Protein AF-0000000084428559 (afdb_homodimer)

Organism: Penicillium patulum (NCBI:txid5078)

pLDDT: mean 75.15, std 26.29, range [17.31, 98.75]

Foldseek 3Di:
DDPCPDDDPPPPVVPPPVPQPPPVVPDDDVVPFPDQDDDDPPDLPPPCPDCLVLLQAADPDQDDCVVLDDALVVLVVLLVLCVVQPCLQQVLDLSVVLVVVSVVCNVPVVPRDLLNQLQSLLSNQLSLLLDDQVVCCVVPVDGSVVNNVSSSVSNSSSSNNQNLQPHLDVSNLNSVLSNLLSCLLPHFLVVSLVVLVSSVVSLVVNPLLEQCVVVPDALQVRQSSQSSVLSSQVSNCLSCVLLLHAGDDDDPPRDRDHHAQDESVQDDPPDRDHGDGDQAHDSCLNVVLVSLVVVLLNVQQVVLPPDPGHSLSNLLDPVADLVRLVVSLVVLVVVCCVRHLVRADCLAQSSVLSVLVSLLSSLLSNLSSLPCVSVVPPPDDQDPVSLVVNLVSLLSNLVSLLCCQPPPSNSSNNSPSLSDDPLSSLLSNLVCLLVDDDQVSNLSNQVSCLRSVVSNVVSRPPFPQAPLRVVSLVSLQVSVVSVVVVCVVVVHDHHDHRPVNVVSNVPDPDPPDPDPPDPPPPPPDPDDDPDDPPDPPPPPPPPPPRPVVVSCVCPPPSPPVVVSSSRSSCSSVPRPPPPPSPD/DDPCPPDDPPPPVPPPPVPPPPPPPPDDDVVPFPDPDDDDPPDLPPPCPDCLVLLQAADPDQDDCVVLDDALVVLVVLLVLCVPQPCLQQVLDLSVVLVVVSVVCNVPVVPDDLLNQLQSLLSNQLSLLLDDQVVCCVVPVDGSVVSNVSSSVSNSSSSNNQNLQPHLDVSNLNSVLSNLLSCLLPHFLVVSLVVLVSSVVSCVVNPLLEQCVVVPDALQVRQSSQSSVLSSQVSNCLSCVLLLAAGDDDDPPRDRDHHAQDESVQDDPPDRDHGDGDQAHDSCLNVVLVSLVVVLLNVQQVVLPPDPGHSLVNLLDPVADLVNLVVSLVVLVVVCCVRHLVRADCLALSSVLSVLVSLLSSLLSNLSSLPCVSVPPPPDDDDPVSLVVNLVSLLSNLVSLLCCQPPPSNSSNNSPSLSDDPLSSLLSNLVCLLVDDDQVSNLSNQVSCLRSVVSNVVSRPPFPQAPLRVVSLVSLQVSVVSVVVVCVVVVHDHHDHRPVNVVSNVPDPDPPDPDPPDPPVPPPDPDDDPDDPPDPPPPPPPVPPDPVVVVCVCPPPSDPVVVVSSRSSCSSVPRPPPPSPPD

Sequence (1166 aa):
MGRNKERWIWEDDHERCNLWTSVSNELPNAADVLGDESGNDTDNFAYDVSDDYAILSTSATRDILTELHPNALNIFKLWQAFLENVNPLIKIIHAPTVQQQILEAMSDLSKVSREFEALMFAIYCIAVVSMQAEDVEKSFGESKKALLSKCRRGAQLAFKNASLLRTSSSVVLQAFMLYLLCMRSFSDPHTIWTLCGIAVRIAQRIGIHRDGSAHGLSVFETEIRRRIWFQLVIIDATSAQFCGVAPTPLAATIDVQPPMNANDSDLDPRMTEPACEKPGPTEMMFVLARSAFGKWLLRLSNQAEGSNTGPWAFLSSSSMPLKEKDKTINELEAHMEEKFLRHCDKSIPLHMATTMMARSAIYYTRLMAHHPRQYQDPNTRISQVEKDIIFETALKMIEYADYAQNNPVVRKFLWHMVNHMPWDAIIFLLSEMQHRTDAEEKSKVWQLIGNVYSSHIKAMSKNDPTPLHMAIQNLIVKSWRTYIEECNLNNRTPTPCPTIVSSLLANAPKISNLQQEDGNFPAVERGASPQDQSRHDRSSSQFGLEAETFGLMLGDSPKDWNEWDNLLSNFQGSFTDDAPYLSMGRNKERWIWEDDHERCNLWTSVSNELPNAADVLGDESGNDTDNFAYDVSDDYAILSTSATRDILTELHPNALNIFKLWQAFLENVNPLIKIIHAPTVQQQILEAMSDLSKVSREFEALMFAIYCIAVVSMQAEDVEKSFGESKKALLSKCRRGAQLAFKNASLLRTSSSVVLQAFMLYLLCMRSFSDPHTIWTLCGIAVRIAQRIGIHRDGSAHGLSVFETEIRRRIWFQLVIIDATSAQFCGVAPTPLAATIDVQPPMNANDSDLDPRMTEPACEKPGPTEMMFVLARSAFGKWLLRLSNQAEGSNTGPWAFLSSSSMPLKEKDKTINELEAHMEEKFLRHCDKSIPLHMATTMMARSAIYYTRLMAHHPRQYQDPNTRISQVEKDIIFETALKMIEYADYAQNNPVVRKFLWHMVNHMPWDAIIFLLSEMQHRTDAEEKSKVWQLIGNVYSSHIKAMSKNDPTPLHMAIQNLIVKSWRTYIEECNLNNRTPTPCPTIVSSLLANAPKISNLQQEDGNFPAVERGASPQDQSRHDRSSSQFGLEAETFGLMLGDSPKDWNEWDNLLSNFQGSFTDDAPYLS

Radius of gyration: 33.46 Å; Cα contacts (8 Å, |Δi|>4): 1373; chains: 2; bounding box: 123×96×104 Å

InterPro domains:
  IPR007219 Xylanolytic transcriptional activator, regulatory domain [PF04082] (80-274)
  IPR007219 Xylanolytic transcriptional activator, regulatory domain [SM00906] (192-265)

Secondary structure (DSSP, 8-state):
-------------TTTT--GGGGGGGS--GGGTS-----------------GGGGG---SSPPP-GGGSPPHHHHHHHHHHIIIIIHHHH--S-HHHHHHHHHHHHH-GGG--HHHHHHHHHHHHHHHHHS-HHHHHHHHSS-HHHHHHHHHHHHHHHHHHTTGGG---HHHHHHHHHHHHHHTTTS-HHHHHHHHHHHHHHHHHTTTTS-GGGGT--HHHHHHHHHHHHHHHHHHHHHHHHHT-PPPPPPTT--PPPPPS--GGG--TT--S-----SS--TTHHHHHHHHHHHHHHHHHHHS-S--S-TTHHHH-TTS-HHHHHHHHHHHHHHHHHHTGGG--TTSHHHHHHHHHHHHHHHHHHHHHT-GGG---TT-PPPHHHHHHHHHHHHHHHHHHHHHHH-GGGGGGHHHHTT---HHHHHHHHHHHTT---HHHHHHHHHHHHHHHHHHHHHS-SPPPPHHHHHHHHHHHHHHHHHHHHHHHTT-PPPPPPHHHHHHHHHS--------------------------------------HHHHHHHS-S-TT-HHHHHHHHHHHTTGGG-------/-------------TTTT--GGGGGGG---GGGTS-----------------GGGGG---SSPPP-GGGSPPHHHHHHHHHHIIIIIHHHH--S-HHHHHHHHHHHHH-GGG--HHHHHHHHHHHHHHHHHS-HHHHHHHHSS-HHHHHHHHHHHHHHHHHHTTGGG---HHHHHHHHHHHHHHTTTS-HHHHHHHHHHHHHHHHHTTTTS-GGGGT--HHHHHHHHHHHHHHHHHHHHHHHHHT-PPPPPPTT--PPPPPS--GGG--TT--S-----SS--TTHHHHHHHHHHHHHHHHHHHS-S--S-TTHHHH-TTS-HHHHHHHHHHHHHHHHHHTGGG--TTSHHHHHHHHHHHHHHHHHHHHHT-GGG---TT-PPPHHHHHHHHHHHHHHHHHHHHHHH-GGGGGGHHHHTT---HHHHHHHHHHHTT---HHHHHHHHHHHHHHHHHHHHHS-SPPPPHHHHHHHHHHHHHHHHHHHHHHHTT-PPPPPPHHHHHHHHHS--------------------------------------HHHHHHHS-S----HHHHHHHHHHHTTGGG-------

Structure (mmCIF, N/CA/C/O backbone):
data_AF-0000000084428559-model_v1
#
loop_
_entity.id
_entity.type
_entity.pdbx_description
1 polymer 'Transcription factor'
#
loop_
_atom_site.group_PDB
_atom_site.id
_atom_site.type_symbol
_atom_site.label_atom_id
_atom_site.label_alt_id
_atom_site.label_comp_id
_atom_site.label_asym_id
_atom_site.label_entity_id
_atom_site.label_seq_id
_atom_site.pdbx_PDB_ins_code
_atom_site.Cartn_x
_atom_site.Cartn_y
_atom_site.Cartn_z
_atom_site.occupancy
_atom_site.B_iso_or_equiv
_atom_site.auth_seq_id
_atom_site.auth_comp_id
_atom_site.auth_asym_id
_atom_site.auth_atom_id
_atom_site.pdbx_PDB_model_num
ATOM 1 N N . MET A 1 1 ? 51.469 -29.562 35.812 1 20.7 1 MET A N 1
ATOM 2 C CA . MET A 1 1 ? 50.5 -30.406 35.125 1 20.7 1 MET A CA 1
ATOM 3 C C . MET A 1 1 ? 49.531 -29.547 34.281 1 20.7 1 MET A C 1
ATOM 5 O O . MET A 1 1 ? 48.938 -28.609 34.812 1 20.7 1 MET A O 1
ATOM 9 N N . GLY A 1 2 ? 49.531 -29.562 32.844 1 20.45 2 GLY A N 1
ATOM 10 C CA . GLY A 1 2 ? 49.531 -28.625 31.719 1 20.45 2 GLY A CA 1
ATOM 11 C C . GLY A 1 2 ? 48.125 -28.25 31.266 1 20.45 2 GLY A C 1
ATOM 12 O O . GLY A 1 2 ? 47.375 -29.109 30.797 1 20.45 2 GLY A O 1
ATOM 13 N N . ARG A 1 3 ? 47.406 -27.453 31.953 1 20.11 3 ARG A N 1
ATOM 14 C CA . ARG A 1 3 ? 46.031 -27.031 31.953 1 20.11 3 ARG A CA 1
ATOM 15 C C . ARG A 1 3 ? 45.625 -26.469 30.594 1 20.11 3 ARG A C 1
ATOM 17 O O . ARG A 1 3 ? 45.969 -25.328 30.266 1 20.11 3 ARG A O 1
ATOM 24 N N . ASN A 1 4 ? 45.594 -27.312 29.484 1 17.53 4 ASN A N 1
ATOM 25 C CA . ASN A 1 4 ? 45.438 -27.141 28.047 1 17.53 4 ASN A CA 1
ATOM 26 C C . ASN A 1 4 ? 44.094 -26.531 27.703 1 17.53 4 ASN A C 1
ATOM 28 O O . ASN A 1 4 ? 43.062 -27.172 27.875 1 17.53 4 ASN A O 1
ATOM 32 N N . LYS A 1 5 ? 43.812 -25.234 27.938 1 21.58 5 LYS A N 1
ATOM 33 C CA . LYS A 1 5 ? 42.719 -24.281 27.812 1 21.58 5 LYS A CA 1
ATOM 34 C C . LYS A 1 5 ? 42.188 -24.234 26.391 1 21.58 5 LYS A C 1
ATOM 36 O O . LYS A 1 5 ? 42.469 -23.297 25.641 1 21.58 5 LYS A O 1
ATOM 41 N N . GLU A 1 6 ? 42.25 -25.234 25.453 1 18.36 6 GLU A N 1
ATOM 42 C CA . GLU A 1 6 ? 42.188 -25.188 23.984 1 18.36 6 GLU A CA 1
ATOM 43 C C . GLU A 1 6 ? 40.812 -24.719 23.516 1 18.36 6 GLU A C 1
ATOM 45 O O . GLU A 1 6 ? 40.656 -24.188 22.406 1 18.36 6 GLU A O 1
ATOM 50 N N . ARG A 1 7 ? 39.562 -24.938 24.125 1 19.23 7 ARG A N 1
ATOM 51 C CA . ARG A 1 7 ? 38.625 -25.547 23.219 1 19.23 7 ARG A CA 1
ATOM 52 C C . ARG A 1 7 ? 38.156 -24.547 22.156 1 19.23 7 ARG A C 1
ATOM 54 O O . ARG A 1 7 ? 38.344 -24.766 20.969 1 19.23 7 ARG A O 1
ATOM 61 N N . TRP A 1 8 ? 36.625 -24.203 22.078 1 18.34 8 TRP A N 1
ATOM 62 C CA . TRP A 1 8 ? 35.5 -24.375 21.141 1 18.34 8 TRP A CA 1
ATOM 63 C C . TRP A 1 8 ? 35.25 -23.094 20.344 1 18.34 8 TRP A C 1
ATOM 65 O O . TRP A 1 8 ? 35 -22.047 20.922 1 18.34 8 TRP A O 1
ATOM 75 N N . ILE A 1 9 ? 35.938 -22.75 19.281 1 20.14 9 ILE A N 1
ATOM 76 C CA . ILE A 1 9 ? 35.906 -21.781 18.188 1 20.14 9 ILE A CA 1
ATOM 77 C C . ILE A 1 9 ? 34.531 -21.812 17.531 1 20.14 9 ILE A C 1
ATOM 79 O O . ILE A 1 9 ? 34.219 -22.688 16.719 1 20.14 9 ILE A O 1
ATOM 83 N N . TRP A 1 10 ? 33.375 -21.984 18.25 1 19.47 10 TRP A N 1
ATOM 84 C CA . TRP A 1 10 ? 32.125 -22.078 17.5 1 19.47 10 TRP A CA 1
ATOM 85 C C . TRP A 1 10 ? 31.938 -20.859 16.594 1 19.47 10 TRP A C 1
ATOM 87 O O . TRP A 1 10 ? 31.891 -19.719 17.078 1 19.47 10 TRP A O 1
ATOM 97 N N . GLU A 1 11 ? 32.438 -20.844 15.281 1 21.86 11 GLU A N 1
ATOM 98 C CA . GLU A 1 11 ? 32.469 -20.125 14.008 1 21.86 11 GLU A CA 1
ATOM 99 C C . GLU A 1 11 ? 31.062 -19.781 13.531 1 21.86 11 GLU A C 1
ATOM 101 O O . GLU A 1 11 ? 30.406 -20.609 12.898 1 21.86 11 GLU A O 1
ATOM 106 N N . ASP A 1 12 ? 30.125 -19.422 14.328 1 21.33 12 ASP A N 1
ATOM 107 C CA . ASP A 1 12 ? 28.766 -19.312 13.812 1 21.33 12 ASP A CA 1
ATOM 108 C C . ASP A 1 12 ? 28.688 -18.328 12.648 1 21.33 12 ASP A C 1
ATOM 110 O O . ASP A 1 12 ? 28.875 -17.125 12.844 1 21.33 12 ASP A O 1
ATOM 114 N N . ASP A 1 13 ? 29.203 -18.688 11.414 1 23.55 13 ASP A N 1
ATOM 115 C CA . ASP A 1 13 ? 29.266 -18.172 10.047 1 23.55 13 ASP A CA 1
ATOM 116 C C . ASP A 1 13 ? 27.875 -17.766 9.547 1 23.55 13 ASP A C 1
ATOM 118 O O . ASP A 1 13 ? 27.688 -17.484 8.367 1 23.55 13 ASP A O 1
ATOM 122 N N . HIS A 1 14 ? 26.875 -18.188 10.219 1 23.08 14 HIS A N 1
ATOM 123 C CA . HIS A 1 14 ? 25.562 -18.219 9.57 1 23.08 14 HIS A CA 1
ATOM 124 C C . HIS A 1 14 ? 25.141 -16.812 9.141 1 23.08 14 HIS A C 1
ATOM 126 O O . HIS A 1 14 ? 24 -16.609 8.711 1 23.08 14 HIS A O 1
ATOM 132 N N . GLU A 1 15 ? 25.891 -15.781 9.539 1 23.36 15 GLU A N 1
ATOM 133 C CA . GLU A 1 15 ? 25.453 -14.391 9.492 1 23.36 15 GLU A CA 1
ATOM 134 C C . GLU A 1 15 ? 25.281 -13.914 8.055 1 23.36 15 GLU A C 1
ATOM 136 O O . GLU A 1 15 ? 24.656 -12.867 7.809 1 23.36 15 GLU A O 1
ATOM 141 N N . ARG A 1 16 ? 26.156 -14.375 7.043 1 23.78 16 ARG A N 1
ATOM 142 C CA . ARG A 1 16 ? 26.484 -13.562 5.875 1 23.78 16 ARG A CA 1
ATOM 143 C C . ARG A 1 16 ? 25.312 -13.531 4.887 1 23.78 16 ARG A C 1
ATOM 145 O O . ARG A 1 16 ? 25.438 -12.945 3.807 1 23.78 16 ARG A O 1
ATOM 152 N N . CYS A 1 17 ? 24.484 -14.438 4.867 1 21.14 17 CYS A N 1
ATOM 153 C CA . CYS A 1 17 ? 23.859 -14.648 3.57 1 21.14 17 CYS A CA 1
ATOM 154 C C . CYS A 1 17 ? 23.031 -13.438 3.164 1 21.14 17 CYS A C 1
ATOM 156 O O . CYS A 1 17 ? 22.641 -13.312 2.002 1 21.14 17 CYS A O 1
ATOM 158 N N . ASN A 1 18 ? 22.375 -12.758 4.016 1 23.61 18 ASN A N 1
ATOM 159 C CA . ASN A 1 18 ? 21.25 -12.125 3.334 1 23.61 18 ASN A CA 1
ATOM 160 C C . ASN A 1 18 ? 21.688 -10.906 2.529 1 23.61 18 ASN A C 1
ATOM 162 O O . ASN A 1 18 ? 21.562 -9.773 2.996 1 23.61 18 ASN A O 1
ATOM 166 N N . LEU A 1 19 ? 22.828 -10.992 1.826 1 22.47 19 LEU A N 1
ATOM 167 C CA . LEU A 1 19 ? 23.453 -9.977 0.987 1 22.47 19 LEU A CA 1
ATOM 168 C C . LEU A 1 19 ? 22.5 -9.531 -0.124 1 22.47 19 LEU A C 1
ATOM 170 O O . LEU A 1 19 ? 22.922 -8.828 -1.051 1 22.47 19 LEU A O 1
ATOM 174 N N . TRP A 1 20 ? 21.344 -9.695 -0.097 1 23.7 20 TRP A N 1
ATOM 175 C CA . TRP A 1 20 ? 20.453 -9.742 -1.255 1 23.7 20 TRP A CA 1
ATOM 176 C C . TRP A 1 20 ? 20.531 -8.438 -2.047 1 23.7 20 TRP A C 1
ATOM 178 O O . TRP A 1 20 ? 20.359 -8.438 -3.268 1 23.7 20 TRP A O 1
ATOM 188 N N . THR A 1 21 ? 20.562 -7.242 -1.479 1 26.56 21 THR A N 1
ATOM 189 C CA . THR A 1 21 ? 20.219 -6.066 -2.277 1 26.56 21 THR A CA 1
ATOM 190 C C . THR A 1 21 ? 21.344 -5.754 -3.273 1 26.56 21 THR A C 1
ATOM 192 O O . THR A 1 21 ? 21.188 -4.891 -4.137 1 26.56 21 THR A O 1
ATOM 195 N N . SER A 1 22 ? 22.516 -6.242 -3.092 1 25.69 22 SER A N 1
ATOM 196 C CA . SER A 1 22 ? 23.562 -5.695 -3.947 1 25.69 22 SER A CA 1
ATOM 197 C C . SER A 1 22 ? 23.406 -6.16 -5.391 1 25.69 22 SER A C 1
ATOM 199 O O . SER A 1 22 ? 24.062 -5.641 -6.293 1 25.69 22 SER A O 1
ATOM 201 N N . VAL A 1 23 ? 22.812 -7.273 -5.598 1 25.34 23 VAL A N 1
ATOM 202 C CA . VAL A 1 23 ? 22.828 -7.949 -6.891 1 25.34 23 VAL A CA 1
ATOM 203 C C . VAL A 1 23 ? 21.891 -7.238 -7.863 1 25.34 23 VAL A C 1
ATOM 205 O O . VAL A 1 23 ? 21.953 -7.453 -9.078 1 25.34 23 VAL A O 1
ATOM 208 N N . SER A 1 24 ? 20.953 -6.469 -7.457 1 27.2 24 SER A N 1
ATOM 209 C CA . SER A 1 24 ? 19.984 -5.961 -8.414 1 27.2 24 SER A CA 1
ATOM 210 C C . SER A 1 24 ? 20.641 -5.047 -9.445 1 27.2 24 SER A C 1
ATOM 212 O O . SER A 1 24 ? 20.062 -4.762 -10.492 1 27.2 24 SER A O 1
ATOM 214 N N . ASN A 1 25 ? 21.688 -4.449 -9.203 1 27.44 25 ASN A N 1
ATOM 215 C CA . ASN A 1 25 ? 22.234 -3.479 -10.141 1 27.44 25 ASN A CA 1
ATOM 216 C C . ASN A 1 25 ? 22.797 -4.156 -11.391 1 27.44 25 ASN A C 1
ATOM 218 O O . ASN A 1 25 ? 23.203 -3.486 -12.336 1 27.44 25 ASN A O 1
ATOM 222 N N . GLU A 1 26 ? 23.234 -5.383 -11.305 1 26.39 26 GLU A N 1
ATOM 223 C CA . GLU A 1 26 ? 24.016 -5.914 -12.414 1 26.39 26 GLU A CA 1
ATOM 224 C C . GLU A 1 26 ? 23.109 -6.508 -13.492 1 26.39 26 GLU A C 1
ATOM 226 O O . GLU A 1 26 ? 23.594 -7.16 -14.422 1 26.39 26 GLU A O 1
ATOM 231 N N . LEU A 1 27 ? 21.844 -6.613 -13.273 1 25.95 27 LEU A N 1
ATOM 232 C CA . LEU A 1 27 ? 21.141 -7.242 -14.375 1 25.95 27 LEU A CA 1
ATOM 233 C C . LEU A 1 27 ? 21.047 -6.301 -15.57 1 25.95 27 LEU A C 1
ATOM 235 O O . LEU A 1 27 ? 20.625 -5.152 -15.43 1 25.95 27 LEU A O 1
ATOM 239 N N . PRO A 1 28 ? 21.781 -6.609 -16.672 1 26.72 28 PRO A N 1
ATOM 240 C CA . PRO A 1 28 ? 21.734 -5.746 -17.844 1 26.72 28 PRO A CA 1
ATOM 241 C C . PRO A 1 28 ? 20.312 -5.465 -18.328 1 26.72 28 PRO A C 1
ATOM 243 O O . PRO A 1 28 ? 19.391 -6.227 -18.016 1 26.72 28 PRO A O 1
ATOM 246 N N . ASN A 1 29 ? 19.984 -4.383 -18.75 1 25.44 29 ASN A N 1
ATOM 247 C CA . ASN A 1 29 ? 18.766 -4.074 -19.5 1 25.44 29 ASN A CA 1
ATOM 248 C C . ASN A 1 29 ? 18.547 -5.039 -20.656 1 25.44 29 ASN A C 1
ATOM 250 O O . ASN A 1 29 ? 19.469 -5.254 -21.453 1 25.44 29 ASN A O 1
ATOM 254 N N . ALA A 1 30 ? 17.734 -6.012 -20.625 1 25.16 30 ALA A N 1
ATOM 255 C CA . ALA A 1 30 ? 17.344 -6.918 -21.703 1 25.16 30 ALA A CA 1
ATOM 256 C C . ALA A 1 30 ? 17.375 -6.211 -23.047 1 25.16 30 ALA A C 1
ATOM 258 O O . ALA A 1 30 ? 17.281 -6.859 -24.094 1 25.16 30 ALA A O 1
ATOM 259 N N . ALA A 1 31 ? 17.328 -4.898 -23.141 1 26 31 ALA A N 1
ATOM 260 C CA . ALA A 1 31 ? 17.234 -4.316 -24.469 1 26 31 ALA A CA 1
ATOM 261 C C . ALA A 1 31 ? 18.484 -4.645 -25.297 1 26 31 ALA A C 1
ATOM 263 O O . ALA A 1 31 ? 18.422 -4.691 -26.516 1 26 31 ALA A O 1
ATOM 264 N N . ASP A 1 32 ? 19.547 -4.656 -24.656 1 26.88 32 ASP A N 1
ATOM 265 C CA . ASP A 1 32 ? 20.672 -4.582 -25.578 1 26.88 32 ASP A CA 1
ATOM 266 C C . ASP A 1 32 ? 21 -5.957 -26.172 1 26.88 32 ASP A C 1
ATOM 268 O O . ASP A 1 32 ? 21.938 -6.098 -26.953 1 26.88 32 ASP A O 1
ATOM 272 N N . VAL A 1 33 ? 20.594 -7.055 -25.5 1 26.36 33 VAL A N 1
ATOM 273 C CA . VAL A 1 33 ? 21.141 -8.289 -26.047 1 26.36 33 VAL A CA 1
ATOM 274 C C . VAL A 1 33 ? 20.359 -8.695 -27.297 1 26.36 33 VAL A C 1
ATOM 276 O O . VAL A 1 33 ? 20.766 -9.602 -28.016 1 26.36 33 VAL A O 1
ATOM 279 N N . LEU A 1 34 ? 19.016 -8.508 -27.438 1 25.47 34 LEU A N 1
ATOM 280 C CA . LEU A 1 34 ? 18.359 -9.109 -28.594 1 25.47 34 LEU A CA 1
ATOM 281 C C . LEU A 1 34 ? 18.844 -8.469 -29.891 1 25.47 34 LEU A C 1
ATOM 283 O O . LEU A 1 34 ? 18.844 -7.238 -30.016 1 25.47 34 LEU A O 1
ATOM 287 N N . GLY A 1 35 ? 19.797 -9.078 -30.547 1 21.69 35 GLY A N 1
ATOM 288 C CA . GLY A 1 35 ? 20.281 -8.883 -31.891 1 21.69 35 GLY A CA 1
ATOM 289 C C . GLY A 1 35 ? 19.203 -8.477 -32.875 1 21.69 35 GLY A C 1
ATOM 290 O O . GLY A 1 35 ? 18.016 -8.703 -32.625 1 21.69 35 GLY A O 1
ATOM 291 N N . ASP A 1 36 ? 19.469 -7.621 -33.844 1 24.41 36 ASP A N 1
ATOM 292 C CA . ASP A 1 36 ? 18.844 -6.996 -35 1 24.41 36 ASP A CA 1
ATOM 293 C C . ASP A 1 36 ? 18.266 -8.047 -35.938 1 24.41 36 ASP A C 1
ATOM 295 O O . ASP A 1 36 ? 18.156 -7.812 -37.156 1 24.41 36 ASP A O 1
ATOM 299 N N . GLU A 1 37 ? 18.078 -9.375 -35.75 1 22.58 37 GLU A N 1
ATOM 300 C CA . GLU A 1 37 ? 17.75 -10.039 -37 1 22.58 37 GLU A CA 1
ATOM 301 C C . GLU A 1 37 ? 16.531 -9.391 -37.656 1 22.58 37 GLU A C 1
ATOM 303 O O . GLU A 1 37 ? 15.664 -8.844 -36.969 1 22.58 37 GLU A O 1
ATOM 308 N N . SER A 1 38 ? 16.469 -9.344 -39.156 1 23.78 38 SER A N 1
ATOM 309 C CA . SER A 1 38 ? 15.836 -8.703 -40.312 1 23.78 38 SER A CA 1
ATOM 310 C C . SER A 1 38 ? 14.312 -8.789 -40.219 1 23.78 38 SER A C 1
ATOM 312 O O . SER A 1 38 ? 13.625 -7.766 -40.25 1 23.78 38 SER A O 1
ATOM 314 N N . GLY A 1 39 ? 13.562 -9.516 -41.312 1 22.72 39 GLY A N 1
ATOM 315 C CA . GLY A 1 39 ? 12.586 -9.234 -42.375 1 22.72 39 GLY A CA 1
ATOM 316 C C . GLY A 1 39 ? 11.156 -9.438 -41.906 1 22.72 39 GLY A C 1
ATOM 317 O O . GLY A 1 39 ? 10.227 -8.914 -42.531 1 22.72 39 GLY A O 1
ATOM 318 N N . ASN A 1 40 ? 10.719 -10.664 -41.5 1 22.81 40 ASN A N 1
ATOM 319 C CA . ASN A 1 40 ? 9.359 -11.039 -41.875 1 22.81 40 ASN A CA 1
ATOM 320 C C . ASN A 1 40 ? 8.328 -10.242 -41.094 1 22.81 40 ASN A C 1
ATOM 322 O O . ASN A 1 40 ? 8.562 -9.883 -39.938 1 22.81 40 ASN A O 1
ATOM 326 N N . ASP A 1 41 ? 7.141 -9.703 -41.719 1 24.47 41 ASP A N 1
ATOM 327 C CA . ASP A 1 41 ? 5.941 -8.875 -41.688 1 24.47 41 ASP A CA 1
ATOM 328 C C . ASP A 1 41 ? 5.059 -9.242 -40.469 1 24.47 41 ASP A C 1
ATOM 330 O O . ASP A 1 41 ? 3.863 -8.953 -40.469 1 24.47 41 ASP A O 1
ATOM 334 N N . THR A 1 42 ? 5.453 -10.32 -39.719 1 25.16 42 THR A N 1
ATOM 335 C CA . THR A 1 42 ? 4.277 -10.727 -38.969 1 25.16 42 THR A CA 1
ATOM 336 C C . THR A 1 42 ? 3.748 -9.57 -38.125 1 25.16 42 THR A C 1
ATOM 338 O O . THR A 1 42 ? 4.516 -8.711 -37.688 1 25.16 42 THR A O 1
ATOM 341 N N . ASP A 1 43 ? 2.4 -9.414 -38.156 1 25.09 43 ASP A N 1
ATOM 342 C CA . ASP A 1 43 ? 1.398 -8.523 -37.594 1 25.09 43 ASP A CA 1
ATOM 343 C C . ASP A 1 43 ? 1.689 -8.25 -36.094 1 25.09 43 ASP A C 1
ATOM 345 O O . ASP A 1 43 ? 1.673 -9.164 -35.281 1 25.09 43 ASP A O 1
ATOM 349 N N . ASN A 1 44 ? 2.639 -7.434 -35.875 1 27.3 44 ASN A N 1
ATOM 350 C CA . ASN A 1 44 ? 3.049 -6.836 -34.625 1 27.3 44 ASN A CA 1
ATOM 351 C C . ASN A 1 44 ? 1.846 -6.449 -33.781 1 27.3 44 ASN A C 1
ATOM 353 O O . ASN A 1 44 ? 1.197 -5.434 -34.031 1 27.3 44 ASN A O 1
ATOM 357 N N . PHE A 1 45 ? 1.028 -7.445 -33.406 1 26.52 45 PHE A N 1
ATOM 358 C CA . PHE A 1 45 ? 0.016 -7.113 -32.406 1 26.52 45 PHE A CA 1
ATOM 359 C C . PHE A 1 45 ? 0.6 -6.219 -31.328 1 26.52 45 PHE A C 1
ATOM 361 O O . PHE A 1 45 ? 1.581 -6.582 -30.672 1 26.52 45 PHE A O 1
ATOM 368 N N . ALA A 1 46 ? 0.703 -5.008 -31.547 1 28.78 46 ALA A N 1
ATOM 369 C CA . ALA A 1 46 ? 0.871 -3.904 -30.609 1 28.78 46 ALA A CA 1
ATOM 370 C C . ALA A 1 46 ? 0.219 -4.223 -29.266 1 28.78 46 ALA A C 1
ATOM 372 O O . ALA A 1 46 ? -1.007 -4.191 -29.141 1 28.78 46 ALA A O 1
ATOM 373 N N . TYR A 1 47 ? 0.553 -5.246 -28.609 1 30.59 47 TYR A N 1
ATOM 374 C CA . TYR A 1 47 ? 0.045 -5.383 -27.25 1 30.59 47 TYR A CA 1
ATOM 375 C C . TYR A 1 47 ? 0.001 -4.031 -26.547 1 30.59 47 TYR A C 1
ATOM 377 O O . TYR A 1 47 ? 1.012 -3.33 -26.484 1 30.59 47 TYR A O 1
ATOM 385 N N . ASP A 1 48 ? -1.027 -3.279 -26.688 1 31.14 48 ASP A N 1
ATOM 386 C CA . ASP A 1 48 ? -1.525 -2.146 -25.906 1 31.14 48 ASP A CA 1
ATOM 387 C C . ASP A 1 48 ? -1.204 -2.309 -24.438 1 31.14 48 ASP A C 1
ATOM 389 O O . ASP A 1 48 ? -1.916 -3.012 -23.703 1 31.14 48 ASP A O 1
ATOM 393 N N . VAL A 1 49 ? -0.084 -2.705 -24.078 1 35.28 49 VAL A N 1
ATOM 394 C CA . VAL A 1 49 ? 0.258 -2.551 -22.656 1 35.28 49 VAL A CA 1
ATOM 395 C C . VAL A 1 49 ? -0.522 -1.383 -22.062 1 35.28 49 VAL A C 1
ATOM 397 O O . VAL A 1 49 ? -0.281 -0.224 -22.406 1 35.28 49 VAL A O 1
ATOM 400 N N . SER A 1 50 ? -1.804 -1.476 -21.953 1 38.5 50 SER A N 1
ATOM 401 C CA . SER A 1 50 ? -2.926 -0.661 -21.5 1 38.5 50 SER A CA 1
ATOM 402 C C . SER A 1 50 ? -2.607 0.027 -20.172 1 38.5 50 SER A C 1
ATOM 404 O O . SER A 1 50 ? -1.762 -0.445 -19.406 1 38.5 50 SER A O 1
ATOM 406 N N . ASP A 1 51 ? -3.047 1.228 -20.016 1 42.81 51 ASP A N 1
ATOM 407 C CA . ASP A 1 51 ? -3.297 2.275 -19.016 1 42.81 51 ASP A CA 1
ATOM 408 C C . ASP A 1 51 ? -3.834 1.688 -17.719 1 42.81 51 ASP A C 1
ATOM 410 O O . ASP A 1 51 ? -4.984 1.935 -17.344 1 42.81 51 ASP A O 1
ATOM 414 N N . ASP A 1 52 ? -3.439 0.509 -17.453 1 43.75 52 ASP A N 1
ATOM 415 C CA . ASP A 1 52 ? -3.955 -0.022 -16.203 1 43.75 52 ASP A CA 1
ATOM 416 C C . ASP A 1 52 ? -3.902 1.032 -15.102 1 43.75 52 ASP A C 1
ATOM 418 O O . ASP A 1 52 ? -4.594 0.913 -14.086 1 43.75 52 ASP A O 1
ATOM 422 N N . TYR A 1 53 ? -3.064 2.109 -15.344 1 48.88 53 TYR A N 1
ATOM 423 C CA . TYR A 1 53 ? -2.732 3.064 -14.289 1 48.88 53 TYR A CA 1
ATOM 424 C C . TYR A 1 53 ? -3.75 4.199 -14.242 1 48.88 53 TYR A C 1
ATOM 426 O O . TYR A 1 53 ? -3.703 5.047 -13.352 1 48.88 53 TYR A O 1
ATOM 434 N N . ALA A 1 54 ? -4.645 4.066 -15.289 1 52.28 54 ALA A N 1
ATOM 435 C CA . ALA A 1 54 ? -5.723 5.051 -15.328 1 52.28 54 ALA A CA 1
ATOM 436 C C . ALA A 1 54 ? -6.637 4.918 -14.117 1 52.28 54 ALA A C 1
ATOM 438 O O . ALA A 1 54 ? -7.395 5.84 -13.797 1 52.28 54 ALA A O 1
ATOM 439 N N . ILE A 1 55 ? -6.422 3.811 -13.469 1 49.47 55 ILE A N 1
ATOM 440 C CA . ILE A 1 55 ? -7.332 3.502 -12.367 1 49.47 55 ILE A CA 1
ATOM 441 C C . ILE A 1 55 ? -7.113 4.492 -11.227 1 49.47 55 ILE A C 1
ATOM 443 O O . ILE A 1 55 ? -8.031 4.758 -10.445 1 49.47 55 ILE A O 1
ATOM 447 N N . LEU A 1 56 ? -5.93 5.043 -11.25 1 57.19 56 LEU A N 1
ATOM 448 C CA . LEU A 1 56 ? -5.605 5.859 -10.086 1 57.19 56 LEU A CA 1
ATOM 449 C C . LEU A 1 56 ? -5.887 7.332 -10.367 1 57.19 56 LEU A C 1
ATOM 451 O O . LEU A 1 56 ? -5.648 8.188 -9.508 1 57.19 56 LEU A O 1
ATOM 455 N N . SER A 1 57 ? -6.422 7.559 -11.648 1 53.5 57 SER A N 1
ATOM 456 C CA . SER A 1 57 ? -6.762 8.93 -12 1 53.5 57 SER A CA 1
ATOM 457 C C . SER A 1 57 ? -8.078 9.359 -11.359 1 53.5 57 SER A C 1
ATOM 459 O O . SER A 1 57 ? -8.93 8.516 -11.055 1 53.5 57 SER A O 1
ATOM 461 N N . THR A 1 58 ? -8.117 10.516 -10.727 1 47.44 58 THR A N 1
ATOM 462 C CA . THR A 1 58 ? -9.367 11.062 -10.211 1 47.44 58 THR A CA 1
ATOM 463 C C . THR A 1 58 ? -9.898 12.156 -11.133 1 47.44 58 THR A C 1
ATOM 465 O O . THR A 1 58 ? -9.117 12.859 -11.773 1 47.44 58 THR A O 1
ATOM 468 N N . SER A 1 59 ? -11.047 11.938 -11.805 1 52.44 59 SER A N 1
ATOM 469 C CA . SER A 1 59 ? -11.672 13.023 -12.555 1 52.44 59 SER A CA 1
ATOM 470 C C . SER A 1 59 ? -12.938 13.516 -11.859 1 52.44 59 SER A C 1
ATOM 472 O O . SER A 1 59 ? -13.695 12.719 -11.297 1 52.44 59 SER A O 1
ATOM 474 N N . ALA A 1 60 ? -12.953 14.766 -11.711 1 50.28 60 ALA A N 1
ATOM 475 C CA . ALA A 1 60 ? -14.18 15.375 -11.211 1 50.28 60 ALA A CA 1
ATOM 476 C C . ALA A 1 60 ? -15.367 15.039 -12.102 1 50.28 60 ALA A C 1
ATOM 478 O O . ALA A 1 60 ? -16.5 14.969 -11.633 1 50.28 60 ALA A O 1
ATOM 479 N N . THR A 1 61 ? -15.062 14.781 -13.406 1 61.5 61 THR A N 1
ATOM 480 C CA . THR A 1 61 ? -16.156 14.5 -14.328 1 61.5 61 THR A CA 1
ATOM 481 C C . THR A 1 61 ? -16.297 13 -14.555 1 61.5 61 THR A C 1
ATOM 483 O O . THR A 1 61 ? -15.297 12.281 -14.68 1 61.5 61 THR A O 1
ATOM 486 N N . ARG A 1 62 ? -17.562 12.57 -14.289 1 70.06 62 ARG A N 1
ATOM 487 C CA . ARG A 1 62 ? -17.875 11.172 -14.539 1 70.06 62 ARG A CA 1
ATOM 488 C C . ARG A 1 62 ? -17.812 10.852 -16.031 1 70.06 62 ARG A C 1
ATOM 490 O O . ARG A 1 62 ? -18.484 11.492 -16.844 1 70.06 62 ARG A O 1
ATOM 497 N N . ASP A 1 63 ? -16.891 9.984 -16.359 1 72.44 63 ASP A N 1
ATOM 498 C CA . ASP A 1 63 ? -16.875 9.461 -17.719 1 72.44 63 ASP A CA 1
ATOM 499 C C . ASP A 1 63 ? -18.094 8.562 -17.984 1 72.44 63 ASP A C 1
ATOM 501 O O . ASP A 1 63 ? -18.5 7.797 -17.109 1 72.44 63 ASP A O 1
ATOM 505 N N . ILE A 1 64 ? -18.734 8.812 -19.047 1 77.31 64 ILE A N 1
ATOM 506 C CA . ILE A 1 64 ? -19.859 7.965 -19.422 1 77.31 64 ILE A CA 1
ATOM 507 C C . ILE A 1 64 ? -19.344 6.637 -19.969 1 77.31 64 ILE A C 1
ATOM 509 O O . ILE A 1 64 ? -18.594 6.609 -20.938 1 77.31 64 ILE A O 1
ATOM 513 N N . LEU A 1 65 ? -19.781 5.582 -19.297 1 88.75 65 LEU A N 1
ATOM 514 C CA . LEU A 1 65 ? -19.25 4.262 -19.609 1 88.75 65 LEU A CA 1
ATOM 515 C C . LEU A 1 65 ? -20.266 3.42 -20.359 1 88.75 65 LEU A C 1
ATOM 517 O O . LEU A 1 65 ? -20.016 2.258 -20.672 1 88.75 65 LEU A O 1
ATOM 521 N N . THR A 1 66 ? -21.375 3.975 -20.656 1 88.38 66 THR A N 1
ATOM 522 C CA . THR A 1 66 ? -22.5 3.217 -21.188 1 88.38 66 THR A CA 1
ATOM 523 C C . THR A 1 66 ? -22.094 2.482 -22.469 1 88.38 66 THR A C 1
ATOM 525 O O . THR A 1 66 ? -22.484 1.332 -22.672 1 88.38 66 THR A O 1
ATOM 528 N N . GLU A 1 67 ? -21.25 3.07 -23.188 1 88.19 67 GLU A N 1
ATOM 529 C CA . GLU A 1 67 ? -20.875 2.488 -24.484 1 88.19 67 GLU A CA 1
ATOM 530 C C . GLU A 1 67 ? -19.875 1.347 -24.297 1 88.19 67 GLU A C 1
ATOM 532 O O . GLU A 1 67 ? -19.672 0.538 -25.203 1 88.19 67 GLU A O 1
ATOM 537 N N . LEU A 1 68 ? -19.312 1.29 -23.172 1 92.38 68 LEU A N 1
ATOM 538 C CA . LEU A 1 68 ? -18.312 0.264 -22.922 1 92.38 68 LEU A CA 1
ATOM 539 C C . LEU A 1 68 ? -18.953 -0.991 -22.328 1 92.38 68 LEU A C 1
ATOM 541 O O . LEU A 1 68 ? -18.328 -2.061 -22.328 1 92.38 68 LEU A O 1
ATOM 545 N N . HIS A 1 69 ? -20.172 -0.841 -21.812 1 95.88 69 HIS A N 1
ATOM 546 C CA . HIS A 1 69 ? -20.875 -2.018 -21.312 1 95.88 69 HIS A CA 1
ATOM 547 C C . HIS A 1 69 ? -21.25 -2.961 -22.453 1 95.88 69 HIS A C 1
ATOM 549 O O . HIS A 1 69 ? -21.625 -2.512 -23.531 1 95.88 69 HIS A O 1
ATOM 555 N N . PRO A 1 70 ? -21.156 -4.238 -22.172 1 94.69 70 PRO A N 1
ATOM 556 C CA . PRO A 1 70 ? -21.781 -5.16 -23.125 1 94.69 70 PRO A CA 1
ATOM 557 C C . PRO A 1 70 ? -23.297 -5.039 -23.172 1 94.69 70 PRO A C 1
ATOM 559 O O . PRO A 1 70 ? -23.891 -4.352 -22.328 1 94.69 70 PRO A O 1
ATOM 562 N N . ASN A 1 71 ? -23.875 -5.645 -24.203 1 93.44 71 ASN A N 1
ATOM 563 C CA . ASN A 1 71 ? -25.328 -5.68 -24.234 1 93.44 71 ASN A CA 1
ATOM 564 C C . ASN A 1 71 ? -25.875 -6.551 -23.109 1 93.44 71 ASN A C 1
ATOM 566 O O . ASN A 1 71 ? -25.141 -7.293 -22.469 1 93.44 71 ASN A O 1
ATOM 570 N N . ALA A 1 72 ? -27.172 -6.539 -22.828 1 93.88 72 ALA A N 1
ATOM 571 C CA . ALA A 1 72 ? -27.812 -7.172 -21.672 1 93.88 72 ALA A CA 1
ATOM 572 C C . ALA A 1 72 ? -27.562 -8.68 -21.672 1 93.88 72 ALA A C 1
ATOM 574 O O . ALA A 1 72 ? -27.281 -9.258 -20.609 1 93.88 72 ALA A O 1
ATOM 575 N N . LEU A 1 73 ? -27.672 -9.297 -22.797 1 94.88 73 LEU A N 1
ATOM 576 C CA . LEU A 1 73 ? -27.438 -10.734 -22.906 1 94.88 73 LEU A CA 1
ATOM 577 C C . LEU A 1 73 ? -26 -11.078 -22.516 1 94.88 73 LEU A C 1
ATOM 579 O O . LEU A 1 73 ? -25.781 -12.055 -21.797 1 94.88 73 LEU A O 1
ATOM 583 N N . ASN A 1 74 ? -25.094 -10.297 -23.016 1 96.81 74 ASN A N 1
ATOM 584 C CA . ASN A 1 74 ? -23.688 -10.547 -22.734 1 96.81 74 ASN A CA 1
ATOM 585 C C . ASN A 1 74 ? -23.344 -10.242 -21.281 1 96.81 74 ASN A C 1
ATOM 587 O O . ASN A 1 74 ? -22.484 -10.898 -20.688 1 96.81 74 ASN A O 1
ATOM 591 N N . ILE A 1 75 ? -24 -9.273 -20.688 1 97.69 75 ILE A N 1
ATOM 592 C CA . ILE A 1 75 ? -23.828 -9.023 -19.266 1 97.69 75 ILE A CA 1
ATOM 593 C C . ILE A 1 75 ? -24.234 -10.266 -18.469 1 97.69 75 ILE A C 1
ATOM 595 O O . ILE A 1 75 ? -23.516 -10.695 -17.562 1 97.69 75 ILE A O 1
ATOM 599 N N . PHE A 1 76 ? -25.312 -10.844 -18.906 1 96.88 76 PHE A N 1
ATOM 600 C CA . PHE A 1 76 ? -25.812 -12.039 -18.234 1 96.88 76 PHE A CA 1
ATOM 601 C C . PHE A 1 76 ? -24.844 -13.203 -18.406 1 96.88 76 PHE A C 1
ATOM 603 O O . PHE A 1 76 ? -24.594 -13.938 -17.438 1 96.88 76 PHE A O 1
ATOM 610 N N . LYS A 1 77 ? -24.344 -13.398 -19.578 1 97.75 77 LYS A N 1
ATOM 611 C CA . LYS A 1 77 ? -23.391 -14.469 -19.844 1 97.75 77 LYS A CA 1
ATOM 612 C C . LYS A 1 77 ? -22.141 -14.305 -18.984 1 97.75 77 LYS A C 1
ATOM 614 O O . LYS A 1 77 ? -21.625 -15.273 -18.438 1 97.75 77 LYS A O 1
ATOM 619 N N . LEU A 1 78 ? -21.656 -13.086 -18.891 1 98.44 78 LEU A N 1
ATOM 620 C CA . LEU A 1 78 ? -20.453 -12.812 -18.094 1 98.44 78 LEU A CA 1
ATOM 621 C C . LEU A 1 78 ? -20.734 -13.031 -16.609 1 98.44 78 LEU A C 1
ATOM 623 O O . LEU A 1 78 ? -19.875 -13.57 -15.891 1 98.44 78 LEU A O 1
ATOM 627 N N . TRP A 1 79 ? -21.891 -12.648 -16.172 1 98.44 79 TRP A N 1
ATOM 628 C CA . TRP A 1 79 ? -22.266 -12.883 -14.781 1 98.44 79 TRP A CA 1
ATOM 629 C C . TRP A 1 79 ? -22.328 -14.375 -14.477 1 98.44 79 TRP A C 1
ATOM 631 O O . TRP A 1 79 ? -21.828 -14.82 -13.438 1 98.44 79 TRP A O 1
ATOM 641 N N . GLN A 1 80 ? -22.844 -15.141 -15.422 1 98 80 GLN A N 1
ATOM 642 C CA . GLN A 1 80 ? -22.922 -16.594 -15.25 1 98 80 GLN A CA 1
ATOM 643 C C . GLN A 1 80 ? -21.531 -17.219 -15.211 1 98 80 GLN A C 1
ATOM 645 O O . GLN A 1 80 ? -21.266 -18.109 -14.398 1 98 80 GLN A O 1
ATOM 650 N N . ALA A 1 81 ? -20.719 -16.766 -16.078 1 98.31 81 ALA A N 1
ATOM 651 C CA . ALA A 1 81 ? -19.344 -17.25 -16.078 1 98.31 81 ALA A CA 1
ATOM 652 C C . ALA A 1 81 ? -18.656 -16.922 -14.75 1 98.31 81 ALA A C 1
ATOM 654 O O . ALA A 1 81 ? -17.922 -17.75 -14.211 1 98.31 81 ALA A O 1
ATOM 655 N N . PHE A 1 82 ? -18.938 -15.766 -14.258 1 98.56 82 PHE A N 1
ATOM 656 C CA . PHE A 1 82 ? -18.391 -15.367 -12.969 1 98.56 82 PHE A CA 1
ATOM 657 C C . PHE A 1 82 ? -18.859 -16.297 -11.867 1 98.56 82 PHE A C 1
ATOM 659 O O . PHE A 1 82 ? -18.047 -16.75 -11.039 1 98.56 82 PHE A O 1
ATOM 666 N N . LEU A 1 83 ? -20.094 -16.594 -11.828 1 98.44 83 LEU A N 1
ATOM 667 C CA . LEU A 1 83 ? -20.688 -17.422 -10.797 1 98.44 83 LEU A CA 1
ATOM 668 C C . LEU A 1 83 ? -20.141 -18.844 -10.852 1 98.44 83 LEU A C 1
ATOM 670 O O . LEU A 1 83 ? -19.953 -19.484 -9.812 1 98.44 83 LEU A O 1
ATOM 674 N N . GLU A 1 84 ? -19.797 -19.281 -12.008 1 97.75 84 GLU A N 1
ATOM 675 C CA . GLU A 1 84 ? -19.391 -20.672 -12.188 1 97.75 84 GLU A CA 1
ATOM 676 C C . GLU A 1 84 ? -17.875 -20.812 -11.992 1 97.75 84 GLU A C 1
ATOM 678 O O . GLU A 1 84 ? -17.422 -21.812 -11.422 1 97.75 84 GLU A O 1
ATOM 683 N N . ASN A 1 85 ? -17.156 -19.828 -12.445 1 98 85 ASN A N 1
ATOM 684 C CA . ASN A 1 85 ? -15.719 -20.016 -12.531 1 98 85 ASN A CA 1
ATOM 685 C C . ASN A 1 85 ? -14.992 -19.281 -11.398 1 98 85 ASN A C 1
ATOM 687 O O . ASN A 1 85 ? -13.93 -19.719 -10.953 1 98 85 ASN A O 1
ATOM 691 N N . VAL A 1 86 ? -15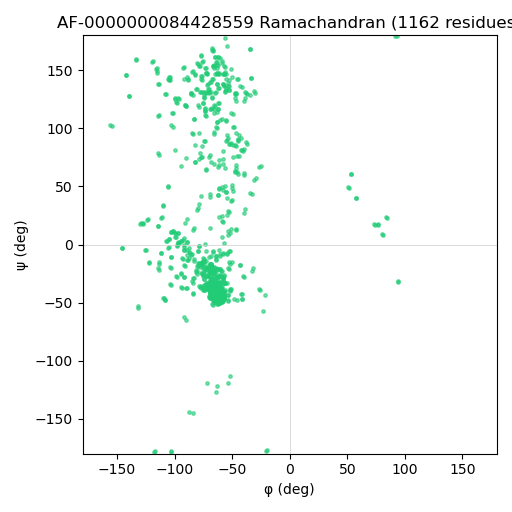.5 -18.109 -10.961 1 98.5 86 VAL A N 1
ATOM 692 C CA . VAL A 1 86 ? -14.719 -17.203 -10.117 1 98.5 86 VAL A CA 1
ATOM 693 C C . VAL A 1 86 ? -15.273 -17.219 -8.695 1 98.5 86 VAL A C 1
ATOM 695 O O . VAL A 1 86 ? -14.539 -17.469 -7.734 1 98.5 86 VAL A O 1
ATOM 698 N N . ASN A 1 87 ? -16.578 -17.094 -8.547 1 98.44 87 ASN A N 1
ATOM 699 C CA . ASN A 1 87 ? -17.234 -16.922 -7.254 1 98.44 87 ASN A CA 1
ATOM 700 C C . ASN A 1 87 ? -16.938 -18.094 -6.32 1 98.44 87 ASN A C 1
ATOM 702 O O . ASN A 1 87 ? -16.734 -17.906 -5.121 1 98.44 87 ASN A O 1
ATOM 706 N N . PRO A 1 88 ? -16.891 -19.312 -6.812 1 97.81 88 PRO A N 1
ATOM 707 C CA . PRO A 1 88 ? -16.672 -20.438 -5.898 1 97.81 88 PRO A CA 1
ATOM 708 C C . PRO A 1 88 ? -15.312 -20.375 -5.199 1 97.81 88 PRO A C 1
ATOM 710 O O . PRO A 1 88 ? -15.172 -20.859 -4.07 1 97.81 88 PRO A O 1
ATOM 713 N N . LEU A 1 89 ? -14.352 -19.766 -5.832 1 97.44 89 LEU A N 1
ATOM 714 C CA . LEU A 1 89 ? -13 -19.766 -5.289 1 97.44 89 LEU A CA 1
ATOM 715 C C . LEU A 1 89 ? -12.75 -18.516 -4.453 1 97.44 89 LEU A C 1
ATOM 717 O O . LEU A 1 89 ? -11.898 -18.516 -3.561 1 97.44 89 LEU A O 1
ATOM 721 N N . ILE A 1 90 ? -13.477 -17.422 -4.695 1 97.38 90 ILE A N 1
ATOM 722 C CA . ILE A 1 90 ? -13.086 -16.125 -4.137 1 97.38 90 ILE A CA 1
ATOM 723 C C . ILE A 1 90 ? -14.078 -15.703 -3.057 1 97.38 90 ILE A C 1
ATOM 725 O O . ILE A 1 90 ? -13.672 -15.242 -1.984 1 97.38 90 ILE A O 1
ATOM 729 N N . LYS A 1 91 ? -15.312 -15.789 -3.25 1 98.12 91 LYS A N 1
ATOM 730 C CA . LYS A 1 91 ? -16.422 -15.602 -2.324 1 98.12 91 LYS A CA 1
ATOM 731 C C . LYS A 1 91 ? -16.312 -14.273 -1.586 1 98.12 91 LYS A C 1
ATOM 733 O O . LYS A 1 91 ? -16.453 -14.219 -0.364 1 98.12 91 LYS A O 1
ATOM 738 N N . ILE A 1 92 ? -16.078 -13.156 -2.275 1 98.12 92 ILE A N 1
ATOM 739 C CA . ILE A 1 92 ? -15.953 -11.859 -1.62 1 98.12 92 ILE A CA 1
ATOM 740 C C . ILE A 1 92 ? -17.234 -11.055 -1.826 1 98.12 92 ILE A C 1
ATOM 742 O O . ILE A 1 92 ? -17.391 -9.977 -1.247 1 98.12 92 ILE A O 1
ATOM 746 N N . ILE A 1 93 ? -18.125 -11.508 -2.701 1 98.06 93 ILE A N 1
ATOM 747 C CA . ILE A 1 93 ? -19.422 -10.859 -2.877 1 98.06 93 ILE A CA 1
ATOM 748 C C . ILE A 1 93 ? -20.531 -11.805 -2.457 1 98.06 93 ILE A C 1
ATOM 750 O O . ILE A 1 93 ? -20.359 -13.023 -2.439 1 98.06 93 ILE A O 1
ATOM 754 N N . HIS A 1 94 ? -21.609 -11.25 -2.016 1 98.12 94 HIS A N 1
ATOM 755 C CA . HIS A 1 94 ? -22.828 -12 -1.798 1 98.12 94 HIS A CA 1
ATOM 756 C C . HIS A 1 94 ? -23.625 -12.148 -3.094 1 98.12 94 HIS A C 1
ATOM 758 O O . HIS A 1 94 ? -24.312 -11.219 -3.514 1 98.12 94 HIS A O 1
ATOM 764 N N . ALA A 1 95 ? -23.641 -13.32 -3.625 1 97.94 95 ALA A N 1
ATOM 765 C CA . ALA A 1 95 ? -24.125 -13.57 -4.98 1 97.94 95 ALA A CA 1
ATOM 766 C C . ALA A 1 95 ? -25.594 -13.188 -5.121 1 97.94 95 ALA A C 1
ATOM 768 O O . ALA A 1 95 ? -25.969 -12.508 -6.074 1 97.94 95 ALA A O 1
ATOM 769 N N . PRO A 1 96 ? -26.469 -13.516 -4.152 1 97.06 96 PRO A N 1
ATOM 770 C CA . PRO A 1 96 ? -27.891 -13.148 -4.316 1 97.06 96 PRO A CA 1
ATOM 771 C C . PRO A 1 96 ? -28.094 -11.641 -4.375 1 97.06 96 PRO A C 1
ATOM 773 O O . PRO A 1 96 ? -28.875 -11.156 -5.199 1 97.06 96 PRO A O 1
ATOM 776 N N . THR A 1 97 ? -27.375 -10.938 -3.557 1 96.88 97 THR A N 1
ATOM 777 C CA . THR A 1 97 ? -27.531 -9.484 -3.527 1 96.88 97 THR A CA 1
ATOM 778 C C . THR A 1 97 ? -27 -8.859 -4.82 1 96.88 97 THR A C 1
ATOM 780 O O . THR A 1 97 ? -27.656 -8 -5.41 1 96.88 97 THR A O 1
ATOM 783 N N . VAL A 1 98 ? -25.844 -9.289 -5.281 1 97.75 98 VAL A N 1
ATOM 784 C CA . VAL A 1 98 ? -25.219 -8.727 -6.477 1 97.75 98 VAL A CA 1
ATOM 785 C C . VAL A 1 98 ? -26.031 -9.117 -7.711 1 97.75 98 VAL A C 1
ATOM 787 O O . VAL A 1 98 ? -26.156 -8.336 -8.656 1 97.75 98 VAL A O 1
ATOM 790 N N . GLN A 1 99 ? -26.609 -10.305 -7.645 1 97.12 99 GLN A N 1
ATOM 791 C CA . GLN A 1 99 ? -27.469 -10.75 -8.742 1 97.12 99 GLN A CA 1
ATOM 792 C C . GLN A 1 99 ? -28.641 -9.797 -8.953 1 97.12 99 GLN A C 1
ATOM 794 O O . GLN A 1 99 ? -28.938 -9.406 -10.086 1 97.12 99 GLN A O 1
ATOM 799 N N . GLN A 1 100 ? -29.25 -9.453 -7.934 1 95.62 100 GLN A N 1
ATOM 800 C CA . GLN A 1 100 ? -30.375 -8.523 -8.008 1 95.62 100 GLN A CA 1
ATOM 801 C C . GLN A 1 100 ? -29.938 -7.176 -8.57 1 95.62 100 GLN A C 1
ATOM 803 O O . GLN A 1 100 ? -30.625 -6.586 -9.398 1 95.62 100 GLN A O 1
ATOM 808 N N . GLN A 1 101 ? -28.781 -6.742 -8.148 1 96.56 101 GLN A N 1
ATOM 809 C CA . GLN A 1 101 ? -28.266 -5.457 -8.602 1 96.56 101 GLN A CA 1
ATOM 810 C C . GLN A 1 101 ? -27.891 -5.504 -10.086 1 96.56 101 GLN A C 1
ATOM 812 O O . GLN A 1 101 ? -28.094 -4.527 -10.805 1 96.56 101 GLN A O 1
ATOM 817 N N . ILE A 1 102 ? -27.359 -6.609 -10.531 1 97.12 102 ILE A N 1
ATOM 818 C CA . ILE A 1 102 ? -27 -6.777 -11.938 1 97.12 102 ILE A CA 1
ATOM 819 C C . ILE A 1 102 ? -28.25 -6.781 -12.797 1 97.12 102 ILE A C 1
ATOM 821 O O . ILE A 1 102 ? -28.297 -6.141 -13.852 1 97.12 102 ILE A O 1
ATOM 825 N N . LEU A 1 103 ? -29.297 -7.453 -12.328 1 95.31 103 LEU A N 1
ATOM 826 C CA . LEU A 1 103 ? -30.562 -7.496 -13.055 1 95.31 103 LEU A CA 1
ATOM 827 C C . LEU A 1 103 ? -31.172 -6.105 -13.164 1 95.31 103 LEU A C 1
ATOM 829 O O . LEU A 1 103 ? -31.688 -5.73 -14.227 1 95.31 103 LEU A O 1
ATOM 833 N N . GLU A 1 104 ? -31.062 -5.359 -12.133 1 94.69 104 GLU A N 1
ATOM 834 C CA . GLU A 1 104 ? -31.547 -3.98 -12.156 1 94.69 104 GLU A CA 1
ATOM 835 C C . GLU A 1 104 ? -30.719 -3.123 -13.109 1 94.69 104 GLU A C 1
ATOM 837 O O . GLU A 1 104 ? -31.266 -2.303 -13.844 1 94.69 104 GLU A O 1
ATOM 842 N N . ALA A 1 105 ? -29.438 -3.328 -13.078 1 94.06 105 ALA A N 1
ATOM 843 C CA . ALA A 1 105 ? -28.531 -2.561 -13.93 1 94.06 105 ALA A CA 1
ATOM 844 C C . ALA A 1 105 ? -28.797 -2.846 -15.406 1 94.06 105 ALA A C 1
ATOM 846 O O . ALA A 1 105 ? -28.703 -1.945 -16.25 1 94.06 105 ALA A O 1
ATOM 847 N N . MET A 1 106 ? -29.141 -4.043 -15.711 1 92.44 106 MET A N 1
ATOM 848 C CA . MET A 1 106 ? -29.391 -4.449 -17.094 1 92.44 106 MET A CA 1
ATOM 849 C C . MET A 1 106 ? -30.609 -3.73 -17.656 1 92.44 106 MET A C 1
ATOM 851 O O . MET A 1 106 ? -30.703 -3.518 -18.859 1 92.44 106 MET A O 1
ATOM 855 N N . SER A 1 107 ? -31.516 -3.334 -16.781 1 90.75 107 SER A N 1
ATOM 856 C CA . SER A 1 107 ? -32.719 -2.633 -17.219 1 90.75 107 SER A CA 1
ATOM 857 C C . SER A 1 107 ? -32.406 -1.169 -17.531 1 90.75 107 SER A C 1
ATOM 859 O O . SER A 1 107 ? -33.031 -0.583 -18.422 1 90.75 107 SER A O 1
ATOM 861 N N . ASP A 1 108 ? -31.484 -0.59 -16.719 1 91.88 108 ASP A N 1
ATOM 862 C CA . ASP A 1 108 ? -31.125 0.81 -16.906 1 91.88 108 ASP A CA 1
ATOM 863 C C . ASP A 1 108 ? -29.719 1.097 -16.375 1 91.88 108 ASP A C 1
ATOM 865 O O . ASP A 1 108 ? -29.562 1.421 -15.188 1 91.88 108 ASP A O 1
ATOM 869 N N . LEU A 1 109 ? -28.781 1.185 -17.25 1 92.06 109 LEU A N 1
ATOM 870 C CA . LEU A 1 109 ? -27.375 1.362 -16.875 1 92.06 109 LEU A CA 1
ATOM 871 C C . LEU A 1 109 ? -27.125 2.781 -16.375 1 92.06 109 LEU A C 1
ATOM 873 O O . LEU A 1 109 ? -26.141 3.033 -15.68 1 92.06 109 LEU A O 1
ATOM 877 N N . SER A 1 110 ? -27.922 3.699 -16.719 1 88.44 110 SER A N 1
ATOM 878 C CA . SER A 1 110 ? -27.734 5.098 -16.359 1 88.44 110 SER A CA 1
ATOM 879 C C . SER A 1 110 ? -27.953 5.312 -14.867 1 88.44 110 SER A C 1
ATOM 881 O O . SER A 1 110 ? -27.469 6.289 -14.289 1 88.44 110 SER A O 1
ATOM 883 N N . LYS A 1 111 ? -28.609 4.355 -14.234 1 89.88 111 LYS A N 1
ATOM 884 C CA . LYS A 1 111 ? -28.953 4.512 -12.828 1 89.88 111 LYS A CA 1
ATOM 885 C C . LYS A 1 111 ? -27.938 3.789 -11.93 1 89.88 111 LYS A C 1
ATOM 887 O O . LYS A 1 111 ? -28.031 3.867 -10.703 1 89.88 111 LYS A O 1
ATOM 892 N N . VAL A 1 112 ? -27.031 3.191 -12.508 1 94.19 112 VAL A N 1
ATOM 893 C CA . VAL A 1 112 ? -26.062 2.4 -11.742 1 94.19 112 VAL A CA 1
ATOM 894 C C . VAL A 1 112 ? -25.109 3.328 -10.984 1 94.19 112 VAL A C 1
ATOM 896 O O . VAL A 1 112 ? -24.641 4.32 -11.539 1 94.19 112 VAL A O 1
ATOM 899 N N . SER A 1 113 ? -24.953 3.064 -9.719 1 94.69 113 SER A N 1
ATOM 900 C CA . SER A 1 113 ? -24.016 3.863 -8.945 1 94.69 113 SER A CA 1
ATOM 901 C C . SER A 1 113 ? -22.578 3.688 -9.453 1 94.69 113 SER A C 1
ATOM 903 O O . SER A 1 113 ? -22.266 2.668 -10.07 1 94.69 113 SER A O 1
ATOM 905 N N . ARG A 1 114 ? -21.734 4.613 -9.203 1 93.44 114 ARG A N 1
ATOM 906 C CA . ARG A 1 114 ? -20.344 4.562 -9.617 1 93.44 114 ARG A CA 1
ATOM 907 C C . ARG A 1 114 ? -19.625 3.371 -8.984 1 93.44 114 ARG A C 1
ATOM 909 O O . ARG A 1 114 ? -18.797 2.723 -9.633 1 93.44 114 ARG A O 1
ATOM 916 N N . GLU A 1 115 ? -19.906 3.096 -7.773 1 96.12 115 GLU A N 1
ATOM 917 C CA . GLU A 1 115 ? -19.281 1.993 -7.051 1 96.12 115 GLU A CA 1
ATOM 918 C C . GLU A 1 115 ? -19.656 0.648 -7.672 1 96.12 115 GLU A C 1
ATOM 920 O O . GLU A 1 115 ? -18.781 -0.194 -7.898 1 96.12 115 GLU A O 1
ATOM 925 N N . PHE A 1 116 ? -20.938 0.546 -7.961 1 97.25 116 PHE A N 1
ATOM 926 C CA . PHE A 1 116 ? -21.391 -0.732 -8.492 1 97.25 116 PHE A CA 1
ATOM 927 C C . PHE A 1 116 ? -20.922 -0.917 -9.93 1 97.25 116 PHE A C 1
ATOM 929 O O . PHE A 1 116 ? -20.641 -2.039 -10.359 1 97.25 116 PHE A O 1
ATOM 936 N N . GLU A 1 117 ? -20.859 0.177 -10.625 1 97.25 117 GLU A N 1
ATOM 937 C CA . GLU A 1 117 ? -20.359 0.09 -12 1 97.25 117 GLU A CA 1
ATOM 938 C C . GLU A 1 117 ? -18.922 -0.421 -12.031 1 97.25 117 GLU A C 1
ATOM 940 O O . GLU A 1 117 ? -18.547 -1.187 -12.922 1 97.25 117 GLU A O 1
ATOM 945 N N . ALA A 1 118 ? -18.109 -0 -11.102 1 96.44 118 ALA A N 1
ATOM 946 C CA . ALA A 1 118 ? -16.75 -0.527 -10.969 1 96.44 118 ALA A CA 1
ATOM 947 C C . ALA A 1 118 ? -16.766 -2.033 -10.719 1 96.44 118 ALA A C 1
ATOM 949 O O . ALA A 1 118 ? -15.969 -2.773 -11.305 1 96.44 118 ALA A O 1
ATOM 950 N N . LEU A 1 119 ? -17.672 -2.467 -9.898 1 98.56 119 LEU A N 1
ATOM 951 C CA . LEU A 1 119 ? -17.797 -3.893 -9.609 1 98.56 119 LEU A CA 1
ATOM 952 C C . LEU A 1 119 ? -18.219 -4.668 -10.852 1 98.56 119 LEU A C 1
ATOM 954 O O . LEU A 1 119 ? -17.672 -5.734 -11.141 1 98.56 119 LEU A O 1
ATOM 958 N N . MET A 1 120 ? -19.156 -4.082 -11.57 1 98.5 120 MET A N 1
ATOM 959 C CA . MET A 1 120 ? -19.625 -4.738 -12.789 1 98.5 120 MET A CA 1
ATOM 960 C C . MET A 1 120 ? -18.469 -4.949 -13.766 1 98.5 120 MET A C 1
ATOM 962 O O . MET A 1 120 ? -18.266 -6.059 -14.266 1 98.5 120 MET A O 1
ATOM 966 N N . PHE A 1 121 ? -17.688 -3.971 -13.984 1 97.56 121 PHE A N 1
ATOM 967 C CA . PHE A 1 121 ? -16.609 -4.074 -14.961 1 97.56 121 PHE A CA 1
ATOM 968 C C . PHE A 1 121 ? -15.523 -5.016 -14.461 1 97.56 121 PHE A C 1
ATOM 970 O O . PHE A 1 121 ? -14.883 -5.715 -15.25 1 97.56 121 PHE A O 1
ATOM 977 N N . ALA A 1 122 ? -15.266 -5 -13.133 1 98.12 122 ALA A N 1
ATOM 978 C CA . ALA A 1 122 ? -14.32 -5.969 -12.586 1 98.12 122 ALA A CA 1
ATOM 979 C C . ALA A 1 122 ? -14.812 -7.398 -12.812 1 98.12 122 ALA A C 1
ATOM 981 O O . ALA A 1 122 ? -14.023 -8.289 -13.141 1 98.12 122 ALA A O 1
ATOM 982 N N . ILE A 1 123 ? -16.094 -7.574 -12.633 1 98.75 123 ILE A N 1
ATOM 983 C CA . ILE A 1 123 ? -16.703 -8.875 -12.867 1 98.75 123 ILE A CA 1
ATOM 984 C C . ILE A 1 123 ? -16.562 -9.25 -14.344 1 98.75 123 ILE A C 1
ATOM 986 O O . ILE A 1 123 ? -16.219 -10.391 -14.672 1 98.75 123 ILE A O 1
ATOM 990 N N . TYR A 1 124 ? -16.828 -8.258 -15.273 1 98.56 124 TYR A N 1
ATOM 991 C CA . TYR A 1 124 ? -16.625 -8.516 -16.688 1 98.56 124 TYR A CA 1
ATOM 992 C C . TYR A 1 124 ? -15.219 -9.023 -16.969 1 98.56 124 TYR A C 1
ATOM 994 O O . TYR A 1 124 ? -15.039 -10.055 -17.625 1 98.56 124 TYR A O 1
ATOM 1002 N N . CYS A 1 125 ? -14.258 -8.367 -16.438 1 97.5 125 CYS A N 1
ATOM 1003 C CA . CYS A 1 125 ? -12.859 -8.656 -16.719 1 97.5 125 CYS A CA 1
ATOM 1004 C C . CYS A 1 125 ? -12.492 -10.062 -16.25 1 97.5 125 CYS A C 1
ATOM 1006 O O . CYS A 1 125 ? -11.977 -10.859 -17.031 1 97.5 125 CYS A O 1
ATOM 1008 N N . ILE A 1 126 ? -12.797 -10.383 -15.039 1 98.25 126 ILE A N 1
ATOM 1009 C CA . ILE A 1 126 ? -12.328 -11.648 -14.484 1 98.25 126 ILE A CA 1
ATOM 1010 C C . ILE A 1 126 ? -13.133 -12.805 -15.062 1 98.25 126 ILE A C 1
ATOM 1012 O O . ILE A 1 126 ? -12.625 -13.922 -15.195 1 98.25 126 ILE A O 1
ATOM 1016 N N . ALA A 1 127 ? -14.398 -12.492 -15.398 1 98.62 127 ALA A N 1
ATOM 1017 C CA . ALA A 1 127 ? -15.18 -13.516 -16.094 1 98.62 127 ALA A CA 1
ATOM 1018 C C . ALA A 1 127 ? -14.555 -13.867 -17.438 1 98.62 127 ALA A C 1
ATOM 1020 O O . ALA A 1 127 ? -14.391 -15.047 -17.766 1 98.62 127 ALA A O 1
ATOM 1021 N N . VAL A 1 128 ? -14.172 -12.883 -18.188 1 98.06 128 VAL A N 1
ATOM 1022 C CA . VAL A 1 128 ? -13.547 -13.117 -19.484 1 98.06 128 VAL A CA 1
ATOM 1023 C C . VAL A 1 128 ? -12.242 -13.898 -19.281 1 98.06 128 VAL A C 1
ATOM 1025 O O . VAL A 1 128 ? -11.984 -14.859 -20 1 98.06 128 VAL A O 1
ATOM 1028 N N . VAL A 1 129 ? -11.438 -13.523 -18.312 1 95.38 129 VAL A N 1
ATOM 1029 C CA . VAL A 1 129 ? -10.164 -14.18 -18.031 1 95.38 129 VAL A CA 1
ATOM 1030 C C . VAL A 1 129 ? -10.406 -15.648 -17.672 1 95.38 129 VAL A C 1
ATOM 1032 O O . VAL A 1 129 ? -9.625 -16.516 -18.047 1 95.38 129 VAL A O 1
ATOM 1035 N N . SER A 1 130 ? -11.477 -15.938 -17.047 1 96.62 130 SER A N 1
ATOM 1036 C CA . SER A 1 130 ? -11.742 -17.281 -16.531 1 96.62 130 SER A CA 1
ATOM 1037 C C . SER A 1 130 ? -12.203 -18.203 -17.641 1 96.62 130 SER A C 1
ATOM 1039 O O . SER A 1 130 ? -12.195 -19.438 -17.484 1 96.62 130 SER A O 1
ATOM 1041 N N . MET A 1 131 ? -12.617 -17.672 -18.766 1 96.25 131 MET A N 1
ATOM 1042 C CA . MET A 1 131 ? -13.133 -18.469 -19.859 1 96.25 131 MET A CA 1
ATOM 1043 C C . MET A 1 131 ? -12.016 -18.828 -20.844 1 96.25 131 MET A C 1
ATOM 1045 O O . MET A 1 131 ? -11.023 -18.109 -20.953 1 96.25 131 MET A O 1
ATOM 1049 N N . GLN A 1 132 ? -12.195 -19.953 -21.516 1 91.56 132 GLN A N 1
ATOM 1050 C CA . GLN A 1 132 ? -11.273 -20.328 -22.578 1 91.56 132 GLN A CA 1
ATOM 1051 C C . GLN A 1 132 ? -11.477 -19.453 -23.812 1 91.56 132 GLN A C 1
ATOM 1053 O O . GLN A 1 132 ? -12.594 -19.016 -24.094 1 91.56 132 GLN A O 1
ATOM 1058 N N . ALA A 1 133 ? -10.469 -19.281 -24.531 1 91.38 133 ALA A N 1
ATOM 1059 C CA . ALA A 1 133 ? -10.5 -18.406 -25.703 1 91.38 133 ALA A CA 1
ATOM 1060 C C . ALA A 1 133 ? -11.555 -18.859 -26.703 1 91.38 133 ALA A C 1
ATOM 1062 O O . ALA A 1 133 ? -12.297 -18.047 -27.25 1 91.38 133 ALA A O 1
ATOM 1063 N N . GLU A 1 134 ? -11.641 -20.141 -26.875 1 93.62 134 GLU A N 1
ATOM 1064 C CA . GLU A 1 134 ? -12.594 -20.688 -27.844 1 93.62 134 GLU A CA 1
ATOM 1065 C C . GLU A 1 134 ? -14.031 -20.438 -27.391 1 93.62 134 GLU A C 1
ATOM 1067 O O . GLU A 1 134 ? -14.898 -20.109 -28.219 1 93.62 134 GLU A O 1
ATOM 1072 N N . ASP A 1 135 ? -14.258 -20.531 -26.141 1 95.38 135 ASP A N 1
ATOM 1073 C CA . ASP A 1 135 ? -15.594 -20.328 -25.594 1 95.38 135 ASP A CA 1
ATOM 1074 C C . ASP A 1 135 ? -16 -18.859 -25.703 1 95.38 135 ASP A C 1
ATOM 1076 O O . ASP A 1 135 ? -17.172 -18.547 -25.938 1 95.38 135 ASP A O 1
ATOM 1080 N N . VAL A 1 136 ? -15.062 -17.938 -25.5 1 97.19 136 VAL A N 1
ATOM 1081 C CA . VAL A 1 136 ? -15.336 -16.516 -25.609 1 97.19 136 VAL A CA 1
ATOM 1082 C C . VAL A 1 136 ? -15.711 -16.172 -27.047 1 97.19 136 VAL A C 1
ATOM 1084 O O . VAL A 1 136 ? -16.688 -15.453 -27.281 1 97.19 136 VAL A O 1
ATOM 1087 N N . GLU A 1 137 ? -15.016 -16.688 -27.953 1 96.44 137 GLU A N 1
ATOM 1088 C CA . GLU A 1 137 ? -15.289 -16.422 -29.359 1 96.44 137 GLU A CA 1
ATOM 1089 C C . GLU A 1 137 ? -16.672 -16.922 -29.781 1 96.44 137 GLU A C 1
ATOM 1091 O O . GLU A 1 137 ? -17.391 -16.25 -30.5 1 96.44 137 GLU A O 1
ATOM 1096 N N . LYS A 1 138 ? -16.953 -18.031 -29.344 1 96.38 138 LYS A N 1
ATOM 1097 C CA . LYS A 1 138 ? -18.25 -18.641 -29.688 1 96.38 138 LYS A CA 1
ATOM 1098 C C . LYS A 1 138 ? -19.391 -17.875 -29.031 1 96.38 138 LYS A C 1
ATOM 1100 O O . LYS A 1 138 ? -20.438 -17.656 -29.656 1 96.38 138 LYS A O 1
ATOM 1105 N N . SER A 1 139 ? -19.188 -17.484 -27.812 1 96.56 139 SER A N 1
ATOM 1106 C CA . SER A 1 139 ? -20.281 -16.922 -27.016 1 96.56 139 SER A CA 1
ATOM 1107 C C . SER A 1 139 ? -20.469 -15.445 -27.312 1 96.56 139 SER A C 1
ATOM 1109 O O . SER A 1 139 ? -21.594 -14.938 -27.25 1 96.56 139 SER A O 1
ATOM 1111 N N . PHE A 1 140 ? -19.406 -14.727 -27.703 1 97.25 140 PHE A N 1
ATOM 1112 C CA . PHE A 1 140 ? -19.484 -13.273 -27.766 1 97.25 140 PHE A CA 1
ATOM 1113 C C . PHE A 1 140 ? -19.172 -12.766 -29.172 1 97.25 140 PHE A C 1
ATOM 1115 O O . PHE A 1 140 ? -19.406 -11.594 -29.484 1 97.25 140 PHE A O 1
ATOM 1122 N N . GLY A 1 141 ? -18.609 -13.555 -30.016 1 95.5 141 GLY A N 1
ATOM 1123 C CA . GLY A 1 141 ? -18.328 -13.188 -31.406 1 95.5 141 GLY A CA 1
ATOM 1124 C C . GLY A 1 141 ? -17.078 -12.344 -31.547 1 95.5 141 GLY A C 1
ATOM 1125 O O . GLY A 1 141 ? -16.875 -11.688 -32.562 1 95.5 141 GLY A O 1
ATOM 1126 N N . GLU A 1 142 ? -16.344 -12.203 -30.547 1 94.44 142 GLU A N 1
ATOM 1127 C CA . GLU A 1 142 ? -15.062 -11.492 -30.578 1 94.44 142 GLU A CA 1
ATOM 1128 C C . GLU A 1 142 ? -13.977 -12.281 -29.859 1 94.44 142 GLU A C 1
ATOM 1130 O O . GLU A 1 142 ? -14.281 -13.195 -29.078 1 94.44 142 GLU A O 1
ATOM 1135 N N . SER A 1 143 ? -12.742 -11.969 -30.188 1 95.06 143 SER A N 1
ATOM 1136 C CA . SER A 1 143 ? -11.641 -12.672 -29.547 1 95.06 143 SER A CA 1
ATOM 1137 C C . SER A 1 143 ? -11.57 -12.352 -28.062 1 95.06 143 SER A C 1
ATOM 1139 O O . SER A 1 143 ? -12.023 -11.289 -27.625 1 95.06 143 SER A O 1
ATOM 1141 N N . LYS A 1 144 ? -11.031 -13.266 -27.312 1 94.62 144 LYS A N 1
ATOM 1142 C CA . LYS A 1 144 ? -10.852 -13.07 -25.875 1 94.62 144 LYS A CA 1
ATOM 1143 C C . LYS A 1 144 ? -10.023 -11.828 -25.594 1 94.62 144 LYS A C 1
ATOM 1145 O O . LYS A 1 144 ? -10.352 -11.047 -24.688 1 94.62 144 LYS A O 1
ATOM 1150 N N . LYS A 1 145 ? -9.023 -11.617 -26.359 1 90.38 145 LYS A N 1
ATOM 1151 C CA . LYS A 1 145 ? -8.133 -10.469 -26.188 1 90.38 145 LYS A CA 1
ATOM 1152 C C . LYS A 1 145 ? -8.883 -9.156 -26.406 1 90.38 145 LYS A C 1
ATOM 1154 O O . LYS A 1 145 ? -8.734 -8.211 -25.625 1 90.38 145 LYS A O 1
ATOM 1159 N N . ALA A 1 146 ? -9.648 -9.07 -27.406 1 92.94 146 ALA A N 1
ATOM 1160 C CA . ALA A 1 146 ? -10.391 -7.855 -27.75 1 92.94 146 ALA A CA 1
ATOM 1161 C C . ALA A 1 146 ? -11.445 -7.547 -26.688 1 92.94 146 ALA A C 1
ATOM 1163 O O . ALA A 1 146 ? -11.586 -6.398 -26.266 1 92.94 146 ALA A O 1
ATOM 1164 N N . LEU A 1 147 ? -12.195 -8.562 -26.344 1 96.19 147 LEU A N 1
ATOM 1165 C CA . LEU A 1 147 ? -13.234 -8.383 -25.344 1 96.19 147 LEU A CA 1
ATOM 1166 C C . LEU A 1 147 ? -12.633 -7.949 -24.016 1 96.19 147 LEU A C 1
ATOM 1168 O O . LEU A 1 147 ? -13.164 -7.059 -23.344 1 96.19 147 LEU A O 1
ATOM 1172 N N . LEU A 1 148 ? -11.531 -8.57 -23.609 1 94.5 148 LEU A N 1
ATOM 1173 C CA . LEU A 1 148 ? -10.859 -8.234 -22.359 1 94.5 148 LEU A CA 1
ATOM 1174 C C . LEU A 1 148 ? -10.352 -6.801 -22.391 1 94.5 148 LEU A C 1
ATOM 1176 O O . LEU A 1 148 ? -10.453 -6.086 -21.391 1 94.5 148 LEU A O 1
ATOM 1180 N N . SER A 1 149 ? -9.844 -6.395 -23.516 1 90.5 149 SER A N 1
ATOM 1181 C CA . SER A 1 149 ? -9.336 -5.031 -23.656 1 90.5 149 SER A CA 1
ATOM 1182 C C . SER A 1 149 ? -10.453 -4.008 -23.438 1 90.5 149 SER A C 1
ATOM 1184 O O . SER A 1 149 ? -10.25 -2.994 -22.781 1 90.5 149 SER A O 1
ATOM 1186 N N . LYS A 1 150 ? -11.547 -4.281 -23.969 1 92 150 LYS A N 1
ATOM 1187 C CA . LYS A 1 150 ? -12.703 -3.396 -23.797 1 92 150 LYS A CA 1
ATOM 1188 C C . LYS A 1 150 ? -13.148 -3.357 -22.328 1 92 150 LYS A C 1
ATOM 1190 O O . LYS A 1 150 ? -13.43 -2.283 -21.797 1 92 150 LYS A O 1
ATOM 1195 N N . CYS A 1 151 ? -13.234 -4.543 -21.719 1 94.69 151 CYS A N 1
ATOM 1196 C CA . CYS A 1 151 ? -13.641 -4.629 -20.328 1 94.69 151 CYS A CA 1
ATOM 1197 C C . CYS A 1 151 ? -12.648 -3.912 -19.422 1 94.69 151 CYS A C 1
ATOM 1199 O O . CYS A 1 151 ? -13.039 -3.24 -18.469 1 94.69 151 CYS A O 1
ATOM 1201 N N . ARG A 1 152 ? -11.398 -4.031 -19.734 1 92.06 152 ARG A N 1
ATOM 1202 C CA . ARG A 1 152 ? -10.344 -3.4 -18.938 1 92.06 152 ARG A CA 1
ATOM 1203 C C . ARG A 1 152 ? -10.438 -1.879 -19.016 1 92.06 152 ARG A C 1
ATOM 1205 O O . ARG A 1 152 ? -10.297 -1.191 -18 1 92.06 152 ARG A O 1
ATOM 1212 N N . ARG A 1 153 ? -10.625 -1.384 -20.203 1 89.94 153 ARG A N 1
ATOM 1213 C CA . ARG A 1 153 ? -10.812 0.054 -20.375 1 89.94 153 ARG A CA 1
ATOM 1214 C C . ARG A 1 153 ? -12 0.552 -19.547 1 89.94 153 ARG A C 1
ATOM 1216 O O . ARG A 1 153 ? -11.906 1.586 -18.891 1 89.94 153 ARG A O 1
ATOM 1223 N N . GLY A 1 154 ? -13.055 -0.17 -19.641 1 91.94 154 GLY A N 1
ATOM 1224 C CA . GLY A 1 154 ? -14.211 0.171 -18.828 1 91.94 154 GLY A CA 1
ATOM 1225 C C . GLY A 1 154 ? -13.922 0.145 -17.344 1 91.94 154 GLY A C 1
ATOM 1226 O O . GLY A 1 154 ? -14.367 1.029 -16.609 1 91.94 154 GLY A O 1
ATOM 1227 N N . ALA A 1 155 ? -13.211 -0.855 -16.906 1 93.44 155 ALA A N 1
ATOM 1228 C CA . ALA A 1 155 ? -12.867 -0.976 -15.484 1 93.44 155 ALA A CA 1
ATOM 1229 C C . ALA A 1 155 ? -12.023 0.208 -15.023 1 93.44 155 ALA A C 1
ATOM 1231 O O . ALA A 1 155 ? -12.266 0.771 -13.953 1 93.44 155 ALA A O 1
ATOM 1232 N N . GLN A 1 156 ? -11.078 0.579 -15.844 1 88.69 156 GLN A N 1
ATOM 1233 C CA . GLN A 1 156 ? -10.203 1.689 -15.5 1 88.69 156 GLN A CA 1
ATOM 1234 C C . GLN A 1 156 ? -10.992 2.986 -15.328 1 88.69 156 GLN A C 1
ATOM 1236 O O . GLN A 1 156 ? -10.797 3.715 -14.359 1 88.69 156 GLN A O 1
ATOM 1241 N N . LEU A 1 157 ? -11.82 3.24 -16.234 1 88.69 157 LEU A N 1
ATOM 1242 C CA . LEU A 1 157 ? -12.648 4.441 -16.172 1 88.69 157 LEU A CA 1
ATOM 1243 C C . LEU A 1 157 ? -13.625 4.363 -15.008 1 88.69 157 LEU A C 1
ATOM 1245 O O . LEU A 1 157 ? -13.906 5.375 -14.359 1 88.69 157 LEU A O 1
ATOM 1249 N N . ALA A 1 158 ? -14.141 3.188 -14.734 1 92.69 158 ALA A N 1
ATOM 1250 C CA . ALA A 1 158 ? -15.078 3.014 -13.633 1 92.69 158 ALA A CA 1
ATOM 1251 C C . ALA A 1 158 ? -14.391 3.264 -12.289 1 92.69 158 ALA A C 1
ATOM 1253 O O . ALA A 1 158 ? -14.992 3.846 -11.383 1 92.69 158 ALA A O 1
ATOM 1254 N N . PHE A 1 159 ? -13.203 2.811 -12.133 1 91.94 159 PHE A N 1
ATOM 1255 C CA . PHE A 1 159 ? -12.445 3.051 -10.914 1 91.94 159 PHE A CA 1
ATOM 1256 C C . PHE A 1 159 ? -12.172 4.539 -10.727 1 91.94 159 PHE A C 1
ATOM 1258 O O . PHE A 1 159 ? -12.219 5.047 -9.602 1 91.94 159 PHE A O 1
ATOM 1265 N N . LYS A 1 160 ? -11.844 5.117 -11.867 1 86.19 160 LYS A N 1
ATOM 1266 C CA . LYS A 1 160 ? -11.68 6.566 -11.828 1 86.19 160 LYS A CA 1
ATOM 1267 C C . LYS A 1 160 ? -12.961 7.25 -11.344 1 86.19 160 LYS A C 1
ATOM 1269 O O . LYS A 1 160 ? -12.914 8.094 -10.453 1 86.19 160 LYS A O 1
ATOM 1274 N N . ASN A 1 161 ? -14.086 6.867 -11.906 1 88.5 161 ASN A N 1
ATOM 1275 C CA . ASN A 1 161 ? -15.383 7.43 -11.539 1 88.5 161 ASN A CA 1
ATOM 1276 C C . ASN A 1 161 ? -15.703 7.172 -10.062 1 88.5 161 ASN A C 1
ATOM 1278 O O . ASN A 1 161 ? -16.344 8 -9.414 1 88.5 161 ASN A O 1
ATOM 1282 N N . ALA A 1 162 ? -15.234 6.059 -9.578 1 91.25 162 ALA A N 1
ATOM 1283 C CA . ALA A 1 162 ? -15.555 5.66 -8.211 1 91.25 162 ALA A CA 1
ATOM 1284 C C . ALA A 1 162 ? -14.531 6.215 -7.223 1 91.25 162 ALA A C 1
ATOM 1286 O O . ALA A 1 162 ? -14.586 5.914 -6.027 1 91.25 162 ALA A O 1
ATOM 1287 N N . SER A 1 163 ? -13.562 6.977 -7.641 1 86.12 163 SER A N 1
ATOM 1288 C CA . SER A 1 163 ? -12.531 7.578 -6.801 1 86.12 163 SER A CA 1
ATOM 1289 C C . SER A 1 163 ? -11.836 6.527 -5.941 1 86.12 163 SER A C 1
ATOM 1291 O O . SER A 1 163 ? -11.797 6.645 -4.715 1 86.12 163 SER A O 1
ATOM 1293 N N . LEU A 1 164 ? -11.242 5.605 -6.605 1 90.44 164 LEU A N 1
ATOM 1294 C CA . LEU A 1 164 ? -10.656 4.426 -5.98 1 90.44 164 LEU A CA 1
ATOM 1295 C C . LEU A 1 164 ? -9.727 4.816 -4.84 1 90.44 164 LEU A C 1
ATOM 1297 O O . LEU A 1 164 ? -9.789 4.238 -3.754 1 90.44 164 LEU A O 1
ATOM 1301 N N . LEU A 1 165 ? -8.977 5.828 -4.98 1 86.94 165 LEU A N 1
ATOM 1302 C CA . LEU A 1 165 ? -7.918 6.16 -4.035 1 86.94 165 LEU A CA 1
ATOM 1303 C C . LEU A 1 165 ? -8.492 6.801 -2.777 1 86.94 165 LEU A C 1
ATOM 1305 O O . LEU A 1 165 ? -7.82 6.879 -1.749 1 86.94 165 LEU A O 1
ATOM 1309 N N . ARG A 1 166 ? -9.695 7.266 -2.834 1 85 166 ARG A N 1
ATOM 1310 C CA . ARG A 1 166 ? -10.266 7.914 -1.658 1 85 166 ARG A CA 1
ATOM 1311 C C . ARG A 1 166 ? -11.617 7.309 -1.306 1 85 166 ARG A C 1
ATOM 1313 O O . ARG A 1 166 ? -12.406 7.922 -0.581 1 85 166 ARG A O 1
ATOM 1320 N N . THR A 1 167 ? -11.875 6.125 -1.818 1 87.81 167 THR A N 1
ATOM 1321 C CA . THR A 1 167 ? -13.172 5.484 -1.629 1 87.81 167 THR A CA 1
ATOM 1322 C C . THR A 1 167 ? -13.32 4.98 -0.198 1 87.81 167 THR A C 1
ATOM 1324 O O . THR A 1 167 ? -12.336 4.578 0.431 1 87.81 167 THR A O 1
ATOM 1327 N N . SER A 1 168 ? -14.523 5.012 0.258 1 87.31 168 SER A N 1
ATOM 1328 C CA . SER A 1 168 ? -14.883 4.359 1.512 1 87.31 168 SER A CA 1
ATOM 1329 C C . SER A 1 168 ? -15.852 3.203 1.273 1 87.31 168 SER A C 1
ATOM 1331 O O . SER A 1 168 ? -16.484 2.717 2.209 1 87.31 168 SER A O 1
ATOM 1333 N N . SER A 1 169 ? -15.922 2.783 0.006 1 93.88 169 SER A N 1
ATOM 1334 C CA . SER A 1 169 ? -16.891 1.76 -0.374 1 93.88 169 SER A CA 1
ATOM 1335 C C . SER A 1 169 ? -16.25 0.375 -0.394 1 93.88 169 SER A C 1
ATOM 1337 O O . SER A 1 169 ? -15.266 0.15 -1.1 1 93.88 169 SER A O 1
ATOM 1339 N N . SER A 1 170 ? -16.906 -0.512 0.367 1 96.56 170 SER A N 1
ATOM 1340 C CA . SER A 1 170 ? -16.438 -1.894 0.309 1 96.56 170 SER A CA 1
ATOM 1341 C C . SER A 1 170 ? -16.688 -2.502 -1.068 1 96.56 170 SER A C 1
ATOM 1343 O O . SER A 1 170 ? -15.953 -3.395 -1.497 1 96.56 170 SER A O 1
ATOM 1345 N N . VAL A 1 171 ? -17.688 -1.938 -1.785 1 97.88 171 VAL A N 1
ATOM 1346 C CA . VAL A 1 171 ? -18.016 -2.428 -3.123 1 97.88 171 VAL A CA 1
ATOM 1347 C C . VAL A 1 171 ? -16.859 -2.117 -4.074 1 97.88 171 VAL A C 1
ATOM 1349 O O . VAL A 1 171 ? -16.469 -2.959 -4.891 1 97.88 171 VAL A O 1
ATOM 1352 N N . VAL A 1 172 ? -16.297 -0.937 -3.938 1 97.12 172 VAL A N 1
ATOM 1353 C CA . VAL A 1 172 ? -15.172 -0.545 -4.777 1 97.12 172 VAL A CA 1
ATOM 1354 C C . VAL A 1 172 ? -13.945 -1.393 -4.43 1 97.12 172 VAL A C 1
ATOM 1356 O O . VAL A 1 172 ? -13.188 -1.793 -5.316 1 97.12 172 VAL A O 1
ATOM 1359 N N . LEU A 1 173 ? -13.766 -1.676 -3.15 1 97.75 173 LEU A N 1
ATOM 1360 C CA . LEU A 1 173 ? -12.672 -2.543 -2.736 1 97.75 173 LEU A CA 1
ATOM 1361 C C . LEU A 1 173 ? -12.828 -3.939 -3.328 1 97.75 173 LEU A C 1
ATOM 1363 O O . LEU A 1 173 ? -11.867 -4.512 -3.842 1 97.75 173 LEU A O 1
ATOM 1367 N N . GLN A 1 174 ? -14.039 -4.473 -3.258 1 98.62 174 GLN A N 1
ATOM 1368 C CA . GLN A 1 174 ? -14.328 -5.766 -3.867 1 98.62 174 GLN A CA 1
ATOM 1369 C C . GLN A 1 174 ? -14 -5.758 -5.359 1 98.62 174 GLN A C 1
ATOM 1371 O O . GLN A 1 174 ? -13.375 -6.691 -5.867 1 98.62 174 GLN A O 1
ATOM 1376 N N . ALA A 1 175 ? -14.445 -4.703 -6.004 1 98.25 175 ALA A N 1
ATOM 1377 C CA . ALA A 1 175 ? -14.172 -4.555 -7.43 1 98.25 175 ALA A CA 1
ATOM 1378 C C . ALA A 1 175 ? -12.664 -4.559 -7.699 1 98.25 175 ALA A C 1
ATOM 1380 O O . ALA A 1 175 ? -12.195 -5.254 -8.609 1 98.25 175 ALA A O 1
ATOM 1381 N N . PHE A 1 176 ? -11.977 -3.85 -6.898 1 96.88 176 PHE A N 1
ATOM 1382 C CA . PHE A 1 176 ? -10.531 -3.713 -7.082 1 96.88 176 PHE A CA 1
ATOM 1383 C C . PHE A 1 176 ? -9.828 -5.039 -6.84 1 96.88 176 PHE A C 1
ATOM 1385 O O . PHE A 1 176 ? -8.891 -5.395 -7.562 1 96.88 176 PHE A O 1
ATOM 1392 N N . MET A 1 177 ? -10.211 -5.754 -5.887 1 97.94 177 MET A N 1
ATOM 1393 C CA . MET A 1 177 ? -9.641 -7.066 -5.598 1 97.94 177 MET A CA 1
ATOM 1394 C C . MET A 1 177 ? -9.859 -8.023 -6.766 1 97.94 177 MET A C 1
ATOM 1396 O O . MET A 1 177 ? -8.945 -8.75 -7.156 1 97.94 177 MET A O 1
ATOM 1400 N N . LEU A 1 178 ? -11.078 -8.016 -7.281 1 98.25 178 LEU A N 1
ATOM 1401 C CA . LEU A 1 178 ? -11.352 -8.844 -8.453 1 98.25 178 LEU A CA 1
ATOM 1402 C C . LEU A 1 178 ? -10.469 -8.438 -9.625 1 98.25 178 LEU A C 1
ATOM 1404 O O . LEU A 1 178 ? -9.992 -9.289 -10.375 1 98.25 178 LEU A O 1
ATOM 1408 N N . TYR A 1 179 ? -10.281 -7.199 -9.734 1 96.44 179 TYR A N 1
ATOM 1409 C CA . TYR A 1 179 ? -9.445 -6.699 -10.82 1 96.44 179 TYR A CA 1
ATOM 1410 C C . TYR A 1 179 ? -7.992 -7.125 -10.641 1 96.44 179 TYR A C 1
ATOM 1412 O O . TYR A 1 179 ? -7.305 -7.453 -11.609 1 96.44 179 TYR A O 1
ATOM 1420 N N . LEU A 1 180 ? -7.531 -7.062 -9.422 1 95.19 180 LEU A N 1
ATOM 1421 C CA . LEU A 1 180 ? -6.18 -7.523 -9.133 1 95.19 180 LEU A CA 1
ATOM 1422 C C . LEU A 1 180 ? -6.008 -8.984 -9.531 1 95.19 180 LEU A C 1
ATOM 1424 O O . LEU A 1 180 ? -4.984 -9.367 -10.102 1 95.19 180 LEU A O 1
ATOM 1428 N N . LEU A 1 181 ? -6.992 -9.766 -9.227 1 95.81 181 LEU A N 1
ATOM 1429 C CA . LEU A 1 181 ? -6.953 -11.172 -9.617 1 95.81 181 LEU A CA 1
ATOM 1430 C C . LEU A 1 181 ? -6.918 -11.32 -11.133 1 95.81 181 LEU A C 1
ATOM 1432 O O . LEU A 1 181 ? -6.203 -12.18 -11.656 1 95.81 181 LEU A O 1
ATOM 1436 N N . CYS A 1 182 ? -7.695 -10.484 -11.711 1 93.56 182 CYS A N 1
ATOM 1437 C CA . CYS A 1 182 ? -7.723 -10.461 -13.164 1 93.56 182 CYS A CA 1
ATOM 1438 C C . CYS A 1 182 ? -6.355 -10.094 -13.734 1 93.56 182 CYS A C 1
ATOM 1440 O O . CYS A 1 182 ? -5.914 -10.68 -14.727 1 93.56 182 CYS A O 1
ATOM 1442 N N . MET A 1 183 ? -5.633 -9.25 -13.141 1 90.31 183 MET A N 1
ATOM 1443 C CA . MET A 1 183 ? -4.359 -8.711 -13.609 1 90.31 183 MET A CA 1
ATOM 1444 C C . MET A 1 183 ? -3.279 -9.789 -13.609 1 90.31 183 MET A C 1
ATOM 1446 O O . MET A 1 183 ? -2.27 -9.656 -14.305 1 90.31 183 MET A O 1
ATOM 1450 N N . ARG A 1 184 ? -3.439 -10.859 -12.938 1 87 184 ARG A N 1
ATOM 1451 C CA . ARG A 1 184 ? -2.461 -11.938 -12.898 1 87 184 ARG A CA 1
ATOM 1452 C C . ARG A 1 184 ? -2.229 -12.516 -14.289 1 87 184 ARG A C 1
ATOM 1454 O O . ARG A 1 184 ? -1.183 -13.109 -14.555 1 87 184 ARG A O 1
ATOM 1461 N N . SER A 1 185 ? -3.219 -12.258 -15.125 1 81.38 185 SER A N 1
ATOM 1462 C CA . SER A 1 185 ? -3.148 -12.844 -16.453 1 81.38 185 SER A CA 1
ATOM 1463 C C . SER A 1 185 ? -2.404 -11.93 -17.422 1 81.38 185 SER A C 1
ATOM 1465 O O . SER A 1 185 ? -1.979 -12.367 -18.5 1 81.38 185 SER A O 1
ATOM 1467 N N . PHE A 1 186 ? -2.164 -10.664 -17.062 1 78.69 186 PHE A N 1
ATOM 1468 C CA . PHE A 1 186 ? -1.621 -9.789 -18.094 1 78.69 186 PHE A CA 1
ATOM 1469 C C . PHE A 1 186 ? -0.663 -8.766 -17.5 1 78.69 186 PHE A C 1
ATOM 1471 O O . PHE A 1 186 ? -0.051 -7.984 -18.234 1 78.69 186 PHE A O 1
ATOM 1478 N N . SER A 1 187 ? -0.514 -8.773 -16.234 1 81.56 187 SER A N 1
ATOM 1479 C CA . SER A 1 187 ? 0.396 -7.824 -15.602 1 81.56 187 SER A CA 1
ATOM 1480 C C . SER A 1 187 ? 1.507 -8.547 -14.844 1 81.56 187 SER A C 1
ATOM 1482 O O . SER A 1 187 ? 1.35 -9.703 -14.453 1 81.56 187 SER A O 1
ATOM 1484 N N . ASP A 1 188 ? 2.568 -7.859 -14.656 1 77.69 188 ASP A N 1
ATOM 1485 C CA . ASP A 1 188 ? 3.678 -8.414 -13.883 1 77.69 188 ASP A CA 1
ATOM 1486 C C . ASP A 1 188 ? 3.334 -8.484 -12.398 1 77.69 188 ASP A C 1
ATOM 1488 O O . ASP A 1 188 ? 2.635 -7.613 -11.875 1 77.69 188 ASP A O 1
ATOM 1492 N N . PRO A 1 189 ? 3.857 -9.477 -11.734 1 80.94 189 PRO A N 1
ATOM 1493 C CA . PRO A 1 189 ? 3.521 -9.688 -10.328 1 80.94 189 PRO A CA 1
ATOM 1494 C C . PRO A 1 189 ? 3.922 -8.508 -9.438 1 80.94 189 PRO A C 1
ATOM 1496 O O . PRO A 1 189 ? 3.27 -8.242 -8.43 1 80.94 189 PRO A O 1
ATOM 1499 N N . HIS A 1 190 ? 4.992 -7.836 -9.742 1 83 190 HIS A N 1
ATOM 1500 C CA . HIS A 1 190 ? 5.422 -6.703 -8.93 1 83 190 HIS A CA 1
ATOM 1501 C C . HIS A 1 190 ? 4.387 -5.586 -8.953 1 83 190 HIS A C 1
ATOM 1503 O O . HIS A 1 190 ? 4.094 -4.98 -7.918 1 83 190 HIS A O 1
ATOM 1509 N N . THR A 1 191 ? 3.93 -5.355 -10.156 1 86 191 THR A N 1
ATOM 1510 C CA . THR A 1 191 ? 2.871 -4.359 -10.305 1 86 191 THR A CA 1
ATOM 1511 C C . THR A 1 191 ? 1.654 -4.742 -9.461 1 86 191 THR A C 1
ATOM 1513 O O . THR A 1 191 ? 1.094 -3.902 -8.758 1 86 191 THR A O 1
ATOM 1516 N N . ILE A 1 192 ? 1.319 -5.965 -9.539 1 89.25 192 ILE A N 1
ATOM 1517 C CA . ILE A 1 192 ? 0.145 -6.445 -8.82 1 89.25 192 ILE A CA 1
ATOM 1518 C C . ILE A 1 192 ? 0.363 -6.285 -7.316 1 89.25 192 ILE A C 1
ATOM 1520 O O . ILE A 1 192 ? -0.506 -5.773 -6.605 1 89.25 192 ILE A O 1
ATOM 1524 N N . TRP A 1 193 ? 1.497 -6.719 -6.852 1 90.5 193 TRP A N 1
ATOM 1525 C CA . TRP A 1 193 ? 1.776 -6.652 -5.422 1 90.5 193 TRP A CA 1
ATOM 1526 C C . TRP A 1 193 ? 1.793 -5.207 -4.938 1 90.5 193 TRP A C 1
ATOM 1528 O O . TRP A 1 193 ? 1.287 -4.898 -3.854 1 90.5 193 TRP A O 1
ATOM 1538 N N . THR A 1 194 ? 2.381 -4.328 -5.691 1 89.88 194 THR A N 1
ATOM 1539 C CA . THR A 1 194 ? 2.393 -2.91 -5.348 1 89.88 194 THR A CA 1
ATOM 1540 C C . THR A 1 194 ? 0.971 -2.359 -5.273 1 89.88 194 THR A C 1
ATOM 1542 O O . THR A 1 194 ? 0.63 -1.635 -4.336 1 89.88 194 THR A O 1
ATOM 1545 N N . LEU A 1 195 ? 0.153 -2.738 -6.203 1 91.12 195 LEU A N 1
ATOM 1546 C CA . LEU A 1 195 ? -1.233 -2.283 -6.215 1 91.12 195 LEU A CA 1
ATOM 1547 C C . LEU A 1 195 ? -2.012 -2.879 -5.047 1 91.12 195 LEU A C 1
ATOM 1549 O O . LEU A 1 195 ? -2.973 -2.275 -4.566 1 91.12 195 LEU A O 1
ATOM 1553 N N . CYS A 1 196 ? -1.582 -4.086 -4.602 1 92.88 196 CYS A N 1
ATOM 1554 C CA . CYS A 1 196 ? -2.193 -4.648 -3.402 1 92.88 196 CYS A CA 1
ATOM 1555 C C . CYS A 1 196 ? -2.033 -3.707 -2.215 1 92.88 196 CYS A C 1
ATOM 1557 O O . CYS A 1 196 ? -2.896 -3.656 -1.337 1 92.88 196 CYS A O 1
ATOM 1559 N N . GLY A 1 197 ? -0.956 -2.959 -2.238 1 91.5 197 GLY A N 1
ATOM 1560 C CA . GLY A 1 197 ? -0.789 -1.957 -1.197 1 91.5 197 GLY A CA 1
ATOM 1561 C C . GLY A 1 197 ? -1.95 -0.985 -1.111 1 91.5 197 GLY A C 1
ATOM 1562 O O . GLY A 1 197 ? -2.377 -0.615 -0.016 1 91.5 197 GLY A O 1
ATOM 1563 N N . ILE A 1 198 ? -2.469 -0.59 -2.236 1 92.25 198 ILE A N 1
ATOM 1564 C CA . ILE A 1 198 ? -3.625 0.299 -2.301 1 92.25 198 ILE A CA 1
ATOM 1565 C C . ILE A 1 198 ? -4.84 -0.389 -1.685 1 92.25 198 ILE A C 1
ATOM 1567 O O . ILE A 1 198 ? -5.559 0.209 -0.879 1 92.25 198 ILE A O 1
ATOM 1571 N N . ALA A 1 199 ? -5.043 -1.646 -2.031 1 94.12 199 ALA A N 1
ATOM 1572 C CA . ALA A 1 199 ? -6.184 -2.4 -1.515 1 94.12 199 ALA A CA 1
ATOM 1573 C C . ALA A 1 199 ? -6.117 -2.521 0.005 1 94.12 199 ALA A C 1
ATOM 1575 O O . ALA A 1 199 ? -7.133 -2.371 0.69 1 94.12 199 ALA A O 1
ATOM 1576 N N . VAL A 1 200 ? -4.961 -2.781 0.484 1 92.25 200 VAL A N 1
ATOM 1577 C CA . VAL A 1 200 ? -4.773 -2.924 1.924 1 92.25 200 VAL A CA 1
ATOM 1578 C C . VAL A 1 200 ? -5.09 -1.602 2.619 1 92.25 200 VAL A C 1
ATOM 1580 O O . VAL A 1 200 ? -5.77 -1.582 3.65 1 92.25 200 VAL A O 1
ATOM 1583 N N . ARG A 1 201 ? -4.66 -0.489 2.053 1 91.19 201 ARG A N 1
ATOM 1584 C CA . ARG A 1 201 ? -4.926 0.82 2.641 1 91.19 201 ARG A CA 1
ATOM 1585 C C . ARG A 1 201 ? -6.418 1.131 2.633 1 91.19 201 ARG A C 1
ATOM 1587 O O . ARG A 1 201 ? -6.949 1.671 3.605 1 91.19 201 ARG A O 1
ATOM 1594 N N . ILE A 1 202 ? -7.051 0.823 1.552 1 91.75 202 ILE A N 1
ATOM 1595 C CA . ILE A 1 202 ? -8.492 1.042 1.481 1 91.75 202 ILE A CA 1
ATOM 1596 C C . ILE A 1 202 ? -9.195 0.215 2.557 1 91.75 202 ILE A C 1
ATOM 1598 O O . ILE A 1 202 ? -10.07 0.72 3.264 1 91.75 202 ILE A O 1
ATOM 1602 N N . ALA A 1 203 ? -8.805 -1.016 2.709 1 93.31 203 ALA A N 1
ATOM 1603 C CA . ALA A 1 203 ? -9.398 -1.887 3.721 1 93.31 203 ALA A CA 1
ATOM 1604 C C . ALA A 1 203 ? -9.203 -1.314 5.121 1 93.31 203 ALA A C 1
ATOM 1606 O O . ALA A 1 203 ? -10.125 -1.333 5.941 1 93.31 203 ALA A O 1
ATOM 1607 N N . GLN A 1 204 ? -8.07 -0.836 5.375 1 87.31 204 GLN A N 1
ATOM 1608 C CA . GLN A 1 204 ? -7.773 -0.246 6.676 1 87.31 204 GLN A CA 1
ATOM 1609 C C . GLN A 1 204 ? -8.586 1.024 6.906 1 87.31 204 GLN A C 1
ATOM 1611 O O . GLN A 1 204 ? -9.102 1.253 8 1 87.31 204 GLN A O 1
ATOM 1616 N N . ARG A 1 205 ? -8.664 1.759 5.898 1 85.75 205 ARG A N 1
ATOM 1617 C CA . ARG A 1 205 ? -9.406 3.012 6.004 1 85.75 205 ARG A CA 1
ATOM 1618 C C . ARG A 1 205 ? -10.859 2.756 6.375 1 85.75 205 ARG A C 1
ATOM 1620 O O . ARG A 1 205 ? -11.43 3.473 7.195 1 85.75 205 ARG A O 1
ATOM 1627 N N . ILE A 1 206 ? -11.406 1.728 5.785 1 88.5 206 ILE A N 1
ATOM 1628 C CA . ILE A 1 206 ? -12.836 1.512 6.008 1 88.5 206 ILE A CA 1
ATOM 1629 C C . ILE A 1 206 ? -13.031 0.525 7.156 1 88.5 206 ILE A C 1
ATOM 1631 O O . ILE A 1 206 ? -14.156 0.076 7.406 1 88.5 206 ILE A O 1
ATOM 1635 N N . GLY A 1 207 ? -12 0.093 7.777 1 87 207 GLY A N 1
ATOM 1636 C CA . GLY A 1 207 ? -12.047 -0.651 9.031 1 87 207 GLY A CA 1
ATOM 1637 C C . GLY A 1 207 ? -12.266 -2.139 8.828 1 87 207 GLY A C 1
ATOM 1638 O O . GLY A 1 207 ? -12.742 -2.828 9.727 1 87 207 GLY A O 1
ATOM 1639 N N . ILE A 1 208 ? -11.93 -2.646 7.668 1 92.5 208 ILE A N 1
ATOM 1640 C CA . ILE A 1 208 ? -12.164 -4.055 7.363 1 92.5 208 ILE A CA 1
ATOM 1641 C C . ILE A 1 208 ? -11.18 -4.922 8.141 1 92.5 208 ILE A C 1
ATOM 1643 O O . ILE A 1 208 ? -11.422 -6.117 8.344 1 92.5 208 ILE A O 1
ATOM 1647 N N . HIS A 1 209 ? -10.078 -4.395 8.609 1 88 209 HIS A N 1
ATOM 1648 C CA . HIS A 1 209 ? -9.078 -5.137 9.367 1 88 209 HIS A CA 1
ATOM 1649 C C . HIS A 1 209 ? -9.516 -5.324 10.82 1 88 209 HIS A C 1
ATOM 1651 O O . HIS A 1 209 ? -8.805 -5.961 11.602 1 88 209 HIS A O 1
ATOM 1657 N N . ARG A 1 210 ? -10.664 -4.773 11.133 1 87.12 210 ARG A N 1
ATOM 1658 C CA . ARG A 1 210 ? -11.305 -4.973 12.43 1 87.12 210 ARG A CA 1
ATOM 1659 C C . ARG A 1 210 ? -12.609 -5.754 12.289 1 87.12 210 ARG A C 1
ATOM 1661 O O . ARG A 1 210 ? -13.391 -5.492 11.375 1 87.12 210 ARG A O 1
ATOM 1668 N N . ASP A 1 211 ? -12.797 -6.668 13.211 1 92.12 211 ASP A N 1
ATOM 1669 C CA . ASP A 1 211 ? -14 -7.488 13.078 1 92.12 211 ASP A CA 1
ATOM 1670 C C . ASP A 1 211 ? -15.258 -6.68 13.375 1 92.12 211 ASP A C 1
ATOM 1672 O O . ASP A 1 211 ? -15.344 -6.012 14.406 1 92.12 211 ASP A O 1
ATOM 1676 N N . GLY A 1 212 ? -16.203 -6.805 12.586 1 89.5 212 GLY A N 1
ATOM 1677 C CA . GLY A 1 212 ? -17.422 -6.02 12.68 1 89.5 212 GLY A CA 1
ATOM 1678 C C . GLY A 1 212 ? -18.234 -6.312 13.922 1 89.5 212 GLY A C 1
ATOM 1679 O O . GLY A 1 212 ? -19.016 -5.473 14.375 1 89.5 212 GLY A O 1
ATOM 1680 N N . SER A 1 213 ? -18.062 -7.484 14.508 1 88.44 213 SER A N 1
ATOM 1681 C CA . SER A 1 213 ? -18.828 -7.875 15.688 1 88.44 213 SER A CA 1
ATOM 1682 C C . SER A 1 213 ? -18.484 -6.996 16.891 1 88.44 213 SER A C 1
ATOM 1684 O O . SER A 1 213 ? -19.328 -6.801 17.781 1 88.44 213 SER A O 1
ATOM 1686 N N . ALA A 1 214 ? -17.359 -6.43 16.859 1 81 214 ALA A N 1
ATOM 1687 C CA . ALA A 1 214 ? -16.906 -5.582 17.969 1 81 214 ALA A CA 1
ATOM 1688 C C . ALA A 1 214 ? -17.297 -4.125 17.734 1 81 214 ALA A C 1
ATOM 1690 O O . ALA A 1 214 ? -17.141 -3.283 18.625 1 81 214 ALA A O 1
ATOM 1691 N N . HIS A 1 215 ? -17.906 -3.887 16.609 1 81.94 215 HIS A N 1
ATOM 1692 C CA . HIS A 1 215 ? -18.141 -2.488 16.266 1 81.94 215 HIS A CA 1
ATOM 1693 C C . HIS A 1 215 ? -19.594 -2.246 15.883 1 81.94 215 HIS A C 1
ATOM 1695 O O . HIS A 1 215 ? -19.906 -1.317 15.133 1 81.94 215 HIS A O 1
ATOM 1701 N N . GLY A 1 216 ? -20.453 -3.107 16.234 1 85.25 216 GLY A N 1
ATOM 1702 C CA . GLY A 1 216 ? -21.891 -2.912 16.094 1 85.25 216 GLY A CA 1
ATOM 1703 C C . GLY A 1 216 ? -22.391 -3.084 14.672 1 85.25 216 GLY A C 1
ATOM 1704 O O . GLY A 1 216 ? -23.469 -2.602 14.32 1 85.25 216 GLY A O 1
ATOM 1705 N N . LEU A 1 217 ? -21.656 -3.67 13.836 1 90.31 217 LEU A N 1
ATOM 1706 C CA . LEU A 1 217 ? -22.109 -3.947 12.477 1 90.31 217 LEU A CA 1
ATOM 1707 C C . LEU A 1 217 ? -23.047 -5.156 12.445 1 90.31 217 LEU A C 1
ATOM 1709 O O . LEU A 1 217 ? -23.016 -5.988 13.359 1 90.31 217 LEU A O 1
ATOM 1713 N N . SER A 1 218 ? -23.906 -5.176 11.445 1 92.62 218 SER A N 1
ATOM 1714 C CA . SER A 1 218 ? -24.812 -6.305 11.289 1 92.62 218 SER A CA 1
ATOM 1715 C C . SER A 1 218 ? -24.047 -7.602 11.047 1 92.62 218 SER A C 1
ATOM 1717 O O . SER A 1 218 ? -22.875 -7.578 10.648 1 92.62 218 SER A O 1
ATOM 1719 N N . VAL A 1 219 ? -24.719 -8.648 11.273 1 92.88 219 VAL A N 1
ATOM 1720 C CA . VAL A 1 219 ? -24.125 -9.969 11.078 1 92.88 219 VAL A CA 1
ATOM 1721 C C . VAL A 1 219 ? -23.75 -10.148 9.609 1 92.88 219 VAL A C 1
ATOM 1723 O O . VAL A 1 219 ? -22.688 -10.688 9.297 1 92.88 219 VAL A O 1
ATOM 1726 N N . PHE A 1 220 ? -24.656 -9.703 8.766 1 95.56 220 PHE A N 1
ATOM 1727 C CA . PHE A 1 220 ? -24.422 -9.805 7.328 1 95.56 220 PHE A CA 1
ATOM 1728 C C . PHE A 1 220 ? -23.172 -9.023 6.922 1 95.56 220 PHE A C 1
ATOM 1730 O O . PHE A 1 220 ? -22.297 -9.555 6.254 1 95.56 220 PHE A O 1
ATOM 1737 N N . GLU A 1 221 ? -23.094 -7.777 7.352 1 94.94 221 GLU A N 1
ATOM 1738 C CA . GLU A 1 221 ? -21.969 -6.918 7.008 1 94.94 221 GLU A CA 1
ATOM 1739 C C . GLU A 1 221 ? -20.672 -7.461 7.59 1 94.94 221 GLU A C 1
ATOM 1741 O O . GLU A 1 221 ? -19.625 -7.41 6.938 1 94.94 221 GLU A O 1
ATOM 1746 N N . THR A 1 222 ? -20.766 -7.949 8.758 1 95.5 222 THR A N 1
ATOM 1747 C CA . THR A 1 222 ? -19.594 -8.523 9.406 1 95.5 222 THR A CA 1
ATOM 1748 C C . THR A 1 222 ? -19.062 -9.703 8.609 1 95.5 222 THR A C 1
ATOM 1750 O O . THR A 1 222 ? -17.844 -9.812 8.375 1 95.5 222 THR A O 1
ATOM 1753 N N . GLU A 1 223 ? -19.953 -10.562 8.156 1 96.38 223 GLU A N 1
ATOM 1754 C CA . GLU A 1 223 ? -19.547 -11.734 7.387 1 96.38 223 GLU A CA 1
ATOM 1755 C C . GLU A 1 223 ? -18.906 -11.328 6.062 1 96.38 223 GLU A C 1
ATOM 1757 O O . GLU A 1 223 ? -17.875 -11.875 5.676 1 96.38 223 GLU A O 1
ATOM 1762 N N . ILE A 1 224 ? -19.484 -10.398 5.395 1 97.06 224 ILE A N 1
ATOM 1763 C CA . ILE A 1 224 ? -18.938 -9.953 4.117 1 97.06 224 ILE A CA 1
ATOM 1764 C C . ILE A 1 224 ? -17.547 -9.344 4.324 1 97.06 224 ILE A C 1
ATOM 1766 O O . ILE A 1 224 ? -16.641 -9.602 3.545 1 97.06 224 ILE A O 1
ATOM 1770 N N . ARG A 1 225 ? -17.422 -8.57 5.371 1 97 225 ARG A N 1
ATOM 1771 C CA . ARG A 1 225 ? -16.141 -7.945 5.684 1 97 225 ARG A CA 1
ATOM 1772 C C . ARG A 1 225 ? -15.078 -8.992 6.008 1 97 225 ARG A C 1
ATOM 1774 O O . ARG A 1 225 ? -13.914 -8.852 5.625 1 97 225 ARG A O 1
ATOM 1781 N N . ARG A 1 226 ? -15.484 -10.016 6.699 1 96.31 226 ARG A N 1
ATOM 1782 C CA . ARG A 1 226 ? -14.562 -11.109 6.988 1 96.31 226 ARG A CA 1
ATOM 1783 C C . ARG A 1 226 ? -14.062 -11.766 5.699 1 96.31 226 ARG A C 1
ATOM 1785 O O . ARG A 1 226 ? -12.867 -12 5.539 1 96.31 226 ARG A O 1
ATOM 1792 N N . ARG A 1 227 ? -14.969 -12.023 4.812 1 97.75 227 ARG A N 1
ATOM 1793 C CA . ARG A 1 227 ? -14.633 -12.633 3.529 1 97.75 227 ARG A CA 1
ATOM 1794 C C . ARG A 1 227 ? -13.695 -11.734 2.73 1 97.75 227 ARG A C 1
ATOM 1796 O O . ARG A 1 227 ? -12.711 -12.211 2.148 1 97.75 227 ARG A O 1
ATOM 1803 N N . ILE A 1 228 ? -13.969 -10.43 2.768 1 97.88 228 ILE A N 1
ATOM 1804 C CA . ILE A 1 228 ? -13.125 -9.461 2.064 1 97.88 228 ILE A CA 1
ATOM 1805 C C . ILE A 1 228 ? -11.719 -9.484 2.65 1 97.88 228 ILE A C 1
ATOM 1807 O O . ILE A 1 228 ? -10.734 -9.609 1.914 1 97.88 228 ILE A O 1
ATOM 1811 N N . TRP A 1 229 ? -11.617 -9.406 3.916 1 95.62 229 TRP A N 1
ATOM 1812 C CA . TRP A 1 229 ? -10.312 -9.297 4.566 1 95.62 229 TRP A CA 1
ATOM 1813 C C . TRP A 1 229 ? -9.461 -10.531 4.301 1 95.62 229 TRP A C 1
ATOM 1815 O O . TRP A 1 229 ? -8.305 -10.422 3.9 1 95.62 229 TRP A O 1
ATOM 1825 N N . PHE A 1 230 ? -10.047 -11.68 4.438 1 94.19 230 PHE A N 1
ATOM 1826 C CA . PHE A 1 230 ? -9.273 -12.914 4.301 1 94.19 230 PHE A CA 1
ATOM 1827 C C . PHE A 1 230 ? -8.805 -13.102 2.863 1 94.19 230 PHE A C 1
ATOM 1829 O O . PHE A 1 230 ? -7.664 -13.508 2.623 1 94.19 230 PHE A O 1
ATOM 1836 N N . GLN A 1 231 ? -9.656 -12.805 1.98 1 96.12 231 GLN A N 1
ATOM 1837 C CA . GLN A 1 231 ? -9.25 -12.906 0.583 1 96.12 231 GLN A CA 1
ATOM 1838 C C . GLN A 1 231 ? -8.172 -11.883 0.249 1 96.12 231 GLN A C 1
ATOM 1840 O O . GLN A 1 231 ? -7.266 -12.156 -0.542 1 96.12 231 GLN A O 1
ATOM 1845 N N . LEU A 1 232 ? -8.281 -10.711 0.833 1 95.19 232 LEU A N 1
ATOM 1846 C CA . LEU A 1 232 ? -7.281 -9.672 0.596 1 95.19 232 LEU A CA 1
ATOM 1847 C C . LEU A 1 232 ? -5.914 -10.109 1.105 1 95.19 232 LEU A C 1
ATOM 1849 O O . LEU A 1 232 ? -4.902 -9.922 0.419 1 95.19 232 LEU A O 1
ATOM 1853 N N . VAL A 1 233 ? -5.914 -10.695 2.246 1 91.75 233 VAL A N 1
ATOM 1854 C CA . VAL A 1 233 ? -4.664 -11.164 2.838 1 91.75 233 VAL A CA 1
ATOM 1855 C C . VAL A 1 233 ? -4.043 -12.234 1.944 1 91.75 233 VAL A C 1
ATOM 1857 O O . VAL A 1 233 ? -2.826 -12.25 1.74 1 91.75 233 VAL A O 1
ATOM 1860 N N . ILE A 1 234 ? -4.836 -13.055 1.402 1 91.56 234 ILE A N 1
ATOM 1861 C CA . ILE A 1 234 ? -4.355 -14.133 0.544 1 91.56 234 ILE A CA 1
ATOM 1862 C C . ILE A 1 234 ? -3.803 -13.547 -0.755 1 91.56 234 ILE A C 1
ATOM 1864 O O . ILE A 1 234 ? -2.721 -13.938 -1.206 1 91.56 234 ILE A O 1
ATOM 1868 N N . ILE A 1 235 ? -4.562 -12.609 -1.346 1 93.12 235 ILE A N 1
ATOM 1869 C CA . ILE A 1 235 ? -4.105 -11.977 -2.578 1 93.12 235 ILE A CA 1
ATOM 1870 C C . ILE A 1 235 ? -2.771 -11.281 -2.334 1 93.12 235 ILE A C 1
ATOM 1872 O O . ILE A 1 235 ? -1.843 -11.406 -3.135 1 93.12 235 ILE A O 1
ATOM 1876 N N . ASP A 1 236 ? -2.695 -10.617 -1.267 1 90.94 236 ASP A N 1
ATOM 1877 C CA . ASP A 1 236 ? -1.474 -9.898 -0.928 1 90.94 236 ASP A CA 1
ATOM 1878 C C . ASP A 1 236 ? -0.306 -10.859 -0.718 1 90.94 236 ASP A C 1
ATOM 1880 O O . ASP A 1 236 ? 0.769 -10.672 -1.292 1 90.94 236 ASP A O 1
ATOM 1884 N N . ALA A 1 237 ? -0.459 -11.906 0.053 1 86 237 ALA A N 1
ATOM 1885 C CA . ALA A 1 237 ? 0.591 -12.859 0.385 1 86 237 ALA A CA 1
ATOM 1886 C C . A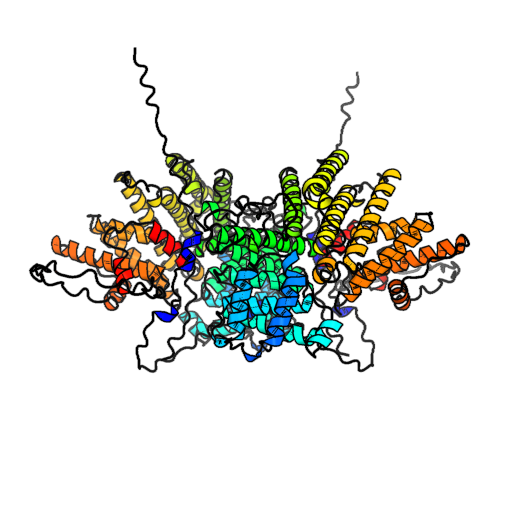LA A 1 237 ? 1.057 -13.617 -0.856 1 86 237 ALA A C 1
ATOM 1888 O O . ALA A 1 237 ? 2.258 -13.82 -1.052 1 86 237 ALA A O 1
ATOM 1889 N N . THR A 1 238 ? 0.135 -14.039 -1.642 1 87.06 238 THR A N 1
ATOM 1890 C CA . THR A 1 238 ? 0.498 -14.805 -2.828 1 87.06 238 THR A CA 1
ATOM 1891 C C . THR A 1 238 ? 1.192 -13.922 -3.855 1 87.06 238 THR A C 1
ATOM 1893 O O . THR A 1 238 ? 2.113 -14.359 -4.543 1 87.06 238 THR A O 1
ATOM 1896 N N . SER A 1 239 ? 0.718 -12.656 -3.926 1 87.56 239 SER A N 1
ATOM 1897 C CA . SER A 1 239 ? 1.393 -11.727 -4.824 1 87.56 239 SER A CA 1
ATOM 1898 C C . SER A 1 239 ? 2.822 -11.461 -4.367 1 87.56 239 SER A C 1
ATOM 1900 O O . SER A 1 239 ? 3.73 -11.344 -5.195 1 87.56 239 SER A O 1
ATOM 1902 N N . ALA A 1 240 ? 2.957 -11.32 -3.074 1 83.88 240 ALA A N 1
ATOM 1903 C CA . ALA A 1 240 ? 4.301 -11.141 -2.529 1 83.88 240 ALA A CA 1
ATOM 1904 C C . ALA A 1 240 ? 5.191 -12.336 -2.867 1 83.88 240 ALA A C 1
ATOM 1906 O O . ALA A 1 240 ? 6.336 -12.156 -3.289 1 83.88 240 ALA A O 1
ATOM 1907 N N . GLN A 1 241 ? 4.664 -13.469 -2.74 1 76.56 241 GLN A N 1
ATOM 1908 C CA . GLN A 1 241 ? 5.398 -14.688 -3.045 1 76.56 241 GLN A CA 1
ATOM 1909 C C . GLN A 1 241 ? 5.82 -14.727 -4.512 1 76.56 241 GLN A C 1
ATOM 1911 O O . GLN A 1 241 ? 6.945 -15.125 -4.828 1 76.56 241 GLN A O 1
ATOM 1916 N N . PHE A 1 242 ? 4.895 -14.258 -5.305 1 73.62 242 PHE A N 1
ATOM 1917 C CA . PHE A 1 242 ? 5.172 -14.266 -6.734 1 73.62 242 PHE A CA 1
ATOM 1918 C C . PHE A 1 242 ? 6.27 -13.266 -7.078 1 73.62 242 PHE A C 1
ATOM 1920 O O . PHE A 1 242 ? 6.949 -13.406 -8.102 1 73.62 242 PHE A O 1
ATOM 1927 N N . CYS A 1 243 ? 6.426 -12.289 -6.184 1 70.81 243 CYS A N 1
ATOM 1928 C CA . CYS A 1 243 ? 7.461 -11.281 -6.375 1 70.81 243 CYS A CA 1
ATOM 1929 C C . CYS A 1 243 ? 8.758 -11.688 -5.691 1 70.81 243 CYS A C 1
ATOM 1931 O O . CYS A 1 243 ? 9.789 -11.031 -5.855 1 70.81 243 CYS A O 1
ATOM 1933 N N . GLY A 1 244 ? 8.6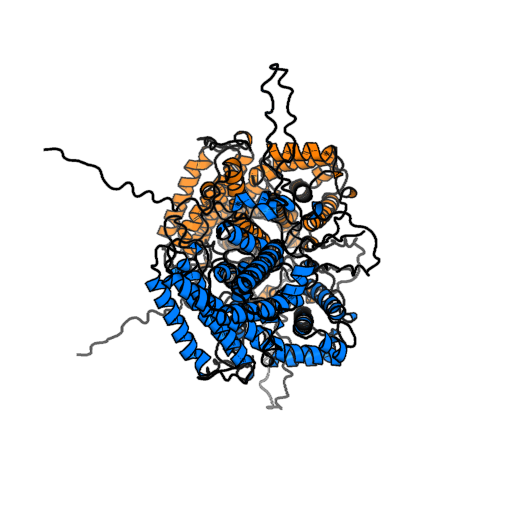88 -12.781 -4.996 1 65.62 244 GLY A N 1
ATOM 1934 C CA . GLY A 1 244 ? 9.859 -13.195 -4.246 1 65.62 244 GLY A CA 1
ATOM 1935 C C . GLY A 1 244 ? 10.117 -12.352 -3.012 1 65.62 244 GLY A C 1
ATOM 1936 O O . GLY A 1 244 ? 11.258 -12.203 -2.584 1 65.62 244 GLY A O 1
ATOM 1937 N N . VAL A 1 245 ? 9.141 -11.656 -2.607 1 67.19 245 VAL A N 1
ATOM 1938 C CA . VAL A 1 245 ? 9.258 -10.828 -1.411 1 67.19 245 VAL A CA 1
ATOM 1939 C C . VAL A 1 245 ? 8.523 -11.492 -0.249 1 67.19 245 VAL A C 1
ATOM 1941 O O . VAL A 1 245 ? 7.543 -12.211 -0.456 1 67.19 245 VAL A O 1
ATOM 1944 N N . ALA A 1 246 ? 9.133 -11.367 0.922 1 62.91 246 ALA A N 1
ATOM 1945 C CA . ALA A 1 246 ? 8.43 -11.867 2.1 1 62.91 246 ALA A CA 1
ATOM 1946 C C . ALA A 1 246 ? 7.145 -11.078 2.348 1 62.91 246 ALA A C 1
ATOM 1948 O O . ALA A 1 246 ? 7.121 -9.852 2.188 1 62.91 246 ALA A O 1
ATOM 1949 N N . PRO A 1 247 ? 6.164 -11.875 2.537 1 61.25 247 PRO A N 1
ATOM 1950 C CA . PRO A 1 247 ? 4.922 -11.156 2.822 1 61.25 247 PRO A CA 1
ATOM 1951 C C . PRO A 1 247 ? 5.039 -10.234 4.039 1 61.25 247 PRO A C 1
ATOM 1953 O O . PRO A 1 247 ? 5.836 -10.5 4.941 1 61.25 247 PRO A O 1
ATOM 1956 N N . THR A 1 248 ? 4.332 -9.125 3.971 1 61.34 248 THR A N 1
ATOM 1957 C CA . THR A 1 248 ? 4.309 -8.156 5.062 1 61.34 248 THR A CA 1
ATOM 1958 C C . THR A 1 248 ? 3.58 -8.727 6.273 1 61.34 248 THR A C 1
ATOM 1960 O O . THR A 1 248 ? 2.465 -9.234 6.152 1 61.34 248 THR A O 1
ATOM 1963 N N . PRO A 1 249 ? 4.316 -8.852 7.289 1 59.69 249 PRO A N 1
ATOM 1964 C CA . PRO A 1 249 ? 3.574 -9.312 8.461 1 59.69 249 PRO A CA 1
ATOM 1965 C C . PRO A 1 249 ? 2.379 -8.414 8.797 1 59.69 249 PRO A C 1
ATOM 1967 O O . PRO A 1 249 ? 2.439 -7.199 8.594 1 59.69 249 PRO A O 1
ATOM 1970 N N . LEU A 1 250 ? 1.335 -9.133 9.047 1 59.16 250 LEU A N 1
ATOM 1971 C CA . LEU A 1 250 ? 0.145 -8.383 9.438 1 59.16 250 LEU A CA 1
ATOM 1972 C C . LEU A 1 250 ? 0.323 -7.762 10.82 1 59.16 250 LEU A C 1
ATOM 1974 O O . LEU A 1 250 ? 0.989 -8.344 11.68 1 59.16 250 LEU A O 1
ATOM 1978 N N . ALA A 1 251 ? -0.14 -6.625 10.875 1 59.19 251 ALA A N 1
ATOM 1979 C CA . ALA A 1 251 ? -0.033 -5.875 12.117 1 59.19 251 ALA A CA 1
ATOM 1980 C C . ALA A 1 251 ? -0.769 -6.586 13.25 1 59.19 251 ALA A C 1
ATOM 1982 O O . ALA A 1 251 ? -1.727 -7.324 13.016 1 59.19 251 ALA A O 1
ATOM 1983 N N . ALA A 1 252 ? -0.322 -6.488 14.391 1 55.56 252 ALA A N 1
ATOM 1984 C CA . ALA A 1 252 ? -0.873 -7.047 15.617 1 55.56 252 ALA A CA 1
ATOM 1985 C C . ALA A 1 252 ? -2.295 -6.547 15.859 1 55.56 252 ALA A C 1
ATOM 1987 O O . ALA A 1 252 ? -3.064 -7.176 16.594 1 55.56 252 ALA A O 1
ATOM 1988 N N . THR A 1 253 ? -2.686 -5.637 15.078 1 64.25 253 THR A N 1
ATOM 1989 C CA . THR A 1 253 ? -3.965 -5.008 15.383 1 64.25 253 THR A CA 1
ATOM 1990 C C . THR A 1 253 ? -5.086 -5.641 14.57 1 64.25 253 THR A C 1
ATOM 1992 O O . THR A 1 253 ? -6.258 -5.301 14.742 1 64.25 253 THR A O 1
ATOM 1995 N N . ILE A 1 254 ? -4.832 -6.652 13.945 1 77.31 254 ILE A N 1
ATOM 1996 C CA . ILE A 1 254 ? -5.848 -7.301 13.125 1 77.31 254 ILE A CA 1
ATOM 1997 C C . ILE A 1 254 ? -6.609 -8.328 13.961 1 77.31 254 ILE A C 1
ATOM 1999 O O . ILE A 1 254 ? -6.008 -9.234 14.539 1 77.31 254 ILE A O 1
ATOM 2003 N N . ASP A 1 255 ? -7.895 -8.156 14.117 1 84.56 255 ASP A N 1
ATOM 2004 C CA . ASP A 1 255 ? -8.688 -9.047 14.961 1 84.56 255 ASP A CA 1
ATOM 2005 C C . ASP A 1 255 ? -9.836 -9.672 14.172 1 84.56 255 ASP A C 1
ATOM 2007 O O . ASP A 1 255 ? -10.844 -10.07 14.758 1 84.56 255 ASP A O 1
ATOM 2011 N N . VAL A 1 256 ? -9.742 -9.719 12.922 1 91.12 256 VAL A N 1
ATOM 2012 C CA . VAL A 1 256 ? -10.805 -10.227 12.062 1 91.12 256 VAL A CA 1
ATOM 2013 C C . VAL A 1 256 ? -10.977 -11.727 12.281 1 91.12 256 VAL A C 1
ATOM 2015 O O . VAL A 1 256 ? -10 -12.477 12.234 1 91.12 256 VAL A O 1
ATOM 2018 N N . GLN A 1 257 ? -12.141 -12.117 12.562 1 91.62 257 GLN A N 1
ATOM 2019 C CA . GLN A 1 257 ? -12.445 -13.531 12.711 1 91.62 257 GLN A CA 1
ATOM 2020 C C . GLN A 1 257 ? -12.617 -14.203 11.352 1 91.62 257 GLN A C 1
ATOM 2022 O O . GLN A 1 257 ? -12.93 -13.547 10.359 1 91.62 257 GLN A O 1
ATOM 2027 N N . PRO A 1 258 ? -12.391 -15.531 11.312 1 91.38 258 PRO A N 1
ATOM 2028 C CA . PRO A 1 258 ? -12.586 -16.234 10.039 1 91.38 258 PRO A CA 1
ATOM 2029 C C . PRO A 1 258 ? -14.023 -16.172 9.539 1 91.38 258 PRO A C 1
ATOM 2031 O O . PRO A 1 258 ? -14.953 -16.047 10.344 1 91.38 258 PRO A O 1
ATOM 2034 N N . PRO A 1 259 ? -14.227 -16.297 8.211 1 94.81 259 PRO A N 1
ATOM 2035 C CA . PRO A 1 259 ? -15.586 -16.375 7.668 1 94.81 259 PRO A CA 1
ATOM 2036 C C . PRO A 1 259 ? -16.328 -17.625 8.117 1 94.81 259 PRO A C 1
ATOM 2038 O O . PRO A 1 259 ? -15.711 -18.609 8.516 1 94.81 259 PRO A O 1
ATOM 2041 N N . MET A 1 260 ? -17.594 -17.531 7.977 1 94.56 260 MET A N 1
ATOM 2042 C CA . MET A 1 260 ? -18.453 -18.625 8.406 1 94.56 260 MET A CA 1
ATOM 2043 C C . MET A 1 260 ? -18.531 -19.719 7.336 1 94.56 260 MET A C 1
ATOM 2045 O O . MET A 1 260 ? -18.5 -19.406 6.141 1 94.56 260 MET A O 1
ATOM 2049 N N . ASN A 1 261 ? -18.641 -20.969 7.836 1 95.44 261 ASN A N 1
ATOM 2050 C CA . ASN A 1 261 ? -18.984 -22.062 6.934 1 95.44 261 ASN A CA 1
ATOM 2051 C C . ASN A 1 261 ? -20.453 -22.062 6.562 1 95.44 261 ASN A C 1
ATOM 2053 O O . ASN A 1 261 ? -21.219 -22.906 7.016 1 95.44 261 ASN A O 1
ATOM 2057 N N . ALA A 1 262 ? -20.812 -21.156 5.703 1 95.5 262 ALA A N 1
ATOM 2058 C CA . ALA A 1 262 ? -22.203 -20.953 5.305 1 95.5 262 ALA A CA 1
ATOM 2059 C C . ALA A 1 262 ? -22.297 -20.609 3.816 1 95.5 262 ALA A C 1
ATOM 2061 O O . ALA A 1 262 ? -21.391 -20 3.25 1 95.5 262 ALA A O 1
ATOM 2062 N N . ASN A 1 263 ? -23.375 -21.094 3.232 1 95.69 263 ASN A N 1
ATOM 2063 C CA . ASN A 1 263 ? -23.656 -20.719 1.85 1 95.69 263 ASN A CA 1
ATOM 2064 C C . ASN A 1 263 ? -24.203 -19.297 1.75 1 95.69 263 ASN A C 1
ATOM 2066 O O . ASN A 1 263 ? -24.703 -18.75 2.732 1 95.69 263 ASN A O 1
ATOM 2070 N N . ASP A 1 264 ? -24.047 -18.703 0.579 1 96.19 264 ASP A N 1
ATOM 2071 C CA . ASP A 1 264 ? -24.609 -17.375 0.364 1 96.19 264 ASP A CA 1
ATOM 2072 C C . ASP A 1 264 ? -26.109 -17.375 0.64 1 96.19 264 ASP A C 1
ATOM 2074 O O . ASP A 1 264 ? -26.656 -16.375 1.106 1 96.19 264 ASP A O 1
ATOM 2078 N N . SER A 1 265 ? -26.781 -18.484 0.349 1 94.19 265 SER A N 1
ATOM 2079 C CA . SER A 1 265 ? -28.234 -18.578 0.531 1 94.19 265 SER A CA 1
ATOM 2080 C C . SER A 1 265 ? -28.609 -18.562 2.01 1 94.19 265 SER A C 1
ATOM 2082 O O . SER A 1 265 ? -29.766 -18.297 2.359 1 94.19 265 SER A O 1
ATOM 2084 N N . ASP A 1 266 ? -27.625 -18.812 2.883 1 94.12 266 ASP A N 1
ATOM 2085 C CA . ASP A 1 266 ? -27.875 -18.797 4.32 1 94.12 266 ASP A CA 1
ATOM 2086 C C . ASP A 1 266 ? -27.75 -17.375 4.879 1 94.12 266 ASP A C 1
ATOM 2088 O O . ASP A 1 266 ? -28.078 -17.125 6.039 1 94.12 266 ASP A O 1
ATOM 2092 N N . LEU A 1 267 ? -27.266 -16.453 4.023 1 94.62 267 LEU A N 1
ATOM 2093 C CA . LEU A 1 267 ? -27.047 -15.078 4.453 1 94.62 267 LEU A CA 1
ATOM 2094 C C . LEU A 1 267 ? -28.125 -14.156 3.906 1 94.62 267 LEU A C 1
ATOM 2096 O O . LEU A 1 267 ? -28.609 -14.352 2.789 1 94.62 267 LEU A O 1
ATOM 2100 N N . ASP A 1 268 ? -28.469 -13.219 4.793 1 92.31 268 ASP A N 1
ATOM 2101 C CA . ASP A 1 268 ? -29.438 -12.195 4.445 1 92.31 268 ASP A CA 1
ATOM 2102 C C . ASP A 1 268 ? -29.031 -10.828 4.98 1 92.31 268 ASP A C 1
ATOM 2104 O O . ASP A 1 268 ? -28.719 -10.688 6.164 1 92.31 268 ASP A O 1
ATOM 2108 N N . PRO A 1 269 ? -29.016 -9.883 4.07 1 91.62 269 PRO A N 1
ATOM 2109 C CA . PRO A 1 269 ? -28.609 -8.547 4.523 1 91.62 269 PRO A CA 1
ATOM 2110 C C . PRO A 1 269 ? -29.406 -8.062 5.734 1 91.62 269 PRO A C 1
ATOM 2112 O O . PRO A 1 269 ? -28.938 -7.211 6.488 1 91.62 269 PRO A O 1
ATOM 2115 N N . ARG A 1 270 ? -30.562 -8.586 6.012 1 90.44 270 ARG A N 1
ATOM 2116 C CA . ARG A 1 270 ? -31.438 -8.148 7.102 1 90.44 270 ARG A CA 1
ATOM 2117 C C . ARG A 1 270 ? -31.297 -9.062 8.312 1 90.44 270 ARG A C 1
ATOM 2119 O O . ARG A 1 270 ? -31.969 -8.859 9.328 1 90.44 270 ARG A O 1
ATOM 2126 N N . MET A 1 271 ? -30.328 -9.906 8.242 1 89.94 271 MET A N 1
ATOM 2127 C CA . MET A 1 271 ? -30.25 -10.914 9.297 1 89.94 271 MET A CA 1
ATOM 2128 C C . MET A 1 271 ? -29.688 -10.305 10.586 1 89.94 271 MET A C 1
ATOM 2130 O O . MET A 1 271 ? -28.812 -9.453 10.539 1 89.94 271 MET A O 1
ATOM 2134 N N . THR A 1 272 ? -30.125 -10.727 11.703 1 87.62 272 THR A N 1
ATOM 2135 C CA . THR A 1 272 ? -29.719 -10.195 12.992 1 87.62 272 THR A CA 1
ATOM 2136 C C . THR A 1 272 ? -28.953 -11.242 13.797 1 87.62 272 THR A C 1
ATOM 2138 O O . THR A 1 272 ? -28.266 -10.906 14.766 1 87.62 272 THR A O 1
ATOM 2141 N N . GLU A 1 273 ? -29.172 -12.484 13.398 1 86 273 GLU A N 1
ATOM 2142 C CA . GLU A 1 273 ? -28.422 -13.57 14.031 1 86 273 GLU A CA 1
ATOM 2143 C C . GLU A 1 273 ? -27.5 -14.258 13.031 1 86 273 GLU A C 1
ATOM 2145 O O . GLU A 1 273 ? -27.828 -14.359 11.844 1 86 273 GLU A O 1
ATOM 2150 N N . PRO A 1 274 ? -26.422 -14.719 13.664 1 82.62 274 PRO A N 1
ATOM 2151 C CA . PRO A 1 274 ? -25.5 -15.391 12.75 1 82.62 274 PRO A CA 1
ATOM 2152 C C . PRO A 1 274 ? -26.094 -16.656 12.125 1 82.62 274 PRO A C 1
ATOM 2154 O O . PRO A 1 274 ? -26.938 -17.312 12.742 1 82.62 274 PRO A O 1
ATOM 2157 N N . ALA A 1 275 ? -25.656 -16.844 10.93 1 81.25 275 ALA A N 1
ATOM 2158 C CA . ALA A 1 275 ? -26.078 -18.078 10.258 1 81.25 275 ALA A CA 1
ATOM 2159 C C . ALA A 1 275 ? -25.562 -19.312 10.992 1 81.25 275 ALA A C 1
ATOM 2161 O O . ALA A 1 275 ? -24.484 -19.266 11.602 1 81.25 275 ALA A O 1
ATOM 2162 N N . CYS A 1 276 ? -26.281 -20.281 10.945 1 80.44 276 CYS A N 1
ATOM 2163 C CA . CYS A 1 276 ? -25.844 -21.547 11.523 1 80.44 276 CYS A CA 1
ATOM 2164 C C . CYS A 1 276 ? -24.781 -22.203 10.648 1 80.44 276 CYS A C 1
ATOM 2166 O O . CYS A 1 276 ? -25.047 -22.531 9.484 1 80.44 276 CYS A O 1
ATOM 2168 N N . GLU A 1 277 ? -23.641 -22.297 11.203 1 86.44 277 GLU A N 1
ATOM 2169 C CA . GLU A 1 277 ? -22.594 -22.984 10.461 1 86.44 277 GLU A CA 1
ATOM 2170 C C . GLU A 1 277 ? -22.953 -24.453 10.219 1 86.44 277 GLU A C 1
ATOM 2172 O O . GLU A 1 277 ? -23.531 -25.109 11.086 1 86.44 277 GLU A O 1
ATOM 2177 N N . LYS A 1 278 ? -22.688 -24.875 9.078 1 84.56 278 LYS A N 1
ATOM 2178 C CA . LYS A 1 278 ? -23.016 -26.25 8.695 1 84.56 278 LYS A CA 1
ATOM 2179 C C . LYS A 1 278 ? -21.891 -27.203 9.047 1 84.56 278 LYS A C 1
ATOM 2181 O O . LYS A 1 278 ? -20.703 -26.828 8.961 1 84.56 278 LYS A O 1
ATOM 2186 N N . PRO A 1 279 ? -22.203 -28.359 9.477 1 81.56 279 PRO A N 1
ATOM 2187 C CA . PRO A 1 279 ? -21.156 -29.328 9.805 1 81.56 279 PRO A CA 1
ATOM 2188 C C . PRO A 1 279 ? -20.438 -29.859 8.562 1 81.56 279 PRO A C 1
ATOM 2190 O O . PRO A 1 279 ? -19.25 -30.203 8.633 1 81.56 279 PRO A O 1
ATOM 2193 N N . GLY A 1 280 ? -21.094 -29.828 7.406 1 83.88 280 GLY A N 1
ATOM 2194 C CA . GLY A 1 280 ? -20.516 -30.359 6.18 1 83.88 280 GLY A CA 1
ATOM 2195 C C . GLY A 1 280 ? -20 -29.297 5.238 1 83.88 280 GLY A C 1
ATOM 2196 O O . GLY A 1 280 ? -19.891 -28.125 5.621 1 83.88 280 GLY A O 1
ATOM 2197 N N . PRO A 1 281 ? -19.516 -29.781 4.113 1 91.25 281 PRO A N 1
ATOM 2198 C CA . PRO A 1 281 ? -18.984 -28.859 3.121 1 91.25 281 PRO A CA 1
ATOM 2199 C C . PRO A 1 281 ? -20.016 -27.875 2.6 1 91.25 281 PRO A C 1
ATOM 2201 O O . PRO A 1 281 ? -21.188 -28.234 2.422 1 91.25 281 PRO A O 1
ATOM 2204 N N . THR A 1 282 ? -19.688 -26.656 2.51 1 95.19 282 THR A N 1
ATOM 2205 C CA . THR A 1 282 ? -20.469 -25.609 1.863 1 95.19 282 THR A CA 1
ATOM 2206 C C . THR A 1 282 ? -19.703 -25.016 0.686 1 95.19 282 THR A C 1
ATOM 2208 O O . THR A 1 282 ? -18.609 -25.469 0.361 1 95.19 282 THR A O 1
ATOM 2211 N N . GLU A 1 283 ? -20.297 -24.078 0.086 1 96.19 283 GLU A N 1
ATOM 2212 C CA . GLU A 1 283 ? -19.641 -23.406 -1.027 1 96.19 283 GLU A CA 1
ATOM 2213 C C . GLU A 1 283 ? -18.422 -22.625 -0.551 1 96.19 283 GLU A C 1
ATOM 2215 O O . GLU A 1 283 ? -17.594 -22.188 -1.362 1 96.19 283 GLU A O 1
ATOM 2220 N N . MET A 1 284 ? -18.188 -22.562 0.765 1 96.62 284 MET A N 1
ATOM 2221 C CA . MET A 1 284 ? -17.062 -21.844 1.344 1 96.62 284 MET A CA 1
ATOM 2222 C C . MET A 1 284 ? -15.867 -22.766 1.545 1 96.62 284 MET A C 1
ATOM 2224 O O . MET A 1 284 ? -14.82 -22.344 2.025 1 96.62 284 MET A O 1
ATOM 2228 N N . MET A 1 285 ? -15.977 -23.984 1.113 1 95.94 285 MET A N 1
ATOM 2229 C CA . MET A 1 285 ? -15 -25.016 1.441 1 95.94 285 MET A CA 1
ATOM 2230 C C . MET A 1 285 ? -13.602 -24.609 0.983 1 95.94 285 MET A C 1
ATOM 2232 O O . MET A 1 285 ? -12.633 -24.734 1.737 1 95.94 285 MET A O 1
ATOM 2236 N N . PHE A 1 286 ? -13.492 -24.141 -0.242 1 97.06 286 PHE A N 1
ATOM 2237 C CA . PHE A 1 286 ? -12.195 -23.75 -0.793 1 97.06 286 PHE A CA 1
ATOM 2238 C C . PHE A 1 286 ? -11.602 -22.594 -0.007 1 97.06 286 PHE A C 1
ATOM 2240 O O . PHE A 1 286 ? -10.43 -22.625 0.363 1 97.06 286 PHE A O 1
ATOM 2247 N N . VAL A 1 287 ? -12.383 -21.594 0.317 1 96.44 287 VAL A N 1
ATOM 2248 C CA . VAL A 1 287 ? -11.969 -20.391 1.036 1 96.44 287 VAL A CA 1
ATOM 2249 C C . VAL A 1 287 ? -11.57 -20.75 2.465 1 96.44 287 VAL A C 1
ATOM 2251 O O . VAL A 1 287 ? -10.547 -20.297 2.969 1 96.44 287 VAL A O 1
ATOM 2254 N N . LEU A 1 288 ? -12.32 -21.562 3.072 1 95.88 288 LEU A N 1
ATOM 2255 C CA . LEU A 1 288 ? -12.062 -21.938 4.457 1 95.88 288 LEU A CA 1
ATOM 2256 C C . LEU A 1 288 ? -10.812 -22.797 4.562 1 95.88 288 LEU A C 1
ATOM 2258 O O . LEU A 1 288 ? -10.055 -22.688 5.535 1 95.88 288 LEU A O 1
ATOM 2262 N N . ALA A 1 289 ? -10.617 -23.672 3.598 1 96.06 289 ALA A N 1
ATOM 2263 C CA . ALA A 1 289 ? -9.398 -24.469 3.59 1 96.06 289 ALA A CA 1
ATOM 2264 C C . ALA A 1 289 ? -8.156 -23.594 3.479 1 96.06 289 ALA A C 1
ATOM 2266 O O . ALA A 1 289 ? -7.172 -23.812 4.184 1 96.06 289 ALA A O 1
ATOM 2267 N N . ARG A 1 290 ? -8.203 -22.641 2.652 1 94.69 290 ARG A N 1
ATOM 2268 C CA . ARG A 1 290 ? -7.086 -21.719 2.49 1 94.69 290 ARG A CA 1
ATOM 2269 C C . ARG A 1 290 ? -6.871 -20.891 3.756 1 94.69 290 ARG A C 1
ATOM 2271 O O . ARG A 1 290 ? -5.73 -20.625 4.137 1 94.69 290 ARG A O 1
ATOM 2278 N N . SER A 1 291 ? -7.961 -20.5 4.312 1 90.69 291 SER A N 1
ATOM 2279 C CA . SER A 1 291 ? -7.875 -19.75 5.559 1 90.69 291 SER A CA 1
ATOM 2280 C C . SER A 1 291 ? -7.234 -20.578 6.668 1 90.69 291 SER A C 1
ATOM 2282 O O . SER A 1 291 ? -6.453 -20.062 7.469 1 90.69 291 SER A O 1
ATOM 2284 N N . ALA A 1 292 ? -7.629 -21.812 6.723 1 91.81 292 ALA A N 1
ATOM 2285 C CA . ALA A 1 292 ? -7.055 -22.719 7.715 1 91.81 292 ALA A CA 1
ATOM 2286 C C . ALA A 1 292 ? -5.551 -22.875 7.508 1 91.81 292 ALA A C 1
ATOM 2288 O O . ALA A 1 292 ? -4.781 -22.875 8.469 1 91.81 292 ALA A O 1
ATOM 2289 N N . PHE A 1 293 ? -5.16 -23.016 6.332 1 92.56 293 PHE A N 1
ATOM 2290 C CA . PHE A 1 293 ? -3.744 -23.094 5.996 1 92.56 293 PHE A CA 1
ATOM 2291 C C . PHE A 1 293 ? -3.012 -21.828 6.414 1 92.56 293 PHE A C 1
ATOM 2293 O O . PHE A 1 293 ? -1.938 -21.891 7.016 1 92.56 293 PHE A O 1
ATOM 2300 N N . GLY A 1 294 ? -3.613 -20.719 6.051 1 86.81 294 GLY A N 1
ATOM 2301 C CA . GLY A 1 294 ? -3.02 -19.438 6.418 1 86.81 294 GLY A CA 1
ATOM 2302 C C . GLY A 1 294 ? -2.873 -19.266 7.918 1 86.81 294 GLY A C 1
ATOM 2303 O O . GLY A 1 294 ? -1.854 -18.766 8.391 1 86.81 294 GLY A O 1
ATOM 2304 N N . LYS A 1 295 ? -3.846 -19.609 8.594 1 84.56 295 LYS A N 1
ATOM 2305 C CA . LYS A 1 295 ? -3.807 -19.516 10.047 1 84.56 295 LYS A CA 1
ATOM 2306 C C . LYS A 1 295 ? -2.682 -20.375 10.625 1 84.56 295 LYS A C 1
ATOM 2308 O O . LYS A 1 295 ? -2 -19.969 11.562 1 84.56 295 LYS A O 1
ATOM 2313 N N . TRP A 1 296 ? -2.59 -21.578 10.141 1 89.06 296 TRP A N 1
ATOM 2314 C CA . TRP A 1 296 ? -1.515 -22.469 10.555 1 89.06 296 TRP A CA 1
ATOM 2315 C C . TRP A 1 296 ? -0.15 -21.844 10.297 1 89.06 296 TRP A C 1
ATOM 2317 O O . TRP A 1 296 ? 0.728 -21.859 11.164 1 89.06 296 TRP A O 1
ATOM 2327 N N . LEU A 1 297 ? 0.012 -21.297 9.133 1 84.56 297 LEU A N 1
ATOM 2328 C CA . LEU A 1 297 ? 1.271 -20.672 8.75 1 84.56 297 LEU A CA 1
ATOM 2329 C C . LEU A 1 297 ? 1.588 -19.484 9.656 1 84.56 297 LEU A C 1
ATOM 2331 O O . LEU A 1 297 ? 2.736 -19.297 10.062 1 84.56 297 LEU A O 1
ATOM 2335 N N . LEU A 1 298 ? 0.629 -18.734 9.945 1 77.94 298 LEU A N 1
ATOM 2336 C CA . LEU A 1 298 ? 0.798 -17.562 10.789 1 77.94 298 LEU A CA 1
ATOM 2337 C C . LEU A 1 298 ? 1.199 -17.969 12.203 1 77.94 298 LEU A C 1
ATOM 2339 O O . LEU A 1 298 ? 2.047 -17.312 12.82 1 77.94 298 LEU A O 1
ATOM 2343 N N . ARG A 1 299 ? 0.574 -18.906 12.703 1 80.81 299 ARG A N 1
ATOM 2344 C CA . ARG A 1 299 ? 0.888 -19.406 14.039 1 80.81 299 ARG A CA 1
ATOM 2345 C C . ARG A 1 299 ? 2.348 -19.844 14.133 1 80.81 299 ARG A C 1
ATOM 2347 O O . ARG A 1 299 ? 3.035 -19.5 15.102 1 80.81 299 ARG A O 1
ATOM 2354 N N . LEU A 1 300 ? 2.803 -20.531 13.164 1 80.56 300 LEU A N 1
ATOM 2355 C CA . LEU A 1 300 ? 4.176 -21.031 13.18 1 80.56 300 LEU A CA 1
ATOM 2356 C C . LEU A 1 300 ? 5.168 -19.891 12.977 1 80.56 300 LEU A C 1
ATOM 2358 O O . LEU A 1 300 ? 6.262 -19.906 13.555 1 80.56 300 LEU A O 1
ATOM 2362 N N . SER A 1 301 ? 4.789 -18.953 12.203 1 73.88 301 SER A N 1
ATOM 2363 C CA . SER A 1 301 ? 5.645 -17.797 11.977 1 73.88 301 SER A CA 1
ATOM 2364 C C . SER A 1 301 ? 5.832 -16.984 13.25 1 73.88 301 SER A C 1
ATOM 2366 O O . SER A 1 301 ? 6.922 -16.469 13.508 1 73.88 301 SER A O 1
ATOM 2368 N N . ASN A 1 302 ? 4.863 -16.844 13.984 1 69.19 302 ASN A N 1
ATOM 2369 C CA . ASN A 1 302 ? 4.914 -16.094 15.234 1 69.19 302 ASN A CA 1
ATOM 2370 C C . ASN A 1 302 ? 5.758 -16.812 16.281 1 69.19 302 ASN A C 1
ATOM 2372 O O . ASN A 1 302 ? 6.355 -16.172 17.156 1 69.19 302 ASN A O 1
ATOM 2376 N N . GLN A 1 303 ? 5.734 -18.062 16.219 1 69.19 303 GLN A N 1
ATOM 2377 C CA . GLN A 1 303 ? 6.52 -18.859 17.156 1 69.19 303 GLN A CA 1
ATOM 2378 C C . GLN A 1 303 ? 8.008 -18.812 16.812 1 69.19 303 GLN A C 1
ATOM 2380 O O . GLN A 1 303 ? 8.859 -18.906 17.703 1 69.19 303 GLN A O 1
ATOM 2385 N N . ALA A 1 304 ? 8.211 -18.828 15.492 1 60.69 304 ALA A N 1
ATOM 2386 C CA . ALA A 1 304 ? 9.609 -18.812 15.055 1 60.69 304 ALA A CA 1
ATOM 2387 C C . ALA A 1 304 ? 10.258 -17.469 15.328 1 60.69 304 ALA A C 1
ATOM 2389 O O . ALA A 1 304 ? 9.727 -16.422 14.938 1 60.69 304 ALA A O 1
ATOM 2390 N N . GLU A 1 305 ? 10.602 -17.172 16.562 1 54.56 305 GLU A N 1
ATOM 2391 C CA . GLU A 1 305 ? 11.312 -16 17.062 1 54.56 305 GLU A CA 1
ATOM 2392 C C . GLU A 1 305 ? 12.266 -15.445 16.016 1 54.56 305 GLU A C 1
ATOM 2394 O O . GLU A 1 305 ? 12.961 -16.203 15.344 1 54.56 305 GLU A O 1
ATOM 2399 N N . GLY A 1 306 ? 12.305 -14.109 15.672 1 46.72 306 GLY A N 1
ATOM 2400 C CA . GLY A 1 306 ? 13.438 -13.398 15.109 1 46.72 306 GLY A CA 1
ATOM 2401 C C . GLY A 1 306 ? 13.422 -13.344 13.594 1 46.72 306 GLY A C 1
ATOM 2402 O O . GLY A 1 306 ? 14.25 -12.672 12.977 1 46.72 306 GLY A O 1
ATOM 2403 N N . SER A 1 307 ? 12.797 -14.523 13.055 1 46.56 307 SER A N 1
ATOM 2404 C CA . SER A 1 307 ? 13.195 -14.539 11.648 1 46.56 307 SER A CA 1
ATOM 2405 C C . SER A 1 307 ? 12.281 -13.656 10.805 1 46.56 307 SER A C 1
ATOM 2407 O O . SER A 1 307 ? 11.055 -13.773 10.891 1 46.56 307 SER A O 1
ATOM 2409 N N . ASN A 1 308 ? 12.641 -12.531 10.586 1 47.28 308 ASN A N 1
ATOM 2410 C CA . ASN A 1 308 ? 12.172 -11.422 9.758 1 47.28 308 ASN A CA 1
ATOM 2411 C C . ASN A 1 308 ? 11.828 -11.891 8.344 1 47.28 308 ASN A C 1
ATOM 2413 O O . ASN A 1 308 ? 11.805 -11.094 7.41 1 47.28 308 ASN A O 1
ATOM 2417 N N . THR A 1 309 ? 11.75 -13.344 8.211 1 52.66 309 THR A N 1
ATOM 2418 C CA . THR A 1 309 ? 11.812 -13.758 6.812 1 52.66 309 THR A CA 1
ATOM 2419 C C . THR A 1 309 ? 10.461 -14.297 6.352 1 52.66 309 THR A C 1
ATOM 2421 O O . THR A 1 309 ? 10.398 -15.203 5.516 1 52.66 309 THR A O 1
ATOM 2424 N N . GLY A 1 310 ? 9.297 -13.758 6.863 1 60.25 310 GLY A N 1
ATOM 2425 C CA . GLY A 1 310 ? 8.039 -14.117 6.234 1 60.25 310 GLY A CA 1
ATOM 2426 C C . GLY A 1 310 ? 7.387 -15.336 6.863 1 60.25 310 GLY A C 1
ATOM 2427 O O . GLY A 1 310 ? 7.953 -15.953 7.773 1 60.25 310 GLY A O 1
ATOM 2428 N N . PRO A 1 311 ? 6.246 -15.766 6.406 1 62.78 311 PRO A N 1
ATOM 2429 C CA . PRO A 1 311 ? 5.473 -16.844 7.035 1 62.78 311 PRO A CA 1
ATOM 2430 C C . PRO A 1 311 ? 6.148 -18.203 6.902 1 62.78 311 PRO A C 1
ATOM 2432 O O . PRO A 1 311 ? 5.852 -19.125 7.676 1 62.78 311 PRO A O 1
ATOM 2435 N N . TRP A 1 312 ? 7.051 -18.328 6.031 1 69.31 312 TRP A N 1
ATOM 2436 C CA . TRP A 1 312 ? 7.699 -19.609 5.797 1 69.31 312 TRP A CA 1
ATOM 2437 C C . TRP A 1 312 ? 9.039 -19.688 6.52 1 69.31 312 TRP A C 1
ATOM 2439 O O . TRP A 1 312 ? 9.758 -20.688 6.41 1 69.31 312 TRP A O 1
ATOM 2449 N N . ALA A 1 313 ? 9.305 -18.672 7.32 1 67.19 313 ALA A N 1
ATOM 2450 C CA . ALA A 1 313 ? 10.625 -18.531 7.941 1 67.19 313 ALA A CA 1
ATOM 2451 C C . ALA A 1 313 ? 10.93 -19.734 8.844 1 67.19 313 ALA A C 1
ATOM 2453 O O . ALA A 1 313 ? 12.086 -20.141 8.977 1 67.19 313 ALA A O 1
ATOM 2454 N N . PHE A 1 314 ? 9.922 -20.328 9.336 1 72.06 314 PHE A N 1
ATOM 2455 C CA . PHE A 1 314 ? 10.133 -21.422 10.273 1 72.06 314 PHE A CA 1
ATOM 2456 C C . PHE A 1 314 ? 10.711 -22.641 9.555 1 72.06 314 PHE A C 1
ATOM 2458 O O . PHE A 1 314 ? 11.414 -23.453 10.164 1 72.06 314 PHE A O 1
ATOM 2465 N N . LEU A 1 315 ? 10.5 -22.703 8.281 1 75.38 315 LEU A N 1
ATOM 2466 C CA . LEU A 1 315 ? 10.945 -23.859 7.504 1 75.38 315 LEU A CA 1
ATOM 2467 C C . LEU A 1 315 ? 12.445 -23.797 7.25 1 75.38 315 LEU A C 1
ATOM 2469 O O . LEU A 1 315 ? 13.086 -24.828 7.035 1 75.38 315 LEU A O 1
ATOM 2473 N N . SER A 1 316 ? 12.914 -22.562 7.301 1 69.94 316 SER A N 1
ATOM 2474 C CA . SER A 1 316 ? 14.344 -22.406 7.062 1 69.94 316 SER A CA 1
ATOM 2475 C C . SER A 1 316 ? 15.094 -22.125 8.359 1 69.94 316 SER A C 1
ATOM 2477 O O . SER A 1 316 ? 16.328 -21.984 8.359 1 69.94 316 SER A O 1
ATOM 2479 N N . SER A 1 317 ? 14.328 -22.031 9.391 1 71.06 317 SER A N 1
ATOM 2480 C CA . SER A 1 317 ? 14.945 -21.703 10.672 1 71.06 317 SER A CA 1
ATOM 2481 C C . SER A 1 317 ? 15.766 -22.875 11.203 1 71.06 317 SER A C 1
ATOM 2483 O O . SER A 1 317 ? 15.312 -24.031 11.172 1 71.06 317 SER A O 1
ATOM 2485 N N . SER A 1 318 ? 16.922 -22.594 11.586 1 70.06 318 SER A N 1
ATOM 2486 C CA . SER A 1 318 ? 17.766 -23.625 12.18 1 70.06 318 SER A CA 1
ATOM 2487 C C . SER A 1 318 ? 17.344 -23.938 13.609 1 70.06 318 SER A C 1
ATOM 2489 O O . SER A 1 318 ? 17.734 -24.953 14.172 1 70.06 318 SER A O 1
ATOM 2491 N N . SER A 1 319 ? 16.516 -23.094 14.086 1 74.38 319 SER A N 1
ATOM 2492 C CA . SER A 1 319 ? 16.094 -23.266 15.469 1 74.38 319 SER A CA 1
ATOM 2493 C C . SER A 1 319 ? 15.078 -24.391 15.594 1 74.38 319 SER A C 1
ATOM 2495 O O . SER A 1 319 ? 14.898 -24.969 16.672 1 74.38 319 SER A O 1
ATOM 2497 N N . MET A 1 320 ? 14.516 -24.812 14.531 1 82.25 320 MET A N 1
ATOM 2498 C CA . MET A 1 320 ? 13.547 -25.906 14.523 1 82.25 320 MET A CA 1
ATOM 2499 C C . MET A 1 320 ? 14.094 -27.109 13.773 1 82.25 320 MET A C 1
ATOM 2501 O O . MET A 1 320 ? 14.32 -27.047 12.562 1 82.25 320 MET A O 1
ATOM 2505 N N . PRO A 1 321 ? 14.359 -28.109 14.5 1 86.69 321 PRO A N 1
ATOM 2506 C CA . PRO A 1 321 ? 14.867 -29.297 13.828 1 86.69 321 PRO A CA 1
ATOM 2507 C C . PRO A 1 321 ? 13.898 -29.828 12.773 1 86.69 321 PRO A C 1
ATOM 2509 O O . PRO A 1 321 ? 12.695 -29.609 12.867 1 86.69 321 PRO A O 1
ATOM 2512 N N . LEU A 1 322 ? 14.367 -30.562 11.852 1 88.88 322 LEU A N 1
ATOM 2513 C CA . LEU A 1 322 ? 13.594 -31.094 10.734 1 88.88 322 LEU A CA 1
ATOM 2514 C C . LEU A 1 322 ? 12.469 -32 11.242 1 88.88 322 LEU A C 1
ATOM 2516 O O . LEU A 1 322 ? 11.367 -32 10.688 1 88.88 322 LEU A O 1
ATOM 2520 N N . LYS A 1 323 ? 12.797 -32.781 12.25 1 90.94 323 LYS A N 1
ATOM 2521 C CA . LYS A 1 323 ? 11.797 -33.688 12.812 1 90.94 323 LYS A CA 1
ATOM 2522 C C . LYS A 1 323 ? 10.586 -32.906 13.344 1 90.94 323 LYS A C 1
ATOM 2524 O O . LYS A 1 323 ? 9.445 -33.375 13.195 1 90.94 323 LYS A O 1
ATOM 2529 N N . GLU A 1 324 ? 10.859 -31.844 13.945 1 90.75 324 GLU A N 1
ATOM 2530 C CA . GLU A 1 324 ? 9.781 -31 14.469 1 90.75 324 GLU A CA 1
ATOM 2531 C C . GLU A 1 324 ? 9 -30.344 13.336 1 90.75 324 GLU A C 1
ATOM 2533 O O . GLU A 1 324 ? 7.781 -30.188 13.43 1 90.75 324 GLU A O 1
ATOM 2538 N N . LYS A 1 325 ? 9.711 -29.922 12.32 1 90.94 325 LYS A N 1
ATOM 2539 C CA . LYS A 1 325 ? 9.039 -29.375 11.133 1 90.94 325 LYS A CA 1
ATOM 2540 C C . LYS A 1 325 ? 8.086 -30.406 10.523 1 90.94 325 LYS A C 1
ATOM 2542 O O . LYS A 1 325 ? 6.934 -30.094 10.242 1 90.94 325 LYS A O 1
ATOM 2547 N N . ASP A 1 326 ? 8.516 -31.594 10.398 1 93.44 326 ASP A N 1
ATOM 2548 C CA . ASP A 1 326 ? 7.707 -32.656 9.828 1 93.44 326 ASP A CA 1
ATOM 2549 C C . ASP A 1 326 ? 6.484 -32.938 10.695 1 93.44 326 ASP A C 1
ATOM 2551 O O . ASP A 1 326 ? 5.402 -33.25 10.18 1 93.44 326 ASP A O 1
ATOM 2555 N N . LYS A 1 327 ? 6.734 -32.906 11.953 1 94.19 327 LYS A N 1
ATOM 2556 C CA . LYS A 1 327 ? 5.629 -33.156 12.875 1 94.19 327 LYS A CA 1
ATOM 2557 C C . LYS A 1 327 ? 4.527 -32.094 12.703 1 94.19 327 LYS A C 1
ATOM 2559 O O . LYS A 1 327 ? 3.342 -32.438 12.672 1 94.19 327 LYS A O 1
ATOM 2564 N N . THR A 1 328 ? 4.945 -30.844 12.641 1 92.62 328 THR A N 1
ATOM 2565 C CA . THR A 1 328 ? 3.977 -29.766 12.477 1 92.62 328 THR A CA 1
ATOM 2566 C C . THR A 1 328 ? 3.256 -29.891 11.141 1 92.62 328 THR A C 1
ATOM 2568 O O . THR A 1 328 ? 2.066 -29.578 11.039 1 92.62 328 THR A O 1
ATOM 2571 N N . ILE A 1 329 ? 3.916 -30.312 10.102 1 94.81 329 ILE A N 1
ATOM 2572 C CA . ILE A 1 329 ? 3.314 -30.484 8.781 1 94.81 329 ILE A CA 1
ATOM 2573 C C . ILE A 1 329 ? 2.314 -31.641 8.82 1 94.81 329 ILE A C 1
ATOM 2575 O O . ILE A 1 329 ? 1.244 -31.562 8.211 1 94.81 329 ILE A O 1
ATOM 2579 N N . ASN A 1 330 ? 2.686 -32.688 9.516 1 96.19 330 ASN A N 1
ATOM 2580 C CA . ASN A 1 330 ? 1.76 -33.781 9.695 1 96.19 330 ASN A CA 1
ATOM 2581 C C . ASN A 1 330 ? 0.482 -33.344 10.398 1 96.19 330 ASN A C 1
ATOM 2583 O O . ASN A 1 330 ? -0.606 -33.844 10.086 1 96.19 330 ASN A O 1
ATOM 2587 N N . GLU A 1 331 ? 0.658 -32.5 11.32 1 95.06 331 GLU A N 1
ATOM 2588 C CA . GLU A 1 331 ? -0.504 -31.969 12.023 1 95.06 331 GLU A CA 1
ATOM 2589 C C . GLU A 1 331 ? -1.402 -31.172 11.078 1 95.06 331 GLU A C 1
ATOM 2591 O O . GLU A 1 331 ? -2.629 -31.266 11.156 1 95.06 331 GLU A O 1
ATOM 2596 N N . LEU A 1 332 ? -0.782 -30.406 10.266 1 94.75 332 LEU A N 1
ATOM 2597 C CA . LEU A 1 332 ? -1.538 -29.672 9.25 1 94.75 332 LEU A CA 1
ATOM 2598 C C . LEU A 1 332 ? -2.293 -30.625 8.336 1 94.75 332 LEU A C 1
ATOM 2600 O O . LEU A 1 332 ? -3.475 -30.422 8.047 1 94.75 332 LEU A O 1
ATOM 2604 N N . GLU A 1 333 ? -1.618 -31.641 7.875 1 96.06 333 GLU A N 1
ATOM 2605 C CA . GLU A 1 333 ? -2.221 -32.625 6.984 1 96.06 333 GLU A CA 1
ATOM 2606 C C . GLU A 1 333 ? -3.42 -33.312 7.645 1 96.06 333 GLU A C 1
ATOM 2608 O O . GLU A 1 333 ? -4.461 -33.5 7.012 1 96.06 333 GLU A O 1
ATOM 2613 N N . ALA A 1 334 ? -3.213 -33.625 8.875 1 96.81 334 ALA A N 1
ATOM 2614 C CA . ALA A 1 334 ? -4.297 -34.281 9.617 1 96.81 334 ALA A CA 1
ATOM 2615 C C . ALA A 1 334 ? -5.488 -33.312 9.773 1 96.81 334 ALA A C 1
ATOM 2617 O O . ALA A 1 334 ? -6.641 -33.75 9.641 1 96.81 334 ALA A O 1
ATOM 2618 N N . HIS A 1 335 ? -5.211 -32.125 10.062 1 95.19 335 HIS A N 1
ATOM 2619 C CA . HIS A 1 335 ? -6.262 -31.109 10.219 1 95.19 335 HIS A CA 1
ATOM 2620 C C . HIS A 1 335 ? -7.027 -30.906 8.914 1 95.19 335 HIS A C 1
ATOM 2622 O O . HIS A 1 335 ? -8.258 -30.859 8.914 1 95.19 335 HIS A O 1
ATOM 2628 N N . MET A 1 336 ? -6.316 -30.812 7.797 1 96.19 336 MET A N 1
ATOM 2629 C CA . MET A 1 336 ? -6.941 -30.625 6.492 1 96.19 336 MET A CA 1
ATOM 2630 C C . MET A 1 336 ? -7.785 -31.828 6.109 1 96.19 336 MET A C 1
ATOM 2632 O O . MET A 1 336 ? -8.852 -31.688 5.516 1 96.19 336 MET A O 1
ATOM 2636 N N . GLU A 1 337 ? -7.281 -33 6.469 1 96.38 337 GLU A N 1
ATOM 2637 C CA . GLU A 1 337 ? -8.008 -34.25 6.184 1 96.38 337 GLU A CA 1
ATOM 2638 C C . GLU A 1 337 ? -9.312 -34.312 6.969 1 96.38 337 GLU A C 1
ATOM 2640 O O . GLU A 1 337 ? -10.375 -34.594 6.402 1 96.38 337 GLU A O 1
ATOM 2645 N N . GLU A 1 338 ? -9.242 -33.969 8.172 1 94.38 338 GLU A N 1
ATOM 2646 C CA . GLU A 1 338 ? -10.391 -34.125 9.07 1 94.38 338 GLU A CA 1
ATOM 2647 C C . GLU A 1 338 ? -11.445 -33.062 8.789 1 94.38 338 GLU A C 1
ATOM 2649 O O . GLU A 1 338 ? -12.641 -33.344 8.773 1 94.38 338 GLU A O 1
ATOM 2654 N N . LYS A 1 339 ? -11.031 -31.906 8.523 1 92.94 339 LYS A N 1
ATOM 2655 C CA . LYS A 1 339 ? -11.969 -30.797 8.461 1 92.94 339 LYS A CA 1
ATOM 2656 C C . LYS A 1 339 ? -12.492 -30.594 7.047 1 92.94 339 LYS A C 1
ATOM 2658 O O . LYS A 1 339 ? -13.625 -30.125 6.855 1 92.94 339 LYS A O 1
ATOM 2663 N N . PHE A 1 340 ? -11.711 -30.969 5.992 1 95.38 340 PHE A N 1
ATOM 2664 C CA . PHE A 1 340 ? -12.109 -30.594 4.641 1 95.38 340 PHE A CA 1
ATOM 2665 C C . PHE A 1 340 ? -12.047 -31.781 3.699 1 95.38 340 PHE A C 1
ATOM 2667 O O . PHE A 1 340 ? -13.07 -32.188 3.156 1 95.38 340 PHE A O 1
ATOM 2674 N N . LEU A 1 341 ? -10.953 -32.5 3.6 1 95.62 341 LEU A N 1
ATOM 2675 C CA . LEU A 1 341 ? -10.672 -33.438 2.512 1 95.62 341 LEU A CA 1
ATOM 2676 C C . LEU A 1 341 ? -11.555 -34.656 2.617 1 95.62 341 LEU A C 1
ATOM 2678 O O . LEU A 1 341 ? -11.961 -35.25 1.6 1 95.62 341 LEU A O 1
ATOM 2682 N N . ARG A 1 342 ? -11.82 -35.094 3.816 1 95 342 ARG A N 1
ATOM 2683 C CA . ARG A 1 342 ? -12.641 -36.281 3.982 1 95 342 ARG A CA 1
ATOM 2684 C C . ARG A 1 342 ? -14.055 -36.062 3.455 1 95 342 ARG A C 1
ATOM 2686 O O . ARG A 1 342 ? -14.766 -37.031 3.133 1 95 342 ARG A O 1
ATOM 2693 N N . HIS A 1 343 ? -14.469 -34.812 3.336 1 93.81 343 HIS A N 1
ATOM 2694 C CA . HIS A 1 343 ? -15.82 -34.5 2.898 1 93.81 343 HIS A CA 1
ATOM 2695 C C . HIS A 1 343 ? -15.852 -34.188 1.404 1 93.81 343 HIS A C 1
ATOM 2697 O O . HIS A 1 343 ? -16.922 -33.906 0.848 1 93.81 343 HIS A O 1
ATOM 2703 N N . CYS A 1 344 ? -14.711 -34.281 0.726 1 95 344 CYS A N 1
ATOM 2704 C CA . CYS A 1 344 ? -14.625 -33.875 -0.674 1 95 344 CYS A CA 1
ATOM 2705 C C . CYS A 1 344 ? -15.039 -35 -1.596 1 95 344 CYS A C 1
ATOM 2707 O O . CYS A 1 344 ? -14.648 -36.156 -1.378 1 95 344 CYS A O 1
ATOM 2709 N N . ASP A 1 345 ? -15.891 -34.656 -2.471 1 94.88 345 ASP A N 1
ATOM 2710 C CA . ASP A 1 345 ? -16.281 -35.5 -3.588 1 94.88 345 ASP A CA 1
ATOM 2711 C C . ASP A 1 345 ? -15.531 -35.125 -4.859 1 94.88 345 ASP A C 1
ATOM 2713 O O . ASP A 1 345 ? -15.727 -34.031 -5.398 1 94.88 345 ASP A O 1
ATOM 2717 N N . LYS A 1 346 ? -14.797 -36.031 -5.473 1 89.88 346 LYS A N 1
ATOM 2718 C CA . LYS A 1 346 ? -13.906 -35.75 -6.598 1 89.88 346 LYS A CA 1
ATOM 2719 C C . LYS A 1 346 ? -14.695 -35.375 -7.852 1 89.88 346 LYS A C 1
ATOM 2721 O O . LYS A 1 346 ? -14.141 -34.812 -8.789 1 89.88 346 LYS A O 1
ATOM 2726 N N . SER A 1 347 ? -15.953 -35.719 -7.895 1 93.81 347 SER A N 1
ATOM 2727 C CA . SER A 1 347 ? -16.781 -35.406 -9.055 1 93.81 347 SER A CA 1
ATOM 2728 C C . SER A 1 347 ? -17.25 -33.938 -9.023 1 93.81 347 SER A C 1
ATOM 2730 O O . SER A 1 347 ? -17.719 -33.406 -10.031 1 93.81 347 SER A O 1
ATOM 2732 N N . ILE A 1 348 ? -17.172 -33.375 -7.863 1 95.69 348 ILE A N 1
ATOM 2733 C CA . ILE A 1 348 ? -17.578 -31.984 -7.719 1 95.69 348 ILE A CA 1
ATOM 2734 C C . ILE A 1 348 ? -16.375 -31.062 -7.934 1 95.69 348 ILE A C 1
ATOM 2736 O O . ILE A 1 348 ? -15.406 -31.125 -7.18 1 95.69 348 ILE A O 1
ATOM 2740 N N . PRO A 1 349 ? -16.422 -30.172 -8.906 1 96.31 349 PRO A N 1
ATOM 2741 C CA . PRO A 1 349 ? -15.266 -29.359 -9.266 1 96.31 349 PRO A CA 1
ATOM 2742 C C . PRO A 1 349 ? -14.68 -28.609 -8.078 1 96.31 349 PRO A C 1
ATOM 2744 O O . PRO A 1 349 ? -13.461 -28.609 -7.875 1 96.31 349 PRO A O 1
ATOM 2747 N N . LEU A 1 350 ? -15.477 -28.016 -7.246 1 97.06 350 LEU A N 1
ATOM 2748 C CA . LEU A 1 350 ? -15.008 -27.25 -6.102 1 97.06 350 LEU A CA 1
ATOM 2749 C C . LEU A 1 350 ? -14.281 -28.141 -5.102 1 97.06 350 LEU A C 1
ATOM 2751 O O . LEU A 1 350 ? -13.266 -27.734 -4.527 1 97.06 350 LEU A O 1
ATOM 2755 N N . HIS A 1 351 ? -14.797 -29.328 -4.879 1 96.38 351 HIS A N 1
ATOM 2756 C CA . HIS A 1 351 ? -14.164 -30.281 -3.973 1 96.38 351 HIS A CA 1
ATOM 2757 C C . HIS A 1 351 ? -12.812 -30.734 -4.508 1 96.38 351 HIS A C 1
ATOM 2759 O O . HIS A 1 351 ? -11.836 -30.812 -3.752 1 96.38 351 HIS A O 1
ATOM 2765 N N . MET A 1 352 ? -12.859 -30.984 -5.766 1 95.31 352 MET A N 1
ATOM 2766 C CA . MET A 1 352 ? -11.602 -31.391 -6.391 1 95.31 352 MET A CA 1
ATOM 2767 C C . MET A 1 352 ? -10.562 -30.281 -6.305 1 95.31 352 MET A C 1
ATOM 2769 O O . MET A 1 352 ? -9.398 -30.531 -5.992 1 95.31 352 MET A O 1
ATOM 2773 N N . ALA A 1 353 ? -10.945 -29.062 -6.621 1 95.19 353 ALA A N 1
ATOM 2774 C CA . ALA A 1 353 ? -10.055 -27.922 -6.516 1 95.19 353 ALA A CA 1
ATOM 2775 C C . ALA A 1 353 ? -9.516 -27.766 -5.098 1 95.19 353 ALA A C 1
ATOM 2777 O O . ALA A 1 353 ? -8.328 -27.469 -4.902 1 95.19 353 ALA A O 1
ATOM 2778 N N . THR A 1 354 ? -10.359 -27.938 -4.109 1 96.06 354 THR A N 1
ATOM 2779 C CA . THR A 1 354 ? -9.969 -27.828 -2.707 1 96.06 354 THR A CA 1
ATOM 2780 C C . THR A 1 354 ? -8.93 -28.891 -2.361 1 96.06 354 THR A C 1
ATOM 2782 O O . THR A 1 354 ? -7.93 -28.609 -1.705 1 96.06 354 THR A O 1
ATOM 2785 N N . THR A 1 355 ? -9.18 -30.094 -2.859 1 95.19 355 THR A N 1
ATOM 2786 C CA . THR A 1 355 ? -8.258 -31.188 -2.617 1 95.19 355 THR A CA 1
ATOM 2787 C C . THR A 1 355 ? -6.891 -30.891 -3.236 1 95.19 355 THR A C 1
ATOM 2789 O O . THR A 1 355 ? -5.859 -31.062 -2.586 1 95.19 355 THR A O 1
ATOM 2792 N N . MET A 1 356 ? -6.93 -30.469 -4.441 1 92.94 356 MET A N 1
ATOM 2793 C CA . MET A 1 356 ? -5.68 -30.188 -5.137 1 92.94 356 MET A CA 1
ATOM 2794 C C . MET A 1 356 ? -4.914 -29.062 -4.438 1 92.94 356 MET A C 1
ATOM 2796 O O . MET A 1 356 ? -3.697 -29.156 -4.273 1 92.94 356 MET A O 1
ATOM 2800 N N . MET A 1 357 ? -5.594 -28.047 -4.098 1 92.62 357 MET A N 1
ATOM 2801 C CA . MET A 1 357 ? -4.969 -26.906 -3.42 1 92.62 357 MET A CA 1
ATOM 2802 C C . MET A 1 357 ? -4.375 -27.344 -2.082 1 92.62 357 MET A C 1
ATOM 2804 O O . MET A 1 357 ? -3.227 -27.016 -1.775 1 92.62 357 MET A O 1
ATOM 2808 N N . ALA A 1 358 ? -5.113 -28.062 -1.272 1 94.44 358 ALA A N 1
ATOM 2809 C CA . ALA A 1 358 ? -4.672 -28.484 0.055 1 94.44 358 ALA A CA 1
ATOM 2810 C C . ALA A 1 358 ? -3.465 -29.406 -0.038 1 94.44 358 ALA A C 1
ATOM 2812 O O . ALA A 1 358 ? -2.484 -29.234 0.691 1 94.44 358 ALA A O 1
ATOM 2813 N N . ARG A 1 359 ? -3.547 -30.375 -0.931 1 94.19 359 ARG A N 1
ATOM 2814 C CA . ARG A 1 359 ? -2.451 -31.312 -1.099 1 94.19 359 ARG A CA 1
ATOM 2815 C C . ARG A 1 359 ? -1.199 -30.625 -1.621 1 94.19 359 ARG A C 1
ATOM 2817 O O . ARG A 1 359 ? -0.094 -30.859 -1.134 1 94.19 359 ARG A O 1
ATOM 2824 N N . SER A 1 360 ? -1.406 -29.797 -2.592 1 91.94 360 SER A N 1
ATOM 2825 C CA . SER A 1 360 ? -0.278 -29.047 -3.123 1 91.94 360 SER A CA 1
ATOM 2826 C C . SER A 1 360 ? 0.397 -28.219 -2.033 1 91.94 360 SER A C 1
ATOM 2828 O O . SER A 1 360 ? 1.627 -28.156 -1.968 1 91.94 360 SER A O 1
ATOM 2830 N N . ALA A 1 361 ? -0.358 -27.531 -1.212 1 91.12 361 ALA A N 1
ATOM 2831 C CA . ALA A 1 361 ? 0.181 -26.703 -0.137 1 91.12 361 ALA A CA 1
ATOM 2832 C C . ALA A 1 361 ? 0.988 -27.547 0.85 1 91.12 361 ALA A C 1
ATOM 2834 O O . ALA A 1 361 ? 2.055 -27.125 1.304 1 91.12 361 ALA A O 1
ATOM 2835 N N . ILE A 1 362 ? 0.504 -28.688 1.153 1 94.06 362 ILE A N 1
ATOM 2836 C CA . ILE A 1 362 ? 1.161 -29.578 2.105 1 94.06 362 ILE A CA 1
ATOM 2837 C C . ILE A 1 362 ? 2.488 -30.062 1.526 1 94.06 362 ILE A C 1
ATOM 2839 O O . ILE A 1 362 ? 3.52 -30.031 2.201 1 94.06 362 ILE A O 1
ATOM 2843 N N . TYR A 1 363 ? 2.463 -30.469 0.302 1 94.12 363 TYR A N 1
ATOM 2844 C CA . TYR A 1 363 ? 3.689 -30.953 -0.317 1 94.12 363 TYR A CA 1
ATOM 2845 C C . TYR A 1 363 ? 4.684 -29.828 -0.533 1 94.12 363 TYR A C 1
ATOM 2847 O O . TYR A 1 363 ? 5.895 -30.031 -0.445 1 94.12 363 TYR A O 1
ATOM 2855 N N . TYR A 1 364 ? 4.188 -28.703 -0.839 1 90.88 364 TYR A N 1
ATOM 2856 C CA . TYR A 1 364 ? 5.066 -27.547 -0.955 1 90.88 364 TYR A CA 1
ATOM 2857 C C . TYR A 1 364 ? 5.781 -27.281 0.362 1 90.88 364 TYR A C 1
ATOM 2859 O O . TYR A 1 364 ? 6.996 -27.047 0.383 1 90.88 364 TYR A O 1
ATOM 2867 N N . THR A 1 365 ? 5.008 -27.25 1.415 1 90.88 365 THR A N 1
ATOM 2868 C CA . THR A 1 365 ? 5.574 -26.984 2.732 1 90.88 365 THR A CA 1
ATOM 2869 C C . THR A 1 365 ? 6.617 -28.031 3.092 1 90.88 365 THR A C 1
ATOM 2871 O O . THR A 1 365 ? 7.676 -27.719 3.635 1 90.88 365 THR A O 1
ATOM 2874 N N . ARG A 1 366 ? 6.316 -29.234 2.766 1 93.44 366 ARG A N 1
ATOM 2875 C CA . ARG A 1 366 ? 7.242 -30.328 3.049 1 93.44 366 ARG A CA 1
ATOM 2876 C C . ARG A 1 366 ? 8.516 -30.188 2.217 1 93.44 366 ARG A C 1
ATOM 2878 O O . ARG A 1 366 ? 9.617 -30.438 2.713 1 93.44 366 ARG A O 1
ATOM 2885 N N . LEU A 1 367 ? 8.375 -29.844 1.021 1 92 367 LEU A N 1
ATOM 2886 C CA . LEU A 1 367 ? 9.539 -29.641 0.164 1 92 367 LEU A CA 1
ATOM 2887 C C . LEU A 1 367 ? 10.422 -28.531 0.7 1 92 367 LEU A C 1
ATOM 2889 O O . LEU A 1 367 ? 11.648 -28.641 0.694 1 92 367 LEU A O 1
ATOM 2893 N N . MET A 1 368 ? 9.789 -27.484 1.125 1 87.25 368 MET A N 1
ATOM 2894 C CA . MET A 1 368 ? 10.547 -26.344 1.645 1 87.25 368 MET A CA 1
ATOM 2895 C C . MET A 1 368 ? 11.289 -26.734 2.922 1 87.25 368 MET A C 1
ATOM 2897 O O . MET A 1 368 ? 12.406 -26.266 3.16 1 87.25 368 MET A O 1
ATOM 2901 N N . ALA A 1 369 ? 10.68 -27.531 3.727 1 88.5 369 ALA A N 1
ATOM 2902 C CA . ALA A 1 369 ? 11.32 -27.984 4.957 1 88.5 369 ALA A CA 1
ATOM 2903 C C . ALA A 1 369 ? 12.562 -28.828 4.656 1 88.5 369 ALA A C 1
ATOM 2905 O O . ALA A 1 369 ? 13.562 -28.734 5.367 1 88.5 369 ALA A O 1
ATOM 2906 N N . HIS A 1 370 ? 12.508 -29.562 3.559 1 89.56 370 HIS A N 1
ATOM 2907 C CA . HIS A 1 370 ? 13.578 -30.484 3.207 1 89.56 370 HIS A CA 1
ATOM 2908 C C . HIS A 1 370 ? 14.461 -29.906 2.102 1 89.56 370 HIS A C 1
ATOM 2910 O O . HIS A 1 370 ? 15.32 -30.609 1.561 1 89.56 370 HIS A O 1
ATOM 2916 N N . HIS A 1 371 ? 14.273 -28.688 1.834 1 86.38 371 HIS A N 1
ATOM 2917 C CA . HIS A 1 371 ? 14.914 -28.094 0.666 1 86.38 371 HIS A CA 1
ATOM 2918 C C . HIS A 1 371 ? 16.438 -28.234 0.734 1 86.38 371 HIS A C 1
ATOM 2920 O O . HIS A 1 371 ? 17.031 -28.031 1.792 1 86.38 371 HIS A O 1
ATOM 2926 N N . PRO A 1 372 ? 17.016 -28.562 -0.363 1 80.06 372 PRO A N 1
ATOM 2927 C CA . PRO A 1 372 ? 18.469 -28.781 -0.376 1 80.06 372 PRO A CA 1
ATOM 2928 C C . PRO A 1 372 ? 19.266 -27.547 0.073 1 80.06 372 PRO A C 1
ATOM 2930 O O . PRO A 1 372 ? 20.406 -27.672 0.518 1 80.06 372 PRO A O 1
ATOM 2933 N N . ARG A 1 373 ? 18.688 -26.422 -0.038 1 75.75 373 ARG A N 1
ATOM 2934 C CA . ARG A 1 373 ? 19.375 -25.203 0.364 1 75.75 373 ARG A CA 1
ATOM 2935 C C . ARG A 1 373 ? 19.688 -25.219 1.854 1 75.75 373 ARG A C 1
ATOM 2937 O O . ARG A 1 373 ? 20.594 -24.516 2.305 1 75.75 373 ARG A O 1
ATOM 2944 N N . GLN A 1 374 ? 19 -25.984 2.545 1 71.06 374 GLN A N 1
ATOM 2945 C CA . GLN A 1 374 ? 19.203 -26.078 3.986 1 71.06 374 GLN A CA 1
ATOM 2946 C C . GLN A 1 374 ? 20.5 -26.828 4.312 1 71.06 374 GLN A C 1
ATOM 2948 O O . GLN A 1 374 ? 21 -26.734 5.434 1 71.06 374 GLN A O 1
ATOM 2953 N N . TYR A 1 375 ? 21 -27.484 3.279 1 66.81 375 TYR A N 1
ATOM 2954 C CA . TYR A 1 375 ? 22.219 -28.281 3.461 1 66.81 375 TYR A CA 1
ATOM 2955 C C . TYR A 1 375 ? 23.422 -27.594 2.84 1 66.81 375 TYR A C 1
ATOM 2957 O O . TYR A 1 375 ? 24.062 -28.156 1.95 1 66.81 375 TYR A O 1
ATOM 2965 N N . GLN A 1 376 ? 23.656 -26.312 3.143 1 59.25 376 GLN A N 1
ATOM 2966 C CA . GLN A 1 376 ? 24.625 -25.453 2.482 1 59.25 376 GLN A CA 1
ATOM 2967 C C . GLN A 1 376 ? 26.047 -25.844 2.854 1 59.25 376 GLN A C 1
ATOM 2969 O O . GLN A 1 376 ? 27 -25.422 2.189 1 59.25 376 GLN A O 1
ATOM 2974 N N . ASP A 1 377 ? 26.172 -26.516 3.898 1 55.34 377 ASP A N 1
ATOM 2975 C CA . ASP A 1 377 ? 27.531 -26.922 4.219 1 55.34 377 ASP A CA 1
ATOM 2976 C C . ASP A 1 377 ? 28.094 -27.844 3.143 1 55.34 377 ASP A C 1
ATOM 2978 O O . ASP A 1 377 ? 27.562 -28.922 2.902 1 55.34 377 ASP A O 1
ATOM 2982 N N . PRO A 1 378 ? 28.938 -27.234 2.227 1 55 378 PRO A N 1
ATOM 2983 C CA . PRO A 1 378 ? 29.547 -28.047 1.165 1 55 378 PRO A CA 1
ATOM 2984 C C . PRO A 1 378 ? 29.984 -29.422 1.656 1 55 378 PRO A C 1
ATOM 2986 O O . PRO A 1 378 ? 30.062 -30.359 0.869 1 55 378 PRO A O 1
ATOM 2989 N N . ASN A 1 379 ? 30.297 -29.438 2.975 1 53.62 379 ASN A N 1
ATOM 2990 C CA . ASN A 1 379 ? 30.812 -30.688 3.52 1 53.62 379 ASN A CA 1
ATOM 2991 C C . ASN A 1 379 ? 29.688 -31.641 3.887 1 53.62 379 ASN A C 1
ATOM 2993 O O . ASN A 1 379 ? 29.938 -32.812 4.234 1 53.62 379 ASN A O 1
ATOM 2997 N N . THR A 1 380 ? 28.531 -31.062 3.885 1 57.91 380 THR A N 1
ATOM 2998 C CA . THR A 1 380 ? 27.438 -31.953 4.285 1 57.91 380 THR A CA 1
ATOM 2999 C C . THR A 1 380 ? 26.656 -32.406 3.066 1 57.91 380 THR A C 1
ATOM 3001 O O . THR A 1 380 ? 26.109 -31.594 2.322 1 57.91 380 THR A O 1
ATOM 3004 N N . ARG A 1 381 ? 26.969 -33.625 2.732 1 67.75 381 ARG A N 1
ATOM 3005 C CA . ARG A 1 381 ? 26.234 -34.281 1.646 1 67.75 381 ARG A CA 1
ATOM 3006 C C . ARG A 1 381 ? 24.844 -34.688 2.102 1 67.75 381 ARG A C 1
ATOM 3008 O O . ARG A 1 381 ? 24.672 -35.219 3.211 1 67.75 381 ARG A O 1
ATOM 3015 N N . ILE A 1 382 ? 23.812 -34.312 1.342 1 80.69 382 ILE A N 1
ATOM 3016 C CA . ILE A 1 382 ? 22.453 -34.781 1.602 1 80.69 382 ILE A CA 1
ATOM 3017 C C . ILE A 1 382 ? 22.406 -36.312 1.479 1 80.69 382 ILE A C 1
ATOM 3019 O O . ILE A 1 382 ? 22.891 -36.875 0.496 1 80.69 382 ILE A O 1
ATOM 3023 N N . SER A 1 383 ? 22 -37.031 2.551 1 84.5 383 SER A N 1
ATOM 3024 C CA . SER A 1 383 ? 21.906 -38.5 2.52 1 84.5 383 SER A CA 1
ATOM 3025 C C . SER A 1 383 ? 20.969 -38.969 1.4 1 84.5 383 SER A C 1
ATOM 3027 O O . SER A 1 383 ? 20.094 -38.219 0.972 1 84.5 383 SER A O 1
ATOM 3029 N N . GLN A 1 384 ? 21.203 -40.156 0.932 1 85.38 384 GLN A N 1
ATOM 3030 C CA . GLN A 1 384 ? 20.359 -40.719 -0.123 1 85.38 384 GLN A CA 1
ATOM 3031 C C . GLN A 1 384 ? 18.906 -40.812 0.333 1 85.38 384 GLN A C 1
ATOM 3033 O O . GLN A 1 384 ? 17.984 -40.594 -0.454 1 85.38 384 GLN A O 1
ATOM 3038 N N . VAL A 1 385 ? 18.797 -41.156 1.525 1 88.75 385 VAL A N 1
ATOM 3039 C CA . VAL A 1 385 ? 17.453 -41.281 2.082 1 88.75 385 VAL A CA 1
ATOM 3040 C C . VAL A 1 385 ? 16.734 -39.938 1.997 1 88.75 385 VAL A C 1
ATOM 3042 O O . VAL A 1 385 ? 15.57 -39.875 1.601 1 88.75 385 VAL A O 1
ATOM 3045 N N . GLU A 1 386 ? 17.453 -38.875 2.354 1 89.56 386 GLU A N 1
ATOM 3046 C CA . GLU A 1 386 ? 16.891 -37.531 2.295 1 89.56 386 GLU A CA 1
ATOM 3047 C C . GLU A 1 386 ? 16.609 -37.125 0.854 1 89.56 386 GLU A C 1
ATOM 3049 O O . GLU A 1 386 ? 15.594 -36.469 0.569 1 89.56 386 GLU A O 1
ATOM 3054 N N . LYS A 1 387 ? 17.391 -37.5 -0.008 1 87.56 387 LYS A N 1
ATOM 3055 C CA . LYS A 1 387 ? 17.203 -37.188 -1.424 1 87.56 387 LYS A CA 1
ATOM 3056 C C . LYS A 1 387 ? 15.945 -37.875 -1.963 1 87.56 387 LYS A C 1
ATOM 3058 O O . LYS A 1 387 ? 15.219 -37.281 -2.777 1 87.56 387 LYS A O 1
ATOM 3063 N N . ASP A 1 388 ? 15.719 -39.031 -1.505 1 90.56 388 ASP A N 1
ATOM 3064 C CA . ASP A 1 388 ? 14.531 -39.781 -1.934 1 90.56 388 ASP A CA 1
ATOM 3065 C C . ASP A 1 388 ? 13.258 -39.125 -1.417 1 90.56 388 ASP A C 1
ATOM 3067 O O . ASP A 1 388 ? 12.25 -39.062 -2.121 1 90.56 388 ASP A O 1
ATOM 3071 N N . ILE A 1 389 ? 13.375 -38.656 -0.229 1 92.88 389 ILE A N 1
ATOM 3072 C CA . ILE A 1 389 ? 12.227 -37.969 0.353 1 92.88 389 ILE A CA 1
ATOM 3073 C C . ILE A 1 389 ? 11.922 -36.719 -0.45 1 92.88 389 ILE A C 1
ATOM 3075 O O . ILE A 1 389 ? 10.766 -36.438 -0.777 1 92.88 389 ILE A O 1
ATOM 3079 N N . ILE A 1 390 ? 12.93 -35.938 -0.757 1 93.69 390 ILE A N 1
ATOM 3080 C CA . ILE A 1 390 ? 12.773 -34.719 -1.519 1 93.69 390 ILE A CA 1
ATOM 3081 C C . ILE A 1 390 ? 12.227 -35.031 -2.908 1 93.69 390 ILE A C 1
ATOM 3083 O O . ILE A 1 390 ? 11.32 -34.344 -3.398 1 93.69 390 ILE A O 1
ATOM 3087 N N . PHE A 1 391 ? 12.742 -36.062 -3.48 1 93.19 391 PHE A N 1
ATOM 3088 C CA . PHE A 1 391 ? 12.328 -36.469 -4.824 1 93.19 391 PHE A CA 1
ATOM 3089 C C . PHE A 1 391 ? 10.852 -36.844 -4.844 1 93.19 391 PHE A C 1
ATOM 3091 O O . PHE A 1 391 ? 10.094 -36.375 -5.691 1 93.19 391 PHE A O 1
ATOM 3098 N N . GLU A 1 392 ? 10.477 -37.656 -3.949 1 94.38 392 GLU A N 1
ATOM 3099 C CA . GLU A 1 392 ? 9.086 -38.125 -3.875 1 94.38 392 GLU A CA 1
ATOM 3100 C C . GLU A 1 392 ? 8.141 -36.938 -3.613 1 94.38 392 GLU A C 1
ATOM 3102 O O . GLU A 1 392 ? 7.051 -36.875 -4.184 1 94.38 392 GLU A O 1
ATOM 3107 N N . THR A 1 393 ? 8.555 -36.094 -2.74 1 95.56 393 THR A N 1
ATOM 3108 C CA . THR A 1 393 ? 7.758 -34.906 -2.43 1 95.56 393 THR A CA 1
ATOM 3109 C C . THR A 1 393 ? 7.609 -34 -3.658 1 95.56 393 THR A C 1
ATOM 3111 O O . THR A 1 393 ? 6.512 -33.531 -3.961 1 95.56 393 THR A O 1
ATOM 3114 N N . ALA A 1 394 ? 8.68 -33.781 -4.309 1 94.69 394 ALA A N 1
ATOM 3115 C CA . ALA A 1 394 ? 8.664 -32.969 -5.52 1 94.69 394 ALA A CA 1
ATOM 3116 C C . ALA A 1 394 ? 7.785 -33.594 -6.598 1 94.69 394 ALA A C 1
ATOM 3118 O O . ALA A 1 394 ? 7.035 -32.875 -7.281 1 94.69 394 ALA A O 1
ATOM 3119 N N . LEU A 1 395 ? 7.918 -34.875 -6.715 1 95.38 395 LEU A N 1
ATOM 3120 C CA . LEU A 1 395 ? 7.117 -35.594 -7.695 1 95.38 395 LEU A CA 1
ATOM 3121 C C . LEU A 1 395 ? 5.629 -35.438 -7.406 1 95.38 395 LEU A C 1
ATOM 3123 O O . LEU A 1 395 ? 4.84 -35.188 -8.32 1 95.38 395 LEU A O 1
ATOM 3127 N N . LYS A 1 396 ? 5.305 -35.594 -6.195 1 95.06 396 LYS A N 1
ATOM 3128 C CA . LYS A 1 396 ? 3.902 -35.469 -5.805 1 95.06 396 LYS A CA 1
ATOM 3129 C C . LYS A 1 396 ? 3.41 -34.031 -6.055 1 95.06 396 LYS A C 1
ATOM 3131 O O . LYS A 1 396 ? 2.268 -33.812 -6.469 1 95.06 396 LYS A O 1
ATOM 3136 N N . MET A 1 397 ? 4.227 -33.094 -5.805 1 93.75 397 MET A N 1
ATOM 3137 C CA . MET A 1 397 ? 3.877 -31.703 -6.039 1 93.75 397 MET A CA 1
ATOM 3138 C C . MET A 1 397 ? 3.541 -31.453 -7.508 1 93.75 397 MET A C 1
ATOM 3140 O O . MET A 1 397 ? 2.553 -30.797 -7.82 1 93.75 397 MET A O 1
ATOM 3144 N N . ILE A 1 398 ? 4.297 -32 -8.367 1 93.56 398 ILE A N 1
ATOM 3145 C CA . ILE A 1 398 ? 4.082 -31.797 -9.797 1 93.56 398 ILE A CA 1
ATOM 3146 C C . ILE A 1 398 ? 2.857 -32.594 -10.25 1 93.56 398 ILE A C 1
ATOM 3148 O O . ILE A 1 398 ? 2.109 -32.125 -11.125 1 93.56 398 ILE A O 1
ATOM 3152 N N . GLU A 1 399 ? 2.654 -33.719 -9.695 1 94.19 399 GLU A N 1
ATOM 3153 C CA . GLU A 1 399 ? 1.469 -34.5 -10.016 1 94.19 399 GLU A CA 1
ATOM 3154 C C . GLU A 1 399 ? 0.191 -33.719 -9.711 1 94.19 399 GLU A C 1
ATOM 3156 O O . GLU A 1 399 ? -0.735 -33.719 -10.523 1 94.19 399 GLU A O 1
ATOM 3161 N N . TYR A 1 400 ? 0.195 -33.156 -8.594 1 91 400 TYR A N 1
ATOM 3162 C CA . TYR A 1 400 ? -0.997 -32.406 -8.203 1 91 400 TYR A CA 1
ATOM 3163 C C . TYR A 1 400 ? -1.141 -31.141 -9.039 1 91 400 TYR A C 1
ATOM 3165 O O . TYR A 1 400 ? -2.256 -30.703 -9.336 1 91 400 TYR A O 1
ATOM 3173 N N . ALA A 1 401 ? -0.014 -30.531 -9.398 1 89.5 401 ALA A N 1
ATOM 3174 C CA . ALA A 1 401 ? -0.084 -29.406 -10.312 1 89.5 401 ALA A CA 1
ATOM 3175 C C . ALA A 1 401 ? -0.657 -29.828 -11.664 1 89.5 401 ALA A C 1
ATOM 3177 O O . ALA A 1 401 ? -1.46 -29.094 -12.258 1 89.5 401 ALA A O 1
ATOM 3178 N N . ASP A 1 402 ? -0.242 -30.938 -12.109 1 91.5 402 ASP A N 1
ATOM 3179 C CA . ASP A 1 402 ? -0.762 -31.484 -13.359 1 91.5 402 ASP A CA 1
ATOM 3180 C C . ASP A 1 402 ? -2.266 -31.734 -13.266 1 91.5 402 ASP A C 1
ATOM 3182 O O . ASP A 1 402 ? -3.018 -31.359 -14.172 1 91.5 402 ASP A O 1
ATOM 3186 N N . TYR A 1 403 ? -2.688 -32.312 -12.156 1 89.69 403 TYR A N 1
ATOM 3187 C CA . TYR A 1 403 ? -4.105 -32.562 -11.93 1 89.69 403 TYR A CA 1
ATOM 3188 C C . TYR A 1 403 ? -4.898 -31.25 -11.922 1 89.69 403 TYR A C 1
ATOM 3190 O O . TYR A 1 403 ? -5.988 -31.172 -12.492 1 89.69 403 TYR A O 1
ATOM 3198 N N . ALA A 1 404 ? -4.328 -30.297 -11.344 1 88.19 404 ALA A N 1
ATOM 3199 C CA . ALA A 1 404 ? -5.016 -29.016 -11.188 1 88.19 404 ALA A CA 1
ATOM 3200 C C . ALA A 1 404 ? -5.125 -28.281 -12.523 1 88.19 404 ALA A C 1
ATOM 3202 O O . ALA A 1 404 ? -6.078 -27.547 -12.758 1 88.19 404 ALA A O 1
ATOM 3203 N N . GLN A 1 405 ? -4.238 -28.516 -13.406 1 86.69 405 GLN A N 1
ATOM 3204 C CA . GLN A 1 405 ? -4.168 -27.703 -14.617 1 86.69 405 GLN A CA 1
ATOM 3205 C C . GLN A 1 405 ? -4.754 -28.453 -15.812 1 86.69 405 GLN A C 1
ATOM 3207 O O . GLN A 1 405 ? -5.195 -27.844 -16.781 1 86.69 405 GLN A O 1
ATOM 3212 N N . ASN A 1 406 ? -4.836 -29.766 -15.703 1 87.56 406 ASN A N 1
ATOM 3213 C CA . ASN A 1 406 ? -5.195 -30.531 -16.891 1 87.56 406 ASN A CA 1
ATOM 3214 C C . ASN A 1 406 ? -6.402 -31.422 -16.641 1 87.56 406 ASN A C 1
ATOM 3216 O O . ASN A 1 406 ? -6.914 -32.062 -17.578 1 87.56 406 ASN A O 1
ATOM 3220 N N . ASN A 1 407 ? -6.887 -31.484 -15.461 1 90.25 407 ASN A N 1
ATOM 3221 C CA . ASN A 1 407 ? -8.086 -32.25 -15.172 1 90.25 407 ASN A CA 1
ATOM 3222 C C . ASN A 1 407 ? -9.344 -31.562 -15.68 1 90.25 407 ASN A C 1
ATOM 3224 O O . ASN A 1 407 ? -9.609 -30.422 -15.32 1 90.25 407 ASN A O 1
ATOM 3228 N N . PRO A 1 408 ? -10.133 -32.219 -16.438 1 92 408 PRO A N 1
ATOM 3229 C CA . PRO A 1 408 ? -11.336 -31.594 -17.016 1 92 408 PRO A CA 1
ATOM 3230 C C . PRO A 1 408 ? -12.344 -31.156 -15.945 1 92 408 PRO A C 1
ATOM 3232 O O . PRO A 1 408 ? -13.086 -30.203 -16.156 1 92 408 PRO A O 1
ATOM 3235 N N . VAL A 1 409 ? -12.344 -31.812 -14.859 1 94.25 409 VAL A N 1
ATOM 3236 C CA . VAL A 1 409 ? -13.305 -31.516 -13.805 1 94.25 409 VAL A CA 1
ATOM 3237 C C . VAL A 1 409 ? -13.086 -30.109 -13.266 1 94.25 409 VAL A C 1
ATOM 3239 O O . VAL A 1 409 ? -14.039 -29.422 -12.891 1 94.25 409 VAL A O 1
ATOM 3242 N N . VAL A 1 410 ? -11.844 -29.641 -13.258 1 94.5 410 VAL A N 1
ATOM 3243 C CA . VAL A 1 410 ? -11.555 -28.344 -12.664 1 94.5 410 VAL A CA 1
ATOM 3244 C C . VAL A 1 410 ? -11.148 -27.359 -13.758 1 94.5 410 VAL A C 1
ATOM 3246 O O . VAL A 1 410 ? -10.5 -26.344 -13.477 1 94.5 410 VAL A O 1
ATOM 3249 N N . ARG A 1 411 ? -11.555 -27.641 -14.938 1 92.25 411 ARG A N 1
ATOM 3250 C CA . ARG A 1 411 ? -11.164 -26.812 -16.078 1 92.25 411 ARG A CA 1
ATOM 3251 C C . ARG A 1 411 ? -11.625 -25.375 -15.891 1 92.25 411 ARG A C 1
ATOM 3253 O O . ARG A 1 411 ? -10.922 -24.438 -16.297 1 92.25 411 ARG A O 1
ATOM 3260 N N . LYS A 1 412 ? -12.742 -25.188 -15.328 1 94.75 412 LYS A N 1
ATOM 3261 C CA . LYS A 1 412 ? -13.305 -23.844 -15.148 1 94.75 412 LYS A CA 1
ATOM 3262 C C . LYS A 1 412 ? -12.484 -23.031 -14.148 1 94.75 412 LYS A C 1
ATOM 3264 O O . LYS A 1 412 ? -12.609 -21.812 -14.094 1 94.75 412 LYS A O 1
ATOM 3269 N N . PHE A 1 413 ? -11.664 -23.719 -13.336 1 95.25 413 PHE A N 1
ATOM 3270 C CA . PHE A 1 413 ? -10.875 -23.047 -12.32 1 95.25 413 PHE A CA 1
ATOM 3271 C C . PHE A 1 413 ? -9.43 -22.875 -12.781 1 95.25 413 PHE A C 1
ATOM 3273 O O . PHE A 1 413 ? -8.57 -22.438 -12.008 1 95.25 413 PHE A O 1
ATOM 3280 N N . LEU A 1 414 ? -9.148 -23.109 -14.062 1 91.38 414 LEU A N 1
ATOM 3281 C CA . LEU A 1 414 ? -7.797 -23.062 -14.609 1 91.38 414 LEU A CA 1
ATOM 3282 C C . LEU A 1 414 ? -7.199 -21.672 -14.461 1 91.38 414 LEU A C 1
ATOM 3284 O O . LEU A 1 414 ? -5.996 -21.531 -14.242 1 91.38 414 LEU A O 1
ATOM 3288 N N . TRP A 1 415 ? -8.031 -20.641 -14.562 1 91.69 415 TRP A N 1
ATOM 3289 C CA . TRP A 1 415 ? -7.578 -19.266 -14.469 1 91.69 415 TRP A CA 1
ATOM 3290 C C . TRP A 1 415 ? -6.863 -19.016 -13.141 1 91.69 415 TRP A C 1
ATOM 3292 O O . TRP A 1 415 ? -5.996 -18.141 -13.055 1 91.69 415 TRP A O 1
ATOM 3302 N N . HIS A 1 416 ? -7.195 -19.719 -12.109 1 92 416 HIS A N 1
ATOM 3303 C CA . HIS A 1 416 ? -6.625 -19.578 -10.773 1 92 416 HIS A CA 1
ATOM 3304 C C . HIS A 1 416 ? -5.473 -20.547 -10.562 1 92 416 HIS A C 1
ATOM 3306 O O . HIS A 1 416 ? -4.441 -20.188 -10 1 92 416 HIS A O 1
ATOM 3312 N N . MET A 1 417 ? -5.594 -21.781 -11.133 1 88.25 417 MET A N 1
ATOM 3313 C CA . MET A 1 417 ? -4.676 -22.875 -10.836 1 88.25 417 MET A CA 1
ATOM 3314 C C . MET A 1 417 ? -3.344 -22.672 -11.547 1 88.25 417 MET A C 1
ATOM 3316 O O . MET A 1 417 ? -2.295 -23.078 -11.039 1 88.25 417 MET A O 1
ATOM 3320 N N . VAL A 1 418 ? -3.336 -22.016 -12.594 1 83 418 VAL A N 1
ATOM 3321 C CA . VAL A 1 418 ? -2.148 -21.906 -13.438 1 83 418 VAL A CA 1
ATOM 3322 C C . VAL A 1 418 ? -1.138 -20.969 -12.789 1 83 418 VAL A C 1
ATOM 3324 O O . VAL A 1 418 ? 0.047 -20.984 -13.133 1 83 418 VAL A O 1
ATOM 3327 N N . ASN A 1 419 ? -1.54 -20.203 -11.828 1 80.75 419 ASN A N 1
ATOM 3328 C CA . ASN A 1 419 ? -0.669 -19.219 -11.18 1 80.75 419 ASN A CA 1
ATOM 3329 C C . ASN A 1 419 ? 0.24 -19.875 -10.148 1 80.75 419 ASN A C 1
ATOM 3331 O O . ASN A 1 419 ? 1.186 -19.25 -9.656 1 80.75 419 ASN A O 1
ATOM 3335 N N . HIS A 1 420 ? 0.069 -21.094 -9.898 1 80.69 420 HIS A N 1
ATOM 3336 C CA . HIS A 1 420 ? 0.839 -21.781 -8.859 1 80.69 420 HIS A CA 1
ATOM 3337 C C . HIS A 1 420 ? 1.763 -22.828 -9.461 1 80.69 420 HIS A C 1
ATOM 3339 O O . HIS A 1 420 ? 1.524 -24.031 -9.312 1 80.69 420 HIS A O 1
ATOM 3345 N N . MET A 1 421 ? 2.893 -22.344 -10.039 1 83 421 MET A N 1
ATOM 3346 C CA . MET A 1 421 ? 3.873 -23.234 -10.648 1 83 421 MET A CA 1
ATOM 3347 C C . MET A 1 421 ? 4.84 -23.781 -9.602 1 83 421 MET A C 1
ATOM 3349 O O . MET A 1 421 ? 5.355 -23.031 -8.781 1 83 421 MET A O 1
ATOM 3353 N N . PRO A 1 422 ? 4.992 -25.016 -9.594 1 88.88 422 PRO A N 1
ATOM 3354 C CA . PRO A 1 422 ? 5.945 -25.594 -8.648 1 88.88 422 PRO A CA 1
ATOM 3355 C C . PRO A 1 422 ? 7.387 -25.531 -9.148 1 88.88 422 PRO A C 1
ATOM 3357 O O . PRO A 1 422 ? 8.023 -26.562 -9.336 1 88.88 422 PRO A O 1
ATOM 3360 N N . TRP A 1 423 ? 7.988 -24.469 -9.219 1 85.56 423 TRP A N 1
ATOM 3361 C CA . TRP A 1 423 ? 9.297 -24.234 -9.82 1 85.56 423 TRP A CA 1
ATOM 3362 C C . TRP A 1 423 ? 10.383 -25.016 -9.078 1 85.56 423 TRP A C 1
ATOM 3364 O O . TRP A 1 423 ? 11.219 -25.672 -9.695 1 85.56 423 TRP A O 1
ATOM 3374 N N . ASP A 1 424 ? 10.344 -24.953 -7.742 1 85.56 424 ASP A N 1
ATOM 3375 C CA . ASP A 1 424 ? 11.352 -25.625 -6.941 1 85.56 424 ASP A CA 1
ATOM 3376 C C . ASP A 1 424 ? 11.367 -27.125 -7.234 1 85.56 424 ASP A C 1
ATOM 3378 O O . ASP A 1 424 ? 12.43 -27.734 -7.352 1 85.56 424 ASP A O 1
ATOM 3382 N N . ALA A 1 425 ? 10.219 -27.641 -7.336 1 92.06 425 ALA A N 1
ATOM 3383 C CA . ALA A 1 425 ? 10.094 -29.062 -7.598 1 92.06 425 ALA A CA 1
ATOM 3384 C C . ALA A 1 425 ? 10.609 -29.422 -8.992 1 92.06 425 ALA A C 1
ATOM 3386 O O . ALA A 1 425 ? 11.312 -30.422 -9.164 1 92.06 425 ALA A O 1
ATOM 3387 N N . ILE A 1 426 ? 10.281 -28.625 -9.922 1 90.75 426 ILE A N 1
ATOM 3388 C CA . ILE A 1 426 ? 10.703 -28.844 -11.297 1 90.75 426 ILE A CA 1
ATOM 3389 C C . ILE A 1 426 ? 12.234 -28.797 -11.383 1 90.75 426 ILE A C 1
ATOM 3391 O O . ILE A 1 426 ? 12.852 -29.688 -11.969 1 90.75 426 ILE A O 1
ATOM 3395 N N . ILE A 1 427 ? 12.812 -27.812 -10.766 1 88.62 427 ILE A N 1
ATOM 3396 C CA . ILE A 1 427 ? 14.258 -27.625 -10.789 1 88.62 427 ILE A CA 1
ATOM 3397 C C . ILE A 1 427 ? 14.938 -28.828 -10.125 1 88.62 427 ILE A C 1
ATOM 3399 O O . ILE A 1 427 ? 15.906 -29.375 -10.656 1 88.62 427 ILE A O 1
ATOM 3403 N N . PHE A 1 428 ? 14.406 -29.203 -9.055 1 88.94 428 PHE A N 1
ATOM 3404 C CA . PHE A 1 428 ? 14.992 -30.312 -8.312 1 88.94 428 PHE A CA 1
ATOM 3405 C C . PHE A 1 428 ? 14.914 -31.609 -9.117 1 88.94 428 PHE A C 1
ATOM 3407 O O . PHE A 1 428 ? 15.898 -32.344 -9.227 1 88.94 428 PHE A O 1
ATOM 3414 N N . LEU A 1 429 ? 13.781 -31.906 -9.656 1 93.06 429 LEU A N 1
ATOM 3415 C CA . LEU A 1 429 ? 13.578 -33.156 -10.383 1 93.06 429 LEU A CA 1
ATOM 3416 C C . LEU A 1 429 ? 14.469 -33.219 -11.617 1 93.06 429 LEU A C 1
ATOM 3418 O O . LEU A 1 429 ? 15.07 -34.25 -11.906 1 93.06 429 LEU A O 1
ATOM 3422 N N . LEU A 1 430 ? 14.555 -32.125 -12.266 1 90.62 430 LEU A N 1
ATOM 3423 C CA . LEU A 1 430 ? 15.391 -32.094 -13.461 1 90.62 430 LEU A CA 1
ATOM 3424 C C . LEU A 1 430 ? 16.859 -32.312 -13.102 1 90.62 430 LEU A C 1
ATOM 3426 O O . LEU A 1 430 ? 17.578 -33 -13.828 1 90.62 430 LEU A O 1
ATOM 3430 N N . SER A 1 431 ? 17.219 -31.75 -12.008 1 85 431 SER A N 1
ATOM 3431 C CA . SER A 1 431 ? 18.609 -31.891 -11.562 1 85 431 SER A CA 1
ATOM 3432 C C . SER A 1 431 ? 18.891 -33.312 -11.078 1 85 431 SER A C 1
ATOM 3434 O O . SER A 1 431 ? 19.969 -33.875 -11.344 1 85 431 SER A O 1
ATOM 3436 N N . GLU A 1 432 ? 17.922 -33.906 -10.398 1 86.75 432 GLU A N 1
ATOM 3437 C CA . GLU A 1 432 ? 18.125 -35.219 -9.789 1 86.75 432 GLU A CA 1
ATOM 3438 C C . GLU A 1 432 ? 17.953 -36.344 -10.812 1 86.75 432 GLU A C 1
ATOM 3440 O O . GLU A 1 432 ? 18.484 -37.438 -10.633 1 86.75 432 GLU A O 1
ATOM 3445 N N . MET A 1 433 ? 17.25 -36.125 -11.852 1 86.12 433 MET A N 1
ATOM 3446 C CA . MET A 1 433 ? 17 -37.125 -12.867 1 86.12 433 MET A CA 1
ATOM 3447 C C . MET A 1 433 ? 18.312 -37.594 -13.5 1 86.12 433 MET A C 1
ATOM 3449 O O . MET A 1 433 ? 18.422 -38.719 -13.984 1 86.12 433 MET A O 1
ATOM 3453 N N . GLN A 1 434 ? 19.234 -36.656 -13.414 1 77.94 434 GLN A N 1
ATOM 3454 C CA . GLN A 1 434 ? 20.531 -36.969 -13.992 1 77.94 434 GLN A CA 1
ATOM 3455 C C . GLN A 1 434 ? 21.219 -38.094 -13.219 1 77.94 434 GLN A C 1
ATOM 3457 O O . GLN A 1 434 ? 22.031 -38.844 -13.773 1 77.94 434 GLN A O 1
ATOM 3462 N N . HIS A 1 435 ? 20.734 -38.281 -11.984 1 79.25 435 HIS A N 1
ATOM 3463 C CA . HIS A 1 435 ? 21.391 -39.281 -11.125 1 79.25 435 HIS A CA 1
ATOM 3464 C C . HIS A 1 435 ? 20.5 -40.469 -10.859 1 79.25 435 HIS A C 1
ATOM 3466 O O . HIS A 1 435 ? 20.938 -41.469 -10.273 1 79.25 435 HIS A O 1
ATOM 3472 N N . ARG A 1 436 ? 19.297 -40.344 -11.281 1 84.38 436 ARG A N 1
ATOM 3473 C CA . ARG A 1 436 ? 18.375 -41.469 -11.055 1 84.38 436 ARG A CA 1
ATOM 3474 C C . ARG A 1 436 ? 18.516 -42.531 -12.133 1 84.38 436 ARG A C 1
ATOM 3476 O O . ARG A 1 436 ? 18.891 -42.219 -13.266 1 84.38 436 ARG A O 1
ATOM 3483 N N . THR A 1 437 ? 18.266 -43.781 -11.727 1 81.88 437 THR A N 1
ATOM 3484 C CA . THR A 1 437 ? 18.484 -44.875 -12.68 1 81.88 437 THR A CA 1
ATOM 3485 C C . THR A 1 437 ? 17.172 -45.531 -13.055 1 81.88 437 THR A C 1
ATOM 3487 O O . THR A 1 437 ? 17.078 -46.219 -14.07 1 81.88 437 THR A O 1
ATOM 3490 N N . ASP A 1 438 ? 16.109 -45.344 -12.336 1 88.19 438 ASP A N 1
ATOM 3491 C CA . ASP A 1 438 ? 14.828 -46 -12.602 1 88.19 438 ASP A CA 1
ATOM 3492 C C . ASP A 1 438 ? 14.156 -45.375 -13.828 1 88.19 438 ASP A C 1
ATOM 3494 O O . ASP A 1 438 ? 13.719 -44.25 -13.805 1 88.19 438 ASP A O 1
ATOM 3498 N N . ALA A 1 439 ? 13.961 -46.219 -14.875 1 88 439 ALA A N 1
ATOM 3499 C CA . ALA A 1 439 ? 13.453 -45.75 -16.156 1 88 439 ALA A CA 1
ATOM 3500 C C . ALA A 1 439 ? 11.984 -45.344 -16.047 1 88 439 ALA A C 1
ATOM 3502 O O . ALA A 1 439 ? 11.555 -44.375 -16.703 1 88 439 ALA A O 1
ATOM 3503 N N . GLU A 1 440 ? 11.242 -46.094 -15.297 1 90.25 440 GLU A N 1
ATOM 3504 C CA . GLU A 1 440 ? 9.828 -45.781 -15.141 1 90.25 440 GLU A CA 1
ATOM 3505 C C . GLU A 1 440 ? 9.648 -44.438 -14.438 1 90.25 440 GLU A C 1
ATOM 3507 O O . GLU A 1 440 ? 8.773 -43.656 -14.812 1 90.25 440 GLU A O 1
ATOM 3512 N N . GLU A 1 441 ? 10.414 -44.188 -13.484 1 91.31 441 GLU A N 1
ATOM 3513 C CA . GLU A 1 441 ? 10.375 -42.938 -12.758 1 91.31 441 GLU A CA 1
ATOM 3514 C C . GLU A 1 441 ? 10.742 -41.75 -13.664 1 91.31 441 GLU A C 1
ATOM 3516 O O . GLU A 1 441 ? 10.109 -40.719 -13.609 1 91.31 441 GLU A O 1
ATOM 3521 N N . LYS A 1 442 ? 11.75 -41.969 -14.422 1 92.12 442 LYS A N 1
ATOM 3522 C CA . LYS A 1 442 ? 12.195 -40.906 -15.328 1 92.12 442 LYS A CA 1
ATOM 3523 C C . LYS A 1 442 ? 11.133 -40.594 -16.375 1 92.12 442 LYS A C 1
ATOM 3525 O O . LYS A 1 442 ? 10.891 -39.438 -16.688 1 92.12 442 LYS A O 1
ATOM 3530 N N . SER A 1 443 ? 10.531 -41.656 -16.891 1 93.25 443 SER A N 1
ATOM 3531 C CA . SER A 1 443 ? 9.453 -41.469 -17.859 1 93.25 443 SER A CA 1
ATOM 3532 C C . SER A 1 443 ? 8.305 -40.656 -17.266 1 93.25 443 SER A C 1
ATOM 3534 O O . SER A 1 443 ? 7.762 -39.781 -17.906 1 93.25 443 SER A O 1
ATOM 3536 N N . LYS A 1 444 ? 7.984 -41 -16.078 1 94.5 444 LYS A N 1
ATOM 3537 C CA . LYS A 1 444 ? 6.898 -40.312 -15.391 1 94.5 444 LYS A CA 1
ATOM 3538 C C . LYS A 1 444 ? 7.227 -38.844 -15.188 1 94.5 444 LYS A C 1
ATOM 3540 O O . LYS A 1 444 ? 6.375 -37.969 -15.391 1 94.5 444 LYS A O 1
ATOM 3545 N N . VAL A 1 445 ? 8.422 -38.531 -14.742 1 95.12 445 VAL A N 1
ATOM 3546 C CA . VAL A 1 445 ? 8.859 -37.156 -14.492 1 95.12 445 VAL A CA 1
ATOM 3547 C C . VAL A 1 445 ? 8.773 -36.344 -15.781 1 95.12 445 VAL A C 1
ATOM 3549 O O . VAL A 1 445 ? 8.258 -35.219 -15.781 1 95.12 445 VAL A O 1
ATOM 3552 N N . TRP A 1 446 ? 9.219 -36.906 -16.875 1 94.81 446 TRP A N 1
ATOM 3553 C CA . TRP A 1 446 ? 9.234 -36.156 -18.141 1 94.81 446 TRP A CA 1
ATOM 3554 C C . TRP A 1 446 ? 7.812 -35.906 -18.625 1 94.81 446 TRP A C 1
ATOM 3556 O O . TRP A 1 446 ? 7.527 -34.844 -19.172 1 94.81 446 TRP A O 1
ATOM 3566 N N . GLN A 1 447 ? 6.973 -36.875 -18.422 1 94.38 447 GLN A N 1
ATOM 3567 C CA . GLN A 1 447 ? 5.578 -36.688 -18.797 1 94.38 447 GLN A CA 1
ATOM 3568 C C . GLN A 1 447 ? 4.945 -35.562 -17.969 1 94.38 447 GLN A C 1
ATOM 3570 O O . GLN A 1 447 ? 4.254 -34.688 -18.531 1 94.38 447 GLN A O 1
ATOM 3575 N N . LEU A 1 448 ? 5.184 -35.562 -16.719 1 94.75 448 LEU A N 1
ATOM 3576 C CA . LEU A 1 448 ? 4.617 -34.562 -15.82 1 94.75 448 LEU A CA 1
ATOM 3577 C C . LEU A 1 448 ? 5.16 -33.156 -16.141 1 94.75 448 LEU A C 1
ATOM 3579 O O . LEU A 1 448 ? 4.402 -32.188 -16.219 1 94.75 448 LEU A O 1
ATOM 3583 N N . ILE A 1 449 ? 6.449 -33.094 -16.297 1 92.44 449 ILE A N 1
ATOM 3584 C CA . ILE A 1 449 ? 7.07 -31.797 -16.609 1 92.44 449 ILE A CA 1
ATOM 3585 C C . ILE A 1 449 ? 6.57 -31.281 -17.953 1 92.44 449 ILE A C 1
ATOM 3587 O O . ILE A 1 449 ? 6.27 -30.109 -18.109 1 92.44 449 ILE A O 1
ATOM 3591 N N . GLY A 1 450 ? 6.441 -32.188 -18.906 1 92.25 450 GLY A N 1
ATOM 3592 C CA . GLY A 1 450 ? 5.895 -31.812 -20.203 1 92.25 450 GLY A CA 1
ATOM 3593 C C . GLY A 1 450 ? 4.496 -31.219 -20.109 1 92.25 450 GLY A C 1
ATOM 3594 O O . GLY A 1 450 ? 4.203 -30.203 -20.734 1 92.25 450 GLY A O 1
ATOM 3595 N N . ASN A 1 451 ? 3.684 -31.828 -19.328 1 91.31 451 ASN A N 1
ATOM 3596 C CA . ASN A 1 451 ? 2.305 -31.375 -19.156 1 91.31 451 ASN A CA 1
ATOM 3597 C C . ASN A 1 451 ? 2.238 -30.016 -18.469 1 91.31 451 ASN A C 1
ATOM 3599 O O . ASN A 1 451 ? 1.621 -29.078 -18.969 1 91.31 451 ASN A O 1
ATOM 3603 N N . VAL A 1 452 ? 2.883 -29.906 -17.375 1 89.38 452 VAL A N 1
ATOM 3604 C CA . VAL A 1 452 ? 2.764 -28.734 -16.5 1 89.38 452 VAL A CA 1
ATOM 3605 C C . VAL A 1 452 ? 3.416 -27.531 -17.172 1 89.38 452 VAL A C 1
ATOM 3607 O O . VAL A 1 452 ? 2.859 -26.422 -17.156 1 89.38 452 VAL A O 1
ATOM 3610 N N . TYR A 1 453 ? 4.531 -27.734 -17.703 1 87.94 453 TYR A N 1
ATOM 3611 C CA . TYR A 1 453 ? 5.23 -26.609 -18.328 1 87.94 453 TYR A CA 1
ATOM 3612 C C . TYR A 1 453 ? 4.512 -26.156 -19.594 1 87.94 453 TYR A C 1
ATOM 3614 O O . TYR A 1 453 ? 4.48 -24.969 -19.906 1 87.94 453 TYR A O 1
ATOM 3622 N N . SER A 1 454 ? 3.984 -27.109 -20.359 1 86.19 454 SER A N 1
ATOM 3623 C CA . SER A 1 454 ? 3.197 -26.75 -21.531 1 86.19 454 SER A CA 1
ATOM 3624 C C . SER A 1 454 ? 2.002 -25.875 -21.156 1 86.19 454 SER A C 1
ATOM 3626 O O . SER A 1 454 ? 1.702 -24.906 -21.844 1 86.19 454 SER A O 1
ATOM 3628 N N . SER A 1 455 ? 1.358 -26.297 -20.156 1 81 455 SER A N 1
ATOM 3629 C CA . SER A 1 455 ? 0.205 -25.547 -19.688 1 81 455 SER A CA 1
ATOM 3630 C C . SER A 1 455 ? 0.606 -24.141 -19.25 1 81 455 SER A C 1
ATOM 3632 O O . SER A 1 455 ? -0.129 -23.172 -19.484 1 81 455 SER A O 1
ATOM 3634 N N . HIS A 1 456 ? 1.72 -24.062 -18.641 1 78.69 456 HIS A N 1
ATOM 3635 C CA . HIS A 1 456 ? 2.219 -22.766 -18.172 1 78.69 456 HIS A CA 1
ATOM 3636 C C . HIS A 1 456 ? 2.516 -21.844 -19.344 1 78.69 456 HIS A C 1
ATOM 3638 O O . HIS A 1 456 ? 2.133 -20.672 -19.312 1 78.69 456 HIS A O 1
ATOM 3644 N N . ILE A 1 457 ? 3.131 -22.312 -20.297 1 75.62 457 ILE A N 1
ATOM 3645 C CA . ILE A 1 457 ? 3.518 -21.516 -21.453 1 75.62 457 ILE A CA 1
ATOM 3646 C C . ILE A 1 457 ? 2.271 -21.078 -22.219 1 75.62 457 ILE A C 1
ATOM 3648 O O . ILE A 1 457 ? 2.205 -19.938 -22.719 1 75.62 457 ILE A O 1
ATOM 3652 N N . LYS A 1 458 ? 1.342 -21.938 -22.312 1 71.69 458 LYS A N 1
ATOM 3653 C CA . LYS A 1 458 ? 0.086 -21.609 -22.969 1 71.69 458 LYS A CA 1
ATOM 3654 C C . LYS A 1 458 ? -0.647 -20.484 -22.25 1 71.69 458 LYS A C 1
ATOM 3656 O O . LYS A 1 458 ? -1.265 -19.625 -22.875 1 71.69 458 LYS A O 1
ATOM 3661 N N . ALA A 1 459 ? -0.549 -20.562 -20.984 1 68 459 ALA A N 1
ATOM 3662 C CA . ALA A 1 459 ? -1.264 -19.594 -20.156 1 68 459 ALA A CA 1
ATOM 3663 C C . ALA A 1 459 ? -0.561 -18.234 -20.172 1 68 459 ALA A C 1
ATOM 3665 O O . ALA A 1 459 ? -1.207 -17.188 -20.047 1 68 459 ALA A O 1
ATOM 3666 N N . MET A 1 460 ? 0.794 -18.328 -20.188 1 63.09 460 MET A N 1
ATOM 3667 C CA . MET A 1 460 ? 1.565 -17.094 -20.141 1 63.09 460 MET A CA 1
ATOM 3668 C C . MET A 1 460 ? 1.507 -16.375 -21.484 1 63.09 460 MET A C 1
ATOM 3670 O O . MET A 1 460 ? 1.629 -17 -22.547 1 63.09 460 MET A O 1
ATOM 3674 N N . SER A 1 461 ? 0.544 -15.594 -21.547 1 55.09 461 SER A N 1
ATOM 3675 C CA . SER A 1 461 ? 0.479 -14.82 -22.781 1 55.09 461 SER A CA 1
ATOM 3676 C C . SER A 1 461 ? 1.873 -14.477 -23.297 1 55.09 461 SER A C 1
ATOM 3678 O O . SER A 1 461 ? 2.852 -14.562 -22.547 1 55.09 461 SER A O 1
ATOM 3680 N N . LYS A 1 462 ? 1.997 -13.984 -24.531 1 47.84 462 LYS A N 1
ATOM 3681 C CA . LYS A 1 462 ? 3.139 -13.672 -25.375 1 47.84 462 LYS A CA 1
ATOM 3682 C C . LYS A 1 462 ? 4.125 -12.758 -24.656 1 47.84 462 LYS A C 1
ATOM 3684 O O . LYS A 1 462 ? 4.738 -11.883 -25.281 1 47.84 462 LYS A O 1
ATOM 3689 N N . ASN A 1 463 ? 4.125 -12.875 -23.234 1 53.25 463 ASN A N 1
ATOM 3690 C CA . ASN A 1 463 ? 5.148 -12.016 -22.656 1 53.25 463 ASN A CA 1
ATOM 3691 C C . ASN A 1 463 ? 6.543 -12.617 -22.812 1 53.25 463 ASN A C 1
ATOM 3693 O O . ASN A 1 463 ? 6.684 -13.828 -22.969 1 53.25 463 ASN A O 1
ATOM 3697 N N . ASP A 1 464 ? 7.512 -11.859 -23.062 1 53.06 464 ASP A N 1
ATOM 3698 C CA . ASP A 1 464 ? 8.922 -12.242 -23.172 1 53.06 464 ASP A CA 1
ATOM 3699 C C . ASP A 1 464 ? 9.344 -13.117 -22 1 53.06 464 ASP A C 1
ATOM 3701 O O . ASP A 1 464 ? 8.906 -12.891 -20.859 1 53.06 464 ASP A O 1
ATOM 3705 N N . PRO A 1 465 ? 9.953 -14.188 -22.422 1 60.22 465 PRO A N 1
ATOM 3706 C CA . PRO A 1 465 ? 10.422 -15.047 -21.328 1 60.22 465 PRO A CA 1
ATOM 3707 C C . PRO A 1 465 ? 11.273 -14.297 -20.312 1 60.22 465 PRO A C 1
ATOM 3709 O O . PRO A 1 465 ? 12.07 -13.43 -20.688 1 60.22 465 PRO A O 1
ATOM 3712 N N . THR A 1 466 ? 11.078 -14.5 -19.094 1 67.06 466 THR A N 1
ATOM 3713 C CA . THR A 1 466 ? 11.867 -13.977 -17.984 1 67.06 466 THR A CA 1
ATOM 3714 C C . THR A 1 466 ? 13.172 -14.75 -17.844 1 67.06 466 THR A C 1
ATOM 3716 O O . THR A 1 466 ? 13.344 -15.82 -18.438 1 67.06 466 THR A O 1
ATOM 3719 N N . PRO 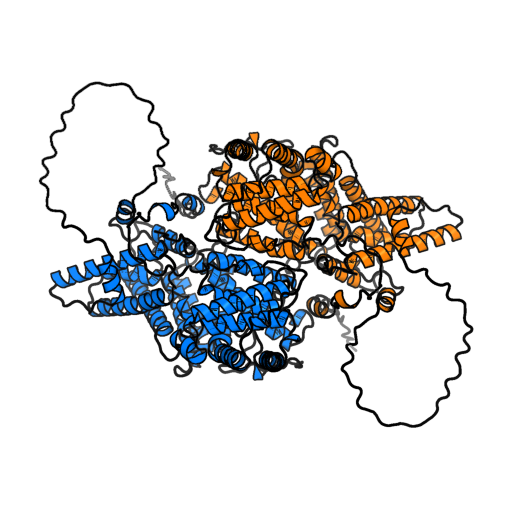A 1 467 ? 14.07 -14.203 -17.172 1 65.44 467 PRO A N 1
ATOM 3720 C CA . PRO A 1 467 ? 15.312 -14.938 -16.906 1 65.44 467 PRO A CA 1
ATOM 3721 C C . PRO A 1 467 ? 15.07 -16.297 -16.266 1 65.44 467 PRO A C 1
ATOM 3723 O O . PRO A 1 467 ? 15.781 -17.266 -16.578 1 65.44 467 PRO A O 1
ATOM 3726 N N . LEU A 1 468 ? 14.102 -16.406 -15.492 1 74.62 468 LEU A N 1
ATOM 3727 C CA . LEU A 1 468 ? 13.773 -17.703 -14.891 1 74.62 468 LEU A CA 1
ATOM 3728 C C . LEU A 1 468 ? 13.344 -18.703 -15.961 1 74.62 468 LEU A C 1
ATOM 3730 O O . LEU A 1 468 ? 13.781 -19.844 -15.945 1 74.62 468 LEU A O 1
ATOM 3734 N N . HIS A 1 469 ? 12.539 -18.203 -16.875 1 76.5 469 HIS A N 1
ATOM 3735 C CA . HIS A 1 469 ? 12.062 -19.078 -17.938 1 76.5 469 HIS A CA 1
ATOM 3736 C C . HIS A 1 469 ? 13.219 -19.578 -18.812 1 76.5 469 HIS A C 1
ATOM 3738 O O . HIS A 1 469 ? 13.273 -20.766 -19.141 1 76.5 469 HIS A O 1
ATOM 3744 N N . MET A 1 470 ? 14.102 -18.703 -19 1 78 470 MET A N 1
ATOM 3745 C CA . MET A 1 470 ? 15.25 -19.062 -19.812 1 78 470 MET A CA 1
ATOM 3746 C C . MET A 1 470 ? 16.109 -20.109 -19.125 1 78 470 MET A C 1
ATOM 3748 O O . MET A 1 470 ? 16.547 -21.078 -19.75 1 78 470 MET A O 1
ATOM 3752 N N . ALA A 1 471 ? 16.25 -19.828 -17.844 1 80.38 471 ALA A N 1
ATOM 3753 C CA . ALA A 1 471 ? 17.062 -20.766 -17.062 1 80.38 471 ALA A CA 1
ATOM 3754 C C . ALA A 1 471 ? 16.391 -22.141 -17 1 80.38 471 ALA A C 1
ATOM 3756 O O . ALA A 1 471 ? 17.062 -23.156 -17.125 1 80.38 471 ALA A O 1
ATOM 3757 N N . ILE A 1 472 ? 15.125 -22.172 -16.828 1 84.81 472 ILE A N 1
ATOM 3758 C CA . ILE A 1 472 ? 14.383 -23.438 -16.703 1 84.81 472 ILE A CA 1
ATOM 3759 C C . ILE A 1 472 ? 14.375 -24.156 -18.062 1 84.81 472 ILE A C 1
ATOM 3761 O O . ILE A 1 472 ? 14.531 -25.375 -18.109 1 84.81 472 ILE A O 1
ATOM 3765 N N . GLN A 1 473 ? 14.18 -23.406 -19.078 1 85.94 473 GLN A N 1
ATOM 3766 C CA . GLN A 1 473 ? 14.18 -23.984 -20.406 1 85.94 473 GLN A CA 1
ATOM 3767 C C . GLN A 1 473 ? 15.539 -24.609 -20.75 1 85.94 473 GLN A C 1
ATOM 3769 O O . GLN A 1 473 ? 15.602 -25.688 -21.312 1 85.94 473 GLN A O 1
ATOM 3774 N N . ASN A 1 474 ? 16.531 -23.922 -20.328 1 85.69 474 ASN A N 1
ATOM 3775 C CA . ASN A 1 474 ? 17.875 -24.469 -20.516 1 85.69 474 ASN A CA 1
ATOM 3776 C C . ASN A 1 474 ? 18.078 -25.75 -19.719 1 85.69 474 ASN A C 1
ATOM 3778 O O . ASN A 1 474 ? 18.703 -26.688 -20.188 1 85.69 474 ASN A O 1
ATOM 3782 N N . LEU A 1 475 ? 17.625 -25.719 -18.531 1 87.75 475 LEU A N 1
ATOM 3783 C CA . LEU A 1 475 ? 17.734 -26.906 -17.688 1 87.75 475 LEU A CA 1
ATOM 3784 C C . LEU A 1 475 ? 16.953 -28.078 -18.281 1 87.75 475 LEU A C 1
ATOM 3786 O O . LEU A 1 475 ? 17.406 -29.219 -18.219 1 87.75 475 LEU A O 1
ATOM 3790 N N . ILE A 1 476 ? 15.828 -27.797 -18.859 1 91.56 476 ILE A N 1
ATOM 3791 C CA . ILE A 1 476 ? 15 -28.828 -19.484 1 91.56 476 ILE A CA 1
ATOM 3792 C C . ILE A 1 476 ? 15.758 -29.438 -20.656 1 91.56 476 ILE A C 1
ATOM 3794 O O . ILE A 1 476 ? 15.836 -30.672 -20.781 1 91.56 476 ILE A O 1
ATOM 3798 N N . VAL A 1 477 ? 16.328 -28.594 -21.422 1 90.56 477 VAL A N 1
ATOM 3799 C CA . VAL A 1 477 ? 17.047 -29.047 -22.609 1 90.56 477 VAL A CA 1
ATOM 3800 C C . VAL A 1 477 ? 18.25 -29.875 -22.203 1 90.56 477 VAL A C 1
ATOM 3802 O O . VAL A 1 477 ? 18.469 -30.969 -22.719 1 90.56 477 VAL A O 1
ATOM 3805 N N . LYS A 1 478 ? 18.984 -29.359 -21.328 1 87.81 478 LYS A N 1
ATOM 3806 C CA . LYS A 1 478 ? 20.172 -30.062 -20.844 1 87.81 478 LYS A CA 1
ATOM 3807 C C . LYS A 1 478 ? 19.812 -31.422 -20.25 1 87.81 478 LYS A C 1
ATOM 3809 O O . LYS A 1 478 ? 20.484 -32.406 -20.531 1 87.81 478 LYS A O 1
ATOM 3814 N N . SER A 1 479 ? 18.844 -31.406 -19.422 1 91.38 479 SER A N 1
ATOM 3815 C CA . SER A 1 479 ? 18.438 -32.625 -18.766 1 91.38 479 SER A CA 1
ATOM 3816 C C . SER A 1 479 ? 17.906 -33.656 -19.766 1 91.38 479 SER A C 1
ATOM 3818 O O . SER A 1 479 ? 18.156 -34.875 -19.625 1 91.38 479 SER A O 1
ATOM 3820 N N . TRP A 1 480 ? 17.219 -33.219 -20.734 1 93.31 480 TRP A N 1
ATOM 3821 C CA . TRP A 1 480 ? 16.703 -34.125 -21.75 1 93.31 480 TRP A CA 1
ATOM 3822 C C . TRP A 1 480 ? 17.844 -34.719 -22.578 1 93.31 480 TRP A C 1
ATOM 3824 O O . TRP A 1 480 ? 17.844 -35.938 -22.859 1 93.31 480 TRP A O 1
ATOM 3834 N N . ARG A 1 481 ? 18.812 -33.906 -22.938 1 90.44 481 ARG A N 1
ATOM 3835 C CA . ARG A 1 481 ? 19.953 -34.406 -23.688 1 90.44 481 ARG A CA 1
ATOM 3836 C C . ARG A 1 481 ? 20.719 -35.438 -22.906 1 90.44 481 ARG A C 1
ATOM 3838 O O . ARG A 1 481 ? 21.125 -36.469 -23.469 1 90.44 481 ARG A O 1
ATOM 3845 N N . THR A 1 482 ? 20.906 -35.156 -21.734 1 89.38 482 THR A N 1
ATOM 3846 C CA . THR A 1 482 ? 21.594 -36.125 -20.859 1 89.38 482 THR A CA 1
ATOM 3847 C C . THR A 1 482 ? 20.797 -37.406 -20.75 1 89.38 482 THR A C 1
ATOM 3849 O O . THR A 1 482 ? 21.375 -38.5 -20.719 1 89.38 482 THR A O 1
ATOM 3852 N N . TYR A 1 483 ? 19.547 -37.281 -20.719 1 92.12 483 TYR A N 1
ATOM 3853 C CA . TYR A 1 483 ? 18.656 -38.438 -20.625 1 92.12 483 TYR A CA 1
ATOM 3854 C C . TYR A 1 483 ? 18.75 -39.312 -21.859 1 92.12 483 TYR A C 1
ATOM 3856 O O . TYR A 1 483 ? 18.859 -40.531 -21.766 1 92.12 483 TYR A O 1
ATOM 3864 N N . ILE A 1 484 ? 18.781 -38.688 -22.984 1 92.62 484 ILE A N 1
ATOM 3865 C CA . ILE A 1 484 ? 18.875 -39.406 -24.25 1 92.62 484 ILE A CA 1
ATOM 3866 C C . ILE A 1 484 ? 20.234 -40.094 -24.344 1 92.62 484 ILE A C 1
ATOM 3868 O O . ILE A 1 484 ? 20.328 -41.25 -24.781 1 92.62 484 ILE A O 1
ATOM 3872 N N . GLU A 1 485 ? 21.25 -39.375 -23.891 1 90.19 485 GLU A N 1
ATOM 3873 C CA . GLU A 1 485 ? 22.594 -39.938 -23.875 1 90.19 485 GLU A CA 1
ATOM 3874 C C . GLU A 1 485 ? 22.656 -41.156 -22.969 1 90.19 485 GLU A C 1
ATOM 3876 O O . GLU A 1 485 ? 23.281 -42.188 -23.312 1 90.19 485 GLU A O 1
ATOM 3881 N N . GLU A 1 486 ? 22.094 -41 -21.891 1 90.31 486 GLU A N 1
ATOM 3882 C CA . GLU A 1 486 ? 22.062 -42.125 -20.938 1 90.31 486 GLU A CA 1
ATOM 3883 C C . GLU A 1 486 ? 21.297 -43.312 -21.516 1 90.31 486 GLU A C 1
ATOM 3885 O O . GLU A 1 486 ? 21.703 -44.469 -21.312 1 90.31 486 GLU A O 1
ATOM 3890 N N . CYS A 1 487 ? 20.234 -43.094 -22.156 1 91.06 487 CYS A N 1
ATOM 3891 C CA . CYS A 1 487 ? 19.453 -44.156 -22.766 1 91.06 487 CYS A CA 1
ATOM 3892 C C . CYS A 1 487 ? 20.25 -44.875 -23.859 1 91.06 487 CYS A C 1
ATOM 3894 O O . CYS A 1 487 ? 20.234 -46.094 -23.953 1 91.06 487 CYS A O 1
ATOM 3896 N N . ASN A 1 488 ? 20.922 -44.062 -24.609 1 91.19 488 ASN A N 1
ATOM 3897 C CA . ASN A 1 488 ? 21.75 -44.656 -25.656 1 91.19 488 ASN A CA 1
ATOM 3898 C C . ASN A 1 488 ? 22.875 -45.531 -25.094 1 91.19 488 ASN A C 1
ATOM 3900 O O . ASN A 1 488 ? 23.156 -46.594 -25.609 1 91.19 488 ASN A O 1
ATOM 3904 N N . LEU A 1 489 ? 23.422 -45.031 -24.062 1 89.56 489 LEU A N 1
ATOM 3905 C CA . LEU A 1 489 ? 24.531 -45.75 -23.438 1 89.56 489 LEU A CA 1
ATOM 3906 C C . LEU A 1 489 ? 24.047 -47.062 -22.828 1 89.56 489 LEU A C 1
ATOM 3908 O O . LEU A 1 489 ? 24.781 -48.062 -22.812 1 89.56 489 LEU A O 1
ATOM 3912 N N . ASN A 1 490 ? 22.891 -47.094 -22.438 1 88.81 490 ASN A N 1
ATOM 3913 C CA . ASN A 1 490 ? 22.359 -48.281 -21.781 1 88.81 490 ASN A CA 1
ATOM 3914 C C . ASN A 1 490 ? 21.438 -49.062 -22.688 1 88.81 490 ASN A C 1
ATOM 3916 O O . ASN A 1 490 ? 20.781 -50 -22.25 1 88.81 490 ASN A O 1
ATOM 3920 N N . ASN A 1 491 ? 21.297 -48.688 -23.906 1 90.31 491 ASN A N 1
ATOM 3921 C CA . ASN A 1 491 ? 20.469 -49.344 -24.922 1 90.31 491 ASN A CA 1
ATOM 3922 C C . ASN A 1 491 ? 19.016 -49.438 -24.484 1 90.31 491 ASN A C 1
ATOM 3924 O O . ASN A 1 491 ? 18.406 -50.531 -24.562 1 90.31 491 ASN A O 1
ATOM 3928 N N . ARG A 1 492 ? 18.578 -48.406 -23.891 1 90.38 492 ARG A N 1
ATOM 3929 C CA . ARG A 1 492 ? 17.188 -48.281 -23.469 1 90.38 492 ARG A CA 1
ATOM 3930 C C . ARG A 1 492 ? 16.406 -47.344 -24.391 1 90.38 492 ARG A C 1
ATOM 3932 O O . ARG A 1 492 ? 16.969 -46.375 -24.922 1 90.38 492 ARG A O 1
ATOM 3939 N N . THR A 1 493 ? 15.203 -47.656 -24.609 1 91.81 493 THR A N 1
ATOM 3940 C CA . THR A 1 493 ? 14.359 -46.781 -25.422 1 91.81 493 THR A CA 1
ATOM 3941 C C . THR A 1 493 ? 13.859 -45.594 -24.594 1 91.81 493 THR A C 1
ATOM 3943 O O . THR A 1 493 ? 13.25 -45.781 -23.547 1 91.81 493 THR A O 1
ATOM 3946 N N . PRO A 1 494 ? 14.195 -44.438 -25.016 1 91.94 494 PRO A N 1
ATOM 3947 C CA . PRO A 1 494 ? 13.727 -43.25 -24.297 1 91.94 494 PRO A CA 1
ATOM 3948 C C . PRO A 1 494 ? 12.211 -43.062 -24.375 1 91.94 494 PRO A C 1
ATOM 3950 O O . PRO A 1 494 ? 11.578 -43.594 -25.297 1 91.94 494 PRO A O 1
ATOM 3953 N N . THR A 1 495 ? 11.617 -42.438 -23.391 1 93.19 495 THR A N 1
ATOM 3954 C CA . THR A 1 495 ? 10.203 -42.062 -23.422 1 93.19 495 THR A CA 1
ATOM 3955 C C . THR A 1 495 ? 9.922 -41.062 -24.547 1 93.19 495 THR A C 1
ATOM 3957 O O . THR A 1 495 ? 10.828 -40.375 -25 1 93.19 495 THR A O 1
ATOM 3960 N N . PRO A 1 496 ? 8.664 -41.125 -25.016 1 92.56 496 PRO A N 1
ATOM 3961 C CA . PRO A 1 496 ? 8.344 -40.156 -26.062 1 92.56 496 PRO A CA 1
ATOM 3962 C C . PRO A 1 496 ? 8.617 -38.719 -25.609 1 92.56 496 PRO A C 1
ATOM 3964 O O . PRO A 1 496 ? 8.258 -38.312 -24.5 1 92.56 496 PRO A O 1
ATOM 3967 N N . CYS A 1 497 ? 9.273 -37.969 -26.391 1 93.44 497 CYS A N 1
ATOM 3968 C CA . CYS A 1 497 ? 9.625 -36.594 -26.094 1 93.44 497 CYS A CA 1
ATOM 3969 C C . CYS A 1 497 ? 8.375 -35.719 -25.984 1 93.44 497 CYS A C 1
ATOM 3971 O O . CYS A 1 497 ? 7.605 -35.625 -26.953 1 93.44 497 CYS A O 1
ATOM 3973 N N . PRO A 1 498 ? 8.148 -35.125 -24.859 1 92.88 498 PRO A N 1
ATOM 3974 C CA . PRO A 1 498 ? 7.02 -34.188 -24.766 1 92.88 498 PRO A CA 1
ATOM 3975 C C . PRO A 1 498 ? 7.09 -33.062 -25.797 1 92.88 498 PRO A C 1
ATOM 3977 O O . PRO A 1 498 ? 8.18 -32.562 -26.094 1 92.88 498 PRO A O 1
ATOM 3980 N N . THR A 1 499 ? 5.98 -32.594 -26.234 1 90.38 499 THR A N 1
ATOM 3981 C CA . THR A 1 499 ? 5.887 -31.625 -27.312 1 90.38 499 THR A CA 1
ATOM 3982 C C . THR A 1 499 ? 6.641 -30.359 -26.953 1 90.38 499 THR A C 1
ATOM 3984 O O . THR A 1 499 ? 7.352 -29.797 -27.781 1 90.38 499 THR A O 1
ATOM 3987 N N . ILE A 1 500 ? 6.492 -29.953 -25.75 1 89.12 500 ILE A N 1
ATOM 3988 C CA . ILE A 1 500 ? 7.113 -28.688 -25.344 1 89.12 500 ILE A CA 1
ATOM 3989 C C . ILE A 1 500 ? 8.633 -28.844 -25.312 1 89.12 500 ILE A C 1
ATOM 3991 O O . ILE A 1 500 ? 9.367 -27.906 -25.641 1 89.12 500 ILE A O 1
ATOM 3995 N N . VAL A 1 501 ? 9.109 -29.984 -24.969 1 91.31 501 VAL A N 1
ATOM 3996 C CA . VAL A 1 501 ? 10.547 -30.25 -24.938 1 91.31 501 VAL A CA 1
ATOM 3997 C C . VAL A 1 501 ? 11.094 -30.281 -26.359 1 91.31 501 VAL A C 1
ATOM 3999 O O . VAL A 1 501 ? 12.172 -29.734 -26.625 1 91.31 501 VAL A O 1
ATOM 4002 N N . SER A 1 502 ? 10.328 -30.859 -27.203 1 92.38 502 SER A N 1
ATOM 4003 C CA . SER A 1 502 ? 10.711 -30.891 -28.609 1 92.38 502 SER A CA 1
ATOM 4004 C C . SER A 1 502 ? 10.844 -29.484 -29.172 1 92.38 502 SER A C 1
ATOM 4006 O O . SER A 1 502 ? 11.773 -29.203 -29.938 1 92.38 502 SER A O 1
ATOM 4008 N N . SER A 1 503 ? 9.914 -28.703 -28.828 1 90.81 503 SER A N 1
ATOM 4009 C CA . SER A 1 503 ? 9.93 -27.312 -29.281 1 90.81 503 SER A CA 1
ATOM 4010 C C . SER A 1 503 ? 11.141 -26.562 -28.734 1 90.81 503 SER A C 1
ATOM 4012 O O . SER A 1 503 ? 11.719 -25.719 -29.422 1 90.81 503 SER A O 1
ATOM 4014 N N . LEU A 1 504 ? 11.469 -26.812 -27.5 1 89.62 504 LEU A N 1
ATOM 4015 C CA . LEU A 1 504 ? 12.609 -26.156 -26.875 1 89.62 504 LEU A CA 1
ATOM 4016 C C . LEU A 1 504 ? 13.922 -26.641 -27.5 1 89.62 504 LEU A C 1
ATOM 4018 O O . LEU A 1 504 ? 14.852 -25.844 -27.672 1 89.62 504 LEU A O 1
ATOM 4022 N N . LEU A 1 505 ? 13.977 -27.859 -27.844 1 90.69 505 LEU A N 1
ATOM 4023 C CA . LEU A 1 505 ? 15.164 -28.438 -28.453 1 90.69 505 LEU A CA 1
ATOM 4024 C C . LEU A 1 505 ? 15.391 -27.859 -29.844 1 90.69 505 LEU A C 1
ATOM 4026 O O . LEU A 1 505 ? 16.531 -27.641 -30.25 1 90.69 505 LEU A O 1
ATOM 4030 N N . ALA A 1 506 ? 14.305 -27.594 -30.5 1 89.12 506 ALA A N 1
ATOM 4031 C CA . ALA A 1 506 ? 14.391 -27.031 -31.859 1 89.12 506 ALA A CA 1
ATOM 4032 C C . ALA A 1 506 ? 14.945 -25.609 -31.828 1 89.12 506 ALA A C 1
ATOM 4034 O O . ALA A 1 506 ? 15.617 -25.188 -32.781 1 89.12 506 ALA A O 1
ATOM 4035 N N . ASN A 1 507 ? 14.703 -24.906 -30.844 1 82.38 507 ASN A N 1
ATOM 4036 C CA . ASN A 1 507 ? 15.109 -23.516 -30.734 1 82.38 507 ASN A CA 1
ATOM 4037 C C . ASN A 1 507 ? 16.453 -23.375 -30.047 1 82.38 507 ASN A C 1
ATOM 4039 O O . ASN A 1 507 ? 17.031 -22.281 -29.984 1 82.38 507 ASN A O 1
ATOM 4043 N N . ALA A 1 508 ? 16.969 -24.391 -29.422 1 78.88 508 ALA A N 1
ATOM 4044 C CA . ALA A 1 508 ? 18.234 -24.328 -28.688 1 78.88 508 ALA A CA 1
ATOM 4045 C C . ALA A 1 508 ? 19.422 -24.453 -29.641 1 78.88 508 ALA A C 1
ATOM 4047 O O . ALA A 1 508 ? 19.344 -25.141 -30.656 1 78.88 508 ALA A O 1
ATOM 4048 N N . PRO A 1 509 ? 20.531 -23.516 -29.484 1 65.75 509 PRO A N 1
ATOM 4049 C CA . PRO A 1 509 ? 21.703 -23.641 -30.359 1 65.75 509 PRO A CA 1
ATOM 4050 C C . PRO A 1 509 ? 22.297 -25.047 -30.359 1 65.75 509 PRO A C 1
ATOM 4052 O O . PRO A 1 509 ? 22.281 -25.734 -29.328 1 65.75 509 PRO A O 1
ATOM 4055 N N . LYS A 1 510 ? 22.609 -25.625 -31.562 1 55.72 510 LYS A N 1
ATOM 4056 C CA . LYS A 1 510 ? 23.219 -26.938 -31.734 1 55.72 510 LYS A CA 1
ATOM 4057 C C . LYS A 1 510 ? 24.578 -27 -31.062 1 55.72 510 LYS A C 1
ATOM 4059 O O . LYS A 1 510 ? 25.391 -26.078 -31.172 1 55.72 510 LYS A O 1
ATOM 4064 N N . ILE A 1 511 ? 24.797 -27.641 -30 1 47.31 511 ILE A N 1
ATOM 4065 C CA . ILE A 1 511 ? 26.125 -27.891 -29.453 1 47.31 511 ILE A CA 1
ATOM 4066 C C . ILE A 1 511 ? 27.062 -28.391 -30.547 1 47.31 511 ILE A C 1
ATOM 4068 O O . ILE A 1 511 ? 26.828 -29.438 -31.141 1 47.31 511 ILE A O 1
ATOM 4072 N N . SER A 1 512 ? 27.781 -27.531 -31.406 1 37.84 512 SER A N 1
ATOM 4073 C CA . SER A 1 512 ? 28.875 -27.984 -32.281 1 37.84 512 SER A CA 1
ATOM 4074 C C . SER A 1 512 ? 29.75 -29.016 -31.562 1 37.84 512 SER A C 1
ATOM 4076 O O . SER A 1 512 ? 30.016 -28.891 -30.359 1 37.84 512 SER A O 1
ATOM 4078 N N . ASN A 1 513 ? 29.938 -30.172 -32.062 1 35.19 513 ASN A N 1
ATOM 4079 C CA . ASN A 1 513 ? 30.953 -31.156 -31.75 1 35.19 513 ASN A CA 1
ATOM 4080 C C . ASN A 1 513 ? 32.312 -30.516 -31.578 1 35.19 513 ASN A C 1
ATOM 4082 O O . ASN A 1 513 ? 32.875 -29.922 -32.5 1 35.19 513 ASN A O 1
ATOM 4086 N N . LEU A 1 514 ? 32.906 -30.062 -30.516 1 32.41 514 LEU A N 1
ATOM 4087 C CA . LEU A 1 514 ? 34.312 -29.812 -30.281 1 32.41 514 LEU A CA 1
ATOM 4088 C C . LEU A 1 514 ? 35.188 -30.953 -30.844 1 32.41 514 LEU A C 1
ATOM 4090 O O . LEU A 1 514 ? 35.125 -32.062 -30.328 1 32.41 514 LEU A O 1
ATOM 4094 N N . GLN A 1 515 ? 35.531 -31.047 -32.094 1 29.94 515 GLN A N 1
ATOM 4095 C CA . GLN A 1 515 ? 36.75 -31.75 -32.531 1 29.94 515 GLN A CA 1
ATOM 4096 C C . GLN A 1 515 ? 37.938 -31.406 -31.641 1 29.94 515 GLN A C 1
ATOM 4098 O O . GLN A 1 515 ? 38.062 -30.266 -31.156 1 29.94 515 GLN A O 1
ATOM 4103 N N . GLN A 1 516 ? 38.781 -32.469 -31.234 1 29.61 516 GLN A N 1
ATOM 4104 C CA . GLN A 1 516 ? 40.062 -32.594 -30.547 1 29.61 516 GLN A CA 1
ATOM 4105 C C . GLN A 1 516 ? 41.125 -31.703 -31.156 1 29.61 516 GLN A C 1
ATOM 4107 O O . GLN A 1 516 ? 41.656 -32 -32.219 1 29.61 516 GLN A O 1
ATOM 4112 N N . GLU A 1 517 ? 41 -30.438 -31.391 1 30.22 517 GLU A N 1
ATOM 4113 C CA . GLU A 1 517 ? 42.25 -29.75 -31.797 1 30.22 517 GLU A CA 1
ATOM 4114 C C . GLU A 1 517 ? 43.406 -30.078 -30.859 1 30.22 517 GLU A C 1
ATOM 4116 O O . GLU A 1 517 ? 43.25 -30.031 -29.641 1 30.22 517 GLU A O 1
ATOM 4121 N N . ASP A 1 518 ? 44.469 -30.844 -31.406 1 27.89 518 ASP A N 1
ATOM 4122 C CA . ASP A 1 518 ? 45.812 -31.172 -30.938 1 27.89 518 ASP A CA 1
ATOM 4123 C C . ASP A 1 518 ? 46.469 -29.969 -30.234 1 27.89 518 ASP A C 1
ATOM 4125 O O . ASP A 1 518 ? 46.219 -28.812 -30.609 1 27.89 518 ASP A O 1
ATOM 4129 N N . GLY A 1 519 ? 47.062 -30.188 -29 1 25.5 519 GLY A N 1
ATOM 4130 C CA . GLY A 1 519 ? 47.719 -29.438 -27.938 1 25.5 519 GLY A CA 1
ATOM 4131 C C . GLY A 1 519 ? 48.875 -28.594 -28.438 1 25.5 519 GLY A C 1
ATOM 4132 O O . GLY A 1 519 ? 49.75 -28.188 -27.656 1 25.5 519 GLY A O 1
ATOM 4133 N N . ASN A 1 520 ? 49.062 -28.484 -29.812 1 25.81 520 ASN A N 1
ATOM 4134 C CA . ASN A 1 520 ? 50.406 -27.891 -29.969 1 25.81 520 ASN A CA 1
ATOM 4135 C C . ASN A 1 520 ? 50.406 -26.453 -29.469 1 25.81 520 ASN A C 1
ATOM 4137 O O . ASN A 1 520 ? 49.875 -25.562 -30.125 1 25.81 520 ASN A O 1
ATOM 4141 N N . PHE A 1 521 ? 50.312 -26.328 -28.156 1 24.33 521 PHE A N 1
ATOM 4142 C CA . PHE A 1 521 ? 50.469 -25.016 -27.531 1 24.33 521 PHE A CA 1
ATOM 4143 C C . PHE A 1 521 ? 51.75 -24.344 -28.016 1 24.33 521 PHE A C 1
ATOM 4145 O O . PHE A 1 521 ? 52.844 -24.922 -27.891 1 24.33 521 PHE A O 1
ATOM 4152 N N . PRO A 1 522 ? 51.594 -23.625 -29.156 1 24.23 522 PRO A N 1
ATOM 4153 C CA . PRO A 1 522 ? 52.875 -23 -29.578 1 24.23 522 PRO A CA 1
ATOM 4154 C C . PRO A 1 522 ? 53.594 -22.312 -28.422 1 24.23 522 PRO A C 1
ATOM 4156 O O . PRO A 1 522 ? 52.938 -21.828 -27.484 1 24.23 522 PRO A O 1
ATOM 4159 N N . ALA A 1 523 ? 54.844 -22.75 -28.219 1 23.14 523 ALA A N 1
ATOM 4160 C CA . ALA A 1 523 ? 55.875 -22.266 -27.297 1 23.14 523 ALA A CA 1
ATOM 4161 C C . ALA A 1 523 ? 56 -20.75 -27.375 1 23.14 523 ALA A C 1
ATOM 4163 O O . ALA A 1 523 ? 56.469 -20.203 -28.375 1 23.14 523 ALA A O 1
ATOM 4164 N N . VAL A 1 524 ? 54.875 -20 -26.984 1 22.61 524 VAL A N 1
ATOM 4165 C CA . VAL A 1 524 ? 54.969 -18.547 -27.047 1 22.61 524 VAL A CA 1
ATOM 4166 C C . VAL A 1 524 ? 56.281 -18.062 -26.422 1 22.61 524 VAL A C 1
ATOM 4168 O O . VAL A 1 524 ? 56.562 -18.375 -25.266 1 22.61 524 VAL A O 1
ATOM 4171 N N . GLU A 1 525 ? 57.188 -17.875 -27.266 1 22.19 525 GLU A N 1
ATOM 4172 C CA . GLU A 1 525 ? 58.5 -17.312 -26.953 1 22.19 525 GLU A CA 1
ATOM 4173 C C . GLU A 1 525 ? 58.375 -16.062 -26.094 1 22.19 525 GLU A C 1
ATOM 4175 O O . GLU A 1 525 ? 57.438 -15.273 -26.266 1 22.19 525 GLU A O 1
ATOM 4180 N N . ARG A 1 526 ? 59.156 -16.016 -24.953 1 21.78 526 ARG A N 1
ATOM 4181 C CA . ARG A 1 526 ? 59.406 -15.219 -23.766 1 21.78 526 ARG A CA 1
ATOM 4182 C C . ARG A 1 526 ? 59.781 -13.789 -24.141 1 21.78 526 ARG A C 1
ATOM 4184 O O . ARG A 1 526 ? 60.219 -13.008 -23.281 1 21.78 526 ARG A O 1
ATOM 4191 N N . GLY A 1 527 ? 59.812 -13.406 -25.438 1 18.59 527 GLY A N 1
ATOM 4192 C CA . GLY A 1 527 ? 60.812 -12.352 -25.5 1 18.59 527 GLY A CA 1
ATOM 4193 C C . GLY A 1 527 ? 60.469 -11.133 -24.688 1 18.59 527 GLY A C 1
ATOM 4194 O O . GLY A 1 527 ? 59.75 -11.234 -23.672 1 18.59 527 GLY A O 1
ATOM 4195 N N . ALA A 1 528 ? 60.406 -9.969 -25.375 1 20.83 528 ALA A N 1
ATOM 4196 C CA . ALA A 1 528 ? 61.188 -8.734 -25.234 1 20.83 528 ALA A CA 1
ATOM 4197 C C . ALA A 1 528 ? 60.562 -7.801 -24.203 1 20.83 528 ALA A C 1
ATOM 4199 O O . ALA A 1 528 ? 59.406 -8.008 -23.781 1 20.83 528 ALA A O 1
ATOM 4200 N N . SER A 1 529 ? 60.625 -6.477 -24.438 1 21.81 529 SER A N 1
ATOM 4201 C CA . SER A 1 529 ? 60.969 -5.223 -23.781 1 21.81 529 SER A CA 1
ATOM 4202 C C . SER A 1 529 ? 59.781 -4.605 -23.078 1 21.81 529 SER A C 1
ATOM 4204 O O . SER A 1 529 ? 58.625 -4.848 -23.453 1 21.81 529 SER A O 1
ATOM 4206 N N . PRO A 1 530 ? 60 -3.932 -21.875 1 23 530 PRO A N 1
ATOM 4207 C CA . PRO A 1 530 ? 59.188 -3.389 -20.781 1 23 530 PRO A CA 1
ATOM 4208 C C . PRO A 1 530 ? 58.219 -2.295 -21.234 1 23 530 PRO A C 1
ATOM 4210 O O . PRO A 1 530 ? 57.688 -1.561 -20.406 1 23 530 PRO A O 1
ATOM 4213 N N . GLN A 1 531 ? 57.844 -2.271 -22.547 1 19.45 531 GLN A N 1
ATOM 4214 C CA . GLN A 1 531 ? 57.438 -0.927 -22.906 1 19.45 531 GLN A CA 1
ATOM 4215 C C . GLN A 1 531 ? 56.312 -0.44 -21.984 1 19.45 531 GLN A C 1
ATOM 4217 O O . GLN A 1 531 ? 55.656 -1.244 -21.328 1 19.45 531 GLN A O 1
ATOM 4222 N N . ASP A 1 532 ? 55.938 0.881 -22.266 1 22.25 532 ASP A N 1
ATOM 4223 C CA . ASP A 1 532 ? 55.344 2.076 -21.688 1 22.25 532 ASP A CA 1
ATOM 4224 C C . ASP A 1 532 ? 53.875 1.845 -21.328 1 22.25 532 ASP A C 1
ATOM 4226 O O . ASP A 1 532 ? 53.125 1.279 -22.141 1 22.25 532 ASP A O 1
ATOM 4230 N N . GLN A 1 533 ? 53.531 1.854 -20.016 1 21.53 533 GLN A N 1
ATOM 4231 C CA . GLN A 1 533 ? 52.375 1.523 -19.203 1 21.53 533 GLN A CA 1
ATOM 4232 C C . GLN A 1 533 ? 51.156 2.346 -19.641 1 21.53 533 GLN A C 1
ATOM 4234 O O . GLN A 1 533 ? 51.031 3.521 -19.281 1 21.53 533 GLN A O 1
ATOM 4239 N N . SER A 1 534 ? 50.906 2.402 -21 1 20.55 534 SER A N 1
ATOM 4240 C CA . SER A 1 534 ? 49.844 3.338 -21.391 1 20.55 534 SER A CA 1
ATOM 4241 C C . SER A 1 534 ? 48.594 3.115 -20.547 1 20.55 534 SER A C 1
ATOM 4243 O O . SER A 1 534 ? 48.344 2.008 -20.062 1 20.55 534 SER A O 1
ATOM 4245 N N . ARG A 1 535 ? 47.875 4.25 -20.219 1 22 535 ARG A N 1
ATOM 4246 C CA . ARG A 1 535 ? 46.781 4.742 -19.406 1 22 535 ARG A CA 1
ATOM 4247 C C . ARG A 1 535 ? 45.5 4.016 -19.719 1 22 535 ARG A C 1
ATOM 4249 O O . ARG A 1 535 ? 44.938 4.16 -20.812 1 22 535 ARG A O 1
ATOM 4256 N N . HIS A 1 536 ? 45.375 2.744 -19.375 1 21 536 HIS A N 1
ATOM 4257 C CA . HIS A 1 536 ? 44.281 1.827 -19.703 1 21 536 HIS A CA 1
ATOM 4258 C C . HIS A 1 536 ? 42.938 2.398 -19.266 1 21 536 HIS A C 1
ATOM 4260 O O . HIS A 1 536 ? 42.75 2.754 -18.094 1 21 536 HIS A O 1
ATOM 4266 N N . ASP A 1 537 ? 42.344 3.16 -20.25 1 22.06 537 ASP A N 1
ATOM 4267 C CA . ASP A 1 537 ? 41 3.748 -20.203 1 22.06 537 ASP A CA 1
ATOM 4268 C C . ASP A 1 537 ? 39.969 2.746 -19.688 1 22.06 537 ASP A C 1
ATOM 4270 O O . ASP A 1 537 ? 39.781 1.687 -20.281 1 22.06 537 ASP A O 1
ATOM 4274 N N . ARG A 1 538 ? 39.719 2.695 -18.375 1 23.73 538 ARG A N 1
ATOM 4275 C CA . ARG A 1 538 ? 38.969 1.913 -17.391 1 23.73 538 ARG A CA 1
ATOM 4276 C C . ARG A 1 538 ? 37.5 1.815 -17.781 1 23.73 538 ARG A C 1
ATOM 4278 O O . ARG A 1 538 ? 36.688 1.366 -16.969 1 23.73 538 ARG A O 1
ATOM 4285 N N . SER A 1 539 ? 37.156 2.592 -18.859 1 22.77 539 SER A N 1
ATOM 4286 C CA . SER A 1 539 ? 35.719 2.793 -18.875 1 22.77 539 SER A CA 1
ATOM 4287 C C . SER A 1 539 ? 35 1.495 -19.188 1 22.77 539 SER A C 1
ATOM 4289 O O . SER A 1 539 ? 33.781 1.509 -19.469 1 22.77 539 SER A O 1
ATOM 4291 N N . SER A 1 540 ? 35.75 0.49 -19.578 1 21.94 540 SER A N 1
ATOM 4292 C CA . SER A 1 540 ? 35 -0.583 -20.234 1 21.94 540 SER A CA 1
ATOM 4293 C C . SER A 1 540 ? 34 -1.214 -19.281 1 21.94 540 SER A C 1
ATOM 4295 O O . SER A 1 540 ? 34.344 -1.576 -18.156 1 21.94 540 SER A O 1
ATOM 4297 N N . SER A 1 541 ? 32.75 -0.819 -19.562 1 26.91 541 SER A N 1
ATOM 4298 C CA . SER A 1 541 ? 31.516 -1.343 -19 1 26.91 541 SER A CA 1
ATOM 4299 C C . SER A 1 541 ? 31.516 -2.867 -18.969 1 26.91 541 SER A C 1
ATOM 4301 O O . SER A 1 541 ? 31.406 -3.514 -20.016 1 26.91 541 SER A O 1
ATOM 4303 N N . GLN A 1 542 ? 32.438 -3.467 -18.266 1 25.53 542 GLN A N 1
ATOM 4304 C CA . GLN A 1 542 ? 32.969 -4.828 -18.234 1 25.53 542 GLN A CA 1
ATOM 4305 C C . GLN A 1 542 ? 31.828 -5.848 -18.188 1 25.53 542 GLN A C 1
ATOM 4307 O O . GLN A 1 542 ? 32.031 -7.012 -18.547 1 25.53 542 GLN A O 1
ATOM 4312 N N . PHE A 1 543 ? 30.875 -5.59 -17.297 1 27.73 543 PHE A N 1
ATOM 4313 C CA . PHE A 1 543 ? 30.172 -6.828 -17.016 1 27.73 543 PHE A CA 1
ATOM 4314 C C . PHE A 1 543 ? 29.156 -7.145 -18.109 1 27.73 543 PHE A C 1
ATOM 4316 O O . PHE A 1 543 ? 27.953 -6.914 -17.938 1 27.73 543 PHE A O 1
ATOM 4323 N N . GLY A 1 544 ? 29.391 -6.762 -19.391 1 27.42 544 GLY A N 1
ATOM 4324 C CA . GLY A 1 544 ? 28.688 -7.312 -20.547 1 27.42 544 GLY A CA 1
ATOM 4325 C C . GLY A 1 544 ? 28.781 -8.828 -20.641 1 27.42 544 GLY A C 1
ATOM 4326 O O . GLY A 1 544 ? 29.594 -9.359 -21.406 1 27.42 544 GLY A O 1
ATOM 4327 N N . LEU A 1 545 ? 28.594 -9.555 -19.609 1 28.28 545 LEU A N 1
ATOM 4328 C CA . LEU A 1 545 ? 28.766 -10.961 -19.953 1 28.28 545 LEU A CA 1
ATOM 4329 C C . LEU A 1 545 ? 27.844 -11.352 -21.109 1 28.28 545 LEU A C 1
ATOM 4331 O O . LEU A 1 545 ? 26.641 -11.062 -21.078 1 28.28 545 LEU A O 1
ATOM 4335 N N . GLU A 1 546 ? 28.234 -11.555 -22.219 1 28.98 546 GLU A N 1
ATOM 4336 C CA . GLU A 1 546 ? 27.703 -12.18 -23.422 1 28.98 546 GLU A CA 1
ATOM 4337 C C . GLU A 1 546 ? 26.859 -13.406 -23.094 1 28.98 546 GLU A C 1
ATOM 4339 O O . GLU A 1 546 ? 27.172 -14.141 -22.156 1 28.98 546 GLU A O 1
ATOM 4344 N N . ALA A 1 547 ? 25.547 -13.555 -23.656 1 32.34 547 ALA A N 1
ATOM 4345 C CA . ALA A 1 547 ? 24.656 -14.719 -23.719 1 32.34 547 ALA A CA 1
ATOM 4346 C C . ALA A 1 547 ? 25.453 -16.016 -23.672 1 32.34 547 ALA A C 1
ATOM 4348 O O . ALA A 1 547 ? 25.016 -17 -23.078 1 32.34 547 ALA A O 1
ATOM 4349 N N . GLU A 1 548 ? 26.594 -15.977 -24.375 1 32.09 548 GLU A N 1
ATOM 4350 C CA . GLU A 1 548 ? 27.5 -17.125 -24.406 1 32.09 548 GLU A CA 1
ATOM 4351 C C . GLU A 1 548 ? 28.062 -17.422 -23.016 1 32.09 548 GLU A C 1
ATOM 4353 O O . GLU A 1 548 ? 28.266 -18.578 -22.656 1 32.09 548 GLU A O 1
ATOM 4358 N N . THR A 1 549 ? 28.312 -16.344 -22.25 1 32.09 549 THR A N 1
ATOM 4359 C CA . THR A 1 549 ? 28.953 -16.562 -20.969 1 32.09 549 THR A CA 1
ATOM 4360 C C . THR A 1 549 ? 27.922 -16.922 -19.906 1 32.09 549 THR A C 1
ATOM 4362 O O . THR A 1 549 ? 28.234 -17.578 -18.906 1 32.09 549 THR A O 1
ATOM 4365 N N . PHE A 1 550 ? 26.688 -16.422 -19.938 1 33.97 550 PHE A N 1
ATOM 4366 C CA . PHE A 1 550 ? 25.688 -16.891 -18.984 1 33.97 550 PHE A CA 1
ATOM 4367 C C . PHE A 1 550 ? 25.391 -18.375 -19.172 1 33.97 550 PHE A C 1
ATOM 4369 O O . PHE A 1 550 ? 25.078 -19.078 -18.219 1 33.97 550 PHE A O 1
ATOM 4376 N N . GLY A 1 551 ? 25.203 -18.828 -20.406 1 33.19 551 GLY A N 1
ATOM 4377 C CA . GLY A 1 551 ? 25.203 -20.266 -20.688 1 33.19 551 GLY A CA 1
ATOM 4378 C C . GLY A 1 551 ? 26.297 -21.016 -19.938 1 33.19 551 GLY A C 1
ATOM 4379 O O . GLY A 1 551 ? 26.109 -22.172 -19.578 1 33.19 551 GLY A O 1
ATOM 4380 N N . LEU A 1 552 ? 27.5 -20.484 -19.969 1 34.31 552 LEU A N 1
ATOM 4381 C CA . LEU A 1 552 ? 28.672 -21.047 -19.328 1 34.31 552 LEU A CA 1
ATOM 4382 C C . LEU A 1 552 ? 28.625 -20.812 -17.812 1 34.31 552 LEU A C 1
ATOM 4384 O O . LEU A 1 552 ? 29.5 -21.297 -17.078 1 34.31 552 LEU A O 1
ATOM 4388 N N . MET A 1 553 ? 27.984 -19.859 -17.375 1 35.44 553 MET A N 1
ATOM 4389 C CA . MET A 1 553 ? 28.047 -19.609 -15.945 1 35.44 553 MET A CA 1
ATOM 4390 C C . MET A 1 553 ? 27.422 -20.75 -15.156 1 35.44 553 MET A C 1
ATOM 4392 O O . MET A 1 553 ? 27.703 -20.922 -13.969 1 35.44 553 MET A O 1
ATOM 4396 N N . LEU A 1 554 ? 26.203 -21.125 -15.578 1 39.34 554 LEU A N 1
ATOM 4397 C CA . LEU A 1 554 ? 25.828 -22.328 -14.859 1 39.34 554 LEU A CA 1
ATOM 4398 C C . LEU A 1 554 ? 26.797 -23.469 -15.164 1 39.34 554 LEU A C 1
ATOM 4400 O O . LEU A 1 554 ? 26.734 -24.078 -16.234 1 39.34 554 LEU A O 1
ATOM 4404 N N . GLY A 1 555 ? 28.062 -23.156 -15.188 1 34.09 555 GLY A N 1
ATOM 4405 C CA . GLY A 1 555 ? 29 -24.266 -15.281 1 34.09 555 GLY A CA 1
ATOM 4406 C C . GLY A 1 555 ? 28.391 -25.594 -14.867 1 34.09 555 GLY A C 1
ATOM 4407 O O . GLY A 1 555 ? 27.188 -25.688 -14.617 1 34.09 555 GLY A O 1
ATOM 4408 N N . ASP A 1 556 ? 29.25 -26.672 -14.867 1 34.5 556 ASP A N 1
ATOM 4409 C CA . ASP A 1 556 ? 28.953 -28.047 -14.5 1 34.5 556 ASP A CA 1
ATOM 4410 C C . ASP A 1 556 ? 28.266 -28.125 -13.141 1 34.5 556 ASP A C 1
ATOM 4412 O O . ASP A 1 556 ? 27.891 -29.203 -12.688 1 34.5 556 ASP A O 1
ATOM 4416 N N . SER A 1 557 ? 28.719 -27.25 -12.172 1 37.03 557 SER A N 1
ATOM 4417 C CA . SER A 1 557 ? 28.188 -27.609 -10.867 1 37.03 557 SER A CA 1
ATOM 4418 C C . SER A 1 557 ? 26.75 -27.141 -10.711 1 37.03 557 SER A C 1
ATOM 4420 O O . SER A 1 557 ? 26.469 -25.938 -10.719 1 37.03 557 SER A O 1
ATOM 4422 N N . PRO A 1 558 ? 25.672 -27.719 -11.336 1 41.72 558 PRO A N 1
ATOM 4423 C CA . PRO A 1 558 ? 24.219 -27.594 -11.383 1 41.72 558 PRO A CA 1
ATOM 4424 C C . PRO A 1 558 ? 23.641 -26.906 -10.141 1 41.72 558 PRO A C 1
ATOM 4426 O O . PRO A 1 558 ? 22.484 -26.484 -10.141 1 41.72 558 PRO A O 1
ATOM 4429 N N . LYS A 1 559 ? 24.078 -27.219 -8.836 1 52.5 559 LYS A N 1
ATOM 4430 C CA . LYS A 1 559 ? 23.312 -27.188 -7.594 1 52.5 559 LYS A CA 1
ATOM 4431 C C . LYS A 1 559 ? 23.422 -25.812 -6.914 1 52.5 559 LYS A C 1
ATOM 4433 O O . LYS A 1 559 ? 23.266 -25.703 -5.699 1 52.5 559 LYS A O 1
ATOM 4438 N N . ASP A 1 560 ? 23.797 -24.812 -7.598 1 62.81 560 ASP A N 1
ATOM 4439 C CA . ASP A 1 560 ? 23.906 -23.672 -6.691 1 62.81 560 ASP A CA 1
ATOM 4440 C C . ASP A 1 560 ? 22.547 -23.031 -6.457 1 62.81 560 ASP A C 1
ATOM 4442 O O . ASP A 1 560 ? 22.094 -22.203 -7.262 1 62.81 560 ASP A O 1
ATOM 4446 N N . TRP A 1 561 ? 21.812 -23.516 -5.551 1 70 561 TRP A N 1
ATOM 4447 C CA . TRP A 1 561 ? 20.484 -23.047 -5.168 1 70 561 TRP A CA 1
ATOM 4448 C C . TRP A 1 561 ? 20.484 -21.562 -4.871 1 70 561 TRP A C 1
ATOM 4450 O O . TRP A 1 561 ? 19.453 -20.891 -4.965 1 70 561 TRP A O 1
ATOM 4460 N N . ASN A 1 562 ? 21.719 -21.094 -4.703 1 65.06 562 ASN A N 1
ATOM 4461 C CA . ASN A 1 562 ? 21.766 -19.656 -4.508 1 65.06 562 ASN A CA 1
ATOM 4462 C C . ASN A 1 562 ? 21.438 -18.906 -5.793 1 65.06 562 ASN A C 1
ATOM 4464 O O . ASN A 1 562 ? 20.75 -17.875 -5.762 1 65.06 562 ASN A O 1
ATOM 4468 N N . GLU A 1 563 ? 21.938 -19.484 -6.859 1 67.81 563 GLU A N 1
ATOM 4469 C CA . GLU A 1 563 ? 21.656 -18.875 -8.156 1 67.81 563 GLU A CA 1
ATOM 4470 C C . GLU A 1 563 ? 20.172 -19.016 -8.523 1 67.81 563 GLU A C 1
ATOM 4472 O O . GLU A 1 563 ? 19.562 -18.062 -9 1 67.81 563 GLU A O 1
ATOM 4477 N N . TRP A 1 564 ? 19.625 -20.141 -8.266 1 70.81 564 TRP A N 1
ATOM 4478 C CA . TRP A 1 564 ? 18.219 -20.391 -8.547 1 70.81 564 TRP A CA 1
ATOM 4479 C C . TRP A 1 564 ? 17.328 -19.5 -7.676 1 70.81 564 TRP A C 1
ATOM 4481 O O . TRP A 1 564 ? 16.344 -18.938 -8.156 1 70.81 564 TRP A O 1
ATOM 4491 N N . ASP A 1 565 ? 17.734 -19.453 -6.52 1 66.5 565 ASP A N 1
ATOM 4492 C CA . ASP A 1 565 ? 16.969 -18.625 -5.609 1 66.5 565 ASP A CA 1
ATOM 4493 C C . ASP A 1 565 ? 16.938 -17.172 -6.078 1 66.5 565 ASP A C 1
ATOM 4495 O O . ASP A 1 565 ? 15.914 -16.5 -5.984 1 66.5 565 ASP A O 1
ATOM 4499 N N . ASN A 1 566 ? 18.094 -16.812 -6.613 1 63.84 566 ASN A N 1
ATOM 4500 C CA . ASN A 1 566 ? 18.156 -15.453 -7.164 1 63.84 566 ASN A CA 1
ATOM 4501 C C . ASN A 1 566 ? 17.219 -15.289 -8.359 1 63.84 566 ASN A C 1
ATOM 4503 O O . ASN A 1 566 ? 16.516 -14.281 -8.461 1 63.84 566 ASN A O 1
ATOM 4507 N N . LEU A 1 567 ? 17.188 -16.281 -9.219 1 66.12 567 LEU A N 1
ATOM 4508 C CA . LEU A 1 567 ? 16.328 -16.25 -10.391 1 66.12 567 LEU A CA 1
ATOM 4509 C C . LEU A 1 567 ? 14.859 -16.312 -9.984 1 66.12 567 LEU A C 1
ATOM 4511 O O . LEU A 1 567 ? 14.023 -15.57 -10.516 1 66.12 567 LEU A O 1
ATOM 4515 N N . LEU A 1 568 ? 14.656 -17.188 -9.109 1 65.38 568 LEU A N 1
ATOM 4516 C CA . LEU A 1 568 ? 13.289 -17.375 -8.648 1 65.38 568 LEU A CA 1
ATOM 4517 C C . LEU A 1 568 ? 12.773 -16.109 -7.953 1 65.38 568 LEU A C 1
ATOM 4519 O O . LEU A 1 568 ? 11.617 -15.727 -8.141 1 65.38 568 LEU A O 1
ATOM 4523 N N . SER A 1 569 ? 13.734 -15.547 -7.336 1 58.94 569 SER A N 1
ATOM 4524 C CA . SER A 1 569 ? 13.375 -14.305 -6.664 1 58.94 569 SER A CA 1
ATOM 4525 C C . SER A 1 569 ? 13.164 -13.172 -7.664 1 58.94 569 SER A C 1
ATOM 4527 O O . SER A 1 569 ? 12.289 -12.32 -7.477 1 58.94 569 SER A O 1
ATOM 4529 N N . ASN A 1 570 ? 14.047 -13.25 -8.805 1 50.53 570 ASN A N 1
ATOM 4530 C CA . ASN A 1 570 ? 13.969 -12.203 -9.82 1 50.53 570 ASN A CA 1
ATOM 4531 C C . ASN A 1 570 ? 12.859 -12.477 -10.828 1 50.53 570 ASN A C 1
ATOM 4533 O O . ASN A 1 570 ? 12.453 -11.586 -11.57 1 50.53 570 ASN A O 1
ATOM 4537 N N . PHE A 1 571 ? 12.766 -13.758 -11.25 1 51.38 571 PHE A N 1
ATOM 4538 C CA . PHE A 1 571 ? 11.672 -14.141 -12.141 1 51.38 571 PHE A CA 1
ATOM 4539 C C . PHE A 1 571 ? 10.367 -13.492 -11.695 1 51.38 571 PHE A C 1
ATOM 4541 O O . PHE A 1 571 ? 9.586 -13.023 -12.523 1 51.38 571 PHE A O 1
ATOM 4548 N N . GLN A 1 572 ? 10.281 -13.547 -10.656 1 41.78 572 GLN A N 1
ATOM 4549 C CA . GLN A 1 572 ? 9.031 -12.961 -10.18 1 41.78 572 GLN A CA 1
ATOM 4550 C C . GLN A 1 572 ? 8.977 -11.461 -10.484 1 41.78 572 GLN A C 1
ATOM 4552 O O . GLN A 1 572 ? 7.895 -10.891 -10.617 1 41.78 572 GLN A O 1
ATOM 4557 N N . GLY A 1 573 ? 10.242 -10.836 -10.969 1 37.03 573 GLY A N 1
ATOM 4558 C CA . GLY A 1 573 ? 10.375 -9.43 -11.312 1 37.03 573 GLY A CA 1
ATOM 4559 C C . GLY A 1 573 ? 10.273 -9.164 -12.797 1 37.03 573 GLY A C 1
ATOM 4560 O O . GLY A 1 573 ? 10.102 -8.016 -13.219 1 37.03 573 GLY A O 1
ATOM 4561 N N . SER A 1 574 ? 10.609 -10.078 -13.711 1 34.94 574 SER A N 1
ATOM 4562 C CA . SER A 1 574 ? 10.984 -9.82 -15.102 1 34.94 574 SER A CA 1
ATOM 4563 C C . SER A 1 574 ? 9.75 -9.695 -15.992 1 34.94 574 SER A C 1
ATOM 4565 O O . SER A 1 574 ? 9.867 -9.633 -17.219 1 34.94 574 SER A O 1
ATOM 4567 N N . PHE A 1 575 ? 8.664 -9.578 -15.617 1 31.59 575 PHE A N 1
ATOM 4568 C CA . PHE A 1 575 ? 7.641 -9.641 -16.656 1 31.59 575 PHE A CA 1
ATOM 4569 C C . PHE A 1 575 ? 7.648 -8.367 -17.5 1 31.59 575 PHE A C 1
ATOM 4571 O O . PHE A 1 575 ? 6.816 -8.203 -18.391 1 31.59 575 PHE A O 1
ATOM 4578 N N . THR A 1 576 ? 8.43 -7.305 -17.203 1 29.84 576 THR A N 1
ATOM 4579 C CA . THR A 1 576 ? 8.078 -6.039 -17.828 1 29.84 576 THR A CA 1
ATOM 4580 C C . THR A 1 576 ? 8.773 -5.891 -19.188 1 29.84 576 THR A C 1
ATOM 4582 O O . THR A 1 576 ? 8.695 -4.836 -19.812 1 29.84 576 THR A O 1
ATOM 4585 N N . ASP A 1 577 ? 9.766 -6.734 -19.719 1 27.45 577 ASP A N 1
ATOM 4586 C CA . ASP A 1 577 ? 10.406 -6.141 -20.891 1 27.45 577 ASP A CA 1
ATOM 4587 C C . ASP A 1 577 ? 9.477 -6.156 -22.094 1 27.45 577 ASP A C 1
ATOM 4589 O O . ASP A 1 577 ? 9.375 -7.164 -22.797 1 27.45 577 ASP A O 1
ATOM 4593 N N . ASP A 1 578 ? 8.477 -5.559 -22.109 1 25.73 578 ASP A N 1
ATOM 4594 C CA . ASP A 1 578 ? 7.746 -5.43 -23.359 1 25.73 578 ASP A CA 1
ATOM 4595 C C . ASP A 1 578 ? 8.5 -4.535 -24.344 1 25.73 578 ASP A C 1
ATOM 4597 O O . ASP A 1 578 ? 8.25 -3.33 -24.422 1 25.73 578 ASP A O 1
ATOM 4601 N N . ALA A 1 579 ? 9.891 -4.578 -24.594 1 24.52 579 ALA A N 1
ATOM 4602 C CA . ALA A 1 579 ? 10.383 -3.871 -25.781 1 24.52 579 ALA A CA 1
ATOM 4603 C C . ALA A 1 579 ? 9.797 -4.453 -27.062 1 24.52 579 ALA A C 1
ATOM 4605 O O . ALA A 1 579 ? 9.805 -5.672 -27.25 1 24.52 579 ALA A O 1
ATOM 4606 N N . PRO A 1 580 ? 9.016 -3.629 -27.781 1 22.09 580 PRO A N 1
ATOM 4607 C CA . PRO A 1 580 ? 8.672 -3.961 -29.172 1 22.09 580 PRO A CA 1
ATOM 4608 C C . PRO A 1 580 ? 9.906 -4.227 -30.031 1 22.09 580 PRO A C 1
ATOM 4610 O O . PRO A 1 580 ? 10.883 -3.477 -29.969 1 22.09 580 PRO A O 1
ATOM 4613 N N . TYR A 1 581 ? 10.422 -5.402 -30.266 1 20.56 581 TYR A N 1
ATOM 4614 C CA . TYR A 1 581 ? 11.258 -5.641 -31.438 1 20.56 581 TYR A CA 1
ATOM 4615 C C . TYR A 1 581 ? 10.609 -5.066 -32.688 1 20.56 581 TYR A C 1
ATOM 4617 O O . TYR A 1 581 ? 9.656 -5.637 -33.219 1 20.56 581 TYR A O 1
ATOM 4625 N N . LEU A 1 582 ? 10.414 -3.721 -32.875 1 17.64 582 LEU A N 1
ATOM 4626 C CA . LEU A 1 582 ? 10.078 -3.027 -34.125 1 17.64 582 LEU A CA 1
ATOM 4627 C C . LEU A 1 582 ? 11.172 -3.223 -35.156 1 17.64 582 LEU A C 1
ATOM 4629 O O . LEU A 1 582 ? 12.148 -2.471 -35.188 1 17.64 582 LEU A O 1
ATOM 4633 N N . SER A 1 583 ? 11.812 -4.379 -35.562 1 17.31 583 SER A N 1
ATOM 4634 C CA . SER A 1 583 ? 12.18 -4.359 -36.969 1 17.31 583 SER A CA 1
ATOM 4635 C C . SER A 1 583 ? 10.961 -4.559 -37.844 1 17.31 583 SER A C 1
ATOM 4637 O O . SER A 1 583 ? 10.039 -5.305 -37.5 1 17.31 583 SER A O 1
ATOM 4639 N N . MET B 1 1 ? -28.781 -16.438 61.094 1 21.12 1 MET B N 1
ATOM 4640 C CA . MET B 1 1 ? -27.891 -15.289 61.156 1 21.12 1 MET B CA 1
ATOM 4641 C C . MET B 1 1 ? -27.359 -14.938 59.781 1 21.12 1 MET B C 1
ATOM 4643 O O . MET B 1 1 ? -26.766 -15.781 59.094 1 21.12 1 MET B O 1
ATOM 4647 N N . GLY B 1 2 ? -27.906 -13.906 58.969 1 20.67 2 GLY B N 1
ATOM 4648 C CA . GLY B 1 2 ? -28.422 -13.68 57.625 1 20.67 2 GLY B CA 1
ATOM 4649 C C . GLY B 1 2 ? -27.375 -13.141 56.656 1 20.67 2 GLY B C 1
ATOM 4650 O O . GLY B 1 2 ? -26.938 -11.992 56.812 1 20.67 2 GLY B O 1
ATOM 4651 N N . ARG B 1 3 ? -26.344 -13.922 56.281 1 19.52 3 ARG B N 1
ATOM 4652 C CA . ARG B 1 3 ? -25.078 -13.648 55.656 1 19.52 3 ARG B CA 1
ATOM 4653 C C . ARG B 1 3 ? -25.281 -12.953 54.312 1 19.52 3 ARG B C 1
ATOM 4655 O O . ARG B 1 3 ? -25.844 -13.547 53.375 1 19.52 3 ARG B O 1
ATOM 4662 N N . ASN B 1 4 ? -25.531 -11.586 54.25 1 17.77 4 ASN B N 1
ATOM 4663 C CA . ASN B 1 4 ? -25.906 -10.586 53.25 1 17.77 4 ASN B CA 1
ATOM 4664 C C . ASN B 1 4 ? -24.859 -10.461 52.156 1 17.77 4 ASN B C 1
ATOM 4666 O O . ASN B 1 4 ? -23.781 -9.922 52.375 1 17.77 4 ASN B O 1
ATOM 4670 N N . LYS B 1 5 ? -24.625 -11.508 51.281 1 20.42 5 LYS B N 1
ATOM 4671 C CA . LYS B 1 5 ? -23.641 -11.727 50.219 1 20.42 5 LYS B CA 1
ATOM 4672 C C . LYS B 1 5 ? -23.734 -10.633 49.156 1 20.42 5 LYS B C 1
ATOM 4674 O O . LYS B 1 5 ? -24.547 -10.711 48.25 1 20.42 5 LYS B O 1
ATOM 4679 N N . GLU B 1 6 ? -23.766 -9.273 49.344 1 18.62 6 GLU B N 1
ATOM 4680 C CA . GLU B 1 6 ? -24.094 -8.141 48.5 1 18.62 6 GLU B CA 1
ATOM 4681 C C . GLU B 1 6 ? -23.031 -7.953 47.406 1 18.62 6 GLU B C 1
ATOM 4683 O O . GLU B 1 6 ? -23.062 -6.965 46.656 1 18.62 6 GLU B O 1
ATOM 4688 N N . ARG B 1 7 ? -22.062 -8.875 47.031 1 20.77 7 ARG B N 1
ATOM 4689 C CA . ARG B 1 7 ? -20.891 -8.305 46.406 1 20.77 7 ARG B CA 1
ATOM 4690 C C . ARG B 1 7 ? -21.266 -7.57 45.125 1 20.77 7 ARG B C 1
ATOM 4692 O O . ARG B 1 7 ? -22.297 -7.867 44.5 1 20.77 7 ARG B O 1
ATOM 4699 N N . TRP B 1 8 ? -20.297 -6.531 44.531 1 18.77 8 TRP B N 1
ATOM 4700 C CA . TRP B 1 8 ? -20 -5.355 43.75 1 18.77 8 TRP B CA 1
ATOM 4701 C C . TRP B 1 8 ? -20 -5.699 42.25 1 18.77 8 TRP B C 1
ATOM 4703 O O . TRP B 1 8 ? -19.359 -6.664 41.844 1 18.77 8 TRP B O 1
ATOM 4713 N N . ILE B 1 9 ? -21.062 -5.504 41.469 1 19.77 9 ILE B N 1
ATOM 4714 C CA . ILE B 1 9 ? -21.484 -5.496 40.062 1 19.77 9 ILE B CA 1
ATOM 4715 C C . ILE B 1 9 ? -20.516 -4.66 39.219 1 19.77 9 ILE B C 1
ATOM 4717 O O . ILE B 1 9 ? -20.531 -3.43 39.312 1 19.77 9 ILE B O 1
ATOM 4721 N N . TRP B 1 10 ? -19.094 -4.832 39.375 1 20.03 10 TRP B N 1
ATOM 4722 C CA . TRP B 1 10 ? -18.172 -4.078 38.531 1 20.03 10 TRP B CA 1
ATOM 4723 C C . TRP B 1 10 ? -18.562 -4.176 37.062 1 20.03 10 TRP B C 1
ATOM 4725 O O . TRP B 1 10 ? -18.641 -5.273 36.5 1 20.03 10 TRP B O 1
ATOM 4735 N N . GLU B 1 11 ? -19.516 -3.262 36.562 1 21.72 11 GLU B N 1
ATOM 4736 C CA . GLU B 1 11 ? -20.156 -2.842 35.312 1 21.72 11 GLU B CA 1
ATOM 4737 C C . GLU B 1 11 ? -19.109 -2.594 34.219 1 21.72 11 GLU B C 1
ATOM 4739 O O . GLU B 1 11 ? -18.297 -1.683 34.344 1 21.72 11 GLU B O 1
ATOM 4744 N N . ASP B 1 12 ? -18.5 -3.588 33.594 1 21.69 12 ASP B N 1
ATOM 4745 C CA . ASP B 1 12 ? -17.531 -3.787 32.531 1 21.69 12 ASP B CA 1
ATOM 4746 C C . ASP B 1 12 ? -17.969 -3.08 31.25 1 21.69 12 ASP B C 1
ATOM 4748 O O . ASP B 1 12 ? -18.672 -3.666 30.406 1 21.69 12 ASP B O 1
ATOM 4752 N N . ASP B 1 13 ? -18.547 -1.81 31.344 1 23.25 13 ASP B N 1
ATOM 4753 C CA . ASP B 1 13 ? -19.141 -1.005 30.281 1 23.25 13 ASP B CA 1
ATOM 4754 C C . ASP B 1 13 ? -18.094 -0.687 29.203 1 23.25 13 ASP B C 1
ATOM 4756 O O . ASP B 1 13 ? -18.328 0.159 28.344 1 23.25 13 ASP B O 1
ATOM 4760 N N . HIS B 1 14 ? -16.859 -0.974 29.453 1 22.84 14 HIS B N 1
ATOM 4761 C CA . HIS B 1 14 ? -15.836 -0.362 28.609 1 22.84 14 HIS B CA 1
ATOM 4762 C C . HIS B 1 14 ? -16 -0.776 27.156 1 22.84 14 HIS B C 1
ATOM 4764 O O . HIS B 1 14 ? -15.133 -0.506 26.328 1 22.84 14 HIS B O 1
ATOM 4770 N N . GLU B 1 15 ? -16.969 -1.687 26.875 1 23.25 15 GLU B N 1
ATOM 4771 C CA . GLU B 1 15 ? -16.969 -2.449 25.625 1 23.25 15 GLU B CA 1
ATOM 4772 C C . GLU B 1 15 ? -17.266 -1.548 24.422 1 23.25 15 GLU B C 1
ATOM 4774 O O . GLU B 1 15 ? -16.984 -1.911 23.281 1 23.25 15 GLU B O 1
ATOM 4779 N N . ARG B 1 16 ? -18.203 -0.506 24.531 1 23.8 16 ARG B N 1
ATOM 4780 C CA . ARG B 1 16 ? -19.016 -0.055 23.406 1 23.8 16 ARG B CA 1
ATOM 4781 C C . ARG B 1 16 ? -18.188 0.776 22.438 1 23.8 16 ARG B C 1
ATOM 4783 O O . ARG B 1 16 ? -18.719 1.311 21.453 1 23.8 16 ARG B O 1
ATOM 4790 N N . CYS B 1 17 ? -17.125 1.261 22.812 1 21.08 17 CYS B N 1
ATOM 4791 C CA . CYS B 1 17 ? -16.75 2.432 22.016 1 21.08 17 CYS B CA 1
ATOM 4792 C C . CYS B 1 17 ? -16.469 2.045 20.578 1 21.08 17 CYS B C 1
ATOM 4794 O O . CYS B 1 17 ? -16.359 2.912 19.703 1 21.08 17 CYS B O 1
ATOM 4796 N N . ASN B 1 18 ? -15.938 0.889 20.297 1 24.02 18 ASN B N 1
ATOM 4797 C CA . ASN B 1 18 ? -15.25 0.968 19 1 24.02 18 ASN B CA 1
ATOM 4798 C C . ASN B 1 18 ? -16.219 0.888 17.844 1 24.02 18 ASN B C 1
ATOM 4800 O O . ASN B 1 18 ? -16.375 -0.166 17.219 1 24.02 18 ASN B O 1
ATOM 4804 N N . LEU B 1 19 ? -17.453 1.468 17.984 1 22.33 19 LEU B N 1
ATOM 4805 C CA . LEU B 1 19 ? -18.531 1.459 17.016 1 22.33 19 LEU B CA 1
ATOM 4806 C C . LEU B 1 19 ? -18.094 2.1 15.695 1 22.33 19 LEU B C 1
ATOM 4808 O O . LEU B 1 19 ? -18.938 2.355 14.82 1 22.33 19 LEU B O 1
ATOM 4812 N N . TRP B 1 20 ? -16.953 2.227 15.383 1 23.45 20 TRP B N 1
ATOM 4813 C CA . TRP B 1 20 ? -16.469 3.184 14.398 1 23.45 20 TRP B CA 1
ATOM 4814 C C . TRP B 1 20 ? -17.125 2.943 13.031 1 23.45 20 TRP B C 1
ATOM 4816 O O . TRP B 1 20 ? -17.406 3.891 12.297 1 23.45 20 TRP B O 1
ATOM 4826 N N . THR B 1 21 ? -17.172 1.729 12.477 1 26.53 21 THR B N 1
ATOM 4827 C CA . THR B 1 21 ? -17.344 1.567 11.039 1 26.53 21 THR B CA 1
ATOM 4828 C C . THR B 1 21 ? -18.766 1.893 10.625 1 26.53 21 THR B C 1
ATOM 4830 O O . THR B 1 21 ? -19.078 1.977 9.43 1 26.53 21 THR B O 1
ATOM 4833 N N . SER B 1 22 ? -19.719 1.853 11.484 1 25.39 22 SER B N 1
ATOM 4834 C CA . SER B 1 22 ? -21.078 1.91 10.961 1 25.39 22 SER B CA 1
ATOM 4835 C C . SER B 1 22 ? -21.406 3.293 10.398 1 25.39 22 SER B C 1
ATOM 4837 O O . SER B 1 22 ? -22.422 3.477 9.727 1 25.39 22 SER B O 1
ATOM 4839 N N . VAL B 1 23 ? -20.75 4.293 10.875 1 25.14 23 VAL B N 1
ATOM 4840 C CA . VAL B 1 23 ? -21.188 5.672 10.656 1 25.14 23 VAL B CA 1
ATOM 4841 C C . VAL B 1 23 ? -20.812 6.109 9.242 1 25.14 23 VAL B C 1
ATOM 4843 O O . VAL B 1 23 ? -21.297 7.133 8.758 1 25.14 23 VAL B O 1
ATOM 4846 N N . SER B 1 24 ? -19.922 5.504 8.555 1 27.22 24 SER B N 1
ATOM 4847 C CA . SER B 1 24 ? -19.469 6.09 7.301 1 27.22 24 SER B CA 1
ATOM 4848 C C . SER B 1 24 ? -20.578 6.121 6.262 1 27.22 24 SER B C 1
ATOM 4850 O O . SER B 1 24 ? -20.453 6.773 5.227 1 27.22 24 SER B O 1
ATOM 4852 N N . ASN B 1 25 ? -21.547 5.352 6.316 1 27.2 25 ASN B N 1
ATOM 4853 C CA . ASN B 1 25 ? -22.547 5.289 5.258 1 27.2 25 ASN B CA 1
ATOM 4854 C C . ASN B 1 25 ? -23.391 6.559 5.207 1 27.2 25 ASN B C 1
ATOM 4856 O O . ASN B 1 25 ? -24.188 6.738 4.289 1 27.2 25 ASN B O 1
ATOM 4860 N N . GLU B 1 26 ? -23.578 7.238 6.312 1 26.25 26 GLU B N 1
ATOM 4861 C CA . GLU B 1 26 ? -24.641 8.25 6.305 1 26.25 26 GLU B CA 1
ATOM 4862 C C . GLU B 1 26 ? -24.109 9.586 5.797 1 26.25 26 GLU B C 1
ATOM 4864 O O . GLU B 1 26 ? -24.797 10.609 5.918 1 26.25 26 GLU B O 1
ATOM 4869 N N . LEU B 1 27 ? -22.859 9.703 5.504 1 25.84 27 LEU B N 1
ATOM 4870 C CA . LEU B 1 27 ? -22.531 11.062 5.078 1 25.84 27 LEU B CA 1
ATOM 4871 C C . LEU B 1 27 ? -23.062 11.336 3.68 1 25.84 27 LEU B C 1
ATOM 4873 O O . LEU B 1 27 ? -22.828 10.562 2.752 1 25.84 27 LEU B O 1
ATOM 4877 N N . PRO B 1 28 ? -24.062 12.211 3.555 1 26.56 28 PRO B N 1
ATOM 4878 C CA . PRO B 1 28 ? -24.641 12.523 2.242 1 26.56 28 PRO B CA 1
ATOM 4879 C C . PRO B 1 28 ? -23.578 12.953 1.23 1 26.56 28 PRO B C 1
ATOM 4881 O O . PRO B 1 28 ? -22.5 13.406 1.617 1 26.56 28 PRO B O 1
ATOM 4884 N N . ASN B 1 29 ? -23.594 12.594 0.08 1 25.58 29 ASN B N 1
ATOM 4885 C CA . ASN B 1 29 ? -22.828 13.156 -1.027 1 25.58 29 ASN B CA 1
ATOM 4886 C C . ASN B 1 29 ? -22.938 14.68 -1.072 1 25.58 29 ASN B C 1
ATOM 4888 O O . ASN B 1 29 ? -24.031 15.227 -1.033 1 25.58 29 ASN B O 1
ATOM 4892 N N . ALA B 1 30 ? -22.016 15.461 -0.641 1 25.28 30 ALA B N 1
ATOM 4893 C CA . ALA B 1 30 ? -21.938 16.922 -0.737 1 25.28 30 ALA B CA 1
ATOM 4894 C C . ALA B 1 30 ? -22.594 17.422 -2.012 1 25.28 30 ALA B C 1
ATOM 4896 O O . ALA B 1 30 ? -22.859 18.625 -2.15 1 25.28 30 ALA B O 1
ATOM 4897 N N . ALA B 1 31 ? -22.734 16.625 -3.057 1 25.92 31 ALA B N 1
ATOM 4898 C CA . ALA B 1 31 ? -23.266 17.234 -4.277 1 25.92 31 ALA B CA 1
ATOM 4899 C C . ALA B 1 31 ? -24.688 17.766 -4.059 1 25.92 31 ALA B C 1
ATOM 4901 O O . ALA B 1 31 ? -25.094 18.719 -4.715 1 25.92 31 ALA B O 1
ATOM 4902 N N . ASP B 1 32 ? -25.391 17.047 -3.281 1 27.11 32 ASP B N 1
ATOM 4903 C CA . ASP B 1 32 ? -26.797 17.438 -3.428 1 27.11 32 ASP B CA 1
ATOM 4904 C C . ASP B 1 32 ? -27.109 18.688 -2.613 1 27.11 32 ASP B C 1
ATOM 4906 O O . ASP B 1 32 ? -28.266 19.141 -2.592 1 27.11 32 ASP B O 1
ATOM 4910 N N . VAL B 1 33 ? -26.328 19 -1.576 1 26.47 33 VAL B N 1
ATOM 4911 C CA . VAL B 1 33 ? -26.828 20.109 -0.761 1 26.47 33 VAL B CA 1
ATOM 4912 C C . VAL B 1 33 ? -26.562 21.438 -1.468 1 26.47 33 VAL B C 1
ATOM 4914 O O . VAL B 1 33 ? -27.094 22.469 -1.07 1 26.47 33 VAL B O 1
ATOM 4917 N N . LEU B 1 34 ? -25.438 21.703 -2.182 1 25.52 34 LEU B N 1
ATOM 4918 C CA . LEU B 1 34 ? -25.219 23.062 -2.658 1 25.52 34 LEU B CA 1
ATOM 4919 C C . LEU B 1 34 ? -26.266 23.453 -3.695 1 25.52 34 LEU B C 1
ATOM 4921 O O . LEU B 1 34 ? -26.484 22.734 -4.668 1 25.52 34 LEU B O 1
ATOM 4925 N N . GLY B 1 35 ? -27.297 24.094 -3.25 1 22.06 35 GLY B N 1
ATOM 4926 C CA . GLY B 1 35 ? -28.328 24.812 -3.979 1 22.06 35 GLY B CA 1
ATOM 4927 C C . GLY B 1 35 ? -27.812 25.484 -5.234 1 22.06 35 GLY B C 1
ATOM 4928 O O . GLY B 1 35 ? -26.609 25.719 -5.367 1 22.06 35 GLY B O 1
ATOM 4929 N N . ASP B 1 36 ? -28.578 25.516 -6.305 1 24.56 36 ASP B N 1
ATOM 4930 C CA . ASP B 1 36 ? -28.594 26.094 -7.648 1 24.56 36 ASP B CA 1
ATOM 4931 C C . ASP B 1 36 ? -28.328 27.594 -7.609 1 24.56 36 ASP B C 1
ATOM 4933 O O . ASP B 1 36 ? -28.797 28.328 -8.484 1 24.56 36 ASP B O 1
ATOM 4937 N N . GLU B 1 37 ? -27.859 28.375 -6.605 1 22.83 37 GLU B N 1
ATOM 4938 C CA . GLU B 1 37 ? -27.984 29.781 -6.945 1 22.83 37 GLU B CA 1
ATOM 4939 C C . GLU B 1 37 ? -27.297 30.094 -8.273 1 22.83 37 GLU B C 1
ATOM 4941 O O . GLU B 1 37 ? -26.328 29.438 -8.641 1 22.83 37 GLU B O 1
ATOM 4946 N N . SER B 1 38 ? -27.922 31.078 -9.188 1 23.8 38 SER B N 1
ATOM 4947 C CA . SER B 1 38 ? -27.938 31.609 -10.547 1 23.8 38 SER B CA 1
ATOM 4948 C C . SER B 1 38 ? -26.531 32 -11.008 1 23.8 38 SER B C 1
ATOM 4950 O O . SER B 1 38 ? -26.062 31.531 -12.047 1 23.8 38 SER B O 1
ATOM 4952 N N . GLY B 1 39 ? -26.234 33.438 -11.242 1 22.75 39 GLY B N 1
ATOM 4953 C CA . GLY B 1 39 ? -25.859 34.281 -12.367 1 22.75 39 GLY B CA 1
ATOM 4954 C C . GLY B 1 39 ? -24.359 34.406 -12.562 1 22.75 39 GLY B C 1
ATOM 4955 O O . GLY B 1 39 ? -23.891 34.656 -13.68 1 22.75 39 GLY B O 1
ATOM 4956 N N . ASN B 1 40 ? -23.578 35.031 -11.609 1 22.91 40 ASN B N 1
ATOM 4957 C CA . ASN B 1 40 ? -22.453 35.812 -12.086 1 22.91 40 ASN B CA 1
ATOM 4958 C C . ASN B 1 40 ? -21.328 34.938 -12.625 1 22.91 40 ASN B C 1
ATOM 4960 O O . ASN B 1 40 ? -21.125 33.844 -12.148 1 22.91 40 ASN B O 1
ATOM 4964 N N . ASP B 1 41 ? -20.625 35.281 -13.844 1 24.53 41 ASP B N 1
ATOM 4965 C CA . ASP B 1 41 ? -19.656 34.969 -14.891 1 24.53 41 ASP B CA 1
ATOM 4966 C C . ASP B 1 41 ? -18.312 34.562 -14.281 1 24.53 41 ASP B C 1
ATOM 4968 O O . ASP B 1 41 ? -17.281 34.594 -14.961 1 24.53 41 ASP B O 1
ATOM 4972 N N . THR B 1 42 ? -18.188 34.656 -12.922 1 25.19 42 THR B N 1
ATOM 4973 C CA . THR B 1 42 ? -16.75 34.625 -12.641 1 25.19 42 THR B CA 1
ATOM 4974 C C . THR B 1 42 ? -16.109 33.375 -13.211 1 25.19 42 THR B C 1
ATOM 4976 O O . THR B 1 42 ? -16.75 32.312 -13.297 1 25.19 42 THR B O 1
ATOM 4979 N N . ASP B 1 43 ? -14.914 33.562 -13.82 1 25.16 43 ASP B N 1
ATOM 4980 C CA . ASP B 1 43 ? -13.914 32.781 -14.539 1 25.16 43 ASP B CA 1
ATOM 4981 C C . ASP B 1 43 ? -13.625 31.469 -13.805 1 25.16 43 ASP B C 1
ATOM 4983 O O . ASP B 1 43 ? -13.141 31.469 -12.672 1 25.16 43 ASP B O 1
ATOM 4987 N N . ASN B 1 44 ? -14.508 30.562 -13.922 1 27.03 44 ASN B N 1
ATOM 4988 C CA . ASN B 1 44 ? -14.461 29.172 -13.492 1 27.03 44 ASN B CA 1
ATOM 4989 C C . ASN B 1 44 ? -13.086 28.547 -13.742 1 27.03 44 ASN B C 1
ATOM 4991 O O . ASN B 1 44 ? -12.758 28.188 -14.883 1 27.03 44 ASN B O 1
ATOM 4995 N N . PHE B 1 45 ? -12.047 29.125 -13.133 1 26.47 45 PHE B N 1
ATOM 4996 C CA . PHE B 1 45 ? -10.789 28.391 -13.188 1 26.47 45 PHE B CA 1
ATOM 4997 C C . PHE B 1 45 ? -11.023 26.906 -13 1 26.47 45 PHE B C 1
ATOM 4999 O O . PHE B 1 45 ? -11.586 26.484 -11.984 1 26.47 45 PHE B O 1
ATOM 5006 N N . ALA B 1 46 ? -11.375 26.234 -13.961 1 28.8 46 ALA B N 1
ATOM 5007 C CA . ALA B 1 46 ? -11.344 24.781 -14.18 1 28.8 46 ALA B CA 1
ATOM 5008 C C . ALA B 1 46 ? -10.172 24.141 -13.438 1 28.8 46 ALA B C 1
ATOM 5010 O O . ALA B 1 46 ? -9.023 24.25 -13.867 1 28.8 46 ALA B O 1
ATOM 5011 N N . TYR B 1 47 ? -10.031 24.297 -12.195 1 30.31 47 TYR B N 1
ATOM 5012 C CA . TYR B 1 47 ? -9.016 23.5 -11.531 1 30.31 47 TYR B CA 1
ATOM 5013 C C . TYR B 1 47 ? -8.953 22.094 -12.109 1 30.31 47 TYR B C 1
ATOM 5015 O O . TYR B 1 47 ? -9.969 21.391 -12.156 1 30.31 47 TYR B O 1
ATOM 5023 N N . ASP B 1 48 ? -8.203 21.875 -13.109 1 31.44 48 ASP B N 1
ATOM 5024 C CA . ASP B 1 48 ? -7.684 20.641 -13.695 1 31.44 48 ASP B CA 1
ATOM 5025 C C . ASP B 1 48 ? -7.398 19.594 -12.609 1 31.44 48 ASP B C 1
ATOM 5027 O O . ASP B 1 48 ? -6.387 19.688 -11.914 1 31.44 48 ASP B O 1
ATOM 5031 N N . VAL B 1 49 ? -8.219 19.391 -11.695 1 35.19 49 VAL B N 1
ATOM 5032 C CA . VAL B 1 49 ? -8.047 18.203 -10.883 1 35.19 49 VAL B CA 1
ATOM 5033 C C . VAL B 1 49 ? -7.285 17.141 -11.68 1 35.19 49 VAL B C 1
ATOM 5035 O O . VAL B 1 49 ? -7.805 16.609 -12.664 1 35.19 49 VAL B O 1
ATOM 5038 N N . SER B 1 50 ? -6.047 17.344 -11.992 1 38.09 50 SER B N 1
ATOM 5039 C CA . SER B 1 50 ? -4.969 16.703 -12.742 1 38.09 50 SER B CA 1
ATOM 5040 C C . SER B 1 50 ? -4.867 15.219 -12.414 1 38.09 50 SER B C 1
ATOM 5042 O O . SER B 1 50 ? -5.281 14.789 -11.336 1 38.09 50 SER B O 1
ATOM 5044 N N . ASP B 1 51 ? -4.574 14.438 -13.391 1 42.66 51 ASP B N 1
ATOM 5045 C CA . ASP B 1 51 ? -4.117 13.094 -13.742 1 42.66 51 ASP B CA 1
ATOM 5046 C C . ASP B 1 51 ? -3.037 12.609 -12.773 1 42.66 51 ASP B C 1
ATOM 5048 O O . ASP B 1 51 ? -1.917 12.305 -13.188 1 42.66 51 ASP B O 1
ATOM 5052 N N . ASP B 1 52 ? -3.098 13.117 -11.602 1 43.53 52 ASP B N 1
ATOM 5053 C CA . ASP B 1 52 ? -2.051 12.617 -10.719 1 43.53 52 ASP B CA 1
ATOM 5054 C C . ASP B 1 52 ? -1.879 11.109 -10.859 1 43.53 52 ASP B C 1
ATOM 5056 O O . ASP B 1 52 ? -0.842 10.555 -10.477 1 43.53 52 ASP B O 1
ATOM 5060 N N . TYR B 1 53 ? -2.945 10.438 -11.461 1 48.31 53 TYR B N 1
ATOM 5061 C CA . TYR B 1 53 ? -3.039 8.984 -11.453 1 48.31 53 TYR B CA 1
ATOM 5062 C C . TYR B 1 53 ? -2.303 8.383 -12.648 1 48.31 53 TYR B C 1
ATOM 5064 O O . TYR B 1 53 ? -2.164 7.164 -12.75 1 48.31 53 TYR B O 1
ATOM 5072 N N . ALA B 1 54 ? -1.873 9.406 -13.477 1 51.88 54 ALA B N 1
ATOM 5073 C CA . ALA B 1 54 ? -1.094 8.984 -14.641 1 51.88 54 ALA B CA 1
ATOM 5074 C C . ALA B 1 54 ? 0.223 8.336 -14.211 1 51.88 54 ALA B C 1
ATOM 5076 O O . ALA B 1 54 ? 0.868 7.645 -15 1 51.88 54 ALA B O 1
ATOM 5077 N N . ILE B 1 55 ? 0.478 8.547 -12.945 1 49.12 55 ILE B N 1
ATOM 5078 C CA . ILE B 1 55 ? 1.778 8.109 -12.453 1 49.12 55 ILE B CA 1
ATOM 5079 C C . ILE B 1 55 ? 1.839 6.578 -12.461 1 49.12 55 ILE B C 1
ATOM 5081 O O . ILE B 1 55 ? 2.92 5.996 -12.57 1 49.12 55 ILE B O 1
ATOM 5085 N N . LEU B 1 56 ? 0.647 6.027 -12.438 1 56.97 56 LEU B N 1
ATOM 5086 C CA . LEU B 1 56 ? 0.655 4.582 -12.266 1 56.97 56 LEU B CA 1
ATOM 5087 C C . LEU B 1 56 ? 0.54 3.873 -13.609 1 56.97 56 LEU B C 1
ATOM 5089 O O . LEU B 1 56 ? 0.503 2.643 -13.664 1 56.97 56 LEU B O 1
ATOM 5093 N N . SER B 1 57 ? 0.482 4.75 -14.703 1 52.94 57 SER B N 1
ATOM 5094 C CA . SER B 1 57 ? 0.407 4.176 -16.047 1 52.94 57 SER B CA 1
ATOM 5095 C C . SER B 1 57 ? 1.769 3.662 -16.5 1 52.94 57 SER B C 1
ATOM 5097 O O . SER B 1 57 ? 2.807 4.148 -16.047 1 52.94 57 SER B O 1
ATOM 5099 N N . THR B 1 58 ? 1.837 2.449 -17 1 47.41 58 THR B N 1
ATOM 5100 C CA . THR B 1 58 ? 3.07 1.946 -17.594 1 47.41 58 THR B CA 1
ATOM 5101 C C . THR B 1 58 ? 3.004 2.012 -19.125 1 47.41 58 THR B C 1
ATOM 5103 O O . THR B 1 58 ? 1.926 1.88 -19.703 1 47.41 58 THR B O 1
ATOM 5106 N N . SER B 1 59 ? 3.826 2.865 -19.766 1 52.44 59 SER B N 1
ATOM 5107 C CA . SER B 1 59 ? 3.906 2.822 -21.234 1 52.44 59 SER B CA 1
ATOM 5108 C C . SER B 1 59 ? 5.234 2.227 -21.688 1 52.44 59 SER B C 1
ATOM 5110 O O . SER B 1 59 ? 6.273 2.465 -21.078 1 52.44 59 SER B O 1
ATOM 5112 N N . ALA B 1 60 ? 5.102 1.309 -22.531 1 50.41 60 ALA B N 1
ATOM 5113 C CA . ALA B 1 60 ? 6.297 0.771 -23.172 1 50.41 60 ALA B CA 1
ATOM 5114 C C . ALA B 1 60 ? 7.082 1.874 -23.875 1 50.41 60 ALA B C 1
ATOM 5116 O O . ALA B 1 60 ? 8.305 1.79 -24 1 50.41 60 ALA B O 1
ATOM 5117 N N . THR B 1 61 ? 6.324 2.932 -24.266 1 61.56 61 THR B N 1
ATOM 5118 C CA . THR B 1 61 ? 7.004 4 -24.984 1 61.56 61 THR B CA 1
ATOM 5119 C C . THR B 1 61 ? 7.32 5.168 -24.047 1 61.56 61 THR B C 1
ATOM 5121 O O . THR B 1 61 ? 6.5 5.535 -23.203 1 61.56 61 THR B O 1
ATOM 5124 N N . ARG B 1 62 ? 8.648 5.477 -24.094 1 70 62 ARG B N 1
ATOM 5125 C CA . ARG B 1 62 ? 9.086 6.629 -23.312 1 70 62 ARG B CA 1
ATOM 5126 C C . ARG B 1 62 ? 8.516 7.922 -23.875 1 70 62 ARG B C 1
ATOM 5128 O O . ARG B 1 62 ? 8.711 8.227 -25.047 1 70 62 ARG B O 1
ATOM 5135 N N . ASP B 1 63 ? 7.734 8.562 -23.078 1 72.5 63 ASP B N 1
ATOM 5136 C CA . ASP B 1 63 ? 7.293 9.898 -23.453 1 72.5 63 ASP B CA 1
ATOM 5137 C C . ASP B 1 63 ? 8.445 10.898 -23.391 1 72.5 63 ASP B C 1
ATOM 5139 O O . ASP B 1 63 ? 9.289 10.82 -22.5 1 72.5 63 ASP B O 1
ATOM 5143 N N . ILE B 1 64 ? 8.586 11.648 -24.406 1 77.56 64 ILE B N 1
ATOM 5144 C CA . ILE B 1 64 ? 9.617 12.68 -24.422 1 77.56 64 ILE B CA 1
ATOM 5145 C C . ILE B 1 64 ? 9.18 13.852 -23.547 1 77.56 64 ILE B C 1
ATOM 5147 O O . ILE B 1 64 ? 8.117 14.445 -23.781 1 77.56 64 ILE B O 1
ATOM 5151 N N . LEU B 1 65 ? 10.016 14.133 -22.578 1 88.44 65 LEU B N 1
ATOM 5152 C CA . LEU B 1 65 ? 9.648 15.125 -21.578 1 88.44 65 LEU B CA 1
ATOM 5153 C C . LEU B 1 65 ? 10.445 16.406 -21.766 1 88.44 65 LEU B C 1
ATOM 5155 O O . LEU B 1 65 ? 10.297 17.359 -20.984 1 88.44 65 LEU B O 1
ATOM 5159 N N . THR B 1 66 ? 11.234 16.469 -22.75 1 88.31 66 THR B N 1
ATOM 5160 C CA . THR B 1 66 ? 12.188 17.562 -22.922 1 88.31 66 THR B CA 1
ATOM 5161 C C . THR B 1 66 ? 11.469 18.906 -22.938 1 88.31 66 THR B C 1
ATOM 5163 O O . THR B 1 66 ? 11.953 19.875 -22.344 1 88.31 66 THR B O 1
ATOM 5166 N N . GLU B 1 67 ? 10.32 18.922 -23.438 1 88.19 67 GLU B N 1
ATOM 5167 C CA . GLU B 1 67 ? 9.594 20.172 -23.578 1 88.19 67 GLU B CA 1
ATOM 5168 C C . GLU B 1 67 ? 8.969 20.594 -22.266 1 88.19 67 GLU B C 1
ATOM 5170 O O . GLU B 1 67 ? 8.586 21.766 -22.094 1 88.19 67 GLU B O 1
ATOM 5175 N N . LEU B 1 68 ? 8.898 19.703 -21.391 1 92.31 68 LEU B N 1
ATOM 5176 C CA . LEU B 1 68 ? 8.266 20 -20.109 1 92.31 68 LEU B CA 1
ATOM 5177 C C . LEU B 1 68 ? 9.289 20.5 -19.094 1 92.31 68 LEU B C 1
ATOM 5179 O O . LEU B 1 68 ? 8.93 21.094 -18.078 1 92.31 68 LEU B O 1
ATOM 5183 N N . HIS B 1 69 ? 10.578 20.234 -19.375 1 95.88 69 HIS B N 1
ATOM 5184 C CA . HIS B 1 69 ? 11.617 20.766 -18.5 1 95.88 69 HIS B CA 1
ATOM 5185 C C . HIS B 1 69 ? 11.695 22.281 -18.578 1 95.88 69 HIS B C 1
ATOM 5187 O O . HIS B 1 69 ? 11.547 22.859 -19.656 1 95.88 69 HIS B O 1
ATOM 5193 N N . PRO B 1 70 ? 11.945 22.891 -17.453 1 94.62 70 PRO B N 1
ATOM 5194 C CA . PRO B 1 70 ? 12.305 24.312 -17.547 1 94.62 70 PRO B CA 1
ATOM 5195 C C . PRO B 1 70 ? 13.648 24.547 -18.234 1 94.62 70 PRO B C 1
ATOM 5197 O O . PRO B 1 70 ? 14.375 23.578 -18.5 1 94.62 70 PRO B O 1
ATOM 5200 N N . ASN B 1 71 ? 13.883 25.797 -18.578 1 93.56 71 ASN B N 1
ATOM 5201 C CA . ASN B 1 71 ? 15.203 26.109 -19.125 1 93.56 71 ASN B CA 1
ATOM 5202 C C . ASN B 1 71 ? 16.297 25.953 -18.062 1 93.56 71 ASN B C 1
ATOM 5204 O O . ASN B 1 71 ? 16 25.812 -16.875 1 93.56 71 ASN B O 1
ATOM 5208 N N . ALA B 1 72 ? 17.562 25.953 -18.406 1 94.06 72 ALA B N 1
ATOM 5209 C CA . ALA B 1 72 ? 18.688 25.641 -17.547 1 94.06 72 ALA B CA 1
ATOM 5210 C C . ALA B 1 72 ? 18.734 26.562 -16.344 1 94.06 72 ALA B C 1
ATOM 5212 O O . ALA B 1 72 ? 19 26.125 -15.219 1 94.06 72 ALA B O 1
ATOM 5213 N N . LEU B 1 73 ? 18.516 27.828 -16.562 1 95 73 LEU B N 1
ATOM 5214 C CA . LEU B 1 73 ? 18.516 28.797 -15.469 1 95 73 LEU B CA 1
ATOM 5215 C C . LEU B 1 73 ? 17.438 28.469 -14.445 1 95 73 LEU B C 1
ATOM 5217 O O . LEU B 1 73 ? 17.688 28.531 -13.242 1 95 73 LEU B O 1
ATOM 5221 N N . ASN B 1 74 ? 16.281 28.172 -14.953 1 96.88 74 ASN B N 1
ATOM 5222 C CA . ASN B 1 74 ? 15.156 27.875 -14.07 1 96.88 74 ASN B CA 1
ATOM 5223 C C . ASN B 1 74 ? 15.352 26.531 -13.359 1 96.88 74 ASN B C 1
ATOM 5225 O O . ASN B 1 74 ? 14.914 26.359 -12.219 1 96.88 74 ASN B O 1
ATOM 5229 N N . ILE B 1 75 ? 15.984 25.578 -14.008 1 97.75 75 ILE B N 1
ATOM 5230 C CA . ILE B 1 75 ? 16.328 24.344 -13.328 1 97.75 75 ILE B CA 1
ATOM 5231 C C . ILE B 1 75 ? 17.219 24.641 -12.125 1 97.75 75 ILE B C 1
ATOM 5233 O O . ILE B 1 75 ? 17 24.109 -11.031 1 97.75 75 ILE B O 1
ATOM 5237 N N . PHE B 1 76 ? 18.141 25.531 -12.359 1 96.94 76 PHE B N 1
ATOM 5238 C CA . PHE B 1 76 ? 19.078 25.891 -11.297 1 96.94 76 PHE B CA 1
ATOM 5239 C C . PHE B 1 76 ? 18.359 26.609 -10.156 1 96.94 76 PHE B C 1
ATOM 5241 O O . PHE B 1 76 ? 18.609 26.328 -8.984 1 96.94 76 PHE B O 1
ATOM 5248 N N . LYS B 1 77 ? 17.484 27.516 -10.484 1 97.81 77 LYS B N 1
ATOM 5249 C CA . LYS B 1 77 ? 16.719 28.234 -9.469 1 97.81 77 LYS B CA 1
ATOM 5250 C C . LYS B 1 77 ? 15.875 27.266 -8.641 1 97.81 77 LYS B C 1
ATOM 5252 O O . LYS B 1 77 ? 15.789 27.391 -7.414 1 97.81 77 LYS B O 1
ATOM 5257 N N . LEU B 1 78 ? 15.25 26.312 -9.289 1 98.44 78 LEU B N 1
ATOM 5258 C CA . LEU B 1 78 ? 14.422 25.328 -8.594 1 98.44 78 LEU B CA 1
ATOM 5259 C C . LEU B 1 78 ? 15.266 24.438 -7.707 1 98.44 78 LEU B C 1
ATOM 5261 O O . LEU B 1 78 ? 14.867 24.094 -6.594 1 98.44 78 LEU B O 1
ATOM 5265 N N . TRP B 1 79 ? 16.422 24.062 -8.195 1 98.44 79 TRP B N 1
ATOM 5266 C CA . TRP B 1 79 ? 17.344 23.266 -7.398 1 98.44 79 TRP B CA 1
ATOM 5267 C C . TRP B 1 79 ? 17.781 24.016 -6.145 1 98.44 79 TRP B C 1
ATOM 5269 O O . TRP B 1 79 ? 17.812 23.453 -5.051 1 98.44 79 TRP B O 1
ATOM 5279 N N . GLN B 1 80 ? 18.031 25.297 -6.309 1 98 80 GLN B N 1
ATOM 5280 C CA . GLN B 1 80 ? 18.422 26.125 -5.172 1 98 80 GLN B CA 1
ATOM 5281 C C . GLN B 1 80 ? 17.297 26.25 -4.156 1 98 80 GLN B C 1
ATOM 5283 O O . GLN B 1 80 ? 17.531 26.188 -2.947 1 98 80 GLN B O 1
ATOM 5288 N N . ALA B 1 81 ? 16.141 26.453 -4.66 1 98.31 81 ALA B N 1
ATOM 5289 C CA . ALA B 1 81 ? 14.984 26.516 -3.775 1 98.31 81 ALA B CA 1
ATOM 5290 C C . ALA B 1 81 ? 14.812 25.203 -3.01 1 98.31 81 ALA B C 1
ATOM 5292 O O . ALA B 1 81 ? 14.492 25.219 -1.817 1 98.31 81 ALA B O 1
ATOM 5293 N N . PHE B 1 82 ? 15.047 24.141 -3.699 1 98.56 82 PHE B N 1
ATOM 5294 C CA . PHE B 1 82 ? 14.961 22.844 -3.066 1 98.56 82 PHE B CA 1
ATOM 5295 C C . PHE B 1 82 ? 15.977 22.719 -1.937 1 98.56 82 PHE B C 1
ATOM 5297 O O . PHE B 1 82 ? 15.641 22.25 -0.843 1 98.56 82 PHE B O 1
ATOM 5304 N N . LEU B 1 83 ? 17.172 23.094 -2.189 1 98.44 83 LEU B N 1
ATOM 5305 C CA . LEU B 1 83 ? 18.266 22.984 -1.223 1 98.44 83 LEU B CA 1
ATOM 5306 C C . LEU B 1 83 ? 17.984 23.844 0.005 1 98.44 83 LEU B C 1
ATOM 5308 O O . LEU B 1 83 ? 18.344 23.469 1.125 1 98.44 83 LEU B O 1
ATOM 5312 N N . GLU B 1 84 ? 17.328 24.922 -0.186 1 97.75 84 GLU B N 1
ATOM 5313 C CA . GLU B 1 84 ? 17.125 25.875 0.897 1 97.75 84 GLU B CA 1
ATOM 5314 C C . GLU B 1 84 ? 15.867 25.562 1.691 1 97.75 84 GLU B C 1
ATOM 5316 O O . GLU B 1 84 ? 15.844 25.703 2.916 1 97.75 84 GLU B O 1
ATOM 5321 N N . ASN B 1 85 ? 14.859 25.125 0.996 1 98.06 85 ASN B N 1
ATOM 5322 C CA . ASN B 1 85 ? 13.547 25.047 1.628 1 98.06 85 ASN B CA 1
ATOM 5323 C C . ASN B 1 85 ? 13.195 23.609 2 1 98.06 85 ASN B C 1
ATOM 5325 O O . ASN B 1 85 ? 12.477 23.375 2.975 1 98.06 85 ASN B O 1
ATOM 5329 N N . VAL B 1 86 ? 13.617 22.609 1.173 1 98.5 86 VAL B N 1
ATOM 5330 C CA . VAL B 1 86 ? 13.07 21.266 1.276 1 98.5 86 VAL B CA 1
ATOM 5331 C C . VAL B 1 86 ? 14.117 20.328 1.869 1 98.5 86 VAL B C 1
ATOM 5333 O O . VAL B 1 86 ? 13.859 19.641 2.859 1 98.5 86 VAL B O 1
ATOM 5336 N N . ASN B 1 87 ? 15.328 20.375 1.364 1 98.5 87 ASN B N 1
ATOM 5337 C CA . ASN B 1 87 ? 16.391 19.438 1.707 1 98.5 87 ASN B CA 1
ATOM 5338 C C . ASN B 1 87 ? 16.688 19.453 3.201 1 98.5 87 ASN B C 1
ATOM 5340 O O . ASN B 1 87 ? 16.922 18.406 3.803 1 98.5 87 ASN B O 1
ATOM 5344 N N . PRO B 1 88 ? 16.688 20.594 3.846 1 97.81 88 PRO B N 1
ATOM 5345 C CA . PRO B 1 88 ? 17.031 20.609 5.266 1 97.81 88 PRO B CA 1
ATOM 5346 C C . PRO B 1 88 ? 16.062 19.812 6.129 1 97.81 88 PRO B C 1
ATOM 5348 O O . PRO B 1 88 ? 16.453 19.266 7.164 1 97.81 88 PRO B O 1
ATOM 5351 N N . LEU B 1 89 ? 14.836 19.703 5.691 1 97.5 89 LEU B N 1
ATOM 5352 C CA . LEU B 1 89 ? 13.82 19.047 6.512 1 97.5 89 LEU B CA 1
ATOM 5353 C C . LEU B 1 89 ? 13.688 17.578 6.152 1 97.5 89 LEU B C 1
ATOM 5355 O O . LEU B 1 89 ? 13.258 16.766 6.977 1 97.5 89 LEU B O 1
ATOM 5359 N N . ILE B 1 90 ? 14.039 17.172 4.93 1 97.38 90 ILE B N 1
ATOM 5360 C CA . ILE B 1 90 ? 13.664 15.852 4.438 1 97.38 90 ILE B CA 1
ATOM 5361 C C . ILE B 1 90 ? 14.906 14.961 4.352 1 97.38 90 ILE B C 1
ATOM 5363 O O . ILE B 1 90 ? 14.875 13.805 4.766 1 97.38 90 ILE B O 1
ATOM 5367 N N . LYS B 1 91 ? 15.969 15.383 3.84 1 98.06 91 LYS B N 1
ATOM 5368 C CA . LYS B 1 91 ? 17.297 14.781 3.787 1 98.06 91 LYS B CA 1
ATOM 5369 C C . LYS B 1 91 ? 17.234 13.344 3.266 1 98.06 91 LYS B C 1
ATOM 5371 O O . LYS B 1 91 ? 17.828 12.438 3.852 1 98.06 91 LYS B O 1
ATOM 5376 N N . ILE B 1 92 ? 16.547 13.086 2.141 1 98.06 92 ILE B N 1
ATOM 5377 C CA . ILE B 1 92 ? 16.453 11.734 1.596 1 98.06 92 ILE B CA 1
ATOM 5378 C C . ILE B 1 92 ? 17.391 11.594 0.397 1 98.06 92 ILE B C 1
ATOM 5380 O O . ILE B 1 92 ? 17.562 10.492 -0.135 1 98.06 92 ILE B O 1
ATOM 5384 N N . ILE B 1 93 ? 17.953 12.703 -0.1 1 98.06 93 ILE B N 1
ATOM 5385 C CA . ILE B 1 93 ? 18.938 12.641 -1.174 1 98.06 93 ILE B CA 1
ATOM 5386 C C . ILE B 1 93 ? 20.281 13.156 -0.667 1 98.06 93 ILE B C 1
ATOM 5388 O O . ILE B 1 93 ? 20.344 13.906 0.313 1 98.06 93 ILE B O 1
ATOM 5392 N N . HIS B 1 94 ? 21.312 12.664 -1.237 1 98.12 94 HIS B N 1
ATOM 5393 C CA . HIS B 1 94 ? 22.656 13.219 -1.028 1 98.12 94 HIS B CA 1
ATOM 5394 C C . HIS B 1 94 ? 22.906 14.414 -1.941 1 98.12 94 HIS B C 1
ATOM 5396 O O . HIS B 1 94 ? 23.203 14.242 -3.125 1 98.12 94 HIS B O 1
ATOM 5402 N N . ALA B 1 95 ? 22.922 15.57 -1.372 1 98 95 ALA B N 1
ATOM 5403 C CA . ALA B 1 95 ? 22.891 16.812 -2.129 1 98 95 ALA B CA 1
ATOM 5404 C C . ALA B 1 95 ? 24.094 16.938 -3.053 1 98 95 ALA B C 1
ATOM 5406 O O . ALA B 1 95 ? 23.953 17.266 -4.234 1 98 95 ALA B O 1
ATOM 5407 N N . PRO B 1 96 ? 25.328 16.594 -2.607 1 97.06 96 PRO B N 1
ATOM 5408 C CA . PRO B 1 96 ? 26.469 16.734 -3.508 1 97.06 96 PRO B CA 1
ATOM 5409 C C . PRO B 1 96 ? 26.375 15.836 -4.738 1 97.06 96 PRO B C 1
ATOM 5411 O O . PRO B 1 96 ? 26.672 16.266 -5.852 1 97.06 96 PRO B O 1
ATOM 5414 N N . THR B 1 97 ? 25.906 14.648 -4.531 1 96.94 97 THR B N 1
ATOM 5415 C CA . THR B 1 97 ? 25.781 13.711 -5.645 1 96.94 97 THR B CA 1
ATOM 5416 C C . THR B 1 97 ? 24.703 14.164 -6.621 1 96.94 97 THR B C 1
ATOM 5418 O O . THR B 1 97 ? 24.922 14.156 -7.836 1 96.94 97 THR B O 1
ATOM 5421 N N . VAL B 1 98 ? 23.547 14.562 -6.117 1 97.81 98 VAL B N 1
ATOM 5422 C CA . VAL B 1 98 ? 22.438 14.969 -6.961 1 97.81 98 VAL B CA 1
ATOM 5423 C C . VAL B 1 98 ? 22.766 16.281 -7.668 1 97.81 98 VAL B C 1
ATOM 5425 O O . VAL B 1 98 ? 22.375 16.5 -8.812 1 97.81 98 VAL B O 1
ATOM 5428 N N . GLN B 1 99 ? 23.531 17.109 -6.973 1 97.19 99 GLN B N 1
ATOM 5429 C CA . GLN B 1 99 ? 23.969 18.375 -7.586 1 97.19 99 GLN B CA 1
ATOM 5430 C C . GLN B 1 99 ? 24.781 18.109 -8.852 1 97.19 99 GLN B C 1
ATOM 5432 O O . GLN B 1 99 ? 24.547 18.75 -9.883 1 97.19 99 GLN B O 1
ATOM 5437 N N . GLN B 1 100 ? 25.672 17.25 -8.773 1 95.69 100 GLN B N 1
ATOM 5438 C CA . GLN B 1 100 ? 26.484 16.906 -9.93 1 95.69 100 GLN B CA 1
ATOM 5439 C C . GLN B 1 100 ? 25.625 16.359 -11.07 1 95.69 100 GLN B C 1
ATOM 5441 O O . GLN B 1 100 ? 25.844 16.719 -12.227 1 95.69 100 GLN B O 1
ATOM 5446 N N . GLN B 1 101 ? 24.656 15.547 -10.711 1 96.56 101 GLN B N 1
ATOM 5447 C CA . GLN B 1 101 ? 23.781 14.953 -11.711 1 96.56 101 GLN B CA 1
ATOM 5448 C C . GLN B 1 101 ? 22.891 16.016 -12.367 1 96.56 101 GLN B C 1
ATOM 5450 O O . GLN B 1 101 ? 22.625 15.953 -13.57 1 96.56 101 GLN B O 1
ATOM 5455 N N . ILE B 1 102 ? 22.438 16.969 -11.594 1 97.19 102 ILE B N 1
ATOM 5456 C CA . ILE B 1 102 ? 21.594 18.047 -12.117 1 97.19 102 ILE B CA 1
ATOM 5457 C C . ILE B 1 102 ? 22.422 18.922 -13.07 1 97.19 102 ILE B C 1
ATOM 5459 O O . ILE B 1 102 ? 21.938 19.281 -14.141 1 97.19 102 ILE B O 1
ATOM 5463 N N . LEU B 1 103 ? 23.672 19.203 -12.703 1 95.38 103 LEU B N 1
ATOM 5464 C CA . LEU B 1 103 ? 24.547 20 -13.562 1 95.38 103 LEU B CA 1
ATOM 5465 C C . LEU B 1 103 ? 24.797 19.297 -14.883 1 95.38 103 LEU B C 1
ATOM 5467 O O . LEU B 1 103 ? 24.781 19.922 -15.945 1 95.38 103 LEU B O 1
ATOM 5471 N N . GLU B 1 104 ? 24.953 18.016 -14.82 1 94.69 104 GLU B N 1
ATOM 5472 C CA . GLU B 1 104 ? 25.141 17.234 -16.031 1 94.69 104 GLU B CA 1
ATOM 5473 C C . GLU B 1 104 ? 23.875 17.219 -16.875 1 94.69 104 GLU B C 1
ATOM 5475 O O . GLU B 1 104 ? 23.938 17.328 -18.109 1 94.69 104 GLU B O 1
ATOM 5480 N N . ALA B 1 105 ? 22.75 17.094 -16.234 1 94 105 ALA B N 1
ATOM 5481 C CA . ALA B 1 105 ? 21.469 17.062 -16.922 1 94 105 ALA B CA 1
ATOM 5482 C C . ALA B 1 105 ? 21.203 18.391 -17.641 1 94 105 ALA B C 1
ATOM 5484 O O . ALA B 1 105 ? 20.625 18.406 -18.734 1 94 105 ALA B O 1
ATOM 5485 N N . MET B 1 106 ? 21.609 19.453 -17.047 1 92.5 106 MET B N 1
ATOM 5486 C CA . MET B 1 106 ? 21.375 20.781 -17.609 1 92.5 106 MET B CA 1
ATOM 5487 C C . MET B 1 106 ? 22.141 20.953 -18.922 1 92.5 106 MET B C 1
ATOM 5489 O O . MET B 1 106 ? 21.719 21.719 -19.781 1 92.5 106 MET B O 1
ATOM 5493 N N . SER B 1 107 ? 23.219 20.219 -19.062 1 90.88 107 SER B N 1
ATOM 5494 C CA . SER B 1 107 ? 24.016 20.297 -20.281 1 90.88 107 SER B CA 1
ATOM 5495 C C . SER B 1 107 ? 23.375 19.531 -21.422 1 90.88 107 SER B C 1
ATOM 5497 O O . SER B 1 107 ? 23.484 19.922 -22.578 1 90.88 107 SER B O 1
ATOM 5499 N N . ASP B 1 108 ? 22.719 18.375 -21.047 1 91.94 108 ASP B N 1
ATOM 5500 C CA . ASP B 1 108 ? 22.062 17.547 -22.047 1 91.94 108 ASP B CA 1
ATOM 5501 C C . ASP B 1 108 ? 20.969 16.703 -21.422 1 91.94 108 ASP B C 1
ATOM 5503 O O . ASP B 1 108 ? 21.219 15.586 -20.938 1 91.94 108 ASP B O 1
ATOM 5507 N N . LEU B 1 109 ? 19.766 17.125 -21.625 1 92.12 109 LEU B N 1
ATOM 5508 C CA . LEU B 1 109 ? 18.609 16.469 -21 1 92.12 109 LEU B CA 1
ATOM 5509 C C . LEU B 1 109 ? 18.312 15.133 -21.688 1 92.12 109 LEU B C 1
ATOM 5511 O O . LEU B 1 109 ? 17.641 14.273 -21.109 1 92.12 109 LEU B O 1
ATOM 5515 N N . SER B 1 110 ? 18.719 14.945 -22.844 1 88.38 110 SER B N 1
ATOM 5516 C CA . SER B 1 110 ? 18.438 13.727 -23.609 1 88.38 110 SER B CA 1
ATOM 5517 C C . SER B 1 110 ? 19.172 12.523 -23.016 1 88.38 110 SER B C 1
ATOM 5519 O O . SER B 1 110 ? 18.781 11.383 -23.234 1 88.38 110 SER B O 1
ATOM 5521 N N . LYS B 1 111 ? 20.172 12.797 -22.219 1 89.94 111 LYS B N 1
ATOM 5522 C CA . LYS B 1 111 ? 20.984 11.719 -21.672 1 89.94 111 LYS B CA 1
ATOM 5523 C C . LYS B 1 111 ? 20.547 11.344 -20.266 1 89.94 111 LYS B C 1
ATOM 5525 O O . LYS B 1 111 ? 21.078 10.406 -19.672 1 89.94 111 LYS B O 1
ATOM 5530 N N . VAL B 1 112 ? 19.609 11.984 -19.797 1 94.19 112 VAL B N 1
ATOM 5531 C CA . VAL B 1 112 ? 19.172 11.758 -18.422 1 94.19 112 VAL B CA 1
ATOM 5532 C C . VAL B 1 112 ? 18.422 10.43 -18.328 1 94.19 112 VAL B C 1
ATOM 5534 O O . VAL B 1 112 ? 17.609 10.109 -19.188 1 94.19 112 VAL B O 1
ATOM 5537 N N . SER B 1 113 ? 18.812 9.641 -17.359 1 94.69 113 SER B N 1
ATOM 5538 C CA . SER B 1 113 ? 18.109 8.383 -17.156 1 94.69 113 SER B CA 1
ATOM 5539 C C . SER B 1 113 ? 16.656 8.609 -16.766 1 94.69 113 SER B C 1
ATOM 5541 O O . SER B 1 113 ? 16.312 9.672 -16.234 1 94.69 113 SER B O 1
ATOM 5543 N N . ARG B 1 114 ? 15.812 7.664 -16.984 1 93.5 114 ARG B N 1
ATOM 5544 C CA . ARG B 1 114 ? 14.398 7.75 -16.641 1 93.5 114 ARG B CA 1
ATOM 5545 C C . ARG B 1 114 ? 14.211 7.93 -15.133 1 93.5 114 ARG B C 1
ATOM 5547 O O . ARG B 1 114 ? 13.336 8.688 -14.703 1 93.5 114 ARG B O 1
ATOM 5554 N N . GLU B 1 115 ? 14.992 7.262 -14.375 1 96.19 115 GLU B N 1
ATOM 5555 C CA . GLU B 1 115 ? 14.898 7.336 -12.914 1 96.19 115 GLU B CA 1
ATOM 5556 C C . GLU B 1 115 ? 15.242 8.734 -12.414 1 96.19 115 GLU B C 1
ATOM 5558 O O . GLU B 1 115 ? 14.516 9.297 -11.586 1 96.19 115 GLU B O 1
ATOM 5563 N N . PHE B 1 116 ? 16.328 9.25 -12.984 1 97.12 116 PHE B N 1
ATOM 5564 C CA . PHE B 1 116 ? 16.766 10.555 -12.516 1 97.12 116 PHE B CA 1
ATOM 5565 C C . PHE B 1 116 ? 15.82 11.648 -13 1 97.12 116 PHE B C 1
ATOM 5567 O O . PHE B 1 116 ? 15.609 12.641 -12.297 1 97.12 116 PHE B O 1
ATOM 5574 N N . GLU B 1 117 ? 15.281 11.445 -14.156 1 97.25 117 GLU B N 1
ATOM 5575 C CA . GLU B 1 117 ? 14.32 12.422 -14.672 1 97.25 117 GLU B CA 1
ATOM 5576 C C . GLU B 1 117 ? 13.102 12.516 -13.766 1 97.25 117 GLU B C 1
ATOM 5578 O O . GLU B 1 117 ? 12.562 13.609 -13.547 1 97.25 117 GLU B O 1
ATOM 5583 N N . ALA B 1 118 ? 12.633 11.422 -13.25 1 96.44 118 ALA B N 1
ATOM 5584 C CA . ALA B 1 118 ? 11.547 11.422 -12.273 1 96.44 118 ALA B CA 1
ATOM 5585 C C . ALA B 1 118 ? 11.93 12.219 -11.031 1 96.44 118 ALA B C 1
ATOM 5587 O O . ALA B 1 118 ? 11.125 12.992 -10.508 1 96.44 118 ALA B O 1
ATOM 5588 N N . LEU B 1 119 ? 13.148 12.055 -10.594 1 98.56 119 LEU B N 1
ATOM 5589 C CA . LEU B 1 119 ? 13.625 12.789 -9.43 1 98.56 119 LEU B CA 1
ATOM 5590 C C . LEU B 1 119 ? 13.68 14.289 -9.711 1 98.56 119 LEU B C 1
ATOM 5592 O O . LEU B 1 119 ? 13.266 15.094 -8.875 1 98.56 119 LEU B O 1
ATOM 5596 N N . MET B 1 120 ? 14.156 14.609 -10.898 1 98.5 120 MET B N 1
ATOM 5597 C CA . MET B 1 120 ? 14.219 16.016 -11.273 1 98.5 120 MET B CA 1
ATOM 5598 C C . MET B 1 120 ? 12.844 16.656 -11.219 1 98.5 120 MET B C 1
ATOM 5600 O O . MET B 1 120 ? 12.672 17.719 -10.602 1 98.5 120 MET B O 1
ATOM 5604 N N . PHE B 1 121 ? 11.875 16.047 -11.766 1 97.62 121 PHE B N 1
ATOM 5605 C CA . PHE B 1 121 ? 10.547 16.641 -11.82 1 97.62 121 PHE B CA 1
ATOM 5606 C C . PHE B 1 121 ? 9.922 16.688 -10.43 1 97.62 121 PHE B C 1
ATOM 5608 O O . PHE B 1 121 ? 9.164 17.609 -10.109 1 97.62 121 PHE B O 1
ATOM 5615 N N . ALA B 1 122 ? 10.195 15.656 -9.602 1 98.19 122 ALA B N 1
ATOM 5616 C CA . ALA B 1 122 ? 9.727 15.719 -8.219 1 98.19 122 ALA B CA 1
ATOM 5617 C C . ALA B 1 122 ? 10.344 16.906 -7.48 1 98.19 122 ALA B C 1
ATOM 5619 O O . ALA B 1 122 ? 9.656 17.578 -6.711 1 98.19 122 ALA B O 1
ATOM 5620 N N . ILE B 1 123 ? 11.602 17.109 -7.746 1 98.75 123 ILE B N 1
ATOM 5621 C CA . ILE B 1 123 ? 12.297 18.25 -7.148 1 98.75 123 ILE B CA 1
ATOM 5622 C C . ILE B 1 123 ? 11.68 19.547 -7.641 1 98.75 123 ILE B C 1
ATOM 5624 O O . ILE B 1 123 ? 11.453 20.469 -6.855 1 98.75 123 ILE B O 1
ATOM 5628 N N . TYR B 1 124 ? 11.383 19.641 -8.992 1 98.56 124 TYR B N 1
ATOM 5629 C CA . TYR B 1 124 ? 10.703 20.812 -9.516 1 98.56 124 TYR B CA 1
ATOM 5630 C C . TYR B 1 124 ? 9.414 21.094 -8.758 1 98.56 124 TYR B C 1
ATOM 5632 O O . TYR B 1 124 ? 9.188 22.219 -8.289 1 98.56 124 TYR B O 1
ATOM 5640 N N . CYS B 1 125 ? 8.633 20.109 -8.586 1 97.56 125 CYS B N 1
ATOM 5641 C CA . CYS B 1 125 ? 7.309 20.25 -7.984 1 97.56 125 CYS B CA 1
ATOM 5642 C C . CYS B 1 125 ? 7.41 20.75 -6.547 1 97.56 125 CYS B C 1
ATOM 5644 O O . CYS B 1 125 ? 6.789 21.75 -6.191 1 97.56 125 CYS B O 1
ATOM 5646 N N . ILE B 1 126 ? 8.219 20.109 -5.758 1 98.25 126 ILE B N 1
ATOM 5647 C CA . ILE B 1 126 ? 8.234 20.438 -4.336 1 98.25 126 ILE B CA 1
ATOM 5648 C C . ILE B 1 126 ? 8.945 21.766 -4.113 1 98.25 126 ILE B C 1
ATOM 5650 O O . ILE B 1 126 ? 8.633 22.5 -3.17 1 98.25 126 ILE B O 1
ATOM 5654 N N . ALA B 1 127 ? 9.898 22.047 -5.008 1 98.62 127 ALA B N 1
ATOM 5655 C CA . ALA B 1 127 ? 10.531 23.359 -4.941 1 98.62 127 ALA B CA 1
ATOM 5656 C C . ALA B 1 127 ? 9.508 24.469 -5.188 1 98.62 127 ALA B C 1
ATOM 5658 O O . ALA B 1 127 ? 9.453 25.453 -4.441 1 98.62 127 ALA B O 1
ATOM 5659 N N . VAL B 1 128 ? 8.703 24.312 -6.184 1 98.06 128 VAL B N 1
ATOM 5660 C CA . VAL B 1 128 ? 7.68 25.297 -6.492 1 98.06 128 VAL B CA 1
ATOM 5661 C C . VAL B 1 128 ? 6.715 25.438 -5.316 1 98.06 128 VAL B C 1
ATOM 5663 O O . VAL B 1 128 ? 6.379 26.547 -4.906 1 98.06 128 VAL B O 1
ATOM 5666 N N . VAL B 1 129 ? 6.289 24.328 -4.75 1 95.38 129 VAL B N 1
ATOM 5667 C CA . VAL B 1 129 ? 5.363 24.328 -3.625 1 95.38 129 VAL B CA 1
ATOM 5668 C C . VAL B 1 129 ? 5.984 25.062 -2.438 1 95.38 129 VAL B C 1
ATOM 5670 O O . VAL B 1 129 ? 5.289 25.766 -1.701 1 95.38 129 VAL B O 1
ATOM 5673 N N . SER B 1 130 ? 7.246 24.953 -2.266 1 96.62 130 SER B N 1
ATOM 5674 C CA . SER B 1 130 ? 7.922 25.5 -1.093 1 96.62 130 SER B CA 1
ATOM 5675 C C . SER B 1 130 ? 8.086 27.016 -1.2 1 96.62 130 SER B C 1
ATOM 5677 O O . SER B 1 130 ? 8.359 27.688 -0.203 1 96.62 130 SER B O 1
ATOM 5679 N N . MET B 1 131 ? 7.934 27.562 -2.379 1 96.19 131 MET B N 1
ATOM 5680 C CA . MET B 1 131 ? 8.125 29 -2.598 1 96.19 131 MET B CA 1
ATOM 5681 C C . MET B 1 131 ? 6.805 29.75 -2.447 1 96.19 131 MET B C 1
ATOM 5683 O O . MET B 1 131 ? 5.73 29.172 -2.658 1 96.19 131 MET B O 1
ATOM 5687 N N . GLN B 1 132 ? 6.922 31 -2.064 1 91.5 132 GLN B N 1
ATOM 5688 C CA . GLN B 1 132 ? 5.742 31.859 -2.025 1 91.5 132 GLN B CA 1
ATOM 5689 C C . GLN B 1 132 ? 5.297 32.25 -3.434 1 91.5 132 GLN B C 1
ATOM 5691 O O . GLN B 1 132 ? 6.125 32.375 -4.34 1 91.5 132 GLN B O 1
ATOM 5696 N N . ALA B 1 133 ? 4.074 32.5 -3.582 1 91.38 133 ALA B N 1
ATOM 5697 C CA . ALA B 1 133 ? 3.502 32.781 -4.895 1 91.38 133 ALA B CA 1
ATOM 5698 C C . ALA B 1 133 ? 4.156 34 -5.516 1 91.38 133 ALA B C 1
ATOM 5700 O O . ALA B 1 133 ? 4.465 34 -6.711 1 91.38 133 ALA B O 1
ATOM 5701 N N . GLU B 1 134 ? 4.395 34.969 -4.711 1 93.56 134 GLU B N 1
ATOM 5702 C CA . GLU B 1 134 ? 4.992 36.219 -5.203 1 93.56 134 GLU B CA 1
ATOM 5703 C C . GLU B 1 134 ? 6.418 35.969 -5.691 1 93.56 134 GLU B C 1
ATOM 5705 O O . GLU B 1 134 ? 6.832 36.531 -6.711 1 93.56 134 GLU B O 1
ATOM 5710 N N . ASP B 1 135 ? 7.129 35.156 -4.996 1 95.38 135 ASP B N 1
ATOM 5711 C CA . ASP B 1 135 ? 8.508 34.875 -5.359 1 95.38 135 ASP B CA 1
ATOM 5712 C C . ASP B 1 135 ? 8.57 34.062 -6.66 1 95.38 135 ASP B C 1
ATOM 5714 O O . ASP B 1 135 ? 9.484 34.25 -7.469 1 95.38 135 ASP B O 1
ATOM 5718 N N . VAL B 1 136 ? 7.625 33.156 -6.859 1 97.19 136 VAL B N 1
ATOM 5719 C CA . VAL B 1 136 ? 7.574 32.375 -8.078 1 97.19 136 VAL B CA 1
ATOM 5720 C C . VAL B 1 136 ? 7.301 33.281 -9.281 1 97.19 136 VAL B C 1
ATOM 5722 O O . VAL B 1 136 ? 7.965 33.156 -10.312 1 97.19 136 VAL B O 1
ATOM 5725 N N . GLU B 1 137 ? 6.422 34.156 -9.133 1 96.38 137 GLU B N 1
ATOM 5726 C CA . GLU B 1 137 ? 6.078 35.062 -10.219 1 96.38 137 GLU B CA 1
ATOM 5727 C C . GLU B 1 137 ? 7.262 35.938 -10.594 1 96.38 137 GLU B C 1
ATOM 5729 O O . GLU B 1 137 ? 7.527 36.156 -11.773 1 96.38 137 GLU B O 1
ATOM 5734 N N . LYS B 1 138 ? 7.891 36.406 -9.656 1 96.31 138 LYS B N 1
ATOM 5735 C CA . LYS B 1 138 ? 9.039 37.281 -9.883 1 96.31 138 LYS B CA 1
ATOM 5736 C C . LYS B 1 138 ? 10.195 36.5 -10.516 1 96.31 138 LYS B C 1
ATOM 5738 O O . LYS B 1 138 ? 10.859 37 -11.43 1 96.31 138 LYS B O 1
ATOM 5743 N N . SER B 1 139 ? 10.398 35.312 -10.062 1 96.5 139 SER B N 1
ATOM 5744 C CA . SER B 1 139 ? 11.586 34.562 -10.445 1 96.5 139 SER B CA 1
ATOM 5745 C C . SER B 1 139 ? 11.375 33.844 -11.781 1 96.5 139 SER B C 1
ATOM 5747 O O . SER B 1 139 ? 12.328 33.656 -12.547 1 96.5 139 SER B O 1
ATOM 5749 N N . PHE B 1 140 ? 10.125 33.469 -12.125 1 97.25 140 PHE B N 1
ATOM 5750 C CA . PHE B 1 140 ? 9.914 32.594 -13.258 1 97.25 140 PHE B CA 1
ATOM 5751 C C . PHE B 1 140 ? 9 33.25 -14.289 1 97.25 140 PHE B C 1
ATOM 5753 O O . PHE B 1 140 ? 8.875 32.75 -15.414 1 97.25 140 PHE B O 1
ATOM 5760 N N . GLY B 1 141 ? 8.297 34.281 -13.961 1 95.44 141 GLY B N 1
ATOM 5761 C CA . GLY B 1 141 ? 7.453 35 -14.891 1 95.44 141 GLY B CA 1
ATOM 5762 C C . GLY B 1 141 ? 6.105 34.344 -15.117 1 95.44 141 GLY B C 1
ATOM 5763 O O . GLY B 1 141 ? 5.41 34.656 -16.078 1 95.44 141 GLY B O 1
ATOM 5764 N N . GLU B 1 142 ? 5.805 33.375 -14.391 1 94.38 142 GLU B N 1
ATOM 5765 C CA . GLU B 1 142 ? 4.504 32.719 -14.438 1 94.38 142 GLU B CA 1
ATOM 5766 C C . GLU B 1 142 ? 3.943 32.5 -13.039 1 94.38 142 GLU B C 1
ATOM 5768 O O . GLU B 1 142 ? 4.68 32.594 -12.055 1 94.38 142 GLU B O 1
ATOM 5773 N N . SER B 1 143 ? 2.648 32.312 -12.977 1 95 143 SER B N 1
ATOM 5774 C CA . SER B 1 143 ? 2.021 32.094 -11.672 1 95 143 SER B CA 1
ATOM 5775 C C . SER B 1 143 ? 2.475 30.781 -11.062 1 95 143 SER B C 1
ATOM 5777 O O . SER B 1 143 ? 2.859 29.859 -11.773 1 95 143 SER B O 1
ATOM 5779 N N . LYS B 1 144 ? 2.43 30.719 -9.773 1 94.69 144 LYS B N 1
ATOM 5780 C CA . LYS B 1 144 ? 2.785 29.5 -9.047 1 94.69 144 LYS B CA 1
ATOM 5781 C C . LYS B 1 144 ? 1.915 28.328 -9.492 1 94.69 144 LYS B C 1
ATOM 5783 O O . LYS B 1 144 ? 2.414 27.219 -9.695 1 94.69 144 LYS B O 1
ATOM 5788 N N . LYS B 1 145 ? 0.687 28.562 -9.688 1 90.25 145 LYS B N 1
ATOM 5789 C CA . LYS B 1 145 ? -0.259 27.531 -10.102 1 90.25 145 LYS B CA 1
ATOM 5790 C C . LYS B 1 145 ? 0.095 26.984 -11.477 1 90.25 145 LYS B C 1
ATOM 5792 O O . LYS B 1 145 ? 0.09 25.766 -11.688 1 90.25 145 LYS B O 1
ATOM 5797 N N . ALA B 1 146 ? 0.379 27.812 -12.391 1 92.88 146 ALA B N 1
ATOM 5798 C CA . ALA B 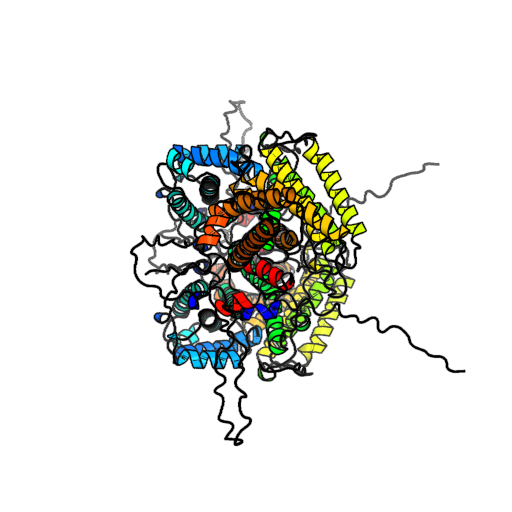1 146 ? 0.704 27.406 -13.758 1 92.88 146 ALA B CA 1
ATOM 5799 C C . ALA B 1 146 ? 2.01 26.625 -13.797 1 92.88 146 ALA B C 1
ATOM 5801 O O . ALA B 1 146 ? 2.096 25.578 -14.469 1 92.88 146 ALA B O 1
ATOM 5802 N N . LEU B 1 147 ? 3.002 27.172 -13.148 1 96.12 147 LEU B N 1
ATOM 5803 C CA . LEU B 1 147 ? 4.297 26.5 -13.125 1 96.12 147 LEU B CA 1
ATOM 5804 C C . LEU B 1 147 ? 4.188 25.125 -12.477 1 96.12 147 LEU B C 1
ATOM 5806 O O . LEU B 1 147 ? 4.766 24.156 -12.961 1 96.12 147 LEU B O 1
ATOM 5810 N N . LEU B 1 148 ? 3.449 25.031 -11.375 1 94.5 148 LEU B N 1
ATOM 5811 C CA . LEU B 1 148 ? 3.262 23.766 -10.672 1 94.5 148 LEU B CA 1
ATOM 5812 C C . LEU B 1 148 ? 2.531 22.75 -11.547 1 94.5 148 LEU B C 1
ATOM 5814 O O . LEU B 1 148 ? 2.873 21.578 -11.555 1 94.5 148 LEU B O 1
ATOM 5818 N N . SER B 1 149 ? 1.564 23.234 -12.289 1 90.5 149 SER B N 1
ATOM 5819 C CA . SER B 1 149 ? 0.81 22.359 -13.172 1 90.5 149 SER B CA 1
ATOM 5820 C C . SER B 1 149 ? 1.714 21.75 -14.234 1 90.5 149 SER B C 1
ATOM 5822 O O . SER B 1 149 ? 1.6 20.547 -14.539 1 90.5 149 SER B O 1
ATOM 5824 N N . LYS B 1 150 ? 2.555 22.5 -14.742 1 91.88 150 LYS B N 1
ATOM 5825 C CA . LYS B 1 150 ? 3.502 22.016 -15.742 1 91.88 150 LYS B CA 1
ATOM 5826 C C . LYS B 1 150 ? 4.461 20.984 -15.133 1 91.88 150 LYS B C 1
ATOM 5828 O O . LYS B 1 150 ? 4.723 19.938 -15.727 1 91.88 150 LYS B O 1
ATOM 5833 N N . CYS B 1 151 ? 4.988 21.328 -13.961 1 94.62 151 CYS B N 1
ATOM 5834 C CA . CYS B 1 151 ? 5.906 20.422 -13.273 1 94.62 151 CYS B CA 1
ATOM 5835 C C . CYS B 1 151 ? 5.219 19.109 -12.922 1 94.62 151 CYS B C 1
ATOM 5837 O O . CYS B 1 151 ? 5.816 18.047 -13.031 1 94.62 151 CYS B O 1
ATOM 5839 N N . ARG B 1 152 ? 3.99 19.188 -12.531 1 92.12 152 ARG B N 1
ATOM 5840 C CA . ARG B 1 152 ? 3.227 18 -12.148 1 92.12 152 ARG B CA 1
ATOM 5841 C C . ARG B 1 152 ? 3.008 17.094 -13.352 1 92.12 152 ARG B C 1
ATOM 5843 O O . ARG B 1 152 ? 3.139 15.867 -13.242 1 92.12 152 ARG B O 1
ATOM 5850 N N . ARG B 1 153 ? 2.643 17.688 -14.438 1 89.94 153 ARG B N 1
ATOM 5851 C CA . ARG B 1 153 ? 2.488 16.906 -15.664 1 89.94 153 ARG B CA 1
ATOM 5852 C C . ARG B 1 153 ? 3.783 16.188 -16.031 1 89.94 153 ARG B C 1
ATOM 5854 O O . ARG B 1 153 ? 3.768 15.008 -16.391 1 89.94 153 ARG B O 1
ATOM 5861 N N . GLY B 1 154 ? 4.828 16.906 -15.953 1 91.88 154 GLY B N 1
ATOM 5862 C CA . GLY B 1 154 ? 6.125 16.297 -16.188 1 91.88 154 GLY B CA 1
ATOM 5863 C C . GLY B 1 154 ? 6.438 15.164 -15.234 1 91.88 154 GLY B C 1
ATOM 5864 O O . GLY B 1 154 ? 6.961 14.125 -15.641 1 91.88 154 GLY B O 1
ATOM 5865 N N . ALA B 1 155 ? 6.137 15.359 -13.977 1 93.44 155 ALA B N 1
ATOM 5866 C CA . ALA B 1 155 ? 6.391 14.336 -12.969 1 93.44 155 ALA B CA 1
ATOM 5867 C C . ALA B 1 155 ? 5.586 13.07 -13.258 1 93.44 155 ALA B C 1
ATOM 5869 O O . ALA B 1 155 ? 6.113 11.961 -13.172 1 93.44 155 ALA B O 1
ATOM 5870 N N . GLN B 1 156 ? 4.355 13.258 -13.633 1 88.5 156 GLN B N 1
ATOM 5871 C CA . GLN B 1 156 ? 3.486 12.125 -13.93 1 88.5 156 GLN B CA 1
ATOM 5872 C C . GLN B 1 156 ? 4.027 11.305 -15.094 1 88.5 156 GLN B C 1
ATOM 5874 O O . GLN B 1 156 ? 4.094 10.07 -15.016 1 88.5 156 GLN B O 1
ATOM 5879 N N . LEU B 1 157 ? 4.387 11.961 -16.109 1 88.69 157 LEU B N 1
ATOM 5880 C CA . LEU B 1 157 ? 4.941 11.281 -17.266 1 88.69 157 LEU B CA 1
ATOM 5881 C C . LEU B 1 157 ? 6.289 10.648 -16.938 1 88.69 157 LEU B C 1
ATOM 5883 O O . LEU B 1 157 ? 6.609 9.562 -17.438 1 88.69 157 LEU B O 1
ATOM 5887 N N . ALA B 1 158 ? 7.078 11.312 -16.125 1 92.69 158 ALA B N 1
ATOM 5888 C CA . ALA B 1 158 ? 8.383 10.773 -15.734 1 92.69 158 ALA B CA 1
ATOM 5889 C C . ALA B 1 158 ? 8.227 9.5 -14.914 1 92.69 158 ALA B C 1
ATOM 5891 O O . ALA B 1 158 ? 9.008 8.562 -15.062 1 92.69 158 ALA B O 1
ATOM 5892 N N . PHE B 1 159 ? 7.285 9.461 -14.023 1 91.88 159 PHE B N 1
ATOM 5893 C CA . PHE B 1 159 ? 7.023 8.266 -13.234 1 91.88 159 PHE B CA 1
ATOM 5894 C C . PHE B 1 159 ? 6.582 7.113 -14.125 1 91.88 159 PHE B C 1
ATOM 5896 O O . PHE B 1 159 ? 6.957 5.961 -13.891 1 91.88 159 PHE B O 1
ATOM 5903 N N . LYS B 1 160 ? 5.738 7.523 -15.062 1 86.19 160 LYS B N 1
ATOM 5904 C CA . LYS B 1 160 ? 5.344 6.52 -16.047 1 86.19 160 LYS B CA 1
ATOM 5905 C C . LYS B 1 160 ? 6.562 5.953 -16.766 1 86.19 160 LYS B C 1
ATOM 5907 O O . LYS B 1 160 ? 6.715 4.734 -16.875 1 86.19 160 LYS B O 1
ATOM 5912 N N . ASN B 1 161 ? 7.438 6.812 -17.234 1 88.56 161 ASN B N 1
ATOM 5913 C CA . ASN B 1 161 ? 8.648 6.406 -17.938 1 88.56 161 ASN B CA 1
ATOM 5914 C C . ASN B 1 161 ? 9.547 5.551 -17.047 1 88.56 161 ASN B C 1
ATOM 5916 O O . ASN B 1 161 ? 10.227 4.645 -17.531 1 88.56 161 ASN B O 1
ATOM 5920 N N . ALA B 1 162 ? 9.516 5.828 -15.773 1 91.19 162 ALA B N 1
ATOM 5921 C CA . ALA B 1 162 ? 10.406 5.137 -14.844 1 91.19 162 ALA B CA 1
ATOM 5922 C C . ALA B 1 162 ? 9.75 3.861 -14.312 1 91.19 162 ALA B C 1
ATOM 5924 O O . ALA B 1 162 ? 10.312 3.188 -13.438 1 91.19 162 ALA B O 1
ATOM 5925 N N . SER B 1 163 ? 8.57 3.5 -14.734 1 85.94 163 SER B N 1
ATOM 5926 C CA . SER B 1 163 ? 7.852 2.303 -14.312 1 85.94 163 SER B CA 1
ATOM 5927 C C . SER B 1 163 ? 7.738 2.229 -12.797 1 85.94 163 SER B C 1
ATOM 5929 O O . SER B 1 163 ? 8.148 1.239 -12.18 1 85.94 163 SER B O 1
ATOM 5931 N N . LEU B 1 164 ? 7.109 3.211 -12.258 1 90.44 164 LEU B N 1
ATOM 5932 C CA . LEU B 1 164 ? 7.039 3.414 -10.82 1 90.44 164 LEU B CA 1
ATOM 5933 C C . LEU B 1 164 ? 6.559 2.148 -10.109 1 90.44 164 LEU B C 1
ATOM 5935 O O . LEU B 1 164 ? 7.137 1.738 -9.102 1 90.44 164 LEU B O 1
ATOM 5939 N N . LEU B 1 165 ? 5.645 1.454 -10.648 1 86.94 165 LEU B N 1
ATOM 5940 C CA . LEU B 1 165 ? 4.988 0.348 -9.961 1 86.94 165 LEU B CA 1
ATOM 5941 C C . LEU B 1 165 ? 5.879 -0.891 -9.953 1 86.94 165 LEU B C 1
ATOM 5943 O O . LEU B 1 165 ? 5.645 -1.824 -9.18 1 86.94 165 LEU B O 1
ATOM 5947 N N . ARG B 1 166 ? 6.855 -0.936 -10.789 1 85 166 ARG B N 1
ATOM 5948 C CA . ARG B 1 166 ? 7.699 -2.123 -10.836 1 85 166 ARG B CA 1
ATOM 5949 C C . ARG B 1 166 ? 9.172 -1.75 -10.703 1 85 166 ARG B C 1
ATOM 5951 O O . ARG B 1 166 ? 10.055 -2.543 -11.047 1 85 166 ARG B O 1
ATOM 5958 N N . THR B 1 167 ? 9.43 -0.551 -10.219 1 87.81 167 THR B N 1
ATOM 5959 C CA . THR B 1 167 ? 10.789 -0.044 -10.133 1 87.81 167 THR B CA 1
ATOM 5960 C C . THR B 1 167 ? 11.562 -0.744 -9.023 1 87.81 167 THR B C 1
ATOM 5962 O O . THR B 1 167 ? 10.984 -1.124 -8 1 87.81 167 THR B O 1
ATOM 5965 N N . SER B 1 168 ? 12.82 -0.884 -9.25 1 87.31 168 SER B N 1
ATOM 5966 C CA . SER B 1 168 ? 13.742 -1.317 -8.211 1 87.31 168 SER B CA 1
ATOM 5967 C C . SER B 1 168 ? 14.734 -0.214 -7.855 1 87.31 168 SER B C 1
ATOM 5969 O O . SER B 1 168 ? 15.758 -0.472 -7.219 1 87.31 168 SER B O 1
ATOM 5971 N N . SER B 1 169 ? 14.398 1.002 -8.281 1 93.88 169 SER B N 1
ATOM 5972 C CA . SER B 1 169 ? 15.312 2.123 -8.109 1 93.88 169 SER B CA 1
ATOM 5973 C C . SER B 1 169 ? 14.977 2.926 -6.859 1 93.88 169 SER B C 1
ATOM 5975 O O . SER B 1 169 ? 13.859 3.416 -6.711 1 93.88 169 SER B O 1
ATOM 5977 N N . SER B 1 170 ? 16.016 3.064 -6.035 1 96.56 170 SER B N 1
ATOM 5978 C CA . SER B 1 170 ? 15.82 3.922 -4.871 1 96.56 170 SER B CA 1
ATOM 5979 C C . SER B 1 170 ? 15.633 5.379 -5.281 1 96.56 170 SER B C 1
ATOM 5981 O O . SER B 1 170 ? 14.961 6.141 -4.582 1 96.56 170 SER B O 1
ATOM 5983 N N . VAL B 1 171 ? 16.172 5.719 -6.473 1 97.88 171 VAL B N 1
ATOM 5984 C CA . VAL B 1 171 ? 16.031 7.082 -6.977 1 97.88 171 VAL B CA 1
ATOM 5985 C C . VAL B 1 171 ? 14.57 7.375 -7.297 1 97.88 171 VAL B C 1
ATOM 5987 O O . VAL B 1 171 ? 14.062 8.453 -6.984 1 97.88 171 VAL B O 1
ATOM 5990 N N . VAL B 1 172 ? 13.898 6.402 -7.879 1 97.19 172 VAL B N 1
ATOM 5991 C CA . VAL B 1 172 ? 12.484 6.562 -8.203 1 97.19 172 VAL B CA 1
ATOM 5992 C C . VAL B 1 172 ? 11.664 6.637 -6.918 1 97.19 172 VAL B C 1
ATOM 5994 O O . VAL B 1 172 ? 10.711 7.418 -6.828 1 97.19 172 VAL B O 1
ATOM 5997 N N . LEU B 1 173 ? 12.039 5.844 -5.93 1 97.81 173 LEU B N 1
ATOM 5998 C CA . LEU B 1 173 ? 11.359 5.906 -4.641 1 97.81 173 LEU B CA 1
ATOM 5999 C C . LEU B 1 173 ? 11.531 7.277 -4.004 1 97.81 173 LEU B C 1
ATOM 6001 O O . LEU B 1 173 ? 10.562 7.859 -3.498 1 97.81 173 LEU B O 1
ATOM 6005 N N . GLN B 1 174 ? 12.758 7.797 -4.027 1 98.62 174 GLN B N 1
ATOM 6006 C CA . GLN B 1 174 ? 13.023 9.141 -3.521 1 98.62 174 GLN B CA 1
ATOM 6007 C C . GLN B 1 174 ? 12.156 10.172 -4.234 1 98.62 174 GLN B C 1
ATOM 6009 O O . GLN B 1 174 ? 11.562 11.047 -3.592 1 98.62 174 GLN B O 1
ATOM 6014 N N . ALA B 1 175 ? 12.117 10.047 -5.543 1 98.25 175 ALA B N 1
ATOM 6015 C CA . ALA B 1 175 ? 11.297 10.953 -6.34 1 98.25 175 ALA B CA 1
ATOM 6016 C C . ALA B 1 175 ? 9.836 10.891 -5.914 1 98.25 175 ALA B C 1
ATOM 6018 O O . ALA B 1 175 ? 9.188 11.922 -5.727 1 98.25 175 ALA B O 1
ATOM 6019 N N . PHE B 1 176 ? 9.383 9.711 -5.73 1 96.88 176 PHE B N 1
ATOM 6020 C CA . PHE B 1 176 ? 7.98 9.5 -5.383 1 96.88 176 PHE B CA 1
ATOM 6021 C C . PHE B 1 176 ? 7.672 10.055 -3.998 1 96.88 176 PHE B C 1
ATOM 6023 O O . PHE B 1 176 ? 6.613 10.648 -3.783 1 96.88 176 PHE B O 1
ATOM 6030 N N . MET B 1 177 ? 8.523 9.883 -3.086 1 98 177 MET B N 1
ATOM 6031 C CA . MET B 1 177 ? 8.352 10.422 -1.738 1 98 177 MET B CA 1
ATOM 6032 C C . MET B 1 177 ? 8.281 11.945 -1.765 1 98 177 MET B C 1
ATOM 6034 O O . MET B 1 177 ? 7.434 12.539 -1.095 1 98 177 MET B O 1
ATOM 6038 N N . LEU B 1 178 ? 9.18 12.539 -2.527 1 98.25 178 LEU B N 1
ATOM 6039 C CA . LEU B 1 178 ? 9.133 13.992 -2.676 1 98.25 178 LEU B CA 1
ATOM 6040 C C . LEU B 1 178 ? 7.809 14.43 -3.289 1 98.25 178 LEU B C 1
ATOM 6042 O O . LEU B 1 178 ? 7.242 15.453 -2.889 1 98.25 178 LEU B O 1
ATOM 6046 N N . TYR B 1 179 ? 7.363 13.672 -4.195 1 96.44 179 TYR B N 1
ATOM 6047 C CA . TYR B 1 179 ? 6.102 14 -4.848 1 96.44 179 TYR B CA 1
ATOM 6048 C C . TYR B 1 179 ? 4.934 13.875 -3.875 1 96.44 179 TYR B C 1
ATOM 6050 O O . TYR B 1 179 ? 4 14.68 -3.91 1 96.44 179 TYR B O 1
ATOM 6058 N N . LEU B 1 180 ? 4.973 12.859 -3.07 1 95.19 180 LEU B N 1
ATOM 6059 C CA . LEU B 1 180 ? 3.941 12.695 -2.051 1 95.19 180 LEU B CA 1
ATOM 6060 C C . LEU B 1 180 ? 3.898 13.906 -1.126 1 95.19 180 LEU B C 1
ATOM 6062 O O . LEU B 1 180 ? 2.82 14.391 -0.774 1 95.19 180 LEU B O 1
ATOM 6066 N N . LEU B 1 181 ? 5.047 14.367 -0.758 1 95.81 181 LEU B N 1
ATOM 6067 C CA . LEU B 1 181 ? 5.117 15.562 0.081 1 95.81 181 LEU B CA 1
ATOM 6068 C C . LEU B 1 181 ? 4.531 16.766 -0.641 1 95.81 181 LEU B C 1
ATOM 6070 O O . LEU B 1 181 ? 3.834 17.578 -0.031 1 95.81 181 LEU B O 1
ATOM 6074 N N . CYS B 1 182 ? 4.867 16.797 -1.877 1 93.56 182 CYS B N 1
ATOM 6075 C CA . CYS B 1 182 ? 4.332 17.859 -2.715 1 93.56 182 CYS B CA 1
ATOM 6076 C C . CYS B 1 182 ? 2.811 17.797 -2.777 1 93.56 182 CYS B C 1
ATOM 6078 O O . CYS B 1 182 ? 2.137 18.828 -2.732 1 93.56 182 CYS B O 1
ATOM 6080 N N . MET B 1 183 ? 2.236 16.672 -2.793 1 90.31 183 MET B N 1
ATOM 6081 C CA . MET B 1 183 ? 0.806 16.438 -2.967 1 90.31 183 MET B CA 1
ATOM 6082 C C . MET B 1 183 ? 0.022 16.938 -1.759 1 90.31 183 MET B C 1
ATOM 6084 O O . MET B 1 183 ? -1.181 17.188 -1.855 1 90.31 183 MET B O 1
ATOM 6088 N N . ARG B 1 184 ? 0.617 17.172 -0.66 1 87.12 184 ARG B N 1
ATOM 6089 C CA . ARG B 1 184 ? -0.062 17.672 0.531 1 87.12 184 ARG B CA 1
ATOM 6090 C C . ARG B 1 184 ? -0.702 19.031 0.267 1 87.12 184 ARG B C 1
ATOM 6092 O O . ARG B 1 184 ? -1.644 19.422 0.959 1 87.12 184 ARG B O 1
ATOM 6099 N N . SER B 1 185 ? -0.165 19.656 -0.757 1 81.44 185 SER B N 1
ATOM 6100 C CA . SER B 1 185 ? -0.635 21.016 -1.041 1 81.44 185 SER B CA 1
ATOM 6101 C C . SER B 1 185 ? -1.847 21 -1.967 1 81.44 185 SER B C 1
ATOM 6103 O O . SER B 1 185 ? -2.564 21.984 -2.078 1 81.44 185 SER B O 1
ATOM 6105 N N . PHE B 1 186 ? -2.15 19.859 -2.611 1 78.75 186 PHE B N 1
ATOM 6106 C CA . PHE B 1 186 ? -3.197 19.969 -3.621 1 78.75 186 PHE B CA 1
ATOM 6107 C C . PHE B 1 186 ? -4.023 18.688 -3.678 1 78.75 186 PHE B C 1
ATOM 6109 O O . PHE B 1 186 ? -5 18.609 -4.422 1 78.75 186 PHE B O 1
ATOM 6116 N N . SER B 1 187 ? -3.672 17.719 -2.922 1 81.62 187 SER B N 1
ATOM 6117 C CA . SER B 1 187 ? -4.426 16.469 -2.922 1 81.62 187 SER B CA 1
ATOM 6118 C C . SER B 1 187 ? -5.016 16.188 -1.546 1 81.62 187 SER B C 1
ATOM 6120 O O . SER B 1 187 ? -4.52 16.688 -0.534 1 81.62 187 SER B O 1
ATOM 6122 N N . ASP B 1 188 ? -6.027 15.398 -1.54 1 77.5 188 ASP B N 1
ATOM 6123 C CA . ASP B 1 188 ? -6.645 14.984 -0.281 1 77.5 188 ASP B CA 1
ATOM 6124 C C . ASP B 1 188 ? -5.754 14 0.473 1 77.5 188 ASP B C 1
ATOM 6126 O O . ASP B 1 188 ? -5.082 13.172 -0.141 1 77.5 188 ASP B O 1
ATOM 6130 N N . PRO B 1 189 ? -5.801 14.062 1.772 1 81 189 PRO B N 1
ATOM 6131 C CA . PRO B 1 189 ? -4.922 13.227 2.592 1 81 189 PRO B CA 1
ATOM 6132 C C . PRO B 1 189 ? -5.156 11.734 2.375 1 81 189 PRO B C 1
ATOM 6134 O O . PRO B 1 189 ? -4.223 10.938 2.496 1 81 189 PRO B O 1
ATOM 6137 N N . HIS B 1 190 ? -6.363 11.32 2.111 1 83 190 HIS B N 1
ATOM 6138 C CA . HIS B 1 190 ? -6.641 9.906 1.895 1 83 190 HIS B CA 1
ATOM 6139 C C . HIS B 1 190 ? -5.914 9.383 0.659 1 83 190 HIS B C 1
ATOM 6141 O O . HIS B 1 190 ? -5.367 8.281 0.675 1 83 190 HIS B O 1
ATOM 6147 N N . THR B 1 191 ? -6 10.203 -0.345 1 85.94 191 THR B N 1
ATOM 6148 C CA . THR B 1 191 ? -5.277 9.859 -1.562 1 85.94 191 THR B CA 1
ATOM 6149 C C . THR B 1 191 ? -3.785 9.711 -1.28 1 85.94 191 THR B C 1
ATOM 6151 O O . THR B 1 191 ? -3.158 8.742 -1.721 1 85.94 191 THR B O 1
ATOM 6154 N N . ILE B 1 192 ? -3.291 10.625 -0.55 1 89.31 192 ILE B N 1
ATOM 6155 C CA . ILE B 1 192 ? -1.863 10.617 -0.245 1 89.31 192 ILE B CA 1
ATOM 6156 C C . ILE B 1 192 ? -1.517 9.367 0.56 1 89.31 192 ILE B C 1
ATOM 6158 O O . ILE B 1 192 ? -0.552 8.664 0.246 1 89.31 192 ILE B O 1
ATOM 6162 N N . TRP B 1 193 ? -2.287 9.094 1.571 1 90.44 193 TRP B N 1
ATOM 6163 C CA . TRP B 1 193 ? -2.004 7.949 2.424 1 90.44 193 TRP B CA 1
ATOM 6164 C C . TRP B 1 193 ? -2.1 6.648 1.635 1 90.44 193 TRP B C 1
ATOM 6166 O O . TRP B 1 193 ? -1.285 5.738 1.82 1 90.44 193 TRP B O 1
ATOM 6176 N N . THR B 1 194 ? -3.084 6.535 0.791 1 90 194 THR B N 1
ATOM 6177 C CA . THR B 1 194 ? -3.221 5.355 -0.057 1 90 194 THR B CA 1
ATOM 6178 C C . THR B 1 194 ? -2.004 5.195 -0.964 1 90 194 THR B C 1
ATOM 6180 O O . THR B 1 194 ? -1.471 4.094 -1.107 1 90 194 THR B O 1
ATOM 6183 N N . LEU B 1 195 ? -1.551 6.273 -1.523 1 91.19 195 LEU B N 1
ATOM 6184 C CA . LEU B 1 195 ? -0.384 6.234 -2.398 1 91.19 195 LEU B CA 1
ATOM 6185 C C . LEU B 1 195 ? 0.876 5.902 -1.608 1 91.19 195 LEU B C 1
ATOM 6187 O O . LEU B 1 195 ? 1.82 5.324 -2.152 1 91.19 195 LEU B O 1
ATOM 6191 N N . CYS B 1 196 ? 0.878 6.281 -0.302 1 92.81 196 CYS B N 1
ATOM 6192 C CA . CYS B 1 196 ? 1.991 5.875 0.547 1 92.81 196 CYS B CA 1
ATOM 6193 C C . CYS B 1 196 ? 2.129 4.355 0.574 1 92.81 196 CYS B C 1
ATOM 6195 O O . CYS B 1 196 ? 3.236 3.83 0.699 1 92.81 196 CYS B O 1
ATOM 6197 N N . GLY B 1 197 ? 1.006 3.689 0.424 1 91.56 197 GLY B N 1
ATOM 6198 C CA . GLY B 1 197 ? 1.069 2.24 0.327 1 91.56 197 GLY B CA 1
ATOM 6199 C C . GLY B 1 197 ? 1.979 1.755 -0.786 1 91.56 197 GLY B C 1
ATOM 6200 O O . GLY B 1 197 ? 2.721 0.785 -0.611 1 91.56 197 GLY B O 1
ATOM 6201 N N . ILE B 1 198 ? 1.948 2.418 -1.902 1 92.25 198 ILE B N 1
ATOM 6202 C CA . ILE B 1 198 ? 2.811 2.096 -3.033 1 92.25 198 ILE B CA 1
ATOM 6203 C C . ILE B 1 198 ? 4.27 2.309 -2.648 1 92.25 198 ILE B C 1
ATOM 6205 O O . ILE B 1 198 ? 5.121 1.455 -2.912 1 92.25 198 ILE B O 1
ATOM 6209 N N . ALA B 1 199 ? 4.551 3.42 -2 1 94.19 199 ALA B N 1
ATOM 6210 C CA . ALA B 1 199 ? 5.914 3.736 -1.592 1 94.19 199 ALA B CA 1
ATOM 6211 C C . ALA B 1 199 ? 6.461 2.684 -0.631 1 94.19 199 ALA B C 1
ATOM 6213 O O . ALA B 1 199 ? 7.613 2.268 -0.747 1 94.19 199 ALA B O 1
ATOM 6214 N N . VAL B 1 200 ? 5.648 2.291 0.272 1 92.25 200 VAL B N 1
ATOM 6215 C CA . VAL B 1 200 ? 6.055 1.29 1.252 1 92.25 200 VAL B CA 1
ATOM 6216 C C . VAL B 1 200 ? 6.367 -0.027 0.545 1 92.25 200 VAL B C 1
ATOM 6218 O O . VAL B 1 200 ? 7.371 -0.677 0.847 1 92.25 200 VAL B O 1
ATOM 6221 N N . ARG B 1 201 ? 5.559 -0.405 -0.428 1 91.19 201 ARG B N 1
ATOM 6222 C CA . ARG B 1 201 ? 5.789 -1.643 -1.167 1 91.19 201 ARG B CA 1
ATOM 6223 C C . ARG B 1 201 ? 7.078 -1.568 -1.974 1 91.19 201 ARG B C 1
ATOM 6225 O O . ARG B 1 201 ? 7.836 -2.539 -2.035 1 91.19 201 ARG B O 1
ATOM 6232 N N . ILE B 1 202 ? 7.293 -0.461 -2.588 1 91.81 202 ILE B N 1
ATOM 6233 C CA . ILE B 1 202 ? 8.531 -0.29 -3.342 1 91.81 202 ILE B CA 1
ATOM 6234 C C . ILE B 1 202 ? 9.727 -0.418 -2.404 1 91.81 202 ILE B C 1
ATOM 6236 O O . ILE B 1 202 ? 10.703 -1.105 -2.721 1 91.81 202 ILE B O 1
ATOM 6240 N N . ALA B 1 203 ? 9.664 0.195 -1.262 1 93.31 203 ALA B N 1
ATOM 6241 C CA . ALA B 1 203 ? 10.742 0.122 -0.283 1 93.31 203 ALA B CA 1
ATOM 6242 C C . ALA B 1 203 ? 11 -1.32 0.148 1 93.31 203 ALA B C 1
ATOM 6244 O O . ALA B 1 203 ? 12.148 -1.746 0.267 1 93.31 203 ALA B O 1
ATOM 6245 N N . GLN B 1 204 ? 9.977 -2.02 0.369 1 87.31 204 GLN B N 1
ATOM 6246 C CA . GLN B 1 204 ? 10.102 -3.418 0.772 1 87.31 204 GLN B CA 1
ATOM 6247 C C . GLN B 1 204 ? 10.695 -4.266 -0.35 1 87.31 204 GLN B C 1
ATOM 6249 O O . GLN B 1 204 ? 11.531 -5.133 -0.101 1 87.31 204 GLN B O 1
ATOM 6254 N N . ARG B 1 205 ? 10.242 -3.982 -1.486 1 85.81 205 ARG B N 1
ATOM 6255 C CA . ARG B 1 205 ? 10.727 -4.738 -2.635 1 85.81 205 ARG B CA 1
ATOM 6256 C C . ARG B 1 205 ? 12.242 -4.582 -2.797 1 85.81 205 ARG B C 1
ATOM 6258 O O . ARG B 1 205 ? 12.945 -5.551 -3.088 1 85.81 205 ARG B O 1
ATOM 6265 N N . ILE B 1 206 ? 12.695 -3.381 -2.578 1 88.56 206 ILE B N 1
ATOM 6266 C CA . ILE B 1 206 ? 14.117 -3.143 -2.84 1 88.56 206 ILE B CA 1
ATOM 6267 C C . ILE B 1 206 ? 14.914 -3.316 -1.55 1 88.56 206 ILE B C 1
ATOM 6269 O O . ILE B 1 206 ? 16.109 -3.008 -1.505 1 88.56 206 ILE B O 1
ATOM 6273 N N . GLY B 1 207 ? 14.297 -3.691 -0.488 1 87.12 207 GLY B N 1
ATOM 6274 C CA . GLY B 1 207 ? 14.953 -4.117 0.738 1 87.12 207 GLY B CA 1
ATOM 6275 C C . GLY B 1 207 ? 15.352 -2.959 1.637 1 87.12 207 GLY B C 1
ATOM 6276 O O . GLY B 1 207 ? 16.25 -3.088 2.467 1 87.12 207 GLY B O 1
ATOM 6277 N N . ILE B 1 208 ? 14.695 -1.835 1.498 1 92.56 208 ILE B N 1
ATOM 6278 C CA . ILE B 1 208 ? 15.039 -0.648 2.273 1 92.56 208 ILE B CA 1
ATOM 6279 C C . ILE B 1 208 ? 14.617 -0.837 3.727 1 92.56 208 ILE B C 1
ATOM 6281 O O . ILE B 1 208 ? 15.133 -0.168 4.625 1 92.56 208 ILE B O 1
ATOM 6285 N N . HIS B 1 209 ? 13.695 -1.729 4.023 1 88 209 HIS B N 1
ATOM 6286 C CA . HIS B 1 209 ? 13.219 -1.983 5.379 1 88 209 HIS B CA 1
ATOM 6287 C C . HIS B 1 209 ? 14.203 -2.857 6.152 1 88 209 HIS B C 1
ATOM 6289 O O . HIS B 1 209 ? 13.984 -3.15 7.332 1 88 209 HIS B O 1
ATOM 6295 N N . ARG B 1 210 ? 15.266 -3.236 5.488 1 87.19 210 ARG B N 1
ATOM 6296 C CA . ARG B 1 210 ? 16.375 -3.949 6.113 1 87.19 210 ARG B CA 1
ATOM 6297 C C . ARG B 1 210 ? 17.641 -3.102 6.105 1 87.19 210 ARG B C 1
ATOM 6299 O O . ARG B 1 210 ? 17.969 -2.469 5.102 1 87.19 210 ARG B O 1
ATOM 6306 N N . ASP B 1 211 ? 18.328 -3.148 7.23 1 92.12 211 ASP B N 1
ATOM 6307 C CA . ASP B 1 211 ? 19.516 -2.299 7.309 1 92.12 211 ASP B CA 1
ATOM 6308 C C . ASP B 1 211 ? 20.625 -2.814 6.391 1 92.12 211 ASP B C 1
ATOM 6310 O O . ASP B 1 211 ? 20.969 -3.994 6.438 1 92.12 211 ASP B O 1
ATOM 6314 N N . GLY B 1 212 ? 21.203 -1.979 5.676 1 89.75 212 GLY B N 1
ATOM 6315 C CA . GLY B 1 212 ? 22.203 -2.336 4.676 1 89.75 212 GLY B CA 1
ATOM 6316 C C . GLY B 1 212 ? 23.469 -2.916 5.277 1 89.75 212 GLY B C 1
ATOM 6317 O O . GLY B 1 212 ? 24.188 -3.652 4.609 1 89.75 212 GLY B O 1
ATOM 6318 N N . SER B 1 213 ? 23.75 -2.619 6.535 1 88.81 213 SER B N 1
ATOM 6319 C CA . SER B 1 213 ? 24.969 -3.094 7.184 1 88.81 213 SER B CA 1
ATOM 6320 C C . SER B 1 213 ? 24.953 -4.613 7.332 1 88.81 213 SER B C 1
ATOM 6322 O O . SER B 1 213 ? 26.016 -5.242 7.367 1 88.81 213 SER B O 1
ATOM 6324 N N . ALA B 1 214 ? 23.812 -5.176 7.332 1 81.31 214 ALA B N 1
ATOM 6325 C CA . ALA B 1 214 ? 23.688 -6.621 7.488 1 81.31 214 ALA B CA 1
ATOM 6326 C C . ALA B 1 214 ? 23.672 -7.324 6.133 1 81.31 214 ALA B C 1
ATOM 6328 O O . ALA B 1 214 ? 23.703 -8.555 6.066 1 81.31 214 ALA B O 1
ATOM 6329 N N . HIS B 1 215 ? 23.766 -6.543 5.098 1 82.25 215 HIS B N 1
ATOM 6330 C CA . HIS B 1 215 ? 23.578 -7.148 3.785 1 82.25 215 HIS B CA 1
ATOM 6331 C C . HIS B 1 215 ? 24.719 -6.77 2.84 1 82.25 215 HIS B C 1
ATOM 6333 O O . HIS B 1 215 ? 24.547 -6.758 1.62 1 82.25 215 HIS B O 1
ATOM 6339 N N . GLY B 1 216 ? 25.781 -6.316 3.346 1 85.56 216 GLY B N 1
ATOM 6340 C CA . GLY B 1 216 ? 27 -6.082 2.578 1 85.56 216 GLY B CA 1
ATOM 6341 C C . GLY B 1 216 ? 26.938 -4.828 1.728 1 85.56 216 GLY B C 1
ATOM 6342 O O . GLY B 1 216 ? 27.688 -4.684 0.764 1 85.56 216 GLY B O 1
ATOM 6343 N N . LEU B 1 217 ? 26.078 -3.961 1.973 1 90.38 217 LEU B N 1
ATOM 6344 C CA . LEU B 1 217 ? 26 -2.695 1.252 1 90.38 217 LEU B CA 1
ATOM 6345 C C . LEU B 1 217 ? 27.047 -1.717 1.77 1 90.38 217 LEU B C 1
ATOM 6347 O O . LEU B 1 217 ? 27.516 -1.848 2.9 1 90.38 217 LEU B O 1
ATOM 6351 N N . SER B 1 218 ? 27.453 -0.803 0.906 1 92.69 218 SER B N 1
ATOM 6352 C CA . SER B 1 218 ? 28.422 0.212 1.305 1 92.69 218 SER B CA 1
ATOM 6353 C C . SER B 1 218 ? 27.875 1.096 2.418 1 92.69 218 SER B C 1
ATOM 6355 O O . SER B 1 218 ? 26.656 1.16 2.625 1 92.69 218 SER B O 1
ATOM 6357 N N . VAL B 1 219 ? 28.75 1.73 3.051 1 93.12 219 VAL B N 1
ATOM 6358 C CA . VAL B 1 219 ? 28.391 2.633 4.137 1 93.12 219 VAL B CA 1
ATOM 6359 C C . VAL B 1 219 ? 27.516 3.766 3.598 1 93.12 219 VAL B C 1
ATOM 6361 O O . VAL B 1 219 ? 26.531 4.152 4.23 1 93.12 219 VAL B O 1
ATOM 6364 N N . PHE B 1 220 ? 27.922 4.25 2.459 1 95.69 220 PHE B N 1
ATOM 6365 C CA . PHE B 1 220 ? 27.188 5.332 1.821 1 95.69 220 PHE B CA 1
ATOM 6366 C C . PHE B 1 220 ? 25.766 4.898 1.492 1 95.69 220 PHE B C 1
ATOM 6368 O O . PHE B 1 220 ? 24.797 5.578 1.854 1 95.69 220 PHE B O 1
ATOM 6375 N N . GLU B 1 221 ? 25.625 3.758 0.848 1 95.06 221 GLU B N 1
ATOM 6376 C CA . GLU B 1 221 ? 24.312 3.248 0.457 1 95.06 221 GLU B CA 1
ATOM 6377 C C . GLU B 1 221 ? 23.453 2.939 1.681 1 95.06 221 GLU B C 1
ATOM 6379 O O . GLU B 1 221 ? 22.25 3.199 1.682 1 95.06 221 GLU B O 1
ATOM 6384 N N . THR B 1 222 ? 24.078 2.422 2.645 1 95.62 222 THR B N 1
ATOM 6385 C CA . THR B 1 222 ? 23.375 2.102 3.877 1 95.62 222 THR B CA 1
ATOM 6386 C C . THR B 1 222 ? 22.797 3.363 4.512 1 95.62 222 THR B C 1
ATOM 6388 O O . THR B 1 222 ? 21.641 3.383 4.926 1 95.62 222 THR B O 1
ATOM 6391 N N . GLU B 1 223 ? 23.594 4.41 4.547 1 96.5 223 GLU B N 1
ATOM 6392 C CA . GLU B 1 223 ? 23.141 5.664 5.141 1 96.5 223 GLU B CA 1
ATOM 6393 C C . GLU B 1 223 ? 21.969 6.262 4.352 1 96.5 223 GLU B C 1
ATOM 6395 O O . GLU B 1 223 ? 21 6.723 4.938 1 96.5 223 GLU B O 1
ATOM 6400 N N . ILE B 1 224 ? 22.078 6.262 3.076 1 97.19 224 ILE B N 1
ATOM 6401 C CA . ILE B 1 224 ? 21.016 6.82 2.244 1 97.19 224 ILE B CA 1
ATOM 6402 C C . ILE B 1 224 ? 19.734 6.016 2.439 1 97.19 224 ILE B C 1
ATOM 6404 O O . ILE B 1 224 ? 18.641 6.586 2.547 1 97.19 224 ILE B O 1
ATOM 6408 N N . ARG B 1 225 ? 19.859 4.711 2.5 1 97 225 ARG B N 1
ATOM 6409 C CA . ARG B 1 225 ? 18.719 3.84 2.703 1 97 225 ARG B CA 1
ATOM 6410 C C . ARG B 1 225 ? 18.062 4.094 4.059 1 97 225 ARG B C 1
ATOM 6412 O O . ARG B 1 225 ? 16.844 4.07 4.184 1 97 225 ARG B O 1
ATOM 6419 N N . ARG B 1 226 ? 18.891 4.32 5.051 1 96.31 226 ARG B N 1
ATOM 6420 C CA . ARG B 1 226 ? 18.359 4.652 6.367 1 96.31 226 ARG B CA 1
ATOM 6421 C C . ARG B 1 226 ? 17.531 5.938 6.32 1 96.31 226 ARG B C 1
ATOM 6423 O O . ARG B 1 226 ? 16.438 5.992 6.871 1 96.31 226 ARG B O 1
ATOM 6430 N N . ARG B 1 227 ? 18.062 6.926 5.668 1 97.75 227 ARG B N 1
ATOM 6431 C CA . ARG B 1 227 ? 17.375 8.203 5.531 1 97.75 227 ARG B CA 1
ATOM 6432 C C . ARG B 1 227 ? 16.047 8.039 4.785 1 97.75 227 ARG B C 1
ATOM 6434 O O . ARG B 1 227 ? 15.031 8.602 5.191 1 97.75 227 ARG B O 1
ATOM 6441 N N . ILE B 1 228 ? 16.078 7.219 3.746 1 97.94 228 ILE B N 1
ATOM 6442 C CA . ILE B 1 228 ? 14.875 6.953 2.963 1 97.94 228 ILE B CA 1
ATOM 6443 C C . ILE B 1 228 ? 13.828 6.277 3.84 1 97.94 228 ILE B C 1
ATOM 6445 O O . ILE B 1 228 ? 12.68 6.727 3.9 1 97.94 228 ILE B O 1
ATOM 6449 N N . TRP B 1 229 ? 14.203 5.277 4.523 1 95.62 229 TRP B N 1
ATOM 6450 C CA . TRP B 1 229 ? 13.258 4.484 5.301 1 95.62 229 TRP B CA 1
ATOM 6451 C C . TRP B 1 229 ? 12.602 5.332 6.391 1 95.62 229 TRP B C 1
ATOM 6453 O O . TRP B 1 229 ? 11.375 5.34 6.527 1 95.62 229 TRP B O 1
ATOM 6463 N N . PHE B 1 230 ? 13.391 6.086 7.094 1 94.25 230 PHE B N 1
ATOM 6464 C CA . PHE B 1 230 ? 12.859 6.844 8.219 1 94.25 230 PHE B CA 1
ATOM 6465 C C . PHE B 1 230 ? 11.922 7.945 7.738 1 94.25 230 PHE B C 1
ATOM 6467 O O . PHE B 1 230 ? 10.875 8.188 8.344 1 94.25 230 PHE B O 1
ATOM 6474 N N . GLN B 1 231 ? 12.305 8.555 6.703 1 96.19 231 GLN B N 1
ATOM 6475 C CA . GLN B 1 231 ? 11.422 9.578 6.156 1 96.19 231 GLN B CA 1
ATOM 6476 C C . GLN B 1 231 ? 10.133 8.961 5.621 1 96.19 231 GLN B C 1
ATOM 6478 O O . GLN B 1 231 ? 9.062 9.562 5.73 1 96.19 231 GLN B O 1
ATOM 6483 N N . LEU B 1 232 ? 10.242 7.789 5.035 1 95.19 232 LEU B N 1
ATOM 6484 C CA . LEU B 1 232 ? 9.062 7.109 4.52 1 95.19 232 LEU B CA 1
ATOM 6485 C C . LEU B 1 232 ? 8.094 6.77 5.648 1 95.19 232 LEU B C 1
ATOM 6487 O O . LEU B 1 232 ? 6.883 6.973 5.516 1 95.19 232 LEU B O 1
ATOM 6491 N N . VAL B 1 233 ? 8.633 6.309 6.723 1 91.81 233 VAL B N 1
ATOM 6492 C CA . VAL B 1 233 ? 7.812 5.953 7.875 1 91.81 233 VAL B CA 1
ATOM 6493 C C . VAL B 1 233 ? 7.102 7.195 8.406 1 91.81 233 VAL B C 1
ATOM 6495 O O . VAL B 1 233 ? 5.926 7.137 8.773 1 91.81 233 VAL B O 1
ATOM 6498 N N . ILE B 1 234 ? 7.766 8.273 8.406 1 91.56 234 ILE B N 1
ATOM 6499 C CA . ILE B 1 234 ? 7.199 9.516 8.906 1 91.56 234 ILE B CA 1
ATOM 6500 C C . ILE B 1 234 ? 6.098 10 7.965 1 91.56 234 ILE B C 1
ATOM 6502 O O . ILE B 1 234 ? 5.016 10.391 8.414 1 91.56 234 ILE B O 1
ATOM 6506 N N . ILE B 1 235 ? 6.387 9.969 6.652 1 93.25 235 ILE B N 1
ATOM 6507 C CA . ILE B 1 235 ? 5.391 10.383 5.672 1 93.25 235 ILE B CA 1
ATOM 6508 C C . ILE B 1 235 ? 4.145 9.508 5.805 1 93.25 235 ILE B C 1
ATOM 6510 O O . ILE B 1 235 ? 3.02 10.016 5.805 1 93.25 235 ILE B O 1
ATOM 6514 N N . ASP B 1 236 ? 4.367 8.273 5.938 1 91 236 ASP B N 1
ATOM 6515 C CA . ASP B 1 236 ? 3.26 7.332 6.062 1 91 236 ASP B CA 1
ATOM 6516 C C . ASP B 1 236 ? 2.457 7.594 7.332 1 91 236 ASP B C 1
ATOM 6518 O O . ASP B 1 236 ? 1.229 7.699 7.289 1 91 236 ASP B O 1
ATOM 6522 N N . ALA B 1 237 ? 3.08 7.734 8.477 1 86.12 237 ALA B N 1
ATOM 6523 C CA . ALA B 1 237 ? 2.43 7.922 9.773 1 86.12 237 ALA B CA 1
ATOM 6524 C C . ALA B 1 237 ? 1.671 9.25 9.82 1 86.12 237 ALA B C 1
ATOM 6526 O O . ALA B 1 237 ? 0.546 9.305 10.32 1 86.12 237 ALA B O 1
ATOM 6527 N N . THR B 1 238 ? 2.285 10.266 9.344 1 87.19 238 THR B N 1
ATOM 6528 C CA . THR B 1 238 ? 1.642 11.578 9.383 1 87.19 238 THR B CA 1
ATOM 6529 C C . THR B 1 238 ? 0.457 11.633 8.422 1 87.19 238 THR B C 1
ATOM 6531 O O . THR B 1 238 ? -0.561 12.258 8.719 1 87.19 238 THR B O 1
ATOM 6534 N N . SER B 1 239 ? 0.627 10.945 7.281 1 87.69 239 SER B N 1
ATOM 6535 C CA . SER B 1 239 ? -0.497 10.891 6.352 1 87.69 239 SER B CA 1
ATOM 6536 C C . SER B 1 239 ? -1.668 10.117 6.953 1 87.69 239 SER B C 1
ATOM 6538 O O . SER B 1 239 ? -2.828 10.484 6.754 1 87.69 239 SER B O 1
ATOM 6540 N N . ALA B 1 240 ? -1.316 9.047 7.625 1 83.88 240 ALA B N 1
ATOM 6541 C CA . ALA B 1 240 ? -2.359 8.289 8.312 1 83.88 240 ALA B CA 1
ATOM 6542 C C . ALA B 1 240 ? -3.076 9.156 9.344 1 83.88 240 ALA B C 1
ATOM 6544 O O . ALA B 1 240 ? -4.309 9.141 9.422 1 83.88 240 ALA B O 1
ATOM 6545 N N . GLN B 1 241 ? -2.34 9.891 10.047 1 76.75 241 GLN B N 1
ATOM 6546 C CA . GLN B 1 241 ? -2.896 10.781 11.055 1 76.75 241 GLN B CA 1
ATOM 6547 C C . GLN B 1 241 ? -3.834 11.812 10.43 1 76.75 241 GLN B C 1
ATOM 6549 O O . GLN B 1 241 ? -4.898 12.102 10.969 1 76.75 241 GLN B O 1
ATOM 6554 N N . PHE B 1 242 ? -3.385 12.258 9.281 1 73.88 242 PHE B N 1
ATOM 6555 C CA . PHE B 1 242 ? -4.18 13.273 8.594 1 73.88 242 PHE B CA 1
ATOM 6556 C C . PHE B 1 242 ? -5.492 12.68 8.094 1 73.88 242 PHE B C 1
ATOM 6558 O O . PHE B 1 242 ? -6.469 13.398 7.891 1 73.88 242 PHE B O 1
ATOM 6565 N N . CYS B 1 243 ? -5.465 11.344 7.934 1 70.94 243 CYS B N 1
ATOM 6566 C CA . CYS B 1 243 ? -6.664 10.641 7.48 1 70.94 243 CYS B CA 1
ATOM 6567 C C . CYS B 1 243 ? -7.5 10.172 8.664 1 70.94 243 CYS B C 1
ATOM 6569 O O . CYS B 1 243 ? -8.617 9.672 8.477 1 70.94 243 CYS B O 1
ATOM 6571 N N . GLY B 1 244 ? -6.973 10.375 9.828 1 65.81 244 GLY B N 1
ATOM 6572 C CA . GLY B 1 244 ? -7.676 9.883 11 1 65.81 244 GLY B CA 1
ATOM 6573 C C . GLY B 1 244 ? -7.59 8.375 11.164 1 65.81 244 GLY B C 1
ATOM 6574 O O . GLY B 1 244 ? -8.492 7.754 11.727 1 65.81 244 GLY B O 1
ATOM 6575 N N . VAL B 1 245 ? -6.688 7.801 10.5 1 66.88 245 VAL B N 1
ATOM 6576 C CA . VAL B 1 245 ? -6.488 6.359 10.594 1 66.88 245 VAL B CA 1
ATOM 6577 C C . VAL B 1 245 ? -5.258 6.062 11.445 1 66.88 245 VAL B C 1
ATOM 6579 O O . VAL B 1 245 ? -4.32 6.863 11.492 1 66.88 245 VAL B O 1
ATOM 6582 N N . ALA B 1 246 ? -5.383 5.008 12.234 1 62.72 246 ALA B N 1
ATOM 6583 C CA . ALA B 1 246 ? -4.203 4.586 12.992 1 62.72 246 ALA B CA 1
ATOM 6584 C C . ALA B 1 246 ? -3.094 4.117 12.055 1 62.72 246 ALA B C 1
ATOM 6586 O O . ALA B 1 246 ? -3.361 3.436 11.055 1 62.72 246 ALA B O 1
ATOM 6587 N N . PRO B 1 247 ? -1.988 4.668 12.352 1 61.03 247 PRO B N 1
ATOM 6588 C CA . PRO B 1 247 ? -0.889 4.207 11.5 1 61.03 247 PRO B CA 1
ATOM 6589 C C . PRO B 1 247 ? -0.696 2.693 11.555 1 61.03 247 PRO B C 1
ATOM 6591 O O . PRO B 1 247 ? -1.026 2.059 12.555 1 61.03 247 PRO B O 1
ATOM 6594 N N . THR B 1 248 ? -0.282 2.141 10.43 1 61.19 248 THR B N 1
ATOM 6595 C CA . THR B 1 248 ? -0.025 0.71 10.312 1 61.19 248 THR B CA 1
ATOM 6596 C C . THR B 1 248 ? 1.2 0.313 11.133 1 61.19 248 THR B C 1
ATOM 6598 O O . THR B 1 248 ? 2.26 0.931 11.008 1 61.19 248 THR B O 1
ATOM 6601 N N . PRO B 1 249 ? 0.945 -0.487 12.07 1 59.38 249 PRO B N 1
ATOM 6602 C CA . PRO B 1 249 ? 2.152 -0.927 12.773 1 59.38 249 PRO B CA 1
ATOM 6603 C C . PRO B 1 249 ? 3.193 -1.536 11.836 1 59.38 249 PRO B C 1
ATOM 6605 O O . PRO B 1 249 ? 2.836 -2.191 10.852 1 59.38 249 PRO B O 1
ATOM 6608 N N . LEU B 1 250 ? 4.363 -1.052 12.078 1 58.91 250 LEU B N 1
ATOM 6609 C CA . LEU B 1 250 ? 5.449 -1.617 11.289 1 58.91 250 LEU B CA 1
ATOM 6610 C C . LEU B 1 250 ? 5.711 -3.068 11.68 1 58.91 250 LEU B C 1
ATOM 6612 O O . LEU B 1 250 ? 5.551 -3.438 12.852 1 58.91 250 LEU B O 1
ATOM 6616 N N . ALA B 1 251 ? 5.941 -3.775 10.703 1 59.03 251 ALA B N 1
ATOM 6617 C CA . ALA B 1 251 ? 6.184 -5.203 10.898 1 59.03 251 ALA B CA 1
ATOM 6618 C C . ALA B 1 251 ? 7.414 -5.438 11.773 1 59.03 251 ALA B C 1
ATOM 6620 O O . ALA B 1 251 ? 8.32 -4.602 11.82 1 59.03 251 ALA B O 1
ATOM 6621 N N . ALA B 1 252 ? 7.434 -6.418 12.508 1 55.44 252 ALA B N 1
ATOM 6622 C CA . ALA B 1 252 ? 8.5 -6.859 13.398 1 55.44 252 ALA B CA 1
ATOM 6623 C C . ALA B 1 252 ? 9.797 -7.105 12.633 1 55.44 252 ALA B C 1
ATOM 6625 O O . ALA B 1 252 ? 10.883 -7.09 13.211 1 55.44 252 ALA B O 1
ATOM 6626 N N . THR B 1 253 ? 9.68 -7.035 11.375 1 64.19 253 THR B N 1
ATOM 6627 C CA . THR B 1 253 ? 10.844 -7.445 10.602 1 64.19 253 THR B CA 1
ATOM 6628 C C . THR B 1 253 ? 11.672 -6.23 10.188 1 64.19 253 THR B C 1
ATOM 6630 O O . THR B 1 253 ? 12.734 -6.371 9.57 1 64.19 253 THR B O 1
ATOM 6633 N N . ILE B 1 254 ? 11.398 -5.152 10.68 1 77.38 254 ILE B N 1
ATOM 6634 C CA . ILE B 1 254 ? 12.125 -3.945 10.312 1 77.38 254 ILE B CA 1
ATOM 6635 C C . ILE B 1 254 ? 13.32 -3.762 11.242 1 77.38 254 ILE B C 1
ATOM 6637 O O . ILE B 1 254 ? 13.164 -3.715 12.461 1 77.38 254 ILE B O 1
ATOM 6641 N N . ASP B 1 255 ? 14.508 -3.748 10.711 1 84.62 255 ASP B N 1
ATOM 6642 C CA . ASP B 1 255 ? 15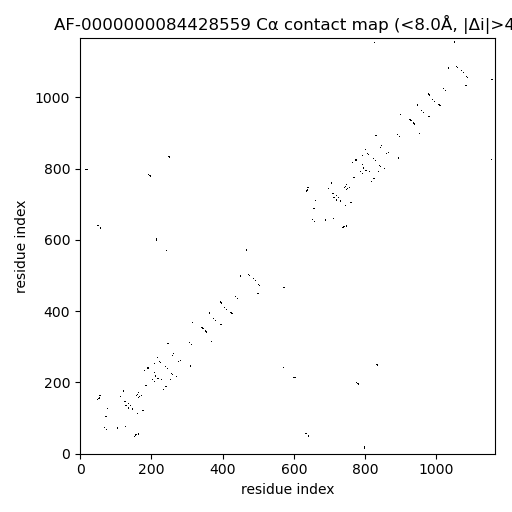.711 -3.645 11.539 1 84.62 255 ASP B CA 1
ATOM 6643 C C . ASP B 1 255 ? 16.562 -2.451 11.117 1 84.62 255 ASP B C 1
ATOM 6645 O O . ASP B 1 255 ? 17.766 -2.434 11.352 1 84.62 255 ASP B O 1
ATOM 6649 N N . VAL B 1 256 ? 16 -1.516 10.477 1 91.25 256 VAL B N 1
ATOM 6650 C CA . VAL B 1 256 ? 16.734 -0.358 9.969 1 91.25 256 VAL B CA 1
ATOM 6651 C C . VAL B 1 256 ? 17.234 0.49 11.133 1 91.25 256 VAL B C 1
ATOM 6653 O O . VAL B 1 256 ? 16.469 0.835 12.039 1 91.25 256 VAL B O 1
ATOM 6656 N N . GLN B 1 257 ? 18.484 0.759 11.133 1 91.69 257 GLN B N 1
ATOM 6657 C CA . GLN B 1 257 ? 19.062 1.625 12.148 1 91.69 257 GLN B CA 1
ATOM 6658 C C . GLN B 1 257 ? 18.828 3.096 11.82 1 91.69 257 GLN B C 1
ATOM 6660 O O . GLN B 1 257 ? 18.609 3.453 10.656 1 91.69 257 GLN B O 1
ATOM 6665 N N . PRO B 1 258 ? 18.859 3.947 12.859 1 91.44 258 PRO B N 1
ATOM 6666 C CA . PRO B 1 258 ? 18.672 5.375 12.594 1 91.44 258 PRO B CA 1
ATOM 6667 C C . PRO B 1 258 ? 19.781 5.965 11.727 1 91.44 258 PRO B C 1
ATOM 6669 O O . PRO B 1 258 ? 20.906 5.461 11.727 1 91.44 258 PRO B O 1
ATOM 6672 N N . PRO B 1 259 ? 19.484 7.066 11 1 94.81 259 PRO B N 1
ATOM 6673 C CA . PRO B 1 259 ? 20.516 7.758 10.234 1 94.81 259 PRO B CA 1
ATOM 6674 C C . PRO B 1 259 ? 21.594 8.375 11.125 1 94.81 259 PRO B C 1
ATOM 6676 O O . PRO B 1 259 ? 21.359 8.617 12.312 1 94.81 259 PRO B O 1
ATOM 6679 N N . MET B 1 260 ? 22.672 8.641 10.508 1 94.62 260 MET B N 1
ATOM 6680 C CA . MET B 1 260 ? 23.812 9.195 11.227 1 94.62 260 MET B CA 1
ATOM 6681 C C . MET B 1 260 ? 23.656 10.703 11.398 1 94.62 260 MET B C 1
ATOM 6683 O O . MET B 1 260 ? 23.125 11.383 10.523 1 94.62 260 MET B O 1
ATOM 6687 N N . ASN B 1 261 ? 24.188 11.172 12.547 1 95.5 261 ASN B N 1
ATOM 6688 C CA . ASN B 1 261 ? 24.328 12.617 12.734 1 95.5 261 ASN B CA 1
ATOM 6689 C C . ASN B 1 261 ? 25.531 13.156 11.953 1 95.5 261 ASN B C 1
ATOM 6691 O O . ASN B 1 261 ? 26.547 13.516 12.547 1 95.5 261 ASN B O 1
ATOM 6695 N N . ALA B 1 262 ? 25.359 13.266 10.672 1 95.56 262 ALA B N 1
ATOM 6696 C CA . ALA B 1 262 ? 26.438 13.68 9.758 1 95.56 262 ALA B CA 1
ATOM 6697 C C . ALA B 1 262 ? 25.891 14.578 8.656 1 95.56 262 ALA B C 1
ATOM 6699 O O . ALA B 1 262 ? 24.734 14.438 8.234 1 95.56 262 ALA B O 1
ATOM 6700 N N . ASN B 1 263 ? 26.734 15.516 8.266 1 95.69 263 ASN B N 1
ATOM 6701 C CA . ASN B 1 263 ? 26.391 16.344 7.113 1 95.69 263 ASN B CA 1
ATOM 6702 C C . ASN B 1 263 ? 26.578 15.586 5.805 1 95.69 263 ASN B C 1
ATOM 6704 O O . ASN B 1 263 ? 27.312 14.594 5.754 1 95.69 263 ASN B O 1
ATOM 6708 N N . ASP B 1 264 ? 25.891 16.047 4.781 1 96.25 264 ASP B N 1
ATOM 6709 C CA . ASP B 1 264 ? 26.078 15.438 3.465 1 96.25 264 ASP B CA 1
ATOM 6710 C C . ASP B 1 264 ? 27.531 15.492 3.035 1 96.25 264 ASP B C 1
ATOM 6712 O O . ASP B 1 264 ? 28.031 14.594 2.348 1 96.25 264 ASP B O 1
ATOM 6716 N N . SER B 1 265 ? 28.25 16.547 3.436 1 94.25 265 SER B N 1
ATOM 6717 C CA . SER B 1 265 ? 29.641 16.734 3.059 1 94.25 265 SER B CA 1
ATOM 6718 C C . SER B 1 265 ? 30.547 15.703 3.721 1 94.25 265 SER B C 1
ATOM 6720 O O . SER B 1 265 ? 31.672 15.484 3.285 1 94.25 265 SER B O 1
ATOM 6722 N N . ASP B 1 266 ? 30.031 15.055 4.77 1 94.25 266 ASP B N 1
ATOM 6723 C CA . ASP B 1 266 ? 30.797 14.023 5.461 1 94.25 266 ASP B CA 1
ATOM 6724 C C . ASP B 1 266 ? 30.641 12.664 4.773 1 94.25 266 ASP B C 1
ATOM 6726 O O . ASP B 1 266 ? 31.328 11.703 5.117 1 94.25 266 ASP B O 1
ATOM 6730 N N . LEU B 1 267 ? 29.719 12.609 3.797 1 94.75 267 LEU B N 1
ATOM 6731 C CA . LEU B 1 267 ? 29.438 11.359 3.107 1 94.75 267 LEU B CA 1
ATOM 6732 C C . LEU B 1 267 ? 30.031 11.352 1.706 1 94.75 267 LEU B C 1
ATOM 6734 O O . LEU B 1 267 ? 30.078 12.391 1.042 1 94.75 267 LEU B O 1
ATOM 6738 N N . ASP B 1 268 ? 30.5 10.164 1.389 1 92.38 268 ASP B N 1
ATOM 6739 C CA . ASP B 1 268 ? 31.078 9.938 0.064 1 92.38 268 ASP B CA 1
ATOM 6740 C C . ASP B 1 268 ? 30.656 8.578 -0.487 1 92.38 268 ASP B C 1
ATOM 6742 O O . ASP B 1 268 ? 30.797 7.555 0.192 1 92.38 268 ASP B O 1
ATOM 6746 N N . PRO B 1 269 ? 30.125 8.609 -1.704 1 91.81 269 PRO B N 1
ATOM 6747 C CA . PRO B 1 269 ? 29.688 7.336 -2.275 1 91.81 269 PRO B CA 1
ATOM 6748 C C . PRO B 1 269 ? 30.781 6.273 -2.26 1 91.81 269 PRO B C 1
ATOM 6750 O O . PRO B 1 269 ? 30.484 5.074 -2.289 1 91.81 269 PRO B O 1
ATOM 6753 N N . ARG B 1 270 ? 32.031 6.625 -2.16 1 90.5 270 ARG B N 1
ATOM 6754 C CA . ARG B 1 270 ? 33.156 5.688 -2.209 1 90.5 270 ARG B CA 1
ATOM 6755 C C . ARG B 1 270 ? 33.656 5.371 -0.806 1 90.5 270 ARG B C 1
ATOM 6757 O O . ARG B 1 270 ? 34.625 4.605 -0.645 1 90.5 270 ARG B O 1
ATOM 6764 N N . MET B 1 271 ? 32.906 5.805 0.14 1 90.19 271 MET B N 1
ATOM 6765 C CA . MET B 1 271 ? 33.406 5.668 1.502 1 90.19 271 MET B CA 1
ATOM 6766 C C . MET B 1 271 ? 33.281 4.227 1.985 1 90.19 271 MET B C 1
ATOM 6768 O O . MET B 1 271 ? 32.312 3.541 1.667 1 90.19 271 MET B O 1
ATOM 6772 N N . THR B 1 272 ? 34.188 3.76 2.76 1 88 272 THR B N 1
ATOM 6773 C CA . THR B 1 272 ? 34.219 2.381 3.238 1 88 272 THR B CA 1
ATOM 6774 C C . THR B 1 272 ? 34 2.33 4.75 1 88 272 THR B C 1
ATOM 6776 O O . THR B 1 272 ? 33.688 1.274 5.301 1 88 272 THR B O 1
ATOM 6779 N N . GLU B 1 273 ? 34.281 3.473 5.359 1 86.38 273 GLU B N 1
ATOM 6780 C CA . GLU B 1 273 ? 34.062 3.584 6.797 1 86.38 273 GLU B CA 1
ATOM 6781 C C . GLU B 1 273 ? 32.969 4.605 7.098 1 86.38 273 GLU B C 1
ATOM 6783 O O . GLU B 1 273 ? 32.812 5.602 6.387 1 86.38 273 GLU B O 1
ATOM 6788 N N . PRO B 1 274 ? 32.281 4.242 8.211 1 83 274 PRO B N 1
ATOM 6789 C CA . PRO B 1 274 ? 31.234 5.191 8.555 1 83 274 PRO B CA 1
ATOM 6790 C C . PRO B 1 274 ? 31.766 6.578 8.914 1 83 274 PRO B C 1
ATOM 6792 O O . PRO B 1 274 ? 32.875 6.699 9.406 1 83 274 PRO B O 1
ATOM 6795 N N . ALA B 1 275 ? 30.953 7.52 8.562 1 81.81 275 ALA B N 1
ATOM 6796 C CA . ALA B 1 275 ? 31.312 8.883 8.938 1 81.81 275 ALA B CA 1
ATOM 6797 C C . ALA B 1 275 ? 31.344 9.047 10.453 1 81.81 275 ALA B C 1
ATOM 6799 O O . ALA B 1 275 ? 30.578 8.391 11.172 1 81.81 275 ALA B O 1
ATOM 6800 N N . CYS B 1 276 ? 32.156 9.844 10.859 1 80.75 276 CYS B N 1
ATOM 6801 C CA . CYS B 1 276 ? 32.219 10.156 12.281 1 80.75 276 CYS B CA 1
ATOM 6802 C C . CYS B 1 276 ? 31.047 11.031 12.688 1 80.75 276 CYS B C 1
ATOM 6804 O O . CYS B 1 276 ? 30.891 12.148 12.188 1 80.75 276 CYS B O 1
ATOM 6806 N N . GLU B 1 277 ? 30.25 10.469 13.5 1 86.44 277 GLU B N 1
ATOM 6807 C CA . GLU B 1 277 ? 29.125 11.273 14 1 86.44 277 GLU B CA 1
ATOM 6808 C C . GLU B 1 277 ? 29.625 12.469 14.805 1 86.44 277 GLU B C 1
ATOM 6810 O O . GLU B 1 277 ? 30.594 12.352 15.555 1 86.44 277 GLU B O 1
ATOM 6815 N N . LYS B 1 278 ? 29.031 13.531 14.586 1 84.44 278 LYS B N 1
ATOM 6816 C CA . LYS B 1 278 ? 29.438 14.766 15.258 1 84.44 278 LYS B CA 1
ATOM 6817 C C . LYS B 1 278 ? 28.719 14.93 16.594 1 84.44 278 LYS B C 1
ATOM 6819 O O . LYS B 1 278 ? 27.547 14.539 16.719 1 84.44 278 LYS B O 1
ATOM 6824 N N . PRO B 1 279 ? 29.375 15.406 17.562 1 81.44 279 PRO B N 1
ATOM 6825 C CA . PRO B 1 279 ? 28.719 15.609 18.859 1 81.44 279 PRO B CA 1
ATOM 6826 C C . PRO B 1 279 ? 27.688 16.734 18.828 1 81.44 279 PRO B C 1
ATOM 6828 O O . PRO B 1 279 ? 26.703 16.703 19.578 1 81.44 279 PRO B O 1
ATOM 6831 N N . GLY B 1 280 ? 27.859 17.688 17.906 1 83.94 280 GLY B N 1
ATOM 6832 C CA . GLY B 1 280 ? 26.969 18.844 17.844 1 83.94 280 GLY B CA 1
ATOM 6833 C C . GLY B 1 280 ? 25.953 18.75 16.734 1 83.94 280 GLY B C 1
ATOM 6834 O O . GLY B 1 280 ? 25.781 17.688 16.109 1 83.94 280 GLY B O 1
ATOM 6835 N N . PRO B 1 281 ? 25.156 19.812 16.656 1 91.31 281 PRO B N 1
ATOM 6836 C CA . PRO B 1 281 ? 24.109 19.828 15.625 1 91.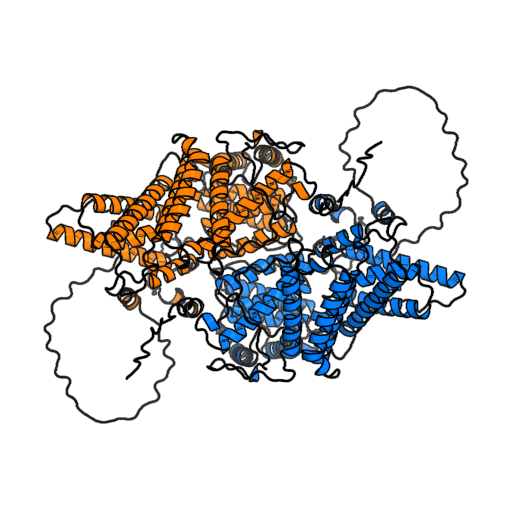31 281 PRO B CA 1
ATOM 6837 C C . PRO B 1 281 ? 24.672 19.781 14.211 1 91.31 281 PRO B C 1
ATOM 6839 O O . PRO B 1 281 ? 25.734 20.359 13.938 1 91.31 281 PRO B O 1
ATOM 6842 N N . THR B 1 282 ? 24.125 18.984 13.391 1 95.19 282 THR B N 1
ATOM 6843 C CA . THR B 1 282 ? 24.406 18.938 11.961 1 95.19 282 THR B CA 1
ATOM 6844 C C . THR B 1 282 ? 23.141 19.281 11.156 1 95.19 282 THR B C 1
ATOM 6846 O O . THR B 1 282 ? 22.109 19.625 11.734 1 95.19 282 THR B O 1
ATOM 6849 N N . GLU B 1 283 ? 23.297 19.219 9.898 1 96.19 283 GLU B N 1
ATOM 6850 C CA . GLU B 1 283 ? 22.141 19.484 9.047 1 96.19 283 GLU B CA 1
ATOM 6851 C C . GLU B 1 283 ? 21.062 18.406 9.203 1 96.19 283 GLU B C 1
ATOM 6853 O O . GLU B 1 283 ? 19.938 18.578 8.75 1 96.19 283 GLU B O 1
ATOM 6858 N N . MET B 1 284 ? 21.359 17.344 9.961 1 96.56 284 MET B N 1
ATOM 6859 C CA . MET B 1 284 ? 20.422 16.25 10.188 1 96.56 284 MET B CA 1
ATOM 6860 C C . MET B 1 284 ? 19.594 16.484 11.438 1 96.56 284 MET B C 1
ATOM 6862 O O . MET B 1 284 ? 18.734 15.664 11.797 1 96.56 284 MET B O 1
ATOM 6866 N N . MET B 1 285 ? 19.734 17.625 12.062 1 95.94 285 MET B N 1
ATOM 6867 C CA . MET B 1 285 ? 19.172 17.875 13.375 1 95.94 285 MET B CA 1
ATOM 6868 C C . MET B 1 285 ? 17.656 17.688 13.359 1 95.94 285 MET B C 1
ATOM 6870 O O . MET B 1 285 ? 17.094 17.047 14.234 1 95.94 285 MET B O 1
ATOM 6874 N N . PHE B 1 286 ? 16.984 18.266 12.375 1 97.06 286 PHE B N 1
ATOM 6875 C CA . PHE B 1 286 ? 15.539 18.188 12.266 1 97.06 286 PHE B CA 1
ATOM 6876 C C . PHE B 1 286 ? 15.086 16.75 12.07 1 97.06 286 PHE B C 1
ATOM 6878 O O . PHE B 1 286 ? 14.172 16.281 12.75 1 97.06 286 PHE B O 1
ATOM 6885 N N . VAL B 1 287 ? 15.75 16 11.227 1 96.44 287 VAL B N 1
ATOM 6886 C CA . VAL B 1 287 ? 15.43 14.617 10.898 1 96.44 287 VAL B CA 1
ATOM 6887 C C . VAL B 1 287 ? 15.68 13.727 12.109 1 96.44 287 VAL B C 1
ATOM 6889 O O . VAL B 1 287 ? 14.859 12.867 12.438 1 96.44 287 VAL B O 1
ATOM 6892 N N . LEU B 1 288 ? 16.75 13.945 12.75 1 95.81 288 LEU B N 1
ATOM 6893 C CA . LEU B 1 288 ? 17.109 13.117 13.898 1 95.81 288 LEU B CA 1
ATOM 6894 C C . LEU B 1 288 ? 16.156 13.375 15.07 1 95.81 288 LEU B C 1
ATOM 6896 O O . LEU B 1 288 ? 15.828 12.445 15.812 1 95.81 288 LEU B O 1
ATOM 6900 N N . ALA B 1 289 ? 15.773 14.609 15.25 1 96.06 289 ALA B N 1
ATOM 6901 C CA . ALA B 1 289 ? 14.812 14.914 16.297 1 96.06 289 ALA B CA 1
ATOM 6902 C C . ALA B 1 289 ? 13.484 14.203 16.062 1 96.06 289 ALA B C 1
ATOM 6904 O O . ALA B 1 289 ? 12.898 13.648 17 1 96.06 289 ALA B O 1
ATOM 6905 N N . ARG B 1 290 ? 13.039 14.195 14.891 1 94.75 290 ARG B N 1
ATOM 6906 C CA . ARG B 1 290 ? 11.797 13.516 14.547 1 94.75 290 ARG B CA 1
ATOM 6907 C C . ARG B 1 290 ? 11.93 12.008 14.727 1 94.75 290 ARG B C 1
ATOM 6909 O O . ARG B 1 290 ? 10.992 11.344 15.172 1 94.75 290 ARG B O 1
ATOM 6916 N N . SER B 1 291 ? 13.055 11.539 14.328 1 90.81 291 SER B N 1
ATOM 6917 C CA . SER B 1 291 ? 13.32 10.117 14.5 1 90.81 291 SER B CA 1
ATOM 6918 C C . SER B 1 291 ? 13.305 9.727 15.977 1 90.81 291 SER B C 1
ATOM 6920 O O . SER B 1 291 ? 12.82 8.648 16.344 1 90.81 291 SER B O 1
ATOM 6922 N N . ALA B 1 292 ? 13.914 10.562 16.766 1 91.81 292 ALA B N 1
ATOM 6923 C CA . ALA B 1 292 ? 13.93 10.312 18.203 1 91.81 292 ALA B CA 1
ATOM 6924 C C . ALA B 1 292 ? 12.516 10.297 18.781 1 91.81 292 ALA B C 1
ATOM 6926 O O . ALA B 1 292 ? 12.188 9.445 19.609 1 91.81 292 ALA B O 1
ATOM 6927 N N . PHE B 1 293 ? 11.75 11.188 18.375 1 92.62 293 PHE B N 1
ATOM 6928 C CA . PHE B 1 293 ? 10.352 11.234 18.797 1 92.62 293 PHE B CA 1
ATOM 6929 C C . PHE B 1 293 ? 9.617 9.969 18.359 1 92.62 293 PHE B C 1
ATOM 6931 O O . PHE B 1 293 ? 8.883 9.375 19.156 1 92.62 293 PHE B O 1
ATOM 6938 N N . GLY B 1 294 ? 9.82 9.617 17.125 1 86.94 294 GLY B N 1
ATOM 6939 C CA . GLY B 1 294 ? 9.188 8.414 16.609 1 86.94 294 GLY B CA 1
ATOM 6940 C C . GLY B 1 294 ? 9.594 7.16 17.375 1 86.94 294 GLY B C 1
ATOM 6941 O O . GLY B 1 294 ? 8.758 6.297 17.641 1 86.94 294 GLY B O 1
ATOM 6942 N N . LYS B 1 295 ? 10.812 7.074 17.625 1 84.56 295 LYS B N 1
ATOM 6943 C CA . LYS B 1 295 ? 11.312 5.934 18.391 1 84.56 295 LYS B CA 1
ATOM 6944 C C . LYS B 1 295 ? 10.664 5.863 19.766 1 84.56 295 LYS B C 1
ATOM 6946 O O . LYS B 1 295 ? 10.328 4.777 20.25 1 84.56 295 LYS B O 1
ATOM 6951 N N . TRP B 1 296 ? 10.617 6.969 20.406 1 89.06 296 TRP B N 1
ATOM 6952 C CA . TRP B 1 296 ? 9.961 7.051 21.719 1 89.06 296 TRP B CA 1
ATOM 6953 C C . TRP B 1 296 ? 8.508 6.594 21.625 1 89.06 296 TRP B C 1
ATOM 6955 O O . TRP B 1 296 ? 8.047 5.812 22.453 1 89.06 296 TRP B O 1
ATOM 6965 N N . LEU B 1 297 ? 7.82 7.062 20.641 1 84.56 297 LEU B N 1
ATOM 6966 C CA . LEU B 1 297 ? 6.418 6.711 20.438 1 84.56 297 LEU B CA 1
ATOM 6967 C C . LEU B 1 297 ? 6.262 5.215 20.188 1 84.56 297 LEU B C 1
ATOM 6969 O O . LEU B 1 297 ? 5.34 4.586 20.719 1 84.56 297 LEU B O 1
ATOM 6973 N N . LEU B 1 298 ? 7.102 4.688 19.438 1 77.88 298 LEU B N 1
ATOM 6974 C CA . LEU B 1 298 ? 7.059 3.266 19.109 1 77.88 298 LEU B CA 1
ATOM 6975 C C . LEU B 1 298 ? 7.309 2.412 20.344 1 77.88 298 LEU B C 1
ATOM 6977 O O . LEU B 1 298 ? 6.66 1.38 20.531 1 77.88 298 LEU B O 1
ATOM 6981 N N . ARG B 1 299 ? 8.234 2.779 21.078 1 80.88 299 ARG B N 1
ATOM 6982 C CA . ARG B 1 299 ? 8.555 2.061 22.312 1 80.88 299 ARG B CA 1
ATOM 6983 C C . ARG B 1 299 ? 7.34 2.002 23.234 1 80.88 299 ARG B C 1
ATOM 6985 O O . ARG B 1 299 ? 7.027 0.948 23.797 1 80.88 299 ARG B O 1
ATOM 6992 N N . LEU B 1 300 ? 6.672 3.082 23.375 1 80.44 300 LEU B N 1
ATOM 6993 C CA . LEU B 1 300 ? 5.523 3.145 24.281 1 80.44 300 LEU B CA 1
ATOM 6994 C C . LEU B 1 300 ? 4.344 2.369 23.703 1 80.44 300 LEU B C 1
ATOM 6996 O O . LEU B 1 300 ? 3.574 1.76 24.453 1 80.44 300 LEU B O 1
ATOM 7000 N N . SER B 1 301 ? 4.227 2.408 22.438 1 73.88 301 SER B N 1
ATOM 7001 C CA . SER B 1 301 ? 3.152 1.672 21.781 1 73.88 301 SER B CA 1
ATOM 7002 C C . SER B 1 301 ? 3.324 0.167 21.969 1 73.88 301 SER B C 1
ATOM 7004 O O . SER B 1 301 ? 2.342 -0.558 22.141 1 73.88 301 SER B O 1
ATOM 7006 N N . ASN B 1 302 ? 4.453 -0.301 21.891 1 68.88 302 ASN B N 1
ATOM 7007 C CA . ASN B 1 302 ? 4.75 -1.72 22.062 1 68.88 302 ASN B CA 1
ATOM 7008 C C . ASN B 1 302 ? 4.516 -2.178 23.5 1 68.88 302 ASN B C 1
ATOM 7010 O O . ASN B 1 302 ? 4.188 -3.342 23.734 1 68.88 302 ASN B O 1
ATOM 7014 N N . GLN B 1 303 ? 4.727 -1.312 24.375 1 69 303 GLN B N 1
ATOM 7015 C CA . GLN B 1 303 ? 4.516 -1.627 25.781 1 69 303 GLN B CA 1
ATOM 7016 C C . GLN B 1 303 ? 3.025 -1.683 26.109 1 69 303 GLN B C 1
ATOM 7018 O O . GLN B 1 303 ? 2.609 -2.432 27 1 69 303 GLN B O 1
ATOM 7023 N N . ALA B 1 304 ? 2.332 -0.736 25.484 1 60.47 304 ALA B N 1
ATOM 7024 C CA . ALA B 1 304 ? 0.9 -0.674 25.75 1 60.47 304 ALA B CA 1
ATOM 7025 C C . ALA B 1 304 ? 0.172 -1.873 25.156 1 60.47 304 ALA B C 1
ATOM 7027 O O . ALA B 1 304 ? 0.33 -2.172 23.969 1 60.47 304 ALA B O 1
ATOM 7028 N N . GLU B 1 305 ? 0.271 -3.021 25.797 1 54.22 305 GLU B N 1
ATOM 7029 C CA . GLU B 1 305 ? -0.399 -4.277 25.469 1 54.22 305 GLU B CA 1
ATOM 7030 C C . GLU B 1 305 ? -1.762 -4.031 24.828 1 54.22 305 GLU B C 1
ATOM 7032 O O . GLU B 1 305 ? -2.51 -3.156 25.266 1 54.22 305 GLU B O 1
ATOM 7037 N N . GLY B 1 306 ? -2.172 -4.668 23.672 1 46.38 306 GLY B N 1
ATOM 7038 C CA . GLY B 1 306 ? -3.545 -4.918 23.266 1 46.38 306 GLY B CA 1
ATOM 7039 C C . GLY B 1 306 ? -4.105 -3.836 22.359 1 46.38 306 GLY B C 1
ATOM 7040 O O . GLY B 1 306 ? -5.207 -3.979 21.828 1 46.38 306 GLY B O 1
ATOM 7041 N N . SER B 1 307 ? -3.547 -2.547 22.688 1 46.31 307 SER B N 1
ATOM 7042 C CA . SER B 1 307 ? -4.441 -1.584 22.062 1 46.31 307 SER B CA 1
ATOM 7043 C C . SER B 1 307 ? -4.07 -1.359 20.594 1 46.31 307 SER B C 1
ATOM 7045 O O . SER B 1 307 ? -2.908 -1.1 20.281 1 46.31 307 SER B O 1
ATOM 7047 N N . ASN B 1 308 ? -4.668 -1.994 19.766 1 46.84 308 ASN B N 1
ATOM 7048 C CA . ASN B 1 308 ? -4.742 -2.012 18.312 1 46.84 308 ASN B CA 1
ATOM 7049 C C . ASN B 1 308 ? -4.898 -0.604 17.75 1 46.84 308 ASN B C 1
ATOM 7051 O O . ASN B 1 308 ? -5.352 -0.436 16.609 1 46.84 308 ASN B O 1
ATOM 7055 N N . THR B 1 309 ? -4.629 0.456 18.719 1 51.72 309 THR B N 1
ATOM 7056 C CA . THR B 1 309 ? -5.152 1.737 18.25 1 51.72 309 THR B CA 1
ATOM 7057 C C . THR B 1 309 ? -4.016 2.684 17.891 1 51.72 309 THR B C 1
ATOM 7059 O O . THR B 1 309 ? -4.133 3.9 18.047 1 51.72 309 THR B O 1
ATOM 7062 N N . GLY B 1 310 ? -2.842 2.168 17.359 1 59.78 310 GLY B N 1
ATOM 7063 C CA . GLY B 1 310 ? -1.876 3.1 16.797 1 59.78 310 GLY B CA 1
ATOM 7064 C C . GLY B 1 310 ? -0.825 3.543 17.797 1 59.78 310 GLY B C 1
ATOM 7065 O O . GLY B 1 310 ? -0.88 3.166 18.969 1 59.78 310 GLY B O 1
ATOM 7066 N N . PRO B 1 311 ? 0.114 4.367 17.438 1 62.38 311 PRO B N 1
ATOM 7067 C CA . PRO B 1 311 ? 1.248 4.742 18.281 1 62.38 311 PRO B CA 1
ATOM 7068 C C . PRO B 1 311 ? 0.836 5.602 19.469 1 62.38 311 PRO B C 1
ATOM 7070 O O . PRO B 1 311 ? 1.57 5.688 20.453 1 62.38 311 PRO B O 1
ATOM 7073 N N . TRP B 1 312 ? -0.306 6.152 19.422 1 68.81 312 TRP B N 1
ATOM 7074 C CA . TRP B 1 312 ? -0.75 7.043 20.484 1 68.81 312 TRP B CA 1
ATOM 7075 C C . TRP B 1 312 ? -1.671 6.312 21.453 1 68.81 312 TRP B C 1
ATOM 7077 O O . TRP B 1 312 ? -2.184 6.91 22.406 1 68.81 312 TRP B O 1
ATOM 7087 N N . ALA B 1 313 ? -1.784 5.016 21.25 1 66.75 313 ALA B N 1
ATOM 7088 C CA . ALA B 1 313 ? -2.762 4.23 22 1 66.75 313 ALA B CA 1
ATOM 7089 C C . ALA B 1 313 ? -2.475 4.281 23.5 1 66.75 313 ALA B C 1
ATOM 7091 O O . ALA B 1 313 ? -3.396 4.234 24.312 1 66.75 313 ALA B O 1
ATOM 7092 N N . PHE B 1 314 ? -1.267 4.484 23.828 1 71.94 314 PHE B N 1
ATOM 7093 C CA . PHE B 1 314 ? -0.901 4.473 25.234 1 71.94 314 PHE B CA 1
ATOM 7094 C C . PHE B 1 314 ? -1.479 5.684 25.953 1 71.94 314 PHE B C 1
ATOM 7096 O O . PHE B 1 314 ? -1.731 5.637 27.156 1 71.94 314 PHE B O 1
ATOM 7103 N N . LEU B 1 315 ? -1.756 6.699 25.219 1 75.06 315 LEU B N 1
ATOM 7104 C CA . LEU B 1 315 ? -2.248 7.941 25.797 1 75.06 315 LEU B CA 1
ATOM 7105 C C . LEU B 1 315 ? -3.717 7.816 26.188 1 75.06 315 LEU B C 1
ATOM 7107 O O . LEU B 1 315 ? -4.195 8.539 27.062 1 75.06 315 LEU B O 1
ATOM 7111 N N . SER B 1 316 ? -4.344 6.879 25.484 1 69.69 316 SER B N 1
ATOM 7112 C CA . SER B 1 316 ? -5.762 6.691 25.781 1 69.69 316 SER B CA 1
ATOM 7113 C C . SER B 1 316 ? -6 5.418 26.578 1 69.69 316 SER B C 1
ATOM 7115 O O . SER B 1 316 ? -7.137 5.102 26.938 1 69.69 316 SER B O 1
ATOM 7117 N N . SER B 1 317 ? -4.922 4.742 26.781 1 70.62 317 SER B N 1
ATOM 7118 C CA . SER B 1 317 ? -5.055 3.473 27.5 1 70.62 317 SER B CA 1
ATOM 7119 C C . SER B 1 317 ? -5.391 3.693 28.969 1 70.62 317 SER B C 1
ATOM 7121 O O . SER B 1 317 ? -4.789 4.543 29.625 1 70.62 317 SER B O 1
ATOM 7123 N N . SER B 1 318 ? -6.344 3.031 29.406 1 69.69 318 SER B N 1
ATOM 7124 C CA . SER B 1 318 ? -6.715 3.098 30.828 1 69.69 318 SER B CA 1
ATOM 7125 C C . SER B 1 318 ? -5.727 2.324 31.688 1 69.69 318 SER B C 1
ATOM 7127 O O . SER B 1 318 ? -5.691 2.504 32.906 1 69.69 318 SER B O 1
ATOM 7129 N N . SER B 1 319 ? -4.957 1.581 31.016 1 74.12 319 SER B N 1
ATOM 7130 C CA . SER B 1 319 ? -4.012 0.753 31.766 1 74.12 319 SER B CA 1
ATOM 7131 C C . SER B 1 319 ? -2.836 1.579 32.281 1 74.12 319 SER B C 1
ATOM 7133 O O . SER B 1 319 ? -2.162 1.184 33.219 1 74.12 319 SER B O 1
ATOM 7135 N N . MET B 1 320 ? -2.656 2.732 31.781 1 82.06 320 MET B N 1
ATOM 7136 C CA . MET B 1 320 ? -1.579 3.621 32.219 1 82.06 320 MET B CA 1
ATOM 7137 C C . MET B 1 320 ? -2.139 4.859 32.906 1 82.06 320 MET B C 1
ATOM 7139 O O . MET B 1 320 ? -2.824 5.668 32.281 1 82.06 320 MET B O 1
ATOM 7143 N N . PRO B 1 321 ? -1.915 4.922 34.125 1 86.62 321 PRO B N 1
ATOM 7144 C CA . PRO B 1 321 ? -2.408 6.109 34.844 1 86.62 321 PRO B CA 1
ATOM 7145 C C . PRO B 1 321 ? -1.842 7.406 34.281 1 86.62 321 PRO B C 1
ATOM 7147 O O . PRO B 1 321 ? -0.752 7.41 33.688 1 86.62 321 PRO B O 1
ATOM 7150 N N . LEU B 1 322 ? -2.48 8.484 34.469 1 88.75 322 LEU B N 1
ATOM 7151 C CA . LEU B 1 322 ? -2.111 9.789 33.969 1 88.75 322 LEU B CA 1
ATOM 7152 C C . LEU B 1 322 ? -0.74 10.219 34.469 1 88.75 322 LEU B C 1
ATOM 7154 O O . LEU B 1 322 ? 0.047 10.82 33.719 1 88.75 322 LEU B O 1
ATOM 7158 N N . LYS B 1 323 ? -0.506 9.922 35.719 1 90.81 323 LYS B N 1
ATOM 7159 C CA . LYS B 1 323 ? 0.777 10.289 36.312 1 90.81 323 LYS B CA 1
ATOM 7160 C C . LYS B 1 323 ? 1.933 9.609 35.594 1 90.81 323 LYS B C 1
ATOM 7162 O O . LYS B 1 323 ? 2.99 10.211 35.406 1 90.81 323 LYS B O 1
ATOM 7167 N N . GLU B 1 324 ? 1.728 8.414 35.25 1 90.62 324 GLU B N 1
ATOM 7168 C CA . GLU B 1 324 ? 2.75 7.68 34.5 1 90.62 324 GLU B CA 1
ATOM 7169 C C . GLU B 1 324 ? 2.908 8.227 33.094 1 90.62 324 GLU B C 1
ATOM 7171 O O . GLU B 1 324 ? 4.02 8.273 32.562 1 90.62 324 GLU B O 1
ATOM 7176 N N . LYS B 1 325 ? 1.807 8.57 32.469 1 90.81 325 LYS B N 1
ATOM 7177 C CA . LYS B 1 325 ? 1.86 9.211 31.172 1 90.81 325 LYS B CA 1
ATOM 7178 C C . LYS B 1 325 ? 2.676 10.492 31.219 1 90.81 325 LYS B C 1
ATOM 7180 O O . LYS B 1 325 ? 3.559 10.711 30.391 1 90.81 325 LYS B O 1
ATOM 7185 N N . ASP B 1 326 ? 2.457 11.289 32.188 1 93.38 326 ASP B N 1
ATOM 7186 C CA . ASP B 1 326 ? 3.168 12.555 32.344 1 93.38 326 ASP B CA 1
ATOM 7187 C C . ASP B 1 326 ? 4.66 12.32 32.562 1 93.38 326 ASP B C 1
ATOM 7189 O O . ASP B 1 326 ? 5.496 13.086 32.094 1 93.38 326 ASP B O 1
ATOM 7193 N N . LYS B 1 327 ? 4.898 11.312 33.344 1 94.19 327 LYS B N 1
ATOM 7194 C CA . LYS B 1 327 ? 6.297 10.992 33.594 1 94.19 327 LYS B CA 1
ATOM 7195 C C . LYS B 1 327 ? 7.039 10.641 32.312 1 94.19 327 LYS B C 1
ATOM 7197 O O . LYS B 1 327 ? 8.164 11.094 32.094 1 94.19 327 LYS B O 1
ATOM 7202 N N . THR B 1 328 ? 6.41 9.789 31.516 1 92.56 328 THR B N 1
ATOM 7203 C CA . THR B 1 328 ? 7.031 9.383 30.266 1 92.56 328 THR B CA 1
ATOM 7204 C C . THR B 1 328 ? 7.191 10.57 29.328 1 92.56 328 THR B C 1
ATOM 7206 O O . THR B 1 328 ? 8.172 10.664 28.594 1 92.56 328 THR B O 1
ATOM 7209 N N . ILE B 1 329 ? 6.285 11.5 29.312 1 94.75 329 ILE B N 1
ATOM 7210 C CA . ILE B 1 329 ? 6.359 12.695 28.484 1 94.75 329 ILE B CA 1
ATOM 7211 C C . ILE B 1 329 ? 7.488 13.602 28.984 1 94.75 329 ILE B C 1
ATOM 7213 O O . ILE B 1 329 ? 8.211 14.188 28.172 1 94.75 329 ILE B O 1
ATOM 7217 N N . ASN B 1 330 ? 7.613 13.695 30.266 1 96.19 330 ASN B N 1
ATOM 7218 C CA . ASN B 1 330 ? 8.719 14.453 30.844 1 96.19 330 ASN B CA 1
ATOM 7219 C C . ASN B 1 330 ? 10.07 13.883 30.422 1 96.19 330 ASN B C 1
ATOM 7221 O O . ASN B 1 330 ? 11.023 14.625 30.188 1 96.19 330 ASN B O 1
ATOM 7225 N N . GLU B 1 331 ? 10.094 12.617 30.359 1 94.94 331 GLU B N 1
ATOM 7226 C CA . GLU B 1 331 ? 11.32 11.961 29.922 1 94.94 331 GLU B CA 1
ATOM 7227 C C . GLU B 1 331 ? 11.625 12.305 28.453 1 94.94 331 GLU B C 1
ATOM 7229 O O . GLU B 1 331 ? 12.789 12.523 28.094 1 94.94 331 GLU B O 1
ATOM 7234 N N . LEU B 1 332 ? 10.617 12.289 27.672 1 94.69 332 LEU B N 1
ATOM 7235 C CA . LEU B 1 332 ? 10.781 12.695 26.281 1 94.69 332 LEU B CA 1
ATOM 7236 C C . LEU B 1 332 ? 11.297 14.133 26.203 1 94.69 332 LEU B C 1
ATOM 7238 O O . LEU B 1 332 ? 12.219 14.422 25.438 1 94.69 332 LEU B O 1
ATOM 7242 N N . GLU B 1 333 ? 10.688 15.016 26.953 1 96 333 GLU B N 1
ATOM 7243 C CA . GLU B 1 333 ? 11.078 16.422 26.953 1 96 333 GLU B CA 1
ATOM 7244 C C . GLU B 1 333 ? 12.539 16.594 27.359 1 96 333 GLU B C 1
ATOM 7246 O O . GLU B 1 333 ? 13.273 17.359 26.75 1 96 333 GLU B O 1
ATOM 7251 N N . ALA B 1 334 ? 12.883 15.859 28.375 1 96.81 334 ALA B N 1
ATOM 7252 C CA . ALA B 1 334 ? 14.266 15.914 28.844 1 96.81 334 ALA B CA 1
ATOM 7253 C C . ALA B 1 334 ? 15.227 15.406 27.781 1 96.81 334 ALA B C 1
ATOM 7255 O O . ALA B 1 334 ? 16.297 15.984 27.578 1 96.81 334 ALA B O 1
ATOM 7256 N N . HIS B 1 335 ? 14.867 14.359 27.156 1 95.25 335 HIS B N 1
ATOM 7257 C CA . HIS B 1 335 ? 15.703 13.781 26.094 1 95.25 335 HIS B CA 1
ATOM 7258 C C . HIS B 1 335 ? 15.859 14.75 24.938 1 95.25 335 HIS B C 1
ATOM 7260 O O . HIS B 1 335 ? 16.969 14.945 24.422 1 95.25 335 HIS B O 1
ATOM 7266 N N . MET B 1 336 ? 14.773 15.391 24.516 1 96.19 336 MET B N 1
ATOM 7267 C CA . MET B 1 336 ? 14.812 16.344 23.406 1 96.19 336 MET B CA 1
ATOM 7268 C C . MET B 1 336 ? 15.648 17.562 23.766 1 96.19 336 MET B C 1
ATOM 7270 O O . MET B 1 336 ? 16.359 18.094 22.906 1 96.19 336 MET B O 1
ATOM 7274 N N . GLU B 1 337 ? 15.539 17.984 25.016 1 96.38 337 GLU B N 1
ATOM 7275 C CA . GLU B 1 337 ? 16.312 19.125 25.5 1 96.38 337 GLU B CA 1
ATOM 7276 C C . GLU B 1 337 ? 17.812 18.828 25.484 1 96.38 337 GLU B C 1
ATOM 7278 O O . GLU B 1 337 ? 18.609 19.625 24.984 1 96.38 337 GLU B O 1
ATOM 7283 N N . GLU B 1 338 ? 18.156 17.703 25.938 1 94.31 338 GLU B N 1
ATOM 7284 C CA . GLU B 1 338 ? 19.547 17.344 26.094 1 94.31 338 GLU B CA 1
ATOM 7285 C C . GLU B 1 338 ? 20.203 17.047 24.75 1 94.31 338 GLU B C 1
ATOM 7287 O O . GLU B 1 338 ? 21.344 17.469 24.5 1 94.31 338 GLU B O 1
ATOM 7292 N N . LYS B 1 339 ? 19.516 16.422 23.922 1 92.94 339 LYS B N 1
ATOM 7293 C CA . LYS B 1 339 ? 20.141 15.898 22.703 1 92.94 339 LYS B CA 1
ATOM 7294 C C . LYS B 1 339 ? 20.047 16.906 21.562 1 92.94 339 LYS B C 1
ATOM 7296 O O . LYS B 1 339 ? 20.906 16.953 20.688 1 92.94 339 LYS B O 1
ATOM 7301 N N . PHE B 1 340 ? 19 17.797 21.562 1 95.31 340 PHE B N 1
ATOM 7302 C CA . PHE B 1 340 ? 18.781 18.625 20.375 1 95.31 340 PHE B CA 1
ATOM 7303 C C . PHE B 1 340 ? 18.594 20.094 20.766 1 95.31 340 PHE B C 1
ATOM 7305 O O . PHE B 1 340 ? 19.391 20.938 20.375 1 95.31 340 PHE B O 1
ATOM 7312 N N . LEU B 1 341 ? 17.672 20.422 21.641 1 95.69 341 LEU B N 1
ATOM 7313 C CA . LEU B 1 341 ? 17.188 21.781 21.844 1 95.69 341 LEU B CA 1
ATOM 7314 C C . LEU B 1 341 ? 18.25 22.672 22.469 1 95.69 341 LEU B C 1
ATOM 7316 O O . LEU B 1 341 ? 18.328 23.859 22.172 1 95.69 341 LEU B O 1
ATOM 7320 N N . ARG B 1 342 ? 19.016 22.109 23.359 1 95 342 ARG B N 1
ATOM 7321 C CA . ARG B 1 342 ? 20.047 22.922 24.031 1 95 342 ARG B CA 1
ATOM 7322 C C . ARG B 1 342 ? 21.078 23.406 23.016 1 95 342 ARG B C 1
ATOM 7324 O O . ARG B 1 342 ? 21.781 24.391 23.281 1 95 342 ARG B O 1
ATOM 7331 N N . HIS B 1 343 ? 21.188 22.766 21.875 1 93.88 343 HIS B N 1
ATOM 7332 C CA . HIS B 1 343 ? 22.188 23.109 20.875 1 93.88 343 HIS B CA 1
ATOM 7333 C C . HIS B 1 343 ? 21.594 24.031 19.797 1 93.88 343 HIS B C 1
ATOM 7335 O O . HIS B 1 343 ? 22.297 24.453 18.891 1 93.88 343 HIS B O 1
ATOM 7341 N N . CYS B 1 344 ? 20.312 24.375 19.922 1 95 344 CYS B N 1
ATOM 7342 C CA . CYS B 1 344 ? 19.641 25.125 18.875 1 95 344 CYS B CA 1
ATOM 7343 C C . CYS B 1 344 ? 19.859 26.625 19.031 1 95 344 CYS B C 1
ATOM 7345 O O . CYS B 1 344 ? 19.812 27.141 20.156 1 95 344 CYS B O 1
ATOM 7347 N N . ASP B 1 345 ? 20.234 27.188 17.953 1 94.88 345 ASP B N 1
ATOM 7348 C CA . ASP B 1 345 ? 20.312 28.641 17.812 1 94.88 345 ASP B CA 1
ATOM 7349 C C . ASP B 1 345 ? 19.078 29.188 17.109 1 94.88 345 ASP B C 1
ATOM 7351 O O . ASP B 1 345 ? 18.859 28.906 15.93 1 94.88 345 ASP B O 1
ATOM 7355 N N . LYS B 1 346 ? 18.344 30.094 17.719 1 90.19 346 LYS B N 1
ATOM 7356 C CA . LYS B 1 346 ? 17.062 30.594 17.234 1 90.19 346 LYS B CA 1
ATOM 7357 C C . LYS B 1 346 ? 17.234 31.422 15.953 1 90.19 346 LYS B C 1
ATOM 7359 O O . LYS B 1 346 ? 16.266 31.641 15.219 1 90.19 346 LYS B O 1
ATOM 7364 N N . SER B 1 347 ? 18.406 31.891 15.695 1 93.88 347 SER B N 1
ATOM 7365 C CA . SER B 1 347 ? 18.656 32.688 14.5 1 93.88 347 SER B CA 1
ATOM 7366 C C . SER B 1 347 ? 18.828 31.812 13.273 1 93.88 347 SER B C 1
ATOM 7368 O O . SER B 1 347 ? 18.766 32.312 12.141 1 93.88 347 SER B O 1
ATOM 7370 N N . ILE B 1 348 ? 19.109 30.562 13.516 1 95.75 348 ILE B N 1
ATOM 7371 C CA . ILE B 1 348 ? 19.281 29.625 12.414 1 95.75 348 ILE B CA 1
ATOM 7372 C C . ILE B 1 348 ? 17.938 28.969 12.078 1 95.75 348 ILE B C 1
ATOM 7374 O O . ILE B 1 348 ? 17.359 28.281 12.914 1 95.75 348 ILE B O 1
ATOM 7378 N N . PRO B 1 349 ? 17.453 29.125 10.867 1 96.31 349 PRO B N 1
ATOM 7379 C CA . PRO B 1 349 ? 16.109 28.656 10.508 1 96.31 349 PRO B CA 1
ATOM 7380 C C . PRO B 1 349 ? 15.898 27.172 10.844 1 96.31 349 PRO B C 1
ATOM 7382 O O . PRO B 1 349 ? 14.875 26.812 11.422 1 96.31 349 PRO B O 1
ATOM 7385 N N . LEU B 1 350 ? 16.828 26.328 10.562 1 97.12 350 LEU B N 1
ATOM 7386 C CA . LEU B 1 350 ? 16.703 24.891 10.805 1 97.12 350 LEU B CA 1
ATOM 7387 C C . LEU B 1 350 ? 16.578 24.609 12.297 1 97.12 350 LEU B C 1
ATOM 7389 O O . LEU B 1 350 ? 15.812 23.734 12.703 1 97.12 350 LEU B O 1
ATOM 7393 N N . HIS B 1 351 ? 17.344 25.297 13.102 1 96.44 351 HIS B N 1
ATOM 7394 C CA . HIS B 1 351 ? 17.297 25.141 14.555 1 96.44 351 HIS B CA 1
ATOM 7395 C C . HIS B 1 351 ? 15.945 25.578 15.109 1 96.44 351 HIS B C 1
ATOM 7397 O O . HIS B 1 351 ? 15.367 24.906 15.961 1 96.44 351 HIS B O 1
ATOM 7403 N N . MET B 1 352 ? 15.555 26.688 14.578 1 95.38 352 MET B N 1
ATOM 7404 C CA . MET B 1 352 ? 14.25 27.188 15.016 1 95.38 352 MET B CA 1
ATOM 7405 C C . MET B 1 352 ? 13.141 26.219 14.633 1 95.38 352 MET B C 1
ATOM 7407 O O . MET B 1 352 ? 12.25 25.938 15.438 1 95.38 352 MET B O 1
ATOM 7411 N N . ALA B 1 353 ? 13.148 25.719 13.406 1 95.25 353 ALA B N 1
ATOM 7412 C CA . ALA B 1 353 ? 12.172 24.734 12.961 1 95.25 353 ALA B CA 1
ATOM 7413 C C . ALA B 1 353 ? 12.195 23.5 13.852 1 95.25 353 ALA B C 1
ATOM 7415 O O . ALA B 1 353 ? 11.148 22.938 14.188 1 95.25 353 ALA B O 1
ATOM 7416 N N . THR B 1 354 ? 13.375 23.031 14.203 1 96.06 354 THR B N 1
ATOM 7417 C CA . THR B 1 354 ? 13.531 21.859 15.055 1 96.06 354 THR B CA 1
ATOM 7418 C C . THR B 1 354 ? 12.914 22.109 16.438 1 96.06 354 THR B C 1
ATOM 7420 O O . THR B 1 354 ? 12.195 21.25 16.953 1 96.06 354 THR B O 1
ATOM 7423 N N . THR B 1 355 ? 13.172 23.297 16.938 1 95.19 355 THR B N 1
ATOM 7424 C CA . THR B 1 355 ? 12.617 23.656 18.234 1 95.19 355 THR B CA 1
ATOM 7425 C C . THR B 1 355 ? 11.094 23.672 18.188 1 95.19 355 THR B C 1
ATOM 7427 O O . THR B 1 355 ? 10.438 23.125 19.078 1 95.19 355 THR B O 1
ATOM 7430 N N . MET B 1 356 ? 10.586 24.297 17.203 1 93 356 MET B N 1
ATOM 7431 C CA . MET B 1 356 ? 9.141 24.406 17.078 1 93 356 MET B CA 1
ATOM 7432 C C . MET B 1 356 ? 8.508 23.016 16.938 1 93 356 MET B C 1
ATOM 7434 O O . MET B 1 356 ? 7.48 22.734 17.547 1 93 356 MET B O 1
ATOM 7438 N N . MET B 1 357 ? 9.07 22.219 16.109 1 92.62 357 MET B N 1
ATOM 7439 C CA . MET B 1 357 ? 8.555 20.875 15.891 1 92.62 357 MET B CA 1
ATOM 7440 C C . MET B 1 357 ? 8.609 20.062 17.172 1 92.62 357 MET B C 1
ATOM 7442 O O . MET B 1 357 ? 7.625 19.422 17.547 1 92.62 357 MET B O 1
ATOM 7446 N N . ALA B 1 358 ? 9.719 20.062 17.875 1 94.44 358 ALA B N 1
ATOM 7447 C CA . ALA B 1 358 ? 9.898 19.281 19.094 1 94.44 358 ALA B CA 1
ATOM 7448 C C . ALA B 1 358 ? 8.938 19.734 20.188 1 94.44 358 ALA B C 1
ATOM 7450 O O . ALA B 1 358 ? 8.297 18.906 20.844 1 94.44 358 ALA B O 1
ATOM 7451 N N . ARG B 1 359 ? 8.852 21.031 20.375 1 94.25 359 ARG B N 1
ATOM 7452 C CA . ARG B 1 359 ? 7.969 21.578 21.391 1 94.25 359 ARG B CA 1
ATOM 7453 C C . ARG B 1 359 ? 6.508 21.281 21.062 1 94.25 359 ARG B C 1
ATOM 7455 O O . ARG B 1 359 ? 5.738 20.891 21.938 1 94.25 359 ARG B O 1
ATOM 7462 N N . SER B 1 360 ? 6.164 21.5 19.844 1 91.94 360 SER B N 1
ATOM 7463 C CA . SER B 1 360 ? 4.801 21.203 19.422 1 91.94 360 SER B CA 1
ATOM 7464 C C . SER B 1 360 ? 4.457 19.734 19.672 1 91.94 360 SER B C 1
ATOM 7466 O O . SER B 1 360 ? 3.355 19.422 20.125 1 91.94 360 SER B O 1
ATOM 7468 N N . ALA B 1 361 ? 5.332 18.812 19.344 1 91.12 361 ALA B N 1
ATOM 7469 C CA . ALA B 1 361 ? 5.105 17.391 19.531 1 91.12 361 ALA B CA 1
ATOM 7470 C C . ALA B 1 361 ? 4.906 17.062 21.016 1 91.12 361 ALA B C 1
ATOM 7472 O O . ALA B 1 361 ? 4.039 16.25 21.359 1 91.12 361 ALA B O 1
ATOM 7473 N N . ILE B 1 362 ? 5.672 17.672 21.828 1 94.06 362 ILE B N 1
ATOM 7474 C CA . ILE B 1 362 ? 5.602 17.438 23.266 1 94.06 362 ILE B CA 1
ATOM 7475 C C . ILE B 1 362 ? 4.266 17.938 23.812 1 94.06 362 ILE B C 1
ATOM 7477 O O . ILE B 1 362 ? 3.584 17.219 24.562 1 94.06 362 ILE B O 1
ATOM 7481 N N . TYR B 1 363 ? 3.891 19.094 23.438 1 94.19 363 TYR B N 1
ATOM 7482 C CA . TYR B 1 363 ? 2.631 19.656 23.922 1 94.19 363 TYR B CA 1
ATOM 7483 C C . TYR B 1 363 ? 1.442 18.891 23.344 1 94.19 363 TYR B C 1
ATOM 7485 O O . TYR B 1 363 ? 0.414 18.734 24 1 94.19 363 TYR B O 1
ATOM 7493 N N . TYR B 1 364 ? 1.571 18.484 22.156 1 91 364 TYR B N 1
ATOM 7494 C CA . TYR B 1 364 ? 0.521 17.656 21.578 1 91 364 TYR B CA 1
ATOM 7495 C C . TYR B 1 364 ? 0.326 16.375 22.375 1 91 364 TYR B C 1
ATOM 7497 O O . TYR B 1 364 ? -0.805 16 22.688 1 91 364 TYR B O 1
ATOM 7505 N N . THR B 1 365 ? 1.43 15.727 22.625 1 90.88 365 THR B N 1
ATOM 7506 C CA . THR B 1 365 ? 1.372 14.484 23.391 1 90.88 365 THR B CA 1
ATOM 7507 C C . THR B 1 365 ? 0.754 14.719 24.766 1 90.88 365 THR B C 1
ATOM 7509 O O . THR B 1 365 ? -0.053 13.906 25.234 1 90.88 365 THR B O 1
ATOM 7512 N N . ARG B 1 366 ? 1.12 15.789 25.359 1 93.44 366 ARG B N 1
ATOM 7513 C CA . ARG B 1 366 ? 0.585 16.125 26.672 1 93.44 366 ARG B CA 1
ATOM 7514 C C . ARG B 1 366 ? -0.909 16.422 26.594 1 93.44 366 ARG B C 1
ATOM 7516 O O . ARG B 1 366 ? -1.672 16 27.469 1 93.44 366 ARG B O 1
ATOM 7523 N N . LEU B 1 367 ? -1.306 17.094 25.625 1 92.12 367 LEU B N 1
ATOM 7524 C CA . LEU B 1 367 ? -2.723 17.391 25.453 1 92.12 367 LEU B CA 1
ATOM 7525 C C . LEU B 1 367 ? -3.523 16.109 25.25 1 92.12 367 LEU B C 1
ATOM 7527 O O . LEU B 1 367 ? -4.617 15.961 25.812 1 92.12 367 LEU B O 1
ATOM 7531 N N . MET B 1 368 ? -2.98 15.234 24.5 1 87.25 368 MET B N 1
ATOM 7532 C CA . MET B 1 368 ? -3.672 13.977 24.234 1 87.25 368 MET B CA 1
ATOM 7533 C C . MET B 1 368 ? -3.787 13.141 25.516 1 87.25 368 MET B C 1
ATOM 7535 O O . MET B 1 368 ? -4.793 12.461 25.719 1 87.25 368 MET B O 1
ATOM 7539 N N . ALA B 1 369 ? -2.777 13.18 26.312 1 88.5 369 ALA B N 1
ATOM 7540 C CA . ALA B 1 369 ? -2.805 12.453 27.578 1 88.5 369 ALA B CA 1
ATOM 7541 C C . ALA B 1 369 ? -3.895 12.992 28.5 1 88.5 369 ALA B C 1
ATOM 7543 O O . ALA B 1 369 ? -4.543 12.234 29.219 1 88.5 369 ALA B O 1
ATOM 7544 N N . HIS B 1 370 ? -4.133 14.289 28.406 1 89.56 370 HIS B N 1
ATOM 7545 C CA . HIS B 1 370 ? -5.07 14.961 29.312 1 89.56 370 HIS B CA 1
ATOM 7546 C C . HIS B 1 370 ? -6.395 15.242 28.609 1 89.56 370 HIS B C 1
ATOM 7548 O O . HIS B 1 370 ? -7.254 15.938 29.156 1 89.56 370 HIS B O 1
ATOM 7554 N N . HIS B 1 371 ? -6.547 14.68 27.484 1 86.5 371 HIS B N 1
ATOM 7555 C CA . HIS B 1 371 ? -7.68 15.039 26.641 1 86.5 371 HIS B CA 1
ATOM 7556 C C . HIS B 1 371 ? -9 14.805 27.359 1 86.5 371 HIS B C 1
ATOM 7558 O O . HIS B 1 371 ? -9.18 13.781 28.016 1 86.5 371 HIS B O 1
ATOM 7564 N N . PRO B 1 372 ? -9.898 15.719 27.203 1 80.25 372 PRO B N 1
ATOM 7565 C CA . PRO B 1 372 ? -11.18 15.609 27.906 1 80.25 372 PRO B CA 1
ATOM 7566 C C . PRO B 1 372 ? -11.945 14.336 27.547 1 80.25 372 PRO B C 1
ATOM 7568 O O . PRO B 1 372 ? -12.797 13.883 28.312 1 80.25 372 PRO B O 1
ATOM 7571 N N . ARG B 1 373 ? -11.664 13.781 26.438 1 76.19 373 ARG B N 1
ATOM 7572 C CA . ARG B 1 373 ? -12.352 12.57 26 1 76.19 373 ARG B CA 1
ATOM 7573 C C . ARG B 1 373 ? -12.086 11.414 26.969 1 76.19 373 ARG B C 1
ATOM 7575 O O . ARG B 1 373 ? -12.859 10.461 27.031 1 76.19 373 ARG B O 1
ATOM 7582 N N . GLN B 1 374 ? -11.055 11.547 27.672 1 71.94 374 GLN B N 1
ATOM 7583 C CA . GLN B 1 374 ? -10.68 10.5 28.609 1 71.94 374 GLN B CA 1
ATOM 7584 C C . GLN B 1 374 ? -11.594 10.508 29.844 1 71.94 374 GLN B C 1
ATOM 7586 O O . GLN B 1 374 ? -11.641 9.531 30.594 1 71.94 374 GLN B O 1
ATOM 7591 N N . TYR B 1 375 ? -12.328 11.617 29.953 1 67.19 375 TYR B N 1
ATOM 7592 C CA . TYR B 1 375 ? -13.211 11.781 31.094 1 67.19 375 TYR B CA 1
ATOM 7593 C C . TYR B 1 375 ? -14.672 11.586 30.703 1 67.19 375 TYR B C 1
ATOM 7595 O O . TYR B 1 375 ? -15.492 12.484 30.859 1 67.19 375 TYR B O 1
ATOM 7603 N N . GLN B 1 376 ? -14.992 10.492 30 1 59.66 376 GLN B N 1
ATOM 7604 C CA . GLN B 1 376 ? -16.281 10.25 29.359 1 59.66 376 GLN B CA 1
ATOM 7605 C C . GLN B 1 376 ? -17.359 9.961 30.406 1 59.66 376 GLN B C 1
ATOM 7607 O O . GLN B 1 376 ? -18.547 10.016 30.094 1 59.66 376 GLN B O 1
ATOM 7612 N N . ASP B 1 377 ? -16.953 9.602 31.516 1 55.38 377 ASP B N 1
ATOM 7613 C CA . ASP B 1 377 ? -18 9.383 32.5 1 55.38 377 ASP B CA 1
ATOM 7614 C C . ASP B 1 377 ? -18.75 10.672 32.812 1 55.38 377 ASP B C 1
ATOM 7616 O O . ASP B 1 377 ? -18.156 11.648 33.281 1 55.38 377 ASP B O 1
ATOM 7620 N N . PRO B 1 378 ? -19.953 10.789 32.188 1 55.19 378 PRO B N 1
ATOM 7621 C CA . PRO B 1 378 ? -20.75 12 32.438 1 55.19 378 PRO B CA 1
ATOM 7622 C C . PRO B 1 378 ? -20.719 12.438 33.906 1 55.19 378 PRO B C 1
ATOM 7624 O O . PRO B 1 378 ? -20.906 13.617 34.188 1 55.19 378 PRO B O 1
ATOM 7627 N N . ASN B 1 379 ? -20.5 11.414 34.75 1 53.94 379 ASN B N 1
ATOM 7628 C CA . ASN B 1 379 ? -20.531 11.719 36.188 1 53.94 379 ASN B CA 1
ATOM 7629 C C . ASN B 1 379 ? -19.203 12.273 36.656 1 53.94 379 ASN B C 1
ATOM 7631 O O . ASN B 1 379 ? -19.078 12.719 37.812 1 53.94 379 ASN B O 1
ATOM 7635 N N . THR B 1 380 ? -18.266 12.102 35.812 1 58.09 380 THR B N 1
ATOM 7636 C CA . THR B 1 380 ? -16.969 12.578 36.25 1 58.09 380 THR B CA 1
ATOM 7637 C C . THR B 1 380 ? -16.625 13.922 35.625 1 58.09 380 THR B C 1
ATOM 7639 O O . THR B 1 380 ? -16.547 14.039 34.406 1 58.09 380 THR B O 1
ATOM 7642 N N . ARG B 1 381 ? -16.828 14.906 36.469 1 68 381 ARG B N 1
ATOM 7643 C CA . ARG B 1 381 ? -16.469 16.25 36.031 1 68 381 ARG B CA 1
ATOM 7644 C C . ARG B 1 381 ? -14.953 16.438 36.062 1 68 381 ARG B C 1
ATOM 7646 O O . ARG B 1 381 ? -14.281 15.984 37 1 68 381 ARG B O 1
ATOM 7653 N N . ILE B 1 382 ? -14.383 16.953 34.969 1 80.81 382 ILE B N 1
ATOM 7654 C CA . ILE B 1 382 ? -12.969 17.312 34.969 1 80.81 382 ILE B CA 1
ATOM 7655 C C . ILE B 1 382 ? -12.695 18.406 36 1 80.81 382 ILE B C 1
ATOM 7657 O O . ILE B 1 382 ? -13.406 19.406 36.031 1 80.81 382 ILE B O 1
ATOM 7661 N N . SER B 1 383 ? -11.781 18.172 37 1 84.5 383 SER B N 1
ATOM 7662 C CA . SER B 1 383 ? -11.438 19.156 38 1 84.5 383 SER B CA 1
ATOM 7663 C C . SER B 1 383 ? -10.945 20.453 37.375 1 84.5 383 SER B C 1
ATOM 7665 O O . SER B 1 383 ? -10.438 20.438 36.25 1 84.5 383 SER B O 1
ATOM 7667 N N . GLN B 1 384 ? -11.117 21.516 38.062 1 85.38 384 GLN B N 1
ATOM 7668 C CA . GLN B 1 384 ? -10.656 22.812 37.562 1 85.38 384 GLN B CA 1
ATOM 7669 C C . GLN B 1 384 ? -9.148 22.812 37.344 1 85.38 384 GLN B C 1
ATOM 7671 O O . GLN B 1 384 ? -8.648 23.422 36.406 1 85.38 384 GLN B O 1
ATOM 7676 N N . VAL B 1 385 ? -8.523 22.172 38.219 1 88.75 385 VAL B N 1
ATOM 7677 C CA . VAL B 1 385 ? -7.066 22.094 38.125 1 88.75 385 VAL B CA 1
ATOM 7678 C C . VAL B 1 385 ? -6.695 21.406 36.812 1 88.75 385 VAL B C 1
ATOM 7680 O O . VAL B 1 385 ? -5.801 21.875 36.094 1 88.75 385 VAL B O 1
ATOM 7683 N N . GLU B 1 386 ? -7.398 20.344 36.5 1 89.62 386 GLU B N 1
ATOM 7684 C CA . GLU B 1 386 ? -7.152 19.609 35.25 1 89.62 386 GLU B CA 1
ATOM 7685 C C . GLU B 1 386 ? -7.531 20.453 34.031 1 89.62 386 GLU B C 1
ATOM 7687 O O . GLU B 1 386 ? -6.832 20.438 33.031 1 89.62 386 GLU B O 1
ATOM 7692 N N . LYS B 1 387 ? -8.5 21.172 34.125 1 87.5 387 LYS B N 1
ATOM 7693 C CA . LYS B 1 387 ? -8.922 22.062 33.062 1 87.5 387 LYS B CA 1
ATOM 7694 C C . LYS B 1 387 ? -7.867 23.125 32.781 1 87.5 387 LYS B C 1
ATOM 7696 O O . LYS B 1 387 ? -7.625 23.484 31.609 1 87.5 387 LYS B O 1
ATOM 7701 N N . ASP B 1 388 ? -7.281 23.609 33.812 1 90.62 388 ASP B N 1
ATOM 7702 C CA . ASP B 1 388 ? -6.238 24.609 33.656 1 90.62 388 ASP B CA 1
ATOM 7703 C C . ASP B 1 388 ? -5.004 24.031 32.969 1 90.62 388 ASP B C 1
ATOM 7705 O O . ASP B 1 388 ? -4.363 24.703 32.156 1 90.62 388 ASP B O 1
ATOM 7709 N N . ILE B 1 389 ? -4.734 22.844 33.344 1 92.94 389 ILE B N 1
ATOM 7710 C CA . ILE B 1 389 ? -3.598 22.188 32.719 1 92.94 389 ILE B CA 1
ATOM 7711 C C . ILE B 1 389 ? -3.854 22 31.219 1 92.94 389 ILE B C 1
ATOM 7713 O O . ILE B 1 389 ? -2.977 22.281 30.406 1 92.94 389 ILE B O 1
ATOM 7717 N N . ILE B 1 390 ? -5.02 21.547 30.875 1 93.75 390 ILE B N 1
ATOM 7718 C CA . ILE B 1 390 ? -5.391 21.344 29.484 1 93.75 390 ILE B CA 1
ATOM 7719 C C . ILE B 1 390 ? -5.371 22.672 28.734 1 93.75 390 ILE B C 1
ATOM 7721 O O . ILE B 1 390 ? -4.859 22.75 27.609 1 93.75 390 ILE B O 1
ATOM 7725 N N . PHE B 1 391 ? -5.871 23.672 29.391 1 93.25 391 PHE B N 1
ATOM 7726 C CA . PHE B 1 391 ? -5.934 25 28.766 1 93.25 391 PHE B CA 1
ATOM 7727 C C . PHE B 1 391 ? -4.535 25.516 28.484 1 93.25 391 PHE B C 1
ATOM 7729 O O . PHE B 1 391 ? -4.262 25.984 27.375 1 93.25 391 PHE B O 1
ATOM 7736 N N . GLU B 1 392 ? -3.703 25.469 29.438 1 94.44 392 GLU B N 1
ATOM 7737 C CA . GLU B 1 392 ? -2.336 25.953 29.281 1 94.44 392 GLU B CA 1
ATOM 7738 C C . GLU B 1 392 ? -1.594 25.172 28.203 1 94.44 392 GLU B C 1
ATOM 7740 O O . GLU B 1 392 ? -0.831 25.75 27.422 1 94.44 392 GLU B O 1
ATOM 7745 N N . THR B 1 393 ? -1.787 23.891 28.203 1 95.56 393 THR B N 1
ATOM 7746 C CA . THR B 1 393 ? -1.154 23.047 27.203 1 95.56 393 THR B CA 1
ATOM 7747 C C . THR B 1 393 ? -1.65 23.391 25.797 1 95.56 393 THR B C 1
ATOM 7749 O O . THR B 1 393 ? -0.855 23.516 24.859 1 95.56 393 THR B O 1
ATOM 7752 N N . ALA B 1 394 ? -2.91 23.531 25.688 1 94.75 394 ALA B N 1
ATOM 7753 C CA . ALA B 1 394 ? -3.508 23.891 24.391 1 94.75 394 ALA B CA 1
ATOM 7754 C C . ALA B 1 394 ? -3.008 25.266 23.922 1 94.75 394 ALA B C 1
ATOM 7756 O O . ALA B 1 394 ? -2.715 25.453 22.75 1 94.75 394 ALA B O 1
ATOM 7757 N N . LEU B 1 395 ? -2.941 26.156 24.859 1 95.31 395 LEU B N 1
ATOM 7758 C CA . LEU B 1 395 ? -2.459 27.5 24.547 1 95.31 395 LEU B CA 1
ATOM 7759 C C . LEU B 1 395 ? -1.028 27.453 24.016 1 95.31 395 LEU B C 1
ATOM 7761 O O . LEU B 1 395 ? -0.708 28.094 23.016 1 95.31 395 LEU B O 1
ATOM 7765 N N . LYS B 1 396 ? -0.24 26.719 24.703 1 95.06 396 LYS B N 1
ATOM 7766 C CA . LYS B 1 396 ? 1.151 26.594 24.266 1 95.06 396 LYS B CA 1
ATOM 7767 C C . LYS B 1 396 ? 1.25 25.938 22.891 1 95.06 396 LYS B C 1
ATOM 7769 O O . LYS B 1 396 ? 2.094 26.312 22.078 1 95.06 396 LYS B O 1
ATOM 7774 N N . MET B 1 397 ? 0.437 25 22.656 1 93.81 397 MET B N 1
ATOM 7775 C CA . MET B 1 397 ? 0.413 24.328 21.359 1 93.81 397 MET B CA 1
ATOM 7776 C C . MET B 1 397 ? 0.116 25.312 20.234 1 93.81 397 MET B C 1
ATOM 7778 O O . MET B 1 397 ? 0.772 25.297 19.188 1 93.81 397 MET B O 1
ATOM 7782 N N . ILE B 1 398 ? -0.802 26.172 20.438 1 93.56 398 ILE B N 1
ATOM 7783 C CA . ILE B 1 398 ? -1.187 27.125 19.406 1 93.56 398 ILE B CA 1
ATOM 7784 C C . ILE B 1 398 ? -0.108 28.203 19.281 1 93.56 398 ILE B C 1
ATOM 7786 O O . ILE B 1 398 ? 0.157 28.688 18.172 1 93.56 398 ILE B O 1
ATOM 7790 N N . GLU B 1 399 ? 0.49 28.562 20.344 1 94.12 399 GLU B N 1
ATOM 7791 C CA . GLU B 1 399 ? 1.586 29.516 20.297 1 94.12 399 GLU B CA 1
ATOM 7792 C C . GLU B 1 399 ? 2.723 29.031 19.406 1 94.12 399 GLU B C 1
ATOM 7794 O O . GLU B 1 399 ? 3.25 29.781 18.594 1 94.12 399 GLU B O 1
ATOM 7799 N N . TYR B 1 400 ? 3.041 27.828 19.594 1 91 400 TYR B N 1
ATOM 7800 C CA . TYR B 1 400 ? 4.137 27.266 18.812 1 91 400 TYR B CA 1
ATOM 7801 C C . TYR B 1 400 ? 3.723 27.078 17.359 1 91 400 TYR B C 1
ATOM 7803 O O . TYR B 1 400 ? 4.543 27.234 16.453 1 91 400 TYR B O 1
ATOM 7811 N N . ALA B 1 401 ? 2.461 26.75 17.156 1 89.62 401 ALA B N 1
ATOM 7812 C CA . ALA B 1 401 ? 1.972 26.703 15.773 1 89.62 401 ALA B CA 1
ATOM 7813 C C . ALA B 1 401 ? 2.051 28.062 15.117 1 89.62 401 ALA B C 1
ATOM 7815 O O . ALA B 1 401 ? 2.422 28.188 13.945 1 89.62 401 ALA B O 1
ATOM 7816 N N . ASP B 1 402 ? 1.692 29.047 15.836 1 91.56 402 ASP B N 1
ATOM 7817 C CA . ASP B 1 402 ? 1.781 30.422 15.352 1 91.56 402 ASP B CA 1
ATOM 7818 C C . ASP B 1 402 ? 3.225 30.797 15.016 1 91.56 402 ASP B C 1
ATOM 7820 O O . ASP B 1 402 ? 3.494 31.359 13.953 1 91.56 402 ASP B O 1
ATOM 7824 N N . TYR B 1 403 ? 4.141 30.422 15.898 1 89.81 403 TYR B N 1
ATOM 7825 C CA . TYR B 1 403 ? 5.555 30.688 15.664 1 89.81 403 TYR B CA 1
ATOM 7826 C C . TYR B 1 403 ? 6.043 29.984 14.406 1 89.81 403 TYR B C 1
ATOM 7828 O O . TYR B 1 403 ? 6.801 30.547 13.625 1 89.81 403 TYR B O 1
ATOM 7836 N N . ALA B 1 404 ? 5.574 28.828 14.242 1 88.38 404 ALA B N 1
ATOM 7837 C CA . ALA B 1 404 ? 6.027 28 13.117 1 88.38 404 ALA B CA 1
ATOM 7838 C C . ALA B 1 404 ? 5.484 28.531 11.797 1 88.38 404 ALA B C 1
ATOM 7840 O O . ALA B 1 404 ? 6.129 28.391 10.75 1 88.38 404 ALA B O 1
ATOM 7841 N N . GLN B 1 405 ? 4.391 29.172 11.812 1 86.94 405 GLN B N 1
ATOM 7842 C CA . GLN B 1 405 ? 3.715 29.516 10.562 1 86.94 405 GLN B CA 1
ATOM 7843 C C . GLN B 1 405 ? 3.92 31 10.227 1 86.94 405 GLN B C 1
ATOM 7845 O O . GLN B 1 405 ? 3.84 31.391 9.062 1 86.94 405 GLN B O 1
ATOM 7850 N N . ASN B 1 406 ? 4.277 31.781 11.219 1 87.56 406 ASN B N 1
ATOM 7851 C CA . ASN B 1 406 ? 4.281 33.219 10.977 1 87.56 406 ASN B CA 1
ATOM 7852 C C . ASN B 1 406 ? 5.629 33.844 11.312 1 87.56 406 ASN B C 1
ATOM 7854 O O . ASN B 1 406 ? 5.848 35.031 11.078 1 87.56 406 ASN B O 1
ATOM 7858 N N . ASN B 1 407 ? 6.535 33.094 11.828 1 90.12 407 ASN B N 1
ATOM 7859 C CA . ASN B 1 407 ? 7.875 33.594 12.102 1 90.12 407 ASN B CA 1
ATOM 7860 C C . ASN B 1 407 ? 8.688 33.75 10.82 1 90.12 407 ASN B C 1
ATOM 7862 O O . ASN B 1 407 ? 8.859 32.781 10.078 1 90.12 407 ASN B O 1
ATOM 7866 N N . PRO B 1 408 ? 9.234 34.875 10.578 1 91.94 408 PRO B N 1
ATOM 7867 C CA . PRO B 1 408 ? 9.992 35.125 9.344 1 91.94 408 PRO B CA 1
ATOM 7868 C C . PRO B 1 408 ? 11.227 34.219 9.234 1 91.94 408 PRO B C 1
ATOM 7870 O O . PRO B 1 408 ? 11.656 33.906 8.125 1 91.94 408 PRO B O 1
ATOM 7873 N N . VAL B 1 409 ? 11.758 33.844 10.312 1 94.19 409 VAL B N 1
ATOM 7874 C CA . VAL B 1 409 ? 12.984 33.062 10.328 1 94.19 409 VAL B CA 1
ATOM 7875 C C . VAL B 1 409 ? 12.727 31.703 9.664 1 94.19 409 VAL B C 1
ATOM 7877 O O . VAL B 1 409 ? 13.617 31.141 9.008 1 94.19 409 VAL B O 1
ATOM 7880 N N . VAL B 1 410 ? 11.531 31.156 9.805 1 94.56 410 VAL B N 1
ATOM 7881 C CA . VAL B 1 410 ? 11.258 29.828 9.281 1 94.56 410 VAL B CA 1
ATOM 7882 C C . VAL B 1 410 ? 10.289 29.922 8.109 1 94.56 410 VAL B C 1
ATOM 7884 O O . VAL B 1 410 ? 9.625 28.938 7.766 1 94.56 410 VAL B O 1
ATOM 7887 N N . ARG B 1 411 ? 10.258 31.047 7.5 1 92.25 411 ARG B N 1
ATOM 7888 C CA . ARG B 1 411 ? 9.32 31.281 6.406 1 92.25 411 ARG B CA 1
ATOM 7889 C C . ARG B 1 411 ? 9.539 30.281 5.273 1 92.25 411 ARG B C 1
ATOM 7891 O O . ARG B 1 411 ? 8.586 29.844 4.629 1 92.25 411 ARG B O 1
ATOM 7898 N N . LYS B 1 412 ? 10.734 29.938 5.023 1 94.69 412 LYS B N 1
ATOM 7899 C CA . LYS B 1 412 ? 11.07 29.047 3.924 1 94.69 412 LYS B CA 1
ATOM 7900 C C . LYS B 1 412 ? 10.562 27.625 4.195 1 94.69 412 LYS B C 1
ATOM 7902 O O . LYS B 1 412 ? 10.469 26.812 3.279 1 94.69 412 LYS B O 1
ATOM 7907 N N . PHE B 1 413 ? 10.25 27.328 5.461 1 95.25 413 PHE B N 1
ATOM 7908 C CA . PHE B 1 413 ? 9.797 25.984 5.832 1 95.25 413 PHE B CA 1
ATOM 7909 C C . PHE B 1 413 ? 8.281 25.953 6.004 1 95.25 413 PHE B C 1
ATOM 7911 O O . PHE B 1 413 ? 7.719 24.953 6.438 1 95.25 413 PHE B O 1
ATOM 7918 N N . LEU B 1 414 ? 7.586 27.016 5.582 1 91.44 414 LEU B N 1
ATOM 7919 C CA . LEU B 1 414 ? 6.145 27.141 5.762 1 91.44 414 LEU B CA 1
ATOM 7920 C C . LEU B 1 414 ? 5.402 26.031 5.039 1 91.44 414 LEU B C 1
ATOM 7922 O O . LEU B 1 414 ? 4.367 25.562 5.516 1 91.44 414 LEU B O 1
ATOM 7926 N N . TRP B 1 415 ? 5.93 25.594 3.906 1 91.69 415 TRP B N 1
ATOM 7927 C CA . TRP B 1 415 ? 5.301 24.547 3.107 1 91.69 415 TRP B CA 1
ATOM 7928 C C . TRP B 1 415 ? 5.113 23.266 3.93 1 91.69 415 TRP B C 1
ATOM 7930 O O . TRP B 1 415 ? 4.199 22.484 3.666 1 91.69 415 TRP B O 1
ATOM 7940 N N . HIS B 1 416 ? 5.938 23.016 4.891 1 92.06 416 HIS B N 1
ATOM 7941 C CA . HIS B 1 416 ? 5.898 21.828 5.746 1 92.06 416 HIS B CA 1
ATOM 7942 C C . HIS B 1 416 ? 5.109 22.094 7.02 1 92.06 416 HIS B C 1
ATOM 7944 O O . HIS B 1 416 ? 4.312 21.266 7.453 1 92.06 416 HIS B O 1
ATOM 7950 N N . MET B 1 417 ? 5.242 23.344 7.582 1 88.44 417 MET B N 1
ATOM 7951 C CA . MET B 1 417 ? 4.723 23.656 8.906 1 88.44 417 MET B CA 1
ATOM 7952 C C . MET B 1 417 ? 3.207 23.812 8.875 1 88.44 417 MET B C 1
ATOM 7954 O O . MET B 1 417 ? 2.527 23.516 9.859 1 88.44 417 MET B O 1
ATOM 7958 N N . VAL B 1 418 ? 2.678 24.156 7.801 1 83.31 418 VAL B N 1
ATOM 7959 C CA . VAL B 1 418 ? 1.26 24.484 7.711 1 83.31 418 VAL B CA 1
ATOM 7960 C C . VAL B 1 418 ? 0.425 23.203 7.754 1 83.31 418 VAL B C 1
ATOM 7962 O O . VAL B 1 418 ? -0.775 23.25 8.031 1 83.31 418 VAL B O 1
ATOM 7965 N N . ASN B 1 419 ? 1.026 22.078 7.555 1 81.06 419 ASN B N 1
ATOM 7966 C CA . ASN B 1 419 ? 0.308 20.812 7.523 1 81.06 419 ASN B CA 1
ATOM 7967 C C . ASN B 1 419 ? 0.003 20.312 8.93 1 81.06 419 ASN B C 1
ATOM 7969 O O . ASN B 1 419 ? -0.78 19.375 9.102 1 81.06 419 ASN B O 1
ATOM 7973 N N . HIS B 1 420 ? 0.479 20.953 9.898 1 80.94 420 HIS B N 1
ATOM 7974 C CA . HIS B 1 420 ? 0.302 20.484 11.273 1 80.94 420 HIS B CA 1
ATOM 7975 C C . HIS B 1 420 ? -0.568 21.453 12.07 1 80.94 420 HIS B C 1
ATOM 7977 O O . HIS B 1 420 ? -0.07 22.172 12.938 1 80.94 420 HIS B O 1
ATOM 7983 N N . MET B 1 421 ? -1.891 21.359 11.852 1 83.25 421 MET B N 1
ATOM 7984 C CA . MET B 1 421 ? -2.846 22.219 12.539 1 83.25 421 MET B CA 1
ATOM 7985 C C . MET B 1 421 ? -3.23 21.625 13.891 1 83.25 421 MET B C 1
ATOM 7987 O O . MET B 1 421 ? -3.529 20.438 13.992 1 83.25 421 MET B O 1
ATOM 7991 N N . PRO B 1 422 ? -3.145 22.406 14.867 1 89 422 PRO B N 1
ATOM 7992 C CA . PRO B 1 422 ? -3.549 21.906 16.188 1 89 422 PRO B CA 1
ATOM 7993 C C . PRO B 1 422 ? -5.059 21.984 16.406 1 89 422 PRO B C 1
ATOM 7995 O O . PRO B 1 422 ? -5.52 22.688 17.312 1 89 422 PRO B O 1
ATOM 7998 N N . TRP B 1 423 ? -5.82 21.234 15.812 1 85.75 423 TRP B N 1
ATOM 7999 C CA . TRP B 1 423 ? -7.277 21.281 15.812 1 85.75 423 TRP B CA 1
ATOM 8000 C C . TRP B 1 423 ? -7.836 21.047 17.203 1 85.75 423 TRP B C 1
ATOM 8002 O O . TRP B 1 423 ? -8.719 21.781 17.672 1 85.75 423 TRP B O 1
ATOM 8012 N N . ASP B 1 424 ? -7.316 20.031 17.875 1 85.81 424 ASP B N 1
ATOM 8013 C CA . ASP B 1 424 ? -7.801 19.703 19.219 1 85.81 424 ASP B CA 1
ATOM 8014 C C . ASP B 1 424 ? -7.652 20.906 20.172 1 85.81 424 ASP B C 1
ATOM 8016 O O . ASP B 1 424 ? -8.555 21.188 20.953 1 85.81 424 ASP B O 1
ATOM 8020 N N . ALA B 1 425 ? -6.559 21.5 20.047 1 92.06 425 ALA B N 1
ATOM 8021 C CA . ALA B 1 425 ? -6.285 22.641 20.906 1 92.06 425 ALA B CA 1
ATOM 8022 C C . ALA B 1 425 ? -7.219 23.812 20.594 1 92.06 425 ALA B C 1
ATOM 8024 O O . ALA B 1 425 ? -7.742 24.453 21.5 1 92.06 425 ALA B O 1
ATOM 8025 N N . ILE B 1 426 ? -7.426 24.031 19.359 1 90.88 426 ILE B N 1
ATOM 8026 C CA . ILE B 1 426 ? -8.297 25.125 18.922 1 90.88 426 ILE B CA 1
ATOM 8027 C C . ILE B 1 426 ? -9.719 24.875 19.422 1 90.88 426 ILE B C 1
ATOM 8029 O O . ILE B 1 426 ? -10.344 25.766 19.984 1 90.88 426 ILE B O 1
ATOM 8033 N N . ILE B 1 427 ? -10.18 23.672 19.25 1 88.75 427 ILE B N 1
ATOM 8034 C CA . ILE B 1 427 ? -11.539 23.312 19.656 1 88.75 427 ILE B CA 1
ATOM 8035 C C . ILE B 1 427 ? -11.68 23.469 21.156 1 88.75 427 ILE B C 1
ATOM 8037 O O . ILE B 1 427 ? -12.664 24.047 21.641 1 88.75 427 ILE B O 1
ATOM 8041 N N . PHE B 1 428 ? -10.727 23.031 21.828 1 89 428 PHE B N 1
ATOM 8042 C CA . PHE B 1 428 ? -10.781 23.094 23.297 1 89 428 PHE B CA 1
ATOM 8043 C C . PHE B 1 428 ? -10.781 24.547 23.766 1 89 428 PHE B C 1
ATOM 8045 O O . PHE B 1 428 ? -11.586 24.922 24.625 1 89 428 PHE B O 1
ATOM 8052 N N . LEU B 1 429 ? -9.906 25.344 23.266 1 93.12 429 LEU B N 1
ATOM 8053 C CA . LEU B 1 429 ? -9.773 26.719 23.703 1 93.12 429 LEU B CA 1
ATOM 8054 C C . LEU B 1 429 ? -11.039 27.516 23.406 1 93.12 429 LEU B C 1
ATOM 8056 O O . LEU B 1 429 ? -11.5 28.297 24.234 1 93.12 429 LEU B O 1
ATOM 8060 N N . LEU B 1 430 ? -11.57 27.266 22.266 1 90.69 430 LEU B N 1
ATOM 8061 C CA . LEU B 1 430 ? -12.789 27.969 21.891 1 90.69 430 LEU B CA 1
ATOM 8062 C C . LEU B 1 430 ? -13.945 27.578 22.797 1 90.69 430 LEU B C 1
ATOM 8064 O O . LEU B 1 430 ? -14.758 28.422 23.172 1 90.69 430 LEU B O 1
ATOM 8068 N N . SER B 1 431 ? -13.953 26.359 23.156 1 84.94 431 SER B N 1
ATOM 8069 C CA . SER B 1 431 ? -15.016 25.875 24.031 1 84.94 431 SER B CA 1
ATOM 8070 C C . SER B 1 431 ? -14.828 26.375 25.453 1 84.94 431 SER B C 1
ATOM 8072 O O . SER B 1 431 ? -15.797 26.75 26.125 1 84.94 431 SER B O 1
ATOM 8074 N N . GLU B 1 432 ? -13.586 26.438 25.906 1 86.56 432 GLU B N 1
ATOM 8075 C CA . GLU B 1 432 ? -13.289 26.797 27.281 1 86.56 432 GLU B CA 1
ATOM 8076 C C . GLU B 1 432 ? -13.328 28.312 27.484 1 86.56 432 GLU B C 1
ATOM 8078 O O . GLU B 1 432 ? -13.555 28.797 28.594 1 86.56 432 GLU B O 1
ATOM 8083 N N . MET B 1 433 ? -13.109 29.047 26.469 1 85.69 433 MET B N 1
ATOM 8084 C CA . MET B 1 433 ? -13.102 30.516 26.562 1 85.69 433 MET B CA 1
ATOM 8085 C C . MET B 1 433 ? -14.445 31.031 27.047 1 85.69 433 MET B C 1
ATOM 8087 O O . MET B 1 433 ? -14.516 32.094 27.656 1 85.69 433 MET B O 1
ATOM 8091 N N . GLN B 1 434 ? -15.422 30.203 26.734 1 78.25 434 GLN B N 1
ATOM 8092 C CA . GLN B 1 434 ? -16.766 30.609 27.141 1 78.25 434 GLN B CA 1
ATOM 8093 C C . GLN B 1 434 ? -16.891 30.641 28.672 1 78.25 434 GLN B C 1
ATOM 8095 O O . GLN B 1 434 ? -17.703 31.391 29.219 1 78.25 434 GLN B O 1
ATOM 8100 N N . HIS B 1 435 ? -15.961 29.938 29.312 1 79.69 435 HIS B N 1
ATOM 8101 C CA . HIS B 1 435 ? -16.062 29.812 30.75 1 79.69 435 HIS B CA 1
ATOM 8102 C C . HIS B 1 435 ? -14.938 30.562 31.453 1 79.69 435 HIS B C 1
ATOM 8104 O O . HIS B 1 435 ? -14.938 30.688 32.688 1 79.69 435 HIS B O 1
ATOM 8110 N N . ARG B 1 436 ? -14.055 31.031 30.688 1 84.5 436 ARG B N 1
ATOM 8111 C CA . ARG B 1 436 ? -12.93 31.75 31.281 1 84.5 436 ARG B CA 1
ATOM 8112 C C . ARG B 1 436 ? -13.289 33.219 31.531 1 84.5 436 ARG B C 1
ATOM 8114 O O . ARG B 1 436 ? -14.109 33.781 30.812 1 84.5 436 ARG B O 1
ATOM 8121 N N . THR B 1 437 ? -12.672 33.781 32.594 1 81.94 437 THR B N 1
ATOM 8122 C CA . THR B 1 437 ? -13.039 35.156 32.938 1 81.94 437 THR B CA 1
ATOM 8123 C C . THR B 1 437 ? -11.859 36.094 32.719 1 81.94 437 THR B C 1
ATOM 8125 O O . THR B 1 437 ? -12.047 37.312 32.625 1 81.94 437 THR B O 1
ATOM 8128 N N . ASP B 1 438 ? -10.664 35.625 32.562 1 88.19 438 ASP B N 1
ATOM 8129 C CA . ASP B 1 438 ? -9.484 36.469 32.406 1 88.19 438 ASP B CA 1
ATOM 8130 C C . ASP B 1 438 ? -9.445 37.125 31.031 1 88.19 438 ASP B C 1
ATOM 8132 O O . ASP B 1 438 ? -9.242 36.406 30.031 1 88.19 438 ASP B O 1
ATOM 8136 N N . ALA B 1 439 ? -9.516 38.469 30.969 1 87.94 439 ALA B N 1
ATOM 8137 C CA . ALA B 1 439 ? -9.625 39.188 29.719 1 87.94 439 ALA B CA 1
ATOM 8138 C C . ALA B 1 439 ? -8.328 39.094 28.922 1 87.94 439 ALA B C 1
ATOM 8140 O O . ALA B 1 439 ? -8.352 39.062 27.688 1 87.94 439 ALA B O 1
ATOM 8141 N N . GLU B 1 440 ? -7.238 39.188 29.625 1 90.25 440 GLU B N 1
ATOM 8142 C CA . GLU B 1 440 ? -5.953 39.125 28.938 1 90.25 440 GLU B CA 1
ATOM 8143 C C . GLU B 1 440 ? -5.758 37.75 28.266 1 90.25 440 GLU B C 1
ATOM 8145 O O . GLU B 1 440 ? -5.242 37.688 27.141 1 90.25 440 GLU B O 1
ATOM 8150 N N . GLU B 1 441 ? -6.137 36.75 28.922 1 91.25 441 GLU B N 1
ATOM 8151 C CA . GLU B 1 441 ? -6.051 35.406 28.375 1 91.25 441 GLU B CA 1
ATOM 8152 C C . GLU B 1 441 ? -6.938 35.25 27.141 1 91.25 441 GLU B C 1
ATOM 8154 O O . GLU B 1 441 ? -6.531 34.625 26.156 1 91.25 441 GLU B O 1
ATOM 8159 N N . LYS B 1 442 ? -8.109 35.75 27.25 1 92.19 442 LYS B N 1
ATOM 8160 C CA . LYS B 1 442 ? -9.047 35.656 26.141 1 92.19 442 LYS B CA 1
ATOM 8161 C C . LYS B 1 442 ? -8.531 36.406 24.922 1 92.19 442 LYS B C 1
ATOM 8163 O O . LYS B 1 442 ? -8.641 35.938 23.797 1 92.19 442 LYS B O 1
ATOM 8168 N N . SER B 1 443 ? -7.977 37.594 25.188 1 93.31 443 SER B N 1
ATOM 8169 C CA . SER B 1 443 ? -7.402 38.375 24.109 1 93.31 443 SER B CA 1
ATOM 8170 C C . SER B 1 443 ? -6.27 37.625 23.406 1 93.31 443 SER B C 1
ATOM 8172 O O . SER B 1 443 ? -6.188 37.625 22.172 1 93.31 443 SER B O 1
ATOM 8174 N N . LYS B 1 444 ? -5.469 37.031 24.203 1 94.5 444 LYS B N 1
ATOM 8175 C CA . LYS B 1 444 ? -4.344 36.281 23.656 1 94.5 444 LYS B CA 1
ATOM 8176 C C . LYS B 1 444 ? -4.828 35.094 22.812 1 94.5 444 LYS B C 1
ATOM 8178 O O . LYS B 1 444 ? -4.293 34.844 21.734 1 94.5 444 LYS B O 1
ATOM 8183 N N . VAL B 1 445 ? -5.801 34.375 23.266 1 95.12 445 VAL B N 1
ATOM 8184 C CA . VAL B 1 445 ? -6.348 33.219 22.562 1 95.12 445 VAL B CA 1
ATOM 8185 C C . VAL B 1 445 ? -6.906 33.656 21.219 1 95.12 445 VAL B C 1
ATOM 8187 O O . VAL B 1 445 ? -6.637 33 20.188 1 95.12 445 VAL B O 1
ATOM 8190 N N . TRP B 1 446 ? -7.641 34.719 21.188 1 94.88 446 TRP B N 1
ATOM 8191 C CA . TRP B 1 446 ? -8.266 35.188 19.938 1 94.88 446 TRP B CA 1
ATOM 8192 C C . TRP B 1 446 ? -7.207 35.625 18.938 1 94.88 446 TRP B C 1
ATOM 8194 O O . TRP B 1 446 ? -7.348 35.406 17.734 1 94.88 446 TRP B O 1
ATOM 8204 N N . GLN B 1 447 ? -6.188 36.25 19.453 1 94.38 447 GLN B N 1
ATOM 8205 C CA . GLN B 1 447 ? -5.102 36.656 18.562 1 94.38 447 GLN B CA 1
ATOM 8206 C C . GLN B 1 447 ? -4.418 35.438 17.953 1 94.38 447 GLN B C 1
ATOM 8208 O O . GLN B 1 447 ? -4.156 35.406 16.75 1 94.38 447 GLN B O 1
ATOM 8213 N N . LEU B 1 448 ? -4.16 34.469 18.734 1 94.75 448 LEU B N 1
ATOM 8214 C CA . LEU B 1 448 ? -3.48 33.25 18.281 1 94.75 448 LEU B CA 1
ATOM 8215 C C . LEU B 1 448 ? -4.344 32.5 17.297 1 94.75 448 LEU B C 1
ATOM 8217 O O . LEU B 1 448 ? -3.857 32.062 16.25 1 94.75 448 LEU B O 1
ATOM 8221 N N . ILE B 1 449 ? -5.582 32.312 17.641 1 92.38 449 ILE B N 1
ATOM 8222 C CA . ILE B 1 449 ? -6.492 31.594 16.75 1 92.38 449 ILE B CA 1
ATOM 8223 C C . ILE B 1 449 ? -6.645 32.344 15.438 1 92.38 449 ILE B C 1
ATOM 8225 O O . ILE B 1 449 ? -6.645 31.75 14.359 1 92.38 449 ILE B O 1
ATOM 8229 N N . GLY B 1 450 ? -6.734 33.656 15.516 1 92.25 450 GLY B N 1
ATOM 8230 C CA . GLY B 1 450 ? -6.797 34.469 14.312 1 92.25 450 GLY B CA 1
ATOM 8231 C C . GLY B 1 450 ? -5.605 34.281 13.398 1 92.25 450 GLY B C 1
ATOM 8232 O O . GLY B 1 450 ? -5.762 34.125 12.188 1 92.25 450 GLY B O 1
ATOM 8233 N N . ASN B 1 451 ? -4.457 34.25 13.961 1 91.38 451 ASN B N 1
ATOM 8234 C CA . ASN B 1 451 ? -3.225 34.094 13.203 1 91.38 451 ASN B CA 1
ATOM 8235 C C . ASN B 1 451 ? -3.139 32.688 12.562 1 91.38 451 ASN B C 1
ATOM 8237 O O . ASN B 1 451 ? -2.943 32.562 11.352 1 91.38 451 ASN B O 1
ATOM 8241 N N . VAL B 1 452 ? -3.33 31.688 13.336 1 89.38 452 VAL B N 1
ATOM 8242 C CA . VAL B 1 452 ? -3.104 30.312 12.906 1 89.38 452 VAL B CA 1
ATOM 8243 C C . VAL B 1 452 ? -4.164 29.906 11.891 1 89.38 452 VAL B C 1
ATOM 8245 O O . VAL B 1 452 ? -3.852 29.281 10.875 1 89.38 452 VAL B O 1
ATOM 8248 N N . TYR B 1 453 ? -5.34 30.234 12.164 1 88.06 453 TYR B N 1
ATOM 8249 C CA . TYR B 1 453 ? -6.414 29.844 11.258 1 88.06 453 TYR B CA 1
ATOM 8250 C C . TYR B 1 453 ? -6.324 30.609 9.945 1 88.06 453 TYR B C 1
ATOM 8252 O O . TYR B 1 453 ? -6.625 30.078 8.875 1 88.06 453 TYR B O 1
ATOM 8260 N N . SER B 1 454 ? -5.957 31.875 10.031 1 86.19 454 SER B N 1
ATOM 8261 C CA . SER B 1 454 ? -5.754 32.656 8.812 1 86.19 454 SER B CA 1
ATOM 8262 C C . SER B 1 454 ? -4.684 32.031 7.926 1 86.19 454 SER B C 1
ATOM 8264 O O . SER B 1 454 ? -4.844 31.953 6.707 1 86.19 454 SER B O 1
ATOM 8266 N N . SER B 1 455 ? -3.646 31.688 8.547 1 80.94 455 SER B N 1
ATOM 8267 C CA . SER B 1 455 ? -2.555 31.047 7.82 1 80.94 455 SER B CA 1
ATOM 8268 C C . SER B 1 455 ? -3.006 29.734 7.176 1 80.94 455 SER B C 1
ATOM 8270 O O . SER B 1 455 ? -2.602 29.422 6.059 1 80.94 455 SER B O 1
ATOM 8272 N N . HIS B 1 456 ? -3.801 29.047 7.867 1 78.75 456 HIS B N 1
ATOM 8273 C CA . HIS B 1 456 ? -4.305 27.766 7.371 1 78.75 456 HIS B CA 1
ATOM 8274 C C . HIS B 1 456 ? -5.184 27.953 6.145 1 78.75 456 HIS B C 1
ATOM 8276 O O . HIS B 1 456 ? -5.035 27.25 5.145 1 78.75 456 HIS B O 1
ATOM 8282 N N . ILE B 1 457 ? -6.012 28.859 6.199 1 75.56 457 ILE B N 1
ATOM 8283 C CA . ILE B 1 457 ? -6.945 29.125 5.109 1 75.56 457 ILE B CA 1
ATOM 8284 C C . ILE B 1 457 ? -6.184 29.625 3.885 1 75.56 457 ILE B C 1
ATOM 8286 O O . ILE B 1 457 ? -6.516 29.281 2.75 1 75.56 457 ILE B O 1
ATOM 8290 N N . LYS B 1 458 ? -5.223 30.422 4.121 1 71.75 458 LYS B N 1
ATOM 8291 C CA . LYS B 1 458 ? -4.398 30.922 3.027 1 71.75 458 LYS B CA 1
ATOM 8292 C C . LYS B 1 458 ? -3.654 29.797 2.326 1 71.75 458 LYS B C 1
ATOM 8294 O O . LYS B 1 458 ? -3.488 29.812 1.104 1 71.75 458 LYS B O 1
ATOM 8299 N N . ALA B 1 459 ? -3.236 28.906 3.137 1 68.19 459 ALA B N 1
ATOM 8300 C CA . ALA B 1 459 ? -2.445 27.797 2.602 1 68.19 459 ALA B CA 1
ATOM 8301 C C . ALA B 1 459 ? -3.33 26.812 1.856 1 68.19 459 ALA B C 1
ATOM 8303 O O . ALA B 1 459 ? -2.883 26.156 0.91 1 68.19 459 ALA B O 1
ATOM 8304 N N . MET B 1 460 ? -4.539 26.625 2.449 1 63.28 460 MET B N 1
ATOM 8305 C CA . MET B 1 460 ? -5.441 25.641 1.85 1 63.28 460 MET B CA 1
ATOM 8306 C C . MET B 1 460 ? -6.035 26.172 0.549 1 63.28 460 MET B C 1
ATOM 8308 O O . MET B 1 460 ? -6.434 27.344 0.474 1 63.28 460 MET B O 1
ATOM 8312 N N . SER B 1 461 ? -5.316 25.891 -0.413 1 55.12 461 SER B N 1
ATOM 8313 C CA . SER B 1 461 ? -5.867 26.328 -1.694 1 55.12 461 SER B CA 1
ATOM 8314 C C . SER B 1 461 ? -7.391 26.234 -1.7 1 55.12 461 SER B C 1
ATOM 8316 O O . SER B 1 461 ? -7.98 25.562 -0.854 1 55.12 461 SER B O 1
ATOM 8318 N N . LYS B 1 462 ? -8.047 26.812 -2.689 1 47.81 462 LYS B N 1
ATOM 8319 C CA . LYS B 1 462 ? -9.461 27.047 -2.949 1 47.81 462 LYS B CA 1
ATOM 8320 C C . LYS B 1 462 ? -10.25 25.734 -2.869 1 47.81 462 LYS B C 1
ATOM 8322 O O . LYS B 1 462 ? -11.086 25.453 -3.734 1 47.81 462 LYS B O 1
ATOM 8327 N N . ASN B 1 463 ? -9.703 24.766 -2.008 1 53.22 463 ASN B N 1
ATOM 8328 C CA . ASN B 1 463 ? -10.562 23.578 -1.933 1 53.22 463 ASN B CA 1
ATOM 8329 C C . ASN B 1 463 ? -11.781 23.844 -1.051 1 53.22 463 ASN B C 1
ATOM 8331 O O . ASN B 1 463 ? -11.758 24.703 -0.181 1 53.22 463 ASN B O 1
ATOM 8335 N N . ASP B 1 464 ? -12.898 23.375 -1.384 1 53.03 464 ASP B N 1
ATOM 8336 C CA . ASP B 1 464 ? -14.148 23.438 -0.628 1 53.03 464 ASP B CA 1
ATOM 8337 C C . ASP B 1 464 ? -13.922 23.062 0.833 1 53.03 464 ASP B C 1
ATOM 8339 O O . ASP B 1 464 ? -13.148 22.141 1.131 1 53.03 464 ASP B O 1
ATOM 8343 N N . PRO B 1 465 ? -14.453 23.969 1.615 1 60.25 465 PRO B N 1
ATOM 8344 C CA . PRO B 1 465 ? -14.312 23.625 3.035 1 60.25 465 PRO B CA 1
ATOM 8345 C C . PRO B 1 465 ? -14.836 22.234 3.369 1 60.25 465 PRO B C 1
ATOM 8347 O O . PRO B 1 465 ? -15.859 21.812 2.82 1 60.25 465 PRO B O 1
ATOM 8350 N N . THR B 1 466 ? -14.172 21.5 4.117 1 66.88 466 THR B N 1
ATOM 8351 C CA . THR B 1 466 ? -14.562 20.188 4.645 1 66.88 466 THR B CA 1
ATOM 8352 C C . THR B 1 466 ? -15.555 20.344 5.793 1 66.88 466 THR B C 1
ATOM 8354 O O . THR B 1 466 ? -15.742 21.453 6.312 1 66.88 466 THR B O 1
ATOM 8357 N N . PRO B 1 467 ? -16.203 19.328 6.109 1 65.38 467 PRO B N 1
ATOM 8358 C CA . PRO B 1 467 ? -17.109 19.406 7.266 1 65.38 467 PRO B CA 1
ATOM 8359 C C . PRO B 1 467 ? -16.391 19.859 8.539 1 65.38 467 PRO B C 1
ATOM 8361 O O . PRO B 1 467 ? -16.984 20.578 9.352 1 65.38 467 PRO B O 1
ATOM 8364 N N . LEU B 1 468 ? -15.203 19.516 8.68 1 74.62 468 LEU B N 1
ATOM 8365 C CA . LEU B 1 468 ? -14.445 19.969 9.844 1 74.62 468 LEU B CA 1
ATOM 8366 C C . LEU B 1 468 ? -14.273 21.484 9.82 1 74.62 468 LEU B C 1
ATOM 8368 O O . LEU B 1 468 ? -14.461 22.141 10.844 1 74.62 468 LEU B O 1
ATOM 8372 N N . HIS B 1 469 ? -13.992 21.984 8.641 1 76.38 469 HIS B N 1
ATOM 8373 C CA . HIS B 1 469 ? -13.797 23.422 8.508 1 76.38 469 HIS B CA 1
ATOM 8374 C C . HIS B 1 469 ? -15.086 24.188 8.836 1 76.38 469 HIS B C 1
ATOM 8376 O O . HIS B 1 469 ? -15.055 25.203 9.539 1 76.38 469 HIS B O 1
ATOM 8382 N N . MET B 1 470 ? -16.125 23.594 8.422 1 77.88 470 MET B N 1
ATOM 8383 C CA . MET B 1 470 ? -17.406 24.234 8.672 1 77.88 470 MET B CA 1
ATOM 8384 C C . MET B 1 470 ? -17.734 24.234 10.164 1 77.88 470 MET B C 1
ATOM 8386 O O . MET B 1 470 ? -18.203 25.25 10.695 1 77.88 470 MET B O 1
ATOM 8390 N N . ALA B 1 471 ? -17.422 23.078 10.719 1 80.44 471 ALA B N 1
ATOM 8391 C CA . ALA B 1 471 ? -17.703 22.969 12.148 1 80.44 471 ALA B CA 1
ATOM 8392 C C . ALA B 1 471 ? -16.812 23.938 12.945 1 80.44 471 ALA B C 1
ATOM 8394 O O . ALA B 1 471 ? -17.297 24.578 13.891 1 80.44 471 ALA B O 1
ATOM 8395 N N . ILE B 1 472 ? -15.609 24.062 12.594 1 84.81 472 ILE B N 1
ATOM 8396 C CA . ILE B 1 472 ? -14.672 24.922 13.297 1 84.81 472 ILE B CA 1
ATOM 8397 C C . ILE B 1 472 ? -15.047 26.375 13.078 1 84.81 472 ILE B C 1
ATOM 8399 O O . ILE B 1 472 ? -14.992 27.188 14.008 1 84.81 472 ILE B O 1
ATOM 8403 N N . GLN B 1 473 ? -15.398 26.688 11.883 1 85.94 473 GLN B N 1
ATOM 8404 C CA . GLN B 1 473 ? -15.797 28.047 11.57 1 85.94 473 GLN B CA 1
ATOM 8405 C C . GLN B 1 473 ? -17.047 28.453 12.359 1 85.94 473 GLN B C 1
ATOM 8407 O O . GLN B 1 473 ? -17.125 29.562 12.875 1 85.94 473 GLN B O 1
ATOM 8412 N N . ASN B 1 474 ? -17.906 27.516 12.461 1 85.56 474 ASN B N 1
ATOM 8413 C CA . ASN B 1 474 ? -19.094 27.766 13.273 1 85.56 474 ASN B CA 1
ATOM 8414 C C . ASN B 1 474 ? -18.734 27.969 14.742 1 85.56 474 ASN B C 1
ATOM 8416 O O . ASN B 1 474 ? -19.328 28.828 15.406 1 85.56 474 ASN B O 1
ATOM 8420 N N . LEU B 1 475 ? -17.891 27.172 15.203 1 87.81 475 LEU B N 1
ATOM 8421 C CA . LEU B 1 475 ? -17.453 27.297 16.594 1 87.81 475 LEU B CA 1
ATOM 8422 C C . LEU B 1 475 ? -16.766 28.641 16.812 1 87.81 475 LEU B C 1
ATOM 8424 O O . LEU B 1 475 ? -16.938 29.25 17.875 1 87.81 475 LEU B O 1
ATOM 8428 N N . ILE B 1 476 ? -16 29.078 15.867 1 91.56 476 ILE B N 1
ATOM 8429 C CA . ILE B 1 476 ? -15.305 30.359 15.961 1 91.56 476 ILE B CA 1
ATOM 8430 C C . ILE B 1 476 ? -16.328 31.484 16.047 1 91.56 476 ILE B C 1
ATOM 8432 O O . ILE B 1 476 ? -16.219 32.375 16.906 1 91.56 476 ILE B O 1
ATOM 8436 N N . VAL B 1 477 ? -17.281 31.3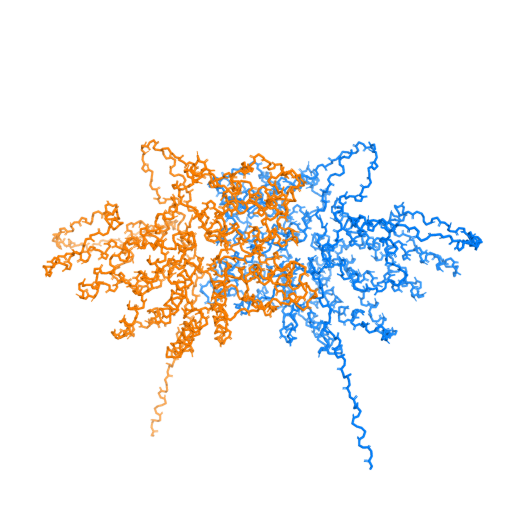91 15.227 1 90.69 477 VAL B N 1
ATOM 8437 C CA . VAL B 1 477 ? -18.297 32.438 15.172 1 90.69 477 VAL B CA 1
ATOM 8438 C C . VAL B 1 477 ? -19.094 32.469 16.469 1 90.69 477 VAL B C 1
ATOM 8440 O O . VAL B 1 477 ? -19.297 33.5 17.062 1 90.69 477 VAL B O 1
ATOM 8443 N N . LYS B 1 478 ? -19.516 31.344 16.844 1 87.81 478 LYS B N 1
ATOM 8444 C CA . LYS B 1 478 ? -20.297 31.234 18.078 1 87.81 478 LYS B CA 1
ATOM 8445 C C . LYS B 1 478 ? -19.5 31.734 19.281 1 87.81 478 LYS B C 1
ATOM 8447 O O . LYS B 1 478 ? -20.031 32.469 20.109 1 87.81 478 LYS B O 1
ATOM 8452 N N . SER B 1 479 ? -18.312 31.297 19.359 1 91.38 479 SER B N 1
ATOM 8453 C CA . SER B 1 479 ? -17.469 31.688 20.484 1 91.38 479 SER B CA 1
ATOM 8454 C C . SER B 1 479 ? -17.188 33.188 20.484 1 91.38 479 SER B C 1
ATOM 8456 O O . SER B 1 479 ? -17.141 33.812 21.547 1 91.38 479 SER B O 1
ATOM 8458 N N . TRP B 1 480 ? -17.016 33.75 19.344 1 93.38 480 TRP B N 1
ATOM 8459 C CA . TRP B 1 480 ? -16.766 35.188 19.266 1 93.38 480 TRP B CA 1
ATOM 8460 C C . TRP B 1 480 ? -18 35.969 19.672 1 93.38 480 TRP B C 1
ATOM 8462 O O . TRP B 1 480 ? -17.891 36.969 20.406 1 93.38 480 TRP B O 1
ATOM 8472 N N . ARG B 1 481 ? -19.172 35.531 19.234 1 90.56 481 ARG B N 1
ATOM 8473 C CA . ARG B 1 481 ? -20.406 36.188 19.609 1 90.56 481 ARG B CA 1
ATOM 8474 C C . ARG B 1 481 ? -20.625 36.156 21.125 1 90.56 481 ARG B C 1
ATOM 8476 O O . ARG B 1 481 ? -21.016 37.156 21.719 1 90.56 481 ARG B O 1
ATOM 8483 N N . THR B 1 482 ? -20.391 35.062 21.641 1 89.31 482 THR B N 1
ATOM 8484 C CA . THR B 1 482 ? -20.516 34.906 23.078 1 89.31 482 THR B CA 1
ATOM 8485 C C . THR B 1 482 ? -19.516 35.812 23.812 1 89.31 482 THR B C 1
ATOM 8487 O O . THR B 1 482 ? -19.844 36.406 24.844 1 89.31 482 THR B O 1
ATOM 8490 N N . TYR B 1 483 ? -18.391 35.938 23.25 1 92.25 483 TYR B N 1
ATOM 8491 C CA . TYR B 1 483 ? -17.344 36.781 23.812 1 92.25 483 TYR B CA 1
ATOM 8492 C C . TYR B 1 483 ? -17.75 38.25 23.797 1 92.25 483 TYR B C 1
ATOM 8494 O O . TYR B 1 483 ? -17.578 38.969 24.797 1 92.25 483 TYR B O 1
ATOM 8502 N N . ILE B 1 484 ? -18.312 38.656 22.719 1 92.62 484 ILE B N 1
ATOM 8503 C CA . ILE B 1 484 ? -18.75 40.031 22.594 1 92.62 484 ILE B CA 1
ATOM 8504 C C . ILE B 1 484 ? -19.891 40.312 23.562 1 92.62 484 ILE B C 1
ATOM 8506 O O . ILE B 1 484 ? -19.953 41.375 24.203 1 92.62 484 ILE B O 1
ATOM 8510 N N . GLU B 1 485 ? -20.781 39.344 23.656 1 90.25 485 GLU B N 1
ATOM 8511 C CA . GLU B 1 485 ? -21.891 39.469 24.594 1 90.25 485 GLU B CA 1
ATOM 8512 C C . GLU B 1 485 ? -21.391 39.594 26.031 1 90.25 485 GLU B C 1
ATOM 8514 O O . GLU B 1 485 ? -21.891 40.375 26.812 1 90.25 485 GLU B O 1
ATOM 8519 N N . GLU B 1 486 ? -20.484 38.781 26.312 1 90.44 486 GLU B N 1
ATOM 8520 C CA . GLU B 1 486 ? -19.906 38.812 27.656 1 90.44 486 GLU B CA 1
ATOM 8521 C C . GLU B 1 486 ? -19.219 40.156 27.922 1 90.44 486 GLU B C 1
ATOM 8523 O O . GLU B 1 486 ? -19.297 40.688 29.047 1 90.44 486 GLU B O 1
ATOM 8528 N N . CYS B 1 487 ? -18.516 40.656 27 1 91.19 487 CYS B N 1
ATOM 8529 C CA . CYS B 1 487 ? -17.859 41.938 27.141 1 91.19 487 CYS B CA 1
ATOM 8530 C C . CYS B 1 487 ? -18.875 43.062 27.359 1 91.19 487 CYS B C 1
ATOM 8532 O O . CYS B 1 487 ? -18.672 43.938 28.203 1 91.19 487 CYS B O 1
ATOM 8534 N N . ASN B 1 488 ? -19.906 42.969 26.641 1 91.19 488 ASN B N 1
ATOM 8535 C CA . ASN B 1 488 ? -20.969 43.969 26.781 1 91.19 488 ASN B CA 1
ATOM 8536 C C . ASN B 1 488 ? -21.609 43.906 28.156 1 91.19 488 ASN B C 1
ATOM 8538 O O . ASN B 1 488 ? -21.859 44.969 28.781 1 91.19 488 ASN B O 1
ATOM 8542 N N . LEU B 1 489 ? -21.812 42.75 28.578 1 89.69 489 LEU B N 1
ATOM 8543 C CA . LEU B 1 489 ? -22.438 42.562 29.875 1 89.69 489 LEU B CA 1
ATOM 8544 C C . LEU B 1 489 ? -21.531 43.062 31 1 89.69 489 LEU B C 1
ATOM 8546 O O . LEU B 1 489 ? -22.031 43.531 32.031 1 89.69 489 LEU B O 1
ATOM 8550 N N . ASN B 1 490 ? -20.328 43 30.797 1 88.94 490 ASN B N 1
ATOM 8551 C CA . ASN B 1 490 ? -19.391 43.375 31.844 1 88.94 490 ASN B CA 1
ATOM 8552 C C . ASN B 1 490 ? -18.766 44.719 31.562 1 88.94 490 ASN B C 1
ATOM 8554 O O . ASN B 1 490 ? -17.828 45.156 32.25 1 88.94 490 ASN B O 1
ATOM 8558 N N . ASN B 1 491 ? -19.172 45.406 30.547 1 90.31 491 ASN B N 1
ATOM 8559 C CA . ASN B 1 491 ? -18.703 46.719 30.156 1 90.31 491 ASN B CA 1
ATOM 8560 C C . ASN B 1 491 ? -17.188 46.719 29.922 1 90.31 491 ASN B C 1
ATOM 8562 O O . ASN B 1 491 ? -16.484 47.594 30.438 1 90.31 491 ASN B O 1
ATOM 8566 N N . ARG B 1 492 ? -16.734 45.688 29.328 1 90.44 492 ARG B N 1
ATOM 8567 C CA . ARG B 1 492 ? -15.336 45.562 28.953 1 90.44 492 ARG B CA 1
ATOM 8568 C C . ARG B 1 492 ? -15.148 45.781 27.453 1 90.44 492 ARG B C 1
ATOM 8570 O O . ARG B 1 492 ? -16.047 45.438 26.656 1 90.44 492 ARG B O 1
ATOM 8577 N N . THR B 1 493 ? -14.086 46.375 27.094 1 91.88 493 THR B N 1
ATOM 8578 C CA . THR B 1 493 ? -13.773 46.562 25.688 1 91.88 493 THR B CA 1
ATOM 8579 C C . THR B 1 493 ? -13.219 45.281 25.078 1 91.88 493 THR B C 1
ATOM 8581 O O . THR B 1 493 ? -12.234 44.719 25.562 1 91.88 493 THR B O 1
ATOM 8584 N N . PRO B 1 494 ? -13.891 44.75 24.109 1 92 494 PRO B N 1
ATOM 8585 C CA . PRO B 1 494 ? -13.406 43.531 23.469 1 92 494 PRO B CA 1
ATOM 8586 C C . PRO B 1 494 ? -12.094 43.719 22.719 1 92 494 PRO B C 1
ATOM 8588 O O . PRO B 1 494 ? -11.766 44.875 22.344 1 92 494 PRO B O 1
ATOM 8591 N N . THR B 1 495 ? -11.297 42.688 22.562 1 93.31 495 THR B N 1
ATOM 8592 C CA . THR B 1 495 ? -10.094 42.75 21.75 1 93.31 495 THR B CA 1
ATOM 8593 C C . THR B 1 495 ? -10.445 42.969 20.281 1 93.31 495 THR B C 1
ATOM 8595 O O . THR B 1 495 ? -11.562 42.688 19.859 1 93.31 495 THR B O 1
ATOM 8598 N N . PRO B 1 496 ? -9.477 43.562 19.578 1 92.69 496 PRO B N 1
ATOM 8599 C CA . PRO B 1 496 ? -9.75 43.75 18.156 1 92.69 496 PRO B CA 1
ATOM 8600 C C . PRO B 1 496 ? -10.086 42.469 17.453 1 92.69 496 PRO B C 1
ATOM 8602 O O . PRO B 1 496 ? -9.414 41.438 17.656 1 92.69 496 PRO B O 1
ATOM 8605 N N . CYS B 1 497 ? -11.109 42.438 16.703 1 93.56 497 CYS B N 1
ATOM 8606 C CA . CYS B 1 497 ? -11.562 41.25 15.977 1 93.56 497 CYS B CA 1
ATOM 8607 C C . CYS B 1 497 ? -10.547 40.844 14.922 1 93.56 497 CYS B C 1
ATOM 8609 O O . CYS B 1 497 ? -10.227 41.625 14.023 1 93.56 497 CYS B O 1
ATOM 8611 N N . PRO B 1 498 ? -10.023 39.656 15.023 1 92.94 498 PRO B N 1
ATOM 8612 C CA . PRO B 1 498 ? -9.117 39.188 13.969 1 92.94 498 PRO B CA 1
ATOM 8613 C C . PRO B 1 498 ? -9.773 39.188 12.586 1 92.94 498 PRO B C 1
ATOM 8615 O O . PRO B 1 498 ? -10.969 38.875 12.469 1 92.94 498 PRO B O 1
ATOM 8618 N N . THR B 1 499 ? -9.016 39.438 11.586 1 90.5 499 THR B N 1
ATOM 8619 C CA . THR B 1 499 ? -9.516 39.625 10.227 1 90.5 499 THR B CA 1
ATOM 8620 C C . THR B 1 499 ? -10.297 38.375 9.773 1 90.5 499 THR B C 1
ATOM 8622 O O . THR B 1 499 ? -11.359 38.5 9.156 1 90.5 499 THR B O 1
ATOM 8625 N N . ILE B 1 500 ? -9.781 37.25 10.078 1 89.25 500 ILE B N 1
ATOM 8626 C CA . ILE B 1 500 ? -10.406 36.031 9.617 1 89.25 500 ILE B CA 1
ATOM 8627 C C . ILE B 1 500 ? -11.75 35.844 10.32 1 89.25 500 ILE B C 1
ATOM 8629 O O . ILE B 1 500 ? -12.703 35.344 9.727 1 89.25 500 ILE B O 1
ATOM 8633 N N . VAL B 1 501 ? -11.844 36.219 11.547 1 91.38 501 VAL B N 1
ATOM 8634 C CA . VAL B 1 501 ? -13.086 36.125 12.297 1 91.38 501 VAL B CA 1
ATOM 8635 C C . VAL B 1 501 ? -14.125 37.094 11.727 1 91.38 501 VAL B C 1
ATOM 8637 O O . VAL B 1 501 ? -15.297 36.719 11.586 1 91.38 501 VAL B O 1
ATOM 8640 N N . SER B 1 502 ? -13.641 38.219 11.406 1 92.44 502 SER B N 1
ATOM 8641 C CA . SER B 1 502 ? -14.516 39.219 10.789 1 92.44 502 SER B CA 1
ATOM 8642 C C . SER B 1 502 ? -15.102 38.688 9.477 1 92.44 502 SER B C 1
ATOM 8644 O O . SER B 1 502 ? -16.281 38.906 9.195 1 92.44 502 SER B O 1
ATOM 8646 N N . SER B 1 503 ? -14.273 38.094 8.734 1 90.88 503 SER B N 1
ATOM 8647 C CA . SER B 1 503 ? -14.719 37.531 7.461 1 90.88 503 SER B CA 1
ATOM 8648 C C . SER B 1 503 ? -15.734 36.406 7.672 1 90.88 503 SER B C 1
ATOM 8650 O O . SER B 1 503 ? -16.672 36.25 6.887 1 90.88 503 SER B O 1
ATOM 8652 N N . LEU B 1 504 ? -15.516 35.594 8.664 1 89.62 504 LEU B N 1
ATOM 8653 C CA . LEU B 1 504 ? -16.422 34.5 8.969 1 89.62 504 LEU B CA 1
ATOM 8654 C C . LEU B 1 504 ? -17.766 35.031 9.469 1 89.62 504 LEU B C 1
ATOM 8656 O O . LEU B 1 504 ? -18.828 34.5 9.133 1 89.62 504 LEU B O 1
ATOM 8660 N N . LEU B 1 505 ? -17.734 36.094 10.219 1 90.88 505 LEU B N 1
ATOM 8661 C CA . LEU B 1 505 ? -18.938 36.719 10.75 1 90.88 505 LEU B CA 1
ATOM 8662 C C . LEU B 1 505 ? -19.781 37.312 9.633 1 90.88 505 LEU B C 1
ATOM 8664 O O . LEU B 1 505 ? -21.016 37.281 9.68 1 90.88 505 LEU B O 1
ATOM 8668 N N . ALA B 1 506 ? -19.094 37.812 8.648 1 89.19 506 ALA B N 1
ATOM 8669 C CA . ALA B 1 506 ? -19.781 38.438 7.52 1 89.19 506 ALA B CA 1
ATOM 8670 C C . ALA B 1 506 ? -20.531 37.406 6.691 1 89.19 506 ALA B C 1
ATOM 8672 O O . ALA B 1 506 ? -21.578 37.688 6.113 1 89.19 506 ALA B O 1
ATOM 8673 N N . ASN B 1 507 ? -20.062 36.25 6.633 1 82.44 507 ASN B N 1
ATOM 8674 C CA . ASN B 1 507 ? -20.656 35.188 5.812 1 82.44 507 ASN B CA 1
ATOM 8675 C C . ASN B 1 507 ? -21.641 34.344 6.605 1 82.44 507 ASN B C 1
ATOM 8677 O O . ASN B 1 507 ? -22.328 33.5 6.039 1 82.44 507 ASN B O 1
ATOM 8681 N N . ALA B 1 508 ? -21.688 34.469 7.902 1 79.19 508 ALA B N 1
ATOM 8682 C CA . ALA B 1 508 ? -22.562 33.656 8.758 1 79.19 508 ALA B CA 1
ATOM 8683 C C . ALA B 1 508 ? -23.984 34.219 8.766 1 79.19 508 ALA B C 1
ATOM 8685 O O . ALA B 1 508 ? -24.188 35.438 8.672 1 79.19 508 ALA B O 1
ATOM 8686 N N . PRO B 1 509 ? -25.094 33.312 8.594 1 65.75 509 PRO B N 1
ATOM 8687 C CA . PRO B 1 509 ? -26.469 33.812 8.641 1 65.75 509 PRO B CA 1
ATOM 8688 C C . PRO B 1 509 ? -26.75 34.625 9.906 1 65.75 509 PRO B C 1
ATOM 8690 O O . PRO B 1 509 ? -26.234 34.281 10.977 1 65.75 509 PRO B O 1
ATOM 8693 N N . LYS B 1 510 ? -27.375 35.812 9.781 1 55.81 510 LYS B N 1
ATOM 8694 C CA . LYS B 1 510 ? -27.766 36.688 10.883 1 55.81 510 LYS B CA 1
ATOM 8695 C C . LYS B 1 510 ? -28.719 35.969 11.836 1 55.81 510 LYS B C 1
ATOM 8697 O O . LYS B 1 510 ? -29.656 35.312 11.406 1 55.81 510 LYS B O 1
ATOM 8702 N N . ILE B 1 511 ? -28.375 35.594 12.977 1 47.28 511 ILE B N 1
ATOM 8703 C CA . ILE B 1 511 ? -29.312 35.125 13.984 1 47.28 511 ILE B CA 1
ATOM 8704 C C . ILE B 1 511 ? -30.5 36.062 14.094 1 47.28 511 ILE B C 1
ATOM 8706 O O . ILE B 1 511 ? -30.328 37.25 14.438 1 47.28 511 ILE B O 1
ATOM 8710 N N . SER B 1 512 ? -31.625 36 13.289 1 37.38 512 SER B N 1
ATOM 8711 C CA . SER B 1 512 ? -32.875 36.75 13.562 1 37.38 512 SER B CA 1
ATOM 8712 C C . SER B 1 512 ? -33.156 36.75 15.055 1 37.38 512 SER B C 1
ATOM 8714 O O . SER B 1 512 ? -32.969 35.75 15.75 1 37.38 512 SER B O 1
ATOM 8716 N N . ASN B 1 513 ? -33.344 37.875 15.68 1 34.59 513 ASN B N 1
ATOM 8717 C CA . ASN B 1 513 ? -33.938 38.125 16.984 1 34.59 513 ASN B CA 1
ATOM 8718 C C . ASN B 1 513 ? -35.219 37.312 17.156 1 34.59 513 ASN B C 1
ATOM 8720 O O . ASN B 1 513 ? -36.188 37.531 16.422 1 34.59 513 ASN B O 1
ATOM 8724 N N . LEU B 1 514 ? -35.406 36.125 17.609 1 32.03 514 LEU B N 1
ATOM 8725 C CA . LEU B 1 514 ? -36.625 35.531 18.141 1 32.03 514 LEU B CA 1
ATOM 8726 C C . LEU B 1 514 ? -37.375 36.531 19.016 1 32.03 514 LEU B C 1
ATOM 8728 O O . LEU B 1 514 ? -36.906 36.875 20.109 1 32.03 514 LEU B O 1
ATOM 8732 N N . GLN B 1 515 ? -38.156 37.5 18.578 1 29.69 515 GLN B N 1
ATOM 8733 C CA . GLN B 1 515 ? -39.281 38.062 19.344 1 29.69 515 GLN B CA 1
ATOM 8734 C C . GLN B 1 515 ? -40.062 36.969 20.047 1 29.69 515 GLN B C 1
ATOM 8736 O O . GLN B 1 515 ? -40.219 35.875 19.516 1 29.69 515 GLN B O 1
ATOM 8741 N N . GLN B 1 516 ? -40.438 37.219 21.406 1 29.69 516 GLN B N 1
ATOM 8742 C CA . GLN B 1 516 ? -41.281 36.562 22.406 1 29.69 516 GLN B CA 1
ATOM 8743 C C . GLN B 1 516 ? -42.656 36.25 21.828 1 29.69 516 GLN B C 1
ATOM 8745 O O . GLN B 1 516 ? -43.5 37.125 21.719 1 29.69 516 GLN B O 1
ATOM 8750 N N . GLU B 1 517 ? -42.938 35.688 20.719 1 30.06 517 GLU B N 1
ATOM 8751 C CA . GLU B 1 517 ? -44.344 35.344 20.516 1 30.06 517 GLU B CA 1
ATOM 8752 C C . GLU B 1 517 ? -44.906 34.562 21.703 1 30.06 517 GLU B C 1
ATOM 8754 O O . GLU B 1 517 ? -44.25 33.656 22.219 1 30.06 517 GLU B O 1
ATOM 8759 N N . ASP B 1 518 ? -45.906 35.25 22.453 1 28.02 518 ASP B N 1
ATOM 8760 C CA . ASP B 1 518 ? -46.844 34.812 23.5 1 28.02 518 ASP B CA 1
ATOM 8761 C C . ASP B 1 518 ? -47.375 33.406 23.203 1 28.02 518 ASP B C 1
ATOM 8763 O O . ASP B 1 518 ? -47.531 33.031 22.047 1 28.02 518 ASP B O 1
ATOM 8767 N N . GLY B 1 519 ? -47.312 32.5 24.219 1 25.7 519 GLY B N 1
ATOM 8768 C CA . GLY B 1 519 ? -47.625 31.094 24.453 1 25.7 519 GLY B CA 1
ATOM 8769 C C . GLY B 1 519 ? -49.031 30.719 24.047 1 25.7 519 GLY B C 1
ATOM 8770 O O . GLY B 1 519 ? -49.562 29.703 24.516 1 25.7 519 GLY B O 1
ATOM 8771 N N . ASN B 1 520 ? -49.781 31.625 23.328 1 25.66 520 ASN B N 1
ATOM 8772 C CA . ASN B 1 520 ? -51.125 31.047 23.328 1 25.66 520 ASN B CA 1
ATOM 8773 C C . ASN B 1 520 ? -51.188 29.734 22.562 1 25.66 520 ASN B C 1
ATOM 8775 O O . ASN B 1 520 ? -51.125 29.719 21.328 1 25.66 520 ASN B O 1
ATOM 8779 N N . PHE B 1 521 ? -50.562 28.75 23.156 1 25.23 521 PHE B N 1
ATOM 8780 C CA . PHE B 1 521 ? -50.656 27.406 22.625 1 25.23 521 PHE B CA 1
ATOM 8781 C C . PHE B 1 521 ? -52.125 27.016 22.422 1 25.23 521 PHE B C 1
ATOM 8783 O O . PHE B 1 521 ? -52.906 27.047 23.375 1 25.23 521 PHE B O 1
ATOM 8790 N N . PRO B 1 522 ? -52.625 27.391 21.219 1 24.64 522 PRO B N 1
ATOM 8791 C CA . PRO B 1 522 ? -54.031 27 21.094 1 24.64 522 PRO B CA 1
ATOM 8792 C C . PRO B 1 522 ? -54.281 25.547 21.516 1 24.64 522 PRO B C 1
ATOM 8794 O O . PRO B 1 522 ? -53.375 24.719 21.438 1 24.64 522 PRO B O 1
ATOM 8797 N N . ALA B 1 523 ? -55.219 25.406 22.438 1 22.95 523 ALA B N 1
ATOM 8798 C CA . ALA B 1 523 ? -55.812 24.203 23.031 1 22.95 523 ALA B CA 1
ATOM 8799 C C . ALA B 1 523 ? -56.188 23.203 21.938 1 22.95 523 ALA B C 1
ATOM 8801 O O . ALA B 1 523 ? -57.094 23.469 21.141 1 22.95 523 ALA B O 1
ATOM 8802 N N . VAL B 1 524 ? -55.219 22.594 21.25 1 22.08 524 VAL B N 1
ATOM 8803 C CA . VAL B 1 524 ? -55.469 21.594 20.219 1 22.08 524 VAL B CA 1
ATOM 8804 C C . VAL B 1 524 ? -56.531 20.609 20.734 1 22.08 524 VAL B C 1
ATOM 8806 O O . VAL B 1 524 ? -56.312 19.953 21.75 1 22.08 524 VAL B O 1
ATOM 8809 N N . GLU B 1 525 ? -57.719 20.953 20.469 1 21.91 525 GLU B N 1
ATOM 8810 C CA . GLU B 1 525 ? -58.844 20.078 20.734 1 21.91 525 GLU B CA 1
ATOM 8811 C C . GLU B 1 525 ? -58.594 18.656 20.25 1 21.91 525 GLU B C 1
ATOM 8813 O O . GLU B 1 525 ? -57.969 18.469 19.219 1 21.91 525 GLU B O 1
ATOM 8818 N N . ARG B 1 526 ? -58.844 17.672 21.156 1 21.78 526 ARG B N 1
ATOM 8819 C CA . ARG B 1 526 ? -58.719 16.219 21.312 1 21.78 526 ARG B CA 1
ATOM 8820 C C . ARG B 1 526 ? -59.5 15.484 20.219 1 21.78 526 ARG B C 1
ATOM 8822 O O . ARG B 1 526 ? -59.688 14.273 20.281 1 21.78 526 ARG B O 1
ATOM 8829 N N . GLY B 1 527 ? -60.062 16.172 19.234 1 18.67 527 GLY B N 1
ATOM 8830 C CA . GLY B 1 527 ? -61.156 15.344 18.797 1 18.67 527 GLY B CA 1
ATOM 8831 C C . GLY B 1 527 ? -60.719 14.016 18.203 1 18.67 527 GLY B C 1
ATOM 8832 O O . GLY B 1 527 ? -59.562 13.625 18.328 1 18.67 527 GLY B O 1
ATOM 8833 N N . ALA B 1 528 ? -61.219 13.75 16.969 1 20.73 528 ALA B N 1
ATOM 8834 C CA . ALA B 1 528 ? -62.062 12.664 16.469 1 20.73 528 ALA B CA 1
ATOM 8835 C C . ALA B 1 528 ? -61.219 11.438 16.109 1 20.73 528 ALA B C 1
ATOM 8837 O O . ALA B 1 528 ? -60 11.508 16.047 1 20.73 528 ALA B O 1
ATOM 8838 N N . SER B 1 529 ? -61.594 10.68 15.062 1 21.58 529 SER B N 1
ATOM 8839 C CA . SER B 1 529 ? -61.875 9.305 14.656 1 21.58 529 SER B CA 1
ATOM 8840 C C . SER B 1 529 ? -60.625 8.633 14.086 1 21.58 529 SER B C 1
ATOM 8842 O O . SER B 1 529 ? -59.75 9.312 13.539 1 21.58 529 SER B O 1
ATOM 8844 N N . PRO B 1 530 ? -60.406 7.312 14.367 1 23 530 PRO B N 1
ATOM 8845 C CA . PRO B 1 530 ? -59.344 6.324 14.219 1 23 530 PRO B CA 1
ATOM 8846 C C . PRO B 1 530 ? -58.906 6.113 12.766 1 23 530 PRO B C 1
ATOM 8848 O O . PRO B 1 530 ? -58.25 5.129 12.445 1 23 530 PRO B O 1
ATOM 8851 N N . GLN B 1 531 ? -59.125 7.137 11.891 1 19.42 531 GLN B N 1
ATOM 8852 C CA . GLN B 1 531 ? -59.156 6.629 10.523 1 19.42 531 GLN B CA 1
ATOM 8853 C C . GLN B 1 531 ? -57.875 5.832 10.203 1 19.42 531 GLN B C 1
ATOM 8855 O O . GLN B 1 531 ? -56.875 5.988 10.867 1 19.42 531 GLN B O 1
ATOM 8860 N N . ASP B 1 532 ? -57.969 5.176 9 1 22.33 532 ASP B N 1
ATOM 8861 C CA . ASP B 1 532 ? -57.406 4.062 8.227 1 22.33 532 ASP B CA 1
ATOM 8862 C C . ASP B 1 532 ? -55.938 4.277 7.922 1 22.33 532 ASP B C 1
ATOM 8864 O O . ASP B 1 532 ? -55.531 5.375 7.539 1 22.33 532 ASP B O 1
ATOM 8868 N N . GLN B 1 533 ? -55.062 3.42 8.5 1 21.48 533 GLN B N 1
ATOM 8869 C CA . GLN B 1 533 ? -53.625 3.289 8.648 1 21.48 533 GLN B CA 1
ATOM 8870 C C . GLN B 1 533 ? -52.938 3.268 7.285 1 21.48 533 GLN B C 1
ATOM 8872 O O . GLN B 1 533 ? -52.938 2.248 6.59 1 21.48 533 GLN B O 1
ATOM 8877 N N . SER B 1 534 ? -53.281 4.289 6.406 1 20.55 534 SER B N 1
ATOM 8878 C CA . SER B 1 534 ? -52.719 4.152 5.066 1 20.55 534 SER B CA 1
ATOM 8879 C C . SER B 1 534 ? -51.219 3.912 5.125 1 20.55 534 SER B C 1
ATOM 8881 O O . SER B 1 534 ? -50.562 4.262 6.109 1 20.55 534 SER B O 1
ATOM 8883 N N . ARG B 1 535 ? -50.688 3.189 4.082 1 21.89 535 ARG B N 1
ATOM 8884 C CA . ARG B 1 535 ? -49.5 2.48 3.623 1 21.89 535 ARG B CA 1
ATOM 8885 C C . ARG B 1 535 ? -48.312 3.422 3.518 1 21.89 535 ARG B C 1
ATOM 8887 O O . ARG B 1 535 ? -48.281 4.316 2.666 1 21.89 535 ARG B O 1
ATOM 8894 N N . HIS B 1 536 ? -47.812 3.912 4.621 1 21.33 536 HIS B N 1
ATOM 8895 C CA . HIS B 1 536 ? -46.75 4.918 4.73 1 21.33 536 HIS B CA 1
ATOM 8896 C C . HIS B 1 536 ? -45.531 4.508 3.941 1 21.33 536 HIS B C 1
ATOM 8898 O O . HIS B 1 536 ? -44.969 3.434 4.168 1 21.33 536 HIS B O 1
ATOM 8904 N N . ASP B 1 537 ? -45.594 4.887 2.619 1 22.14 537 ASP B N 1
ATOM 8905 C CA . ASP B 1 537 ? -44.5 4.742 1.644 1 22.14 537 ASP B CA 1
ATOM 8906 C C . ASP B 1 537 ? -43.156 5.18 2.232 1 22.14 537 ASP B C 1
ATOM 8908 O O . ASP B 1 537 ? -43.031 6.328 2.654 1 22.14 537 ASP B O 1
ATOM 8912 N N . ARG B 1 538 ? -42.375 4.262 2.768 1 23.88 538 ARG B N 1
ATOM 8913 C CA . ARG B 1 538 ? -41.125 4.125 3.545 1 23.88 538 ARG B CA 1
ATOM 8914 C C . ARG B 1 538 ? -39.969 4.828 2.857 1 23.88 538 ARG B C 1
ATOM 8916 O O . ARG B 1 538 ? -38.812 4.672 3.262 1 23.88 538 ARG B O 1
ATOM 8923 N N . SER B 1 539 ? -40.281 5.27 1.591 1 22.69 539 SER B N 1
ATOM 8924 C CA . SER B 1 539 ? -39.031 5.477 0.842 1 22.69 539 SER B CA 1
ATOM 8925 C C . SER B 1 539 ? -38.281 6.676 1.375 1 22.69 539 SER B C 1
ATOM 8927 O O . SER B 1 539 ? -37.312 7.125 0.753 1 22.69 539 SER B O 1
ATOM 8929 N N . SER B 1 540 ? -38.938 7.445 2.225 1 21.75 540 SER B N 1
ATOM 8930 C CA . SER B 1 540 ? -38.344 8.766 2.387 1 21.75 540 SER B CA 1
ATOM 8931 C C . SER B 1 540 ? -36.938 8.68 2.982 1 21.75 540 SER B C 1
ATOM 8933 O O . SER B 1 540 ? -36.719 7.996 3.99 1 21.75 540 SER B O 1
ATOM 8935 N N . SER B 1 541 ? -36 8.898 2.068 1 26.64 541 SER B N 1
ATOM 8936 C CA . SER B 1 541 ? -34.562 9.055 2.307 1 26.64 541 SER B CA 1
ATOM 8937 C C . SER B 1 541 ? -34.312 9.992 3.482 1 26.64 541 SER B C 1
ATOM 8939 O O . SER B 1 541 ? -34.531 11.195 3.387 1 26.64 541 SER B O 1
ATOM 8941 N N . GLN B 1 542 ? -34.75 9.641 4.648 1 25.39 542 GLN B N 1
ATOM 8942 C CA . GLN B 1 542 ? -34.969 10.359 5.898 1 25.39 542 GLN B CA 1
ATOM 8943 C C . GLN B 1 542 ? -33.781 11.234 6.238 1 25.39 542 GLN B C 1
ATOM 8945 O O . GLN B 1 542 ? -33.906 12.211 6.988 1 25.39 542 GLN B O 1
ATOM 8950 N N . PHE B 1 543 ? -32.594 10.648 6.148 1 27.8 543 PHE B N 1
ATOM 8951 C CA . PHE B 1 543 ? -31.625 11.43 6.922 1 27.8 543 PHE B CA 1
ATOM 8952 C C . PHE B 1 543 ? -31.141 12.633 6.129 1 27.8 543 PHE B C 1
ATOM 8954 O O . PHE B 1 543 ? -30.031 12.609 5.582 1 27.8 543 PHE B O 1
ATOM 8961 N N . GLY B 1 544 ? -31.938 13.234 5.211 1 27.55 544 GLY B N 1
ATOM 8962 C CA . GLY B 1 544 ? -31.703 14.57 4.695 1 27.55 544 GLY B CA 1
ATOM 8963 C C . GLY B 1 544 ? -31.594 15.625 5.781 1 27.55 544 GLY B C 1
ATOM 8964 O O . GLY B 1 544 ? -32.531 16.359 6.039 1 27.55 544 GLY B O 1
ATOM 8965 N N . LEU B 1 545 ? -30.891 15.414 6.836 1 28.02 545 LEU B N 1
ATOM 8966 C CA . LEU B 1 545 ? -30.969 16.562 7.738 1 28.02 545 LEU B CA 1
ATOM 8967 C C . LEU B 1 545 ? -30.562 17.844 7.02 1 28.02 545 LEU B C 1
ATOM 8969 O O . LEU B 1 545 ? -29.516 17.891 6.367 1 28.02 545 LEU B O 1
ATOM 8973 N N . GLU B 1 546 ? -31.312 18.688 6.68 1 28.91 546 GLU B N 1
ATOM 8974 C CA . GLU B 1 546 ? -31.234 20.094 6.281 1 28.91 546 GLU B CA 1
ATOM 8975 C C . GLU B 1 546 ? -30.141 20.828 7.062 1 28.91 546 GLU B C 1
ATOM 8977 O O . GLU B 1 546 ? -29.938 20.578 8.25 1 28.91 546 GLU B O 1
ATOM 8982 N N . ALA B 1 547 ? -29.125 21.625 6.367 1 32.59 547 ALA B N 1
ATOM 8983 C CA . ALA B 1 547 ? -28.172 22.594 6.879 1 32.59 547 ALA B CA 1
ATOM 8984 C C . ALA B 1 547 ? -28.672 23.25 8.156 1 32.59 547 ALA B C 1
ATOM 8986 O O . ALA B 1 547 ? -27.891 23.547 9.062 1 32.59 547 ALA B O 1
ATOM 8987 N N . GLU B 1 548 ? -30 23.5 8.148 1 31.77 548 GLU B N 1
ATOM 8988 C CA . GLU B 1 548 ? -30.656 24.094 9.305 1 31.77 548 GLU B CA 1
ATOM 8989 C C . GLU B 1 548 ? -30.594 23.156 10.508 1 31.77 548 GLU B C 1
ATOM 8991 O O . GLU B 1 548 ? -30.438 23.609 11.648 1 31.77 548 GLU B O 1
ATOM 8996 N N . THR B 1 549 ? -30.719 21.844 10.234 1 31.69 549 THR B N 1
ATOM 8997 C CA . THR B 1 549 ? -30.781 20.922 11.352 1 31.69 549 THR B CA 1
ATOM 8998 C C . THR B 1 549 ? -29.359 20.547 11.82 1 31.69 549 THR B C 1
ATOM 9000 O O . THR B 1 549 ? -29.172 20.188 12.977 1 31.69 549 THR B O 1
ATOM 9003 N N . PHE B 1 550 ? -28.344 20.5 10.969 1 33.78 550 PHE B N 1
ATOM 9004 C CA . PHE B 1 550 ? -26.984 20.297 11.461 1 33.78 550 PHE B CA 1
ATOM 9005 C C . PHE B 1 550 ? -26.547 21.453 12.359 1 33.78 550 PHE B C 1
ATOM 9007 O O . PHE B 1 550 ? -25.766 21.266 13.281 1 33.78 550 PHE B O 1
ATOM 9014 N N . GLY B 1 551 ? -26.797 22.688 11.969 1 32.66 551 GLY B N 1
ATOM 9015 C CA . GLY B 1 551 ? -26.688 23.812 12.883 1 32.66 551 GLY B CA 1
ATOM 9016 C C . GLY B 1 551 ? -27.25 23.516 14.266 1 32.66 551 GLY B C 1
ATOM 9017 O O . GLY B 1 551 ? -26.75 24.047 15.266 1 32.66 551 GLY B O 1
ATOM 9018 N N . LEU B 1 552 ? -28.422 22.938 14.289 1 34 552 LEU B N 1
ATOM 9019 C CA . LEU B 1 552 ? -29.141 22.578 15.508 1 34 552 LEU B CA 1
ATOM 9020 C C . LEU B 1 552 ? -28.547 21.344 16.156 1 34 552 LEU B C 1
ATOM 9022 O O . LEU B 1 552 ? -28.953 20.938 17.25 1 34 552 LEU B O 1
ATOM 9026 N N . MET B 1 553 ? -27.938 20.547 15.453 1 35.44 553 MET B N 1
ATOM 9027 C CA . MET B 1 553 ? -27.453 19.312 16.094 1 35.44 553 MET B CA 1
ATOM 9028 C C . MET B 1 553 ? -26.406 19.625 17.141 1 35.44 553 MET B C 1
ATOM 9030 O O . MET B 1 553 ? -26.141 18.812 18.031 1 35.44 553 MET B O 1
ATOM 9034 N N . LEU B 1 554 ? -25.422 20.438 16.75 1 39.16 554 LEU B N 1
ATOM 9035 C CA . LEU B 1 554 ? -24.609 20.781 17.906 1 39.16 554 LEU B CA 1
ATOM 9036 C C . LEU B 1 554 ? -25.438 21.547 18.938 1 39.16 554 LEU B C 1
ATOM 9038 O O . LEU B 1 554 ? -25.688 22.75 18.766 1 39.16 554 LEU B O 1
ATOM 9042 N N . GLY B 1 555 ? -26.625 21.109 19.172 1 33.78 555 GLY B N 1
ATOM 9043 C CA . GLY B 1 555 ? -27.328 21.734 20.281 1 33.78 555 GLY B CA 1
ATOM 9044 C C . GLY B 1 555 ? -26.391 22.422 21.266 1 33.78 555 GLY B C 1
ATOM 9045 O O . GLY B 1 555 ? -25.188 22.531 21.031 1 33.78 555 GLY B O 1
ATOM 9046 N N . ASP B 1 556 ? -27 22.984 22.375 1 34.47 556 ASP B N 1
ATOM 9047 C CA . ASP B 1 556 ? -26.359 23.688 23.484 1 34.47 556 ASP B CA 1
ATOM 9048 C C . ASP B 1 556 ? -25.219 22.859 24.078 1 34.47 556 ASP B C 1
ATOM 9050 O O . ASP B 1 556 ? -24.547 23.297 25 1 34.47 556 ASP B O 1
ATOM 9054 N N . SER B 1 557 ? -25.438 21.516 24.156 1 37.03 557 SER B N 1
ATOM 9055 C CA . SER B 1 557 ? -24.391 20.906 24.969 1 37.03 557 SER B CA 1
ATOM 9056 C C . SER B 1 557 ? -23.094 20.75 24.188 1 37.03 557 SER B C 1
ATOM 9058 O O . SER B 1 557 ? -23.062 20.062 23.172 1 37.03 557 SER B O 1
ATOM 9060 N N . PRO B 1 558 ? -22.219 21.766 23.953 1 41.75 558 PRO B N 1
ATOM 9061 C CA . PRO B 1 558 ? -20.953 22 23.281 1 41.75 558 PRO B CA 1
ATOM 9062 C C . PRO B 1 558 ? -20.125 20.734 23.109 1 41.75 558 PRO B C 1
ATOM 9064 O O . PRO B 1 558 ? -19.234 20.688 22.25 1 41.75 558 PRO B O 1
ATOM 9067 N N . LYS B 1 559 ? -19.719 19.891 24.203 1 53 559 LYS B N 1
ATOM 9068 C CA . LYS B 1 559 ? -18.5 19.109 24.391 1 53 559 LYS B CA 1
ATOM 9069 C C . LYS B 1 559 ? -18.656 17.703 23.812 1 53 559 LYS B C 1
ATOM 9071 O O . LYS B 1 559 ? -18.094 16.75 24.344 1 53 559 LYS B O 1
ATOM 9076 N N . ASP B 1 560 ? -19.5 17.469 22.938 1 62.84 560 ASP B N 1
ATOM 9077 C CA . ASP B 1 560 ? -19.484 16.031 22.656 1 62.84 560 ASP B CA 1
ATOM 9078 C C . ASP B 1 560 ? -18.281 15.664 21.797 1 62.84 560 ASP B C 1
ATOM 9080 O O . ASP B 1 560 ? -18.312 15.812 20.578 1 62.84 560 ASP B O 1
ATOM 9084 N N . TRP B 1 561 ? -17.156 15.438 22.391 1 69.69 561 TRP B N 1
ATOM 9085 C CA . TRP B 1 561 ? -15.883 15.086 21.766 1 69.69 561 TRP B CA 1
ATOM 9086 C C . TRP B 1 561 ? -16.062 13.891 20.828 1 69.69 561 TRP B C 1
ATOM 9088 O O . TRP B 1 561 ? -15.266 13.703 19.891 1 69.69 561 TRP B O 1
ATOM 9098 N N . ASN B 1 562 ? -17.203 13.25 21.062 1 65.12 562 ASN B N 1
ATOM 9099 C CA . ASN B 1 562 ? -17.438 12.156 20.125 1 65.12 562 ASN B CA 1
ATOM 9100 C C . ASN B 1 562 ? -17.766 12.68 18.734 1 65.12 562 ASN B C 1
ATOM 9102 O O . ASN B 1 562 ? -17.312 12.117 17.734 1 65.12 562 ASN B O 1
ATOM 9106 N N . GLU B 1 563 ? -18.5 13.766 18.75 1 67.88 563 GLU B N 1
ATOM 9107 C CA . GLU B 1 563 ? -18.844 14.375 17.469 1 67.88 563 GLU B CA 1
ATOM 9108 C C . GLU B 1 563 ? -17.625 14.992 16.812 1 67.88 563 GLU B C 1
ATOM 9110 O O . GLU B 1 563 ? -17.406 14.836 15.602 1 67.88 563 GLU B O 1
ATOM 9115 N N . TRP B 1 564 ? -16.812 15.641 17.578 1 71 564 TRP B N 1
ATOM 9116 C CA . TRP B 1 564 ? -15.602 16.25 17.062 1 71 564 TRP B CA 1
ATOM 9117 C C . TRP B 1 564 ? -14.625 15.195 16.562 1 71 564 TRP B C 1
ATOM 9119 O O . TRP B 1 564 ? -14.016 15.359 15.508 1 71 564 TRP B O 1
ATOM 9129 N N . ASP B 1 565 ? -14.57 14.227 17.344 1 66.44 565 ASP B N 1
ATOM 9130 C CA . ASP B 1 565 ? -13.672 13.148 16.938 1 66.44 565 ASP B CA 1
ATOM 9131 C C . ASP B 1 565 ? -14.094 12.555 15.594 1 66.44 565 ASP B C 1
ATOM 9133 O O . ASP B 1 565 ? -13.25 12.234 14.758 1 66.44 565 ASP B O 1
ATOM 9137 N N . ASN B 1 566 ? -15.414 12.523 15.453 1 63.59 566 ASN B N 1
ATOM 9138 C CA . ASN B 1 566 ? -15.93 12.047 14.172 1 63.59 566 ASN B CA 1
ATOM 9139 C C . ASN B 1 566 ? -15.555 12.984 13.031 1 63.59 566 ASN B C 1
ATOM 9141 O O . ASN B 1 566 ? -15.141 12.539 11.961 1 63.59 566 ASN B O 1
ATOM 9145 N N . LEU B 1 567 ? -15.664 14.266 13.281 1 65.62 567 LEU B N 1
ATOM 9146 C CA . LEU B 1 567 ? -15.328 15.266 12.273 1 65.62 567 LEU B CA 1
ATOM 9147 C C . LEU B 1 567 ? -13.828 15.266 11.992 1 65.62 567 LEU B C 1
ATOM 9149 O O . LEU B 1 567 ? -13.406 15.336 10.836 1 65.62 567 LEU B O 1
ATOM 9153 N N . LEU B 1 568 ? -13.156 15.234 13.047 1 65.56 568 LEU B N 1
ATOM 9154 C CA . LEU B 1 568 ? -11.703 15.25 12.93 1 65.56 568 LEU B CA 1
ATOM 9155 C C . LEU B 1 568 ? -11.195 14.016 12.188 1 65.56 568 LEU B C 1
ATOM 9157 O O . LEU B 1 568 ? -10.289 14.109 11.367 1 65.56 568 LEU B O 1
ATOM 9161 N N . SER B 1 569 ? -11.93 13.016 12.461 1 58.62 569 SER B N 1
ATOM 9162 C CA . SER B 1 569 ? -11.57 11.773 11.781 1 58.62 569 SER B CA 1
ATOM 9163 C C . SER B 1 569 ? -11.969 11.82 10.312 1 58.62 569 SER B C 1
ATOM 9165 O O . SER B 1 569 ? -11.258 11.281 9.461 1 58.62 569 SER B O 1
ATOM 9167 N N . ASN B 1 570 ? -13.188 12.547 10.078 1 50.41 570 ASN B N 1
ATOM 9168 C CA . ASN B 1 570 ? -13.695 12.625 8.711 1 50.41 570 ASN B CA 1
ATOM 9169 C C . ASN B 1 570 ? -13.031 13.758 7.934 1 50.41 570 ASN B C 1
ATOM 9171 O O . ASN B 1 570 ? -13.125 13.812 6.703 1 50.41 570 ASN B O 1
ATOM 9175 N N . PHE B 1 571 ? -12.875 14.906 8.617 1 51.28 571 PHE B N 1
ATOM 9176 C CA . PHE B 1 571 ? -12.164 16.016 7.988 1 51.28 571 PHE B CA 1
ATOM 9177 C C . PHE B 1 571 ? -10.93 15.523 7.246 1 51.28 571 PHE B C 1
ATOM 9179 O O . PHE B 1 571 ? -10.641 15.984 6.141 1 51.28 571 PHE B O 1
ATOM 9186 N N . GLN B 1 572 ? -10.438 14.805 7.824 1 41.75 572 GLN B N 1
ATOM 9187 C CA . GLN B 1 572 ? -9.227 14.328 7.168 1 41.75 572 GLN B CA 1
ATOM 9188 C C . GLN B 1 572 ? -9.555 13.602 5.867 1 41.75 572 GLN B C 1
ATOM 9190 O O . GLN B 1 572 ? -8.734 13.547 4.953 1 41.75 572 GLN B O 1
ATOM 9195 N N . GLY B 1 573 ? -11 13.312 5.617 1 37.12 573 GLY B N 1
ATOM 9196 C CA . GLY B 1 573 ? -11.492 12.641 4.43 1 37.12 573 GLY B CA 1
ATOM 9197 C C . GLY B 1 573 ? -12.016 13.602 3.375 1 37.12 573 GLY B C 1
ATOM 9198 O O . GLY B 1 573 ? -12.242 13.211 2.229 1 37.12 573 GLY B O 1
ATOM 9199 N N . SER B 1 574 ? -12.516 14.789 3.711 1 34.97 574 SER B N 1
ATOM 9200 C CA . SER B 1 574 ? -13.438 15.57 2.887 1 34.97 574 SER B CA 1
ATOM 9201 C C . SER B 1 574 ? -12.68 16.391 1.839 1 34.97 574 SER B C 1
ATOM 9203 O O . SER B 1 574 ? -13.266 17.25 1.183 1 34.97 574 SER B O 1
ATOM 9205 N N . PHE B 1 575 ? -11.57 16.203 1.568 1 31.7 575 PHE B N 1
ATOM 9206 C CA . PHE B 1 575 ? -11.023 17.203 0.656 1 31.7 575 PHE B CA 1
ATOM 9207 C C . PHE B 1 575 ? -11.555 17 -0.755 1 31.7 575 PHE B C 1
ATOM 9209 O O . PHE B 1 575 ? -11.125 17.672 -1.693 1 31.7 575 PHE B O 1
ATOM 9216 N N . THR B 1 576 ? -12.422 15.992 -1.029 1 29.8 576 THR B N 1
ATOM 9217 C CA . THR B 1 576 ? -12.562 15.656 -2.441 1 29.8 576 THR B CA 1
ATOM 9218 C C . THR B 1 576 ? -13.633 16.516 -3.104 1 29.8 576 THR B C 1
ATOM 9220 O O . THR B 1 576 ? -13.969 16.312 -4.273 1 29.8 576 THR B O 1
ATOM 9223 N N . ASP B 1 577 ? -14.547 17.344 -2.422 1 27.44 577 ASP B N 1
ATOM 9224 C CA . ASP B 1 577 ? -15.641 17.75 -3.307 1 27.44 577 ASP B CA 1
ATOM 9225 C C . ASP B 1 577 ? -15.164 18.781 -4.328 1 27.44 577 ASP B C 1
ATOM 9227 O O . ASP B 1 577 ? -15.078 19.969 -4.023 1 27.44 577 ASP B O 1
ATOM 9231 N N . ASP B 1 578 ? -14.383 18.516 -5.133 1 25.7 578 ASP B N 1
ATOM 9232 C CA . ASP B 1 578 ? -14.148 19.469 -6.211 1 25.7 578 ASP B CA 1
ATOM 9233 C C . ASP B 1 578 ? -15.352 19.547 -7.148 1 25.7 578 ASP B C 1
ATOM 9235 O O . ASP B 1 578 ? -15.352 18.953 -8.227 1 25.7 578 ASP B O 1
ATOM 9239 N N . ALA B 1 579 ? -16.719 19.547 -6.766 1 24.28 579 ALA B N 1
ATOM 9240 C CA . ALA B 1 579 ? -17.719 19.906 -7.766 1 24.28 579 ALA B CA 1
ATOM 9241 C C . ALA B 1 579 ? -17.516 21.344 -8.25 1 24.28 579 ALA B C 1
ATOM 9243 O O . ALA B 1 579 ? -17.391 22.266 -7.441 1 24.28 579 ALA B O 1
ATOM 9244 N N . PRO B 1 580 ? -17.203 21.5 -9.547 1 22.08 580 PRO B N 1
ATOM 9245 C CA . PRO B 1 580 ? -17.297 22.797 -10.211 1 22.08 580 PRO B CA 1
ATOM 9246 C C . PRO B 1 580 ? -18.672 23.453 -10.062 1 22.08 580 PRO B C 1
ATOM 9248 O O . PRO B 1 580 ? -19.688 22.797 -10.258 1 22.08 580 PRO B O 1
ATOM 9251 N N . TYR B 1 581 ? -19.031 24.297 -9.109 1 20.41 581 TYR B N 1
ATOM 9252 C CA . TYR B 1 581 ? -20.125 25.234 -9.32 1 20.41 581 TYR B CA 1
ATOM 9253 C C . TYR B 1 581 ? -19.984 25.953 -10.656 1 20.41 581 TYR B C 1
ATOM 9255 O O . TYR B 1 581 ? -19.172 26.875 -10.781 1 20.41 581 TYR B O 1
ATOM 9263 N N . LEU B 1 582 ? -20 25.312 -11.859 1 17.52 582 LEU B N 1
ATOM 9264 C CA . LEU B 1 582 ? -20.141 25.891 -13.188 1 17.52 582 LEU B CA 1
ATOM 9265 C C . LEU B 1 582 ? -21.484 26.609 -13.328 1 17.52 582 LEU B C 1
ATOM 9267 O O . LEU B 1 582 ? -22.5 25.984 -13.648 1 17.52 582 LEU B O 1
ATOM 9271 N N . SER B 1 583 ? -22.078 27.531 -12.445 1 17.5 583 SER B N 1
ATOM 9272 C CA . SER B 1 583 ? -22.891 28.547 -13.125 1 17.5 583 SER B CA 1
ATOM 9273 C C . SER B 1 583 ? -22 29.609 -13.781 1 17.5 583 SER B C 1
ATOM 9275 O O . SER B 1 583 ? -20.938 29.953 -13.25 1 17.5 583 SER B O 1
#

Solvent-accessible surface area (backbone atoms only — not comparable to full-atom values): 65183 Å² total; per-residue (Å²): 136,86,83,78,84,72,81,86,79,81,73,81,70,80,69,65,69,63,35,64,65,68,61,69,76,68,65,73,68,73,72,75,68,67,72,79,81,74,79,84,78,73,82,71,74,70,76,69,68,58,54,70,11,41,27,57,18,49,47,79,63,72,72,84,54,73,84,55,51,67,57,59,69,54,47,49,52,32,51,49,42,24,57,69,36,45,42,54,64,57,51,54,67,55,59,72,63,52,48,53,51,50,58,52,31,60,76,41,64,87,72,50,49,48,40,54,46,18,27,51,24,17,43,42,32,32,17,54,62,36,47,54,56,68,56,35,30,71,74,68,73,41,52,48,68,58,54,41,51,45,26,46,52,40,24,21,52,23,25,12,51,36,32,56,57,64,43,76,48,67,55,40,50,48,15,48,54,41,36,52,61,38,35,67,66,78,46,39,36,36,40,50,35,25,51,38,27,35,54,53,40,44,36,52,70,53,41,38,47,42,38,28,80,64,17,78,41,49,45,38,57,25,43,46,36,25,25,40,41,54,45,48,52,48,54,41,40,54,25,20,51,44,30,48,37,64,39,75,58,75,43,89,50,57,60,54,57,82,58,69,50,43,42,65,87,63,57,43,88,84,35,81,63,75,64,74,64,49,94,62,84,43,66,32,45,42,46,51,52,51,48,50,51,49,50,54,36,48,55,46,27,68,65,38,69,88,56,61,55,26,58,61,27,43,47,73,32,82,87,48,51,64,70,58,51,50,51,56,50,49,52,50,52,51,50,45,36,71,74,47,50,73,73,46,45,76,87,40,37,65,36,34,48,36,45,37,53,52,52,35,52,52,30,47,52,52,38,54,52,59,33,68,71,77,52,64,49,86,85,47,73,81,48,68,68,57,49,50,52,44,47,53,34,28,51,51,35,47,51,36,46,35,48,42,61,67,32,75,71,32,49,50,40,31,64,64,45,62,75,63,72,62,57,70,34,54,53,48,50,49,62,47,54,76,73,56,80,59,64,68,58,51,42,50,49,50,51,46,51,29,52,41,51,41,52,44,55,68,62,48,51,96,60,57,77,25,69,34,50,51,51,50,51,49,48,51,47,53,40,50,51,52,49,51,51,51,20,59,75,65,74,43,84,70,65,84,76,35,67,54,55,52,54,50,52,72,72,45,83,77,82,74,80,81,73,84,75,78,77,77,67,71,79,74,76,77,71,86,78,87,73,80,85,70,82,75,78,75,72,67,77,67,85,64,72,48,76,72,46,56,66,51,60,62,42,88,75,80,75,54,53,66,58,50,48,50,31,56,30,41,34,19,60,38,58,68,68,61,71,79,82,79,105,136,84,82,80,78,73,83,84,82,81,79,80,67,82,66,68,70,55,40,67,62,64,60,71,76,70,64,73,66,73,72,75,69,67,71,78,83,72,77,74,75,66,81,69,73,71,75,70,66,58,55,70,10,42,27,56,18,49,47,78,62,73,72,82,54,72,84,54,51,67,57,59,68,55,46,49,52,33,51,49,42,23,58,69,35,46,41,54,64,57,51,54,66,56,58,72,63,52,48,54,52,51,57,50,32,60,76,42,63,86,73,50,50,47,39,57,47,18,28,50,25,16,44,44,31,33,18,54,61,37,47,53,56,68,56,35,29,72,74,69,72,41,53,46,68,60,53,40,51,46,25,46,52,40,25,21,52,24,26,13,50,36,32,57,57,65,42,77,47,67,54,41,50,48,16,48,52,41,37,53,61,40,36,68,66,79,45,39,35,37,40,48,34,25,51,37,28,36,53,53,40,44,35,52,70,52,43,39,48,41,36,28,79,63,20,78,45,48,44,37,57,25,43,46,35,25,26,39,41,55,46,49,52,49,53,43,39,54,27,20,51,42,31,50,36,64,40,76,60,75,44,89,50,57,60,53,56,82,58,69,51,44,41,63,87,64,56,44,86,82,36,81,62,75,63,75,64,51,96,63,83,43,66,34,45,42,46,51,52,51,50,52,52,49,51,54,36,48,55,47,27,69,66,38,71,88,57,62,57,26,58,61,28,44,46,72,34,82,86,48,52,66,70,57,52,52,50,55,50,49,50,51,52,51,48,44,37,72,76,48,50,74,73,46,46,76,88,39,38,66,36,36,50,35,44,37,53,53,52,35,53,52,32,48,52,51,36,53,51,58,33,68,71,78,50,64,50,87,85,47,72,80,51,67,69,55,50,50,51,45,47,53,33,29,50,51,33,47,52,36,46,34,49,42,63,67,33,75,71,33,48,50,41,30,64,65,45,62,74,62,71,64,58,70,33,53,55,48,49,51,61,47,52,77,73,54,81,57,63,69,59,52,43,51,50,49,52,44,52,28,53,40,51,43,52,45,55,68,60,47,50,96,59,56,78,24,69,34,51,51,52,50,51,48,48,50,46,53,40,49,52,52,49,51,51,50,22,59,74,64,73,44,84,70,66,84,76,35,70,53,54,51,55,51,52,71,72,46,83,77,80,75,79,80,73,84,75,78,76,78,65,73,79,76,74,79,72,88,79,87,71,81,84,70,83,74,78,76,72,68,76,67,86,63,70,48,75,72,47,56,65,51,61,63,41,88,74,78,78,53,53,68,58,49,50,48,30,55,31,40,34,20,58,35,57,67,64,62,71,78,79,80,80